Protein AF-0000000074147528 (afdb_homodimer)

Nearest PDB structures (foldseek):
  3u95-assembly1_A  TM=9.862E-01  e=2.071E-65  Thermotoga neapolitana DSM 4359
  1vjt-assembly1_A  TM=9.882E-01  e=5.505E-63  Thermotoga maritima
  3u95-assembly3_E  TM=9.777E-01  e=6.129E-63  Thermotoga neapolitana DSM 4359
  3u95-assembly2_C  TM=9.779E-01  e=9.992E-62  Thermotoga neapolitana DSM 4359
  1obb-assembly1_B  TM=9.559E-01  e=1.352E-55  Thermotoga maritima MSB8

Radius of gyration: 31.54 Å; Cα contacts (8 Å, |Δi|>4): 1791; chains: 2; bounding box: 67×106×66 Å

Structure (mmCIF, N/CA/C/O backbone):
data_AF-0000000074147528-model_v1
#
loop_
_entity.id
_entity.type
_entity.pdbx_description
1 polymer Alpha-glucosidase
#
loop_
_atom_site.group_PDB
_atom_site.id
_atom_site.type_symbol
_atom_site.label_atom_id
_atom_site.label_alt_id
_atom_site.label_comp_id
_atom_site.label_asym_id
_atom_site.label_entity_id
_atom_site.label_seq_id
_atom_site.pdbx_PDB_ins_code
_atom_site.Cartn_x
_atom_site.Cartn_y
_atom_site.Cartn_z
_atom_site.occupancy
_atom_site.B_iso_or_equiv
_atom_site.auth_seq_id
_atom_site.auth_comp_id
_atom_site.auth_asym_id
_atom_site.auth_atom_id
_atom_site.pdbx_PDB_model_num
ATOM 1 N N . MET A 1 1 ? 10.086 29.688 32.125 1 95.44 1 MET A N 1
ATOM 2 C CA . MET A 1 1 ? 10.211 28.75 31 1 95.44 1 MET A CA 1
ATOM 3 C C . MET A 1 1 ? 10.406 29.5 29.688 1 95.44 1 MET A C 1
ATOM 5 O O . MET A 1 1 ? 9.938 30.641 29.547 1 95.44 1 MET A O 1
ATOM 9 N N . LYS A 1 2 ? 11.203 28.969 28.766 1 98.5 2 LYS A N 1
ATOM 10 C CA . LYS A 1 2 ? 11.391 29.562 27.438 1 98.5 2 LYS A CA 1
ATOM 11 C C . LYS A 1 2 ? 10.703 28.719 26.359 1 98.5 2 LYS A C 1
ATOM 13 O O . LYS A 1 2 ? 10.938 27.516 26.25 1 98.5 2 LYS A O 1
ATOM 18 N N . ILE A 1 3 ? 9.828 29.328 25.641 1 98.5 3 ILE A N 1
ATOM 19 C CA . ILE A 1 3 ? 9.117 28.703 24.531 1 98.5 3 ILE A CA 1
ATOM 20 C C . ILE A 1 3 ? 9.5 29.375 23.219 1 98.5 3 ILE A C 1
ATOM 22 O O . ILE A 1 3 ? 9.273 30.578 23.031 1 98.5 3 ILE A O 1
ATOM 26 N N . ALA A 1 4 ? 10.109 28.625 22.359 1 98.69 4 ALA A N 1
ATOM 27 C CA . ALA A 1 4 ? 10.492 29.141 21.047 1 98.69 4 ALA A CA 1
ATOM 28 C C . ALA A 1 4 ? 9.43 28.828 20 1 98.69 4 ALA A C 1
ATOM 30 O O . ALA A 1 4 ? 8.945 27.703 19.906 1 98.69 4 ALA A O 1
ATOM 31 N N . ILE A 1 5 ? 9.008 29.828 19.234 1 98.06 5 ILE A N 1
ATOM 32 C CA . ILE A 1 5 ? 8.062 29.656 18.125 1 98.06 5 ILE A CA 1
ATOM 33 C C . ILE A 1 5 ? 8.766 29.891 16.797 1 98.06 5 ILE A C 1
ATOM 35 O O . ILE A 1 5 ? 9.141 31.016 16.484 1 98.06 5 ILE A O 1
ATOM 39 N N . VAL A 1 6 ? 8.945 28.781 16.047 1 97.75 6 VAL A N 1
ATOM 40 C CA . VAL A 1 6 ? 9.531 28.859 14.719 1 97.75 6 VAL A CA 1
ATOM 41 C C . VAL A 1 6 ? 8.43 29.125 13.688 1 97.75 6 VAL A C 1
ATOM 43 O O . VAL A 1 6 ? 7.441 28.375 13.625 1 97.75 6 VAL A O 1
ATOM 46 N N . GLY A 1 7 ? 8.609 30.094 12.875 1 95 7 GLY A N 1
ATOM 47 C CA . GLY A 1 7 ? 7.543 30.578 12.008 1 95 7 GLY A CA 1
ATOM 48 C C . GLY A 1 7 ? 6.625 31.578 12.68 1 95 7 GLY A C 1
ATOM 49 O O . GLY A 1 7 ? 5.414 31.562 12.453 1 95 7 GLY A O 1
ATOM 50 N N . ALA A 1 8 ? 7.168 32.375 13.531 1 95.31 8 ALA A N 1
ATOM 51 C CA . ALA A 1 8 ? 6.406 33.281 14.375 1 95.31 8 ALA A CA 1
ATOM 52 C C . ALA A 1 8 ? 5.781 34.406 13.555 1 95.31 8 ALA A C 1
ATOM 54 O O . ALA A 1 8 ? 4.883 35.094 14.023 1 95.31 8 ALA A O 1
ATOM 55 N N . GLY A 1 9 ? 6.223 34.562 12.336 1 88.5 9 GLY A N 1
ATOM 56 C CA . GLY A 1 9 ? 5.676 35.594 11.477 1 88.5 9 GLY A CA 1
ATOM 57 C C . GLY A 1 9 ? 4.352 35.188 10.844 1 88.5 9 GLY A C 1
ATOM 58 O O . GLY A 1 9 ? 3.766 35.969 10.086 1 88.5 9 GLY A O 1
ATOM 59 N N . SER A 1 10 ? 3.932 34 11.148 1 82.12 10 SER A N 1
ATOM 60 C CA . SER A 1 10 ? 2.637 33.562 10.641 1 82.12 10 SER A CA 1
ATOM 61 C C . SER A 1 10 ? 1.502 34.406 11.227 1 82.12 10 SER A C 1
ATOM 63 O O . SER A 1 10 ? 1.578 34.844 12.375 1 82.12 10 SER A O 1
ATOM 65 N N . ILE A 1 11 ? 0.566 34.75 10.547 1 69.44 11 ILE A N 1
ATOM 66 C CA . ILE A 1 11 ? -0.497 35.688 10.875 1 69.44 11 ILE A CA 1
ATOM 67 C C . ILE A 1 11 ? -1.335 35.156 12.023 1 69.44 11 ILE A C 1
ATOM 69 O O . ILE A 1 11 ? -1.653 35.875 12.969 1 69.44 11 ILE A O 1
ATOM 73 N N . ARG A 1 12 ? -1.762 33.938 11.891 1 78 12 ARG A N 1
ATOM 74 C CA . ARG A 1 12 ? -2.861 33.5 12.742 1 78 12 ARG A CA 1
ATOM 75 C C . ARG A 1 12 ? -2.365 32.562 13.844 1 78 12 ARG A C 1
ATOM 77 O O . ARG A 1 12 ? -2.609 32.812 15.031 1 78 12 ARG A O 1
ATOM 84 N N . PHE A 1 13 ? -1.597 31.75 13.602 1 84.5 13 PHE A N 1
ATOM 85 C CA . PHE A 1 13 ? -1.349 30.656 14.531 1 84.5 13 PHE A CA 1
ATOM 86 C C . PHE A 1 13 ? -0.478 31.109 15.695 1 84.5 13 PHE A C 1
ATOM 88 O O . PHE A 1 13 ? -0.799 30.875 16.859 1 84.5 13 PHE A O 1
ATOM 95 N N . SER A 1 14 ? 0.572 31.891 15.375 1 89.62 14 SER A N 1
ATOM 96 C CA . SER A 1 14 ? 1.514 32.312 16.406 1 89.62 14 SER A CA 1
ATOM 97 C C . SER A 1 14 ? 0.841 33.219 17.438 1 89.62 14 SER A C 1
ATOM 99 O O . SER A 1 14 ? 1.023 33.031 18.641 1 89.62 14 SER A O 1
ATOM 101 N N . LEU A 1 15 ? 0.069 34.125 16.953 1 92 15 LEU A N 1
ATOM 102 C CA . LEU A 1 15 ? -0.593 35.094 17.844 1 92 15 LEU A CA 1
ATOM 103 C C . LEU A 1 15 ? -1.664 34.375 18.672 1 92 15 LEU A C 1
ATOM 105 O O . LEU A 1 15 ? -1.872 34.719 19.844 1 92 15 LEU A O 1
ATOM 109 N N . GLN A 1 16 ? -2.242 33.375 18.062 1 92.31 16 GLN A N 1
ATOM 110 C CA . GLN A 1 16 ? -3.246 32.625 18.797 1 92.31 16 GLN A CA 1
ATOM 111 C C . GLN A 1 16 ? -2.611 31.812 19.922 1 92.31 16 GLN A C 1
ATOM 113 O O . GLN A 1 16 ? -3.145 31.766 21.031 1 92.31 16 GLN A O 1
ATOM 118 N N . ILE A 1 17 ? -1.534 31.219 19.656 1 94 17 ILE A N 1
ATOM 119 C CA . ILE A 1 17 ? -0.856 30.406 20.656 1 94 17 ILE A CA 1
ATOM 120 C C . ILE A 1 17 ? -0.329 31.312 21.766 1 94 17 ILE A C 1
ATOM 122 O O . ILE A 1 17 ? -0.391 30.953 22.953 1 94 17 ILE A O 1
ATOM 126 N N . ILE A 1 18 ? 0.214 32.469 21.438 1 95.19 18 ILE A N 1
ATOM 127 C CA . ILE A 1 18 ? 0.714 33.438 22.422 1 95.19 18 ILE A CA 1
ATOM 128 C C . ILE A 1 18 ? -0.435 33.906 23.297 1 95.19 18 ILE A C 1
ATOM 130 O O . ILE A 1 18 ? -0.281 34.031 24.516 1 95.19 18 ILE A O 1
ATOM 134 N N . GLY A 1 19 ? -1.567 34.188 22.641 1 94.88 19 GLY A N 1
ATOM 135 C CA . GLY A 1 19 ? -2.756 34.5 23.422 1 94.88 19 GLY A CA 1
ATOM 136 C C . GLY A 1 19 ? -3.129 33.438 24.422 1 94.88 19 GLY A C 1
ATOM 137 O O . GLY A 1 19 ? -3.488 33.719 25.562 1 94.88 19 GLY A O 1
ATOM 138 N N . ASP A 1 20 ? -3.057 32.188 24 1 95.38 20 ASP A N 1
ATOM 139 C CA . ASP A 1 20 ? -3.367 31.062 24.875 1 95.38 20 ASP A CA 1
ATOM 140 C C . ASP A 1 20 ? -2.389 31 26.047 1 95.38 20 ASP A C 1
ATOM 142 O O . ASP A 1 20 ? -2.791 30.734 27.188 1 95.38 20 ASP A O 1
ATOM 146 N N . ILE A 1 21 ? -1.106 31.219 25.781 1 95.5 21 ILE A N 1
ATOM 147 C CA . ILE A 1 21 ? -0.088 31.219 26.828 1 95.5 21 ILE A CA 1
ATOM 148 C C . ILE A 1 21 ? -0.374 32.344 27.828 1 95.5 21 ILE A C 1
ATOM 150 O O . ILE A 1 21 ? -0.328 32.125 29.031 1 95.5 21 ILE A O 1
ATOM 154 N N . ALA A 1 22 ? -0.743 33.438 27.281 1 95.81 22 ALA A N 1
ATOM 155 C CA . ALA A 1 22 ? -1.009 34.625 28.109 1 95.81 22 ALA A CA 1
ATOM 156 C C . ALA A 1 22 ? -2.201 34.375 29.031 1 95.81 22 ALA A C 1
ATOM 158 O O . ALA A 1 22 ? -2.23 34.906 30.156 1 95.81 22 ALA A O 1
ATOM 159 N N . LYS A 1 23 ? -3.078 33.625 28.578 1 95.56 23 LYS A N 1
ATOM 160 C CA . LYS A 1 23 ? -4.312 33.406 29.312 1 95.56 23 LYS A CA 1
ATOM 161 C C . LYS A 1 23 ? -4.168 32.219 30.266 1 95.56 23 LYS A C 1
ATOM 163 O O . LYS A 1 23 ? -5.129 31.828 30.938 1 95.56 23 LYS A O 1
ATOM 168 N N . THR A 1 24 ? -3.051 31.625 30.344 1 94.56 24 THR A N 1
ATOM 169 C CA . THR A 1 24 ? -2.777 30.484 31.203 1 94.56 24 THR A CA 1
ATOM 170 C C . THR A 1 24 ? -1.874 30.875 32.375 1 94.56 24 THR A C 1
ATOM 172 O O . THR A 1 24 ? -0.654 30.953 32.219 1 94.56 24 THR A O 1
ATOM 175 N N . PRO A 1 25 ? -2.367 30.953 33.531 1 93.69 25 PRO A N 1
ATOM 176 C CA . PRO A 1 25 ? -1.614 31.453 34.688 1 93.69 25 PRO A CA 1
ATOM 177 C C . PRO A 1 25 ? -0.372 30.625 34.969 1 93.69 25 PRO A C 1
ATOM 179 O O . PRO A 1 25 ? 0.658 31.172 35.375 1 93.69 25 PRO A O 1
ATOM 182 N N . GLU A 1 26 ? -0.46 29.344 34.75 1 93.94 26 GLU A N 1
ATOM 183 C CA . GLU A 1 26 ? 0.638 28.438 35.062 1 93.94 26 GLU A CA 1
ATOM 184 C C . GLU A 1 26 ? 1.857 28.719 34.188 1 93.94 26 GLU A C 1
ATOM 186 O O . GLU A 1 26 ? 2.959 28.25 34.5 1 93.94 26 GLU A O 1
ATOM 191 N N . LEU A 1 27 ? 1.675 29.547 33.156 1 95.56 27 LEU A N 1
ATOM 192 C CA . LEU A 1 27 ? 2.77 29.828 32.25 1 95.56 27 LEU A CA 1
ATOM 193 C C . LEU A 1 27 ? 3.24 31.266 32.344 1 95.56 27 LEU A C 1
ATOM 195 O O . LEU A 1 27 ? 4.055 31.719 31.547 1 95.5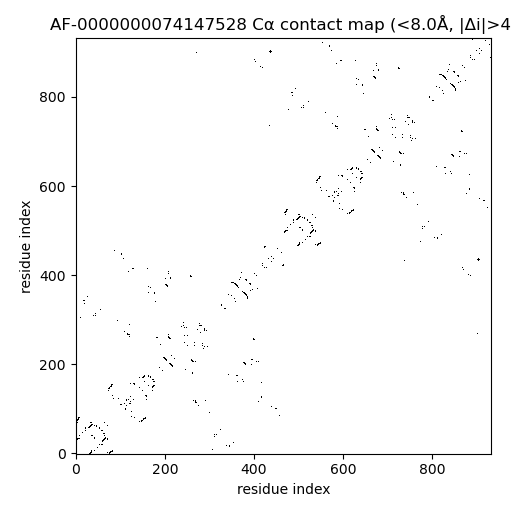6 27 LEU A O 1
ATOM 199 N N . SER A 1 28 ? 2.721 31.906 33.312 1 95.62 28 SER A N 1
ATOM 200 C CA . SER A 1 28 ? 3.141 33.281 33.562 1 95.62 28 SER A CA 1
ATOM 201 C C . SER A 1 28 ? 4.652 33.375 33.781 1 95.62 28 SER A C 1
ATOM 203 O O . SER A 1 28 ? 5.262 32.438 34.344 1 95.62 28 SER A O 1
ATOM 205 N N . GLY A 1 29 ? 5.238 34.438 33.25 1 97.06 29 GLY A N 1
ATOM 206 C CA . GLY A 1 29 ? 6.668 34.656 33.406 1 97.06 29 GLY A CA 1
ATOM 207 C C . GLY A 1 29 ? 7.5 34.031 32.312 1 97.06 29 GLY A C 1
ATOM 208 O O . GLY A 1 29 ? 8.719 34.219 32.25 1 97.06 29 GLY A O 1
ATOM 209 N N . SER A 1 30 ? 6.879 33.312 31.438 1 97.88 30 SER A N 1
ATOM 210 C CA . SER A 1 30 ? 7.602 32.625 30.359 1 97.88 30 SER A CA 1
ATOM 211 C C . SER A 1 30 ? 8.234 33.625 29.406 1 97.88 30 SER A C 1
ATOM 213 O O . SER A 1 30 ? 7.754 34.75 29.266 1 97.88 30 SER A O 1
ATOM 215 N N . LEU A 1 31 ? 9.32 33.219 28.812 1 98.62 31 LEU A N 1
ATOM 216 C CA . LEU A 1 31 ? 9.953 33.938 27.719 1 98.62 31 LEU A CA 1
ATOM 217 C C . LEU A 1 31 ? 9.555 33.344 26.375 1 98.62 31 LEU A C 1
ATOM 219 O O . LEU A 1 31 ? 9.773 32.156 26.141 1 98.62 31 LEU A O 1
ATOM 223 N N . ILE A 1 32 ? 8.914 34.156 25.578 1 98.38 32 ILE A N 1
ATOM 224 C CA . ILE A 1 32 ? 8.555 33.75 24.234 1 98.38 32 ILE A CA 1
ATOM 225 C C . ILE A 1 32 ? 9.633 34.188 23.25 1 98.38 32 ILE A C 1
ATOM 227 O O . ILE A 1 32 ? 9.867 35.375 23.047 1 98.38 32 ILE A O 1
ATOM 231 N N . SER A 1 33 ? 10.305 33.219 22.672 1 98.62 33 SER A N 1
ATOM 232 C CA . SER A 1 33 ? 11.289 33.469 21.625 1 98.62 33 SER A CA 1
ATOM 233 C C . SER A 1 33 ? 10.672 33.344 20.25 1 98.62 33 SER A C 1
ATOM 235 O O . SER A 1 33 ? 10.359 32.219 19.812 1 98.62 33 SER A O 1
ATOM 237 N N . MET A 1 34 ? 10.508 34.469 19.547 1 98.19 34 MET A N 1
ATOM 238 C CA . MET A 1 34 ? 9.859 34.5 18.234 1 98.19 34 MET A CA 1
ATOM 239 C C . MET A 1 34 ? 10.898 34.438 17.109 1 98.19 34 MET A C 1
ATOM 241 O O . MET A 1 34 ? 11.766 35.312 17.016 1 98.19 34 MET A O 1
ATOM 245 N N . ILE A 1 35 ? 10.789 33.375 16.25 1 97.88 35 ILE A N 1
ATOM 246 C CA . ILE A 1 35 ? 11.789 33.156 15.219 1 97.88 35 ILE A CA 1
ATOM 247 C C . ILE A 1 35 ? 11.117 33.156 13.844 1 97.88 35 ILE A C 1
ATOM 249 O O . ILE A 1 35 ? 10.156 32.406 13.609 1 97.88 35 ILE A O 1
ATOM 253 N N . ASP A 1 36 ? 11.562 33.938 12.914 1 95.38 36 ASP A N 1
ATOM 254 C CA . ASP A 1 36 ? 11.117 33.938 11.523 1 95.38 36 ASP A CA 1
ATOM 255 C C . ASP A 1 36 ? 12.18 34.562 10.617 1 95.38 36 ASP A C 1
ATOM 257 O O . ASP A 1 36 ? 12.844 35.531 10.984 1 95.38 36 ASP A O 1
ATOM 261 N N . VAL A 1 37 ? 12.305 34.031 9.445 1 91.88 37 VAL A N 1
ATOM 262 C CA . VAL A 1 37 ? 13.344 34.5 8.531 1 91.88 37 VAL A CA 1
ATOM 263 C C . VAL A 1 37 ? 12.914 35.812 7.863 1 91.88 37 VAL A C 1
ATOM 265 O O . VAL A 1 37 ? 13.742 36.562 7.34 1 91.88 37 VAL A O 1
ATOM 268 N N . HIS A 1 38 ? 11.602 36.031 7.84 1 90 38 HIS A N 1
ATOM 269 C CA . HIS A 1 38 ? 11.078 37.25 7.234 1 90 38 HIS A CA 1
ATOM 270 C C . HIS A 1 38 ? 10.992 38.375 8.258 1 90 38 HIS A C 1
ATOM 272 O O . HIS A 1 38 ? 10.031 38.469 9.031 1 90 38 HIS A O 1
ATOM 278 N N . GLU A 1 39 ? 11.797 39.344 8.102 1 92.12 39 GLU A N 1
ATOM 279 C CA . GLU A 1 39 ? 11.984 40.406 9.102 1 92.12 39 GLU A CA 1
ATOM 280 C C . GLU A 1 39 ? 10.703 41.219 9.297 1 92.12 39 GLU A C 1
ATOM 282 O O . GLU A 1 39 ? 10.297 41.469 10.43 1 92.12 39 GLU A O 1
ATOM 287 N N . GLU A 1 40 ? 10.094 41.594 8.242 1 92.12 40 GLU A N 1
ATOM 288 C CA . GLU A 1 40 ? 8.906 42.438 8.32 1 92.12 40 GLU A CA 1
ATOM 289 C C . GLU A 1 40 ? 7.766 41.688 9.031 1 92.12 40 GLU A C 1
ATOM 291 O O . GLU A 1 40 ? 7.094 42.281 9.891 1 92.12 40 GLU A O 1
ATOM 296 N N . ARG A 1 41 ? 7.566 40.5 8.711 1 91.5 41 ARG A N 1
ATOM 297 C CA . ARG A 1 41 ? 6.508 39.719 9.328 1 91.5 41 ARG A CA 1
ATOM 298 C C . ARG A 1 41 ? 6.82 39.438 10.805 1 91.5 41 ARG A C 1
ATOM 300 O O . ARG A 1 41 ? 5.926 39.5 11.648 1 91.5 41 ARG A O 1
ATOM 307 N N . LEU A 1 42 ? 8.062 39.094 11.047 1 95 42 LEU A N 1
ATOM 308 C CA . LEU A 1 42 ? 8.5 38.875 12.414 1 95 42 LEU A CA 1
ATOM 309 C C . LEU A 1 42 ? 8.273 40.094 13.281 1 95 42 LEU A C 1
ATOM 311 O O . LEU A 1 42 ? 7.746 40 14.391 1 95 42 LEU A O 1
ATOM 315 N N . ASN A 1 43 ? 8.648 41.219 12.711 1 95.81 43 ASN A N 1
ATOM 316 C CA . ASN A 1 43 ? 8.484 42.469 13.445 1 95.81 43 ASN A CA 1
ATOM 317 C C . ASN A 1 43 ? 7.012 42.75 13.727 1 95.81 43 ASN A C 1
ATOM 319 O O . ASN A 1 43 ? 6.652 43.188 14.828 1 95.81 43 ASN A O 1
ATOM 323 N N . ALA A 1 44 ? 6.23 42.594 12.711 1 95.06 44 ALA A N 1
ATOM 324 C CA . ALA A 1 44 ? 4.797 42.812 12.875 1 95.06 44 ALA A CA 1
ATOM 325 C C . ALA A 1 44 ? 4.215 41.906 13.953 1 95.06 44 ALA A C 1
ATOM 327 O O . ALA A 1 44 ? 3.488 42.375 14.836 1 95.06 44 ALA A O 1
ATOM 328 N N . SER A 1 45 ? 4.535 40.625 13.898 1 95.62 45 SER A N 1
ATOM 329 C CA . SER A 1 45 ? 4.043 39.688 14.883 1 95.62 45 SER A CA 1
ATOM 330 C C . SER A 1 45 ? 4.52 40.031 16.281 1 95.62 45 SER A C 1
ATOM 332 O O . SER A 1 45 ? 3.77 39.875 17.25 1 95.62 45 SER A O 1
ATOM 334 N N . TYR A 1 46 ? 5.766 40.406 16.391 1 96.88 46 TYR A N 1
ATOM 335 C CA . TYR A 1 46 ? 6.367 40.781 17.672 1 96.88 46 TYR A CA 1
ATOM 336 C C . TYR A 1 46 ? 5.617 41.938 18.297 1 96.88 46 TYR A C 1
ATOM 338 O O . TYR A 1 46 ? 5.262 41.906 19.469 1 96.88 46 TYR A O 1
ATOM 346 N N . ILE A 1 47 ? 5.344 42.938 17.5 1 96.5 47 ILE A N 1
ATOM 347 C CA . ILE A 1 47 ? 4.652 44.125 17.953 1 96.5 47 ILE A CA 1
ATOM 348 C C . ILE A 1 47 ? 3.238 43.781 18.406 1 96.5 47 ILE A C 1
ATOM 350 O O . ILE A 1 47 ? 2.803 44.156 19.484 1 96.5 47 ILE A O 1
ATOM 354 N N . LEU A 1 48 ? 2.586 43.062 17.625 1 96.12 48 LEU A N 1
ATOM 355 C CA . LEU A 1 48 ? 1.202 42.688 17.922 1 96.12 48 LEU A CA 1
ATOM 356 C C . LEU A 1 48 ? 1.124 41.781 19.125 1 96.12 48 LEU A C 1
ATOM 358 O O . LEU A 1 48 ? 0.207 41.875 19.953 1 96.12 48 LEU A O 1
ATOM 362 N N . ALA A 1 49 ? 2.051 40.844 19.25 1 96.19 49 ALA A N 1
ATOM 363 C CA . ALA A 1 49 ? 2.086 39.938 20.391 1 96.19 49 ALA A CA 1
ATOM 364 C C . ALA A 1 49 ? 2.252 40.719 21.703 1 96.19 49 ALA A C 1
ATOM 366 O O . ALA A 1 49 ? 1.526 40.469 22.672 1 96.19 49 ALA A O 1
ATOM 367 N N . LYS A 1 50 ? 3.207 41.594 21.734 1 96 50 LYS A N 1
ATOM 368 C CA . LYS A 1 50 ? 3.463 42.375 22.922 1 96 50 LYS A CA 1
ATOM 369 C C . LYS A 1 50 ? 2.242 43.219 23.312 1 96 50 LYS A C 1
ATOM 371 O O . LYS A 1 50 ? 1.854 43.25 24.469 1 96 50 LYS A O 1
ATOM 376 N N . LYS A 1 51 ? 1.672 43.844 22.266 1 96.38 51 LYS A N 1
ATOM 377 C CA . LYS A 1 51 ? 0.487 44.656 22.5 1 96.38 51 LYS A CA 1
ATOM 378 C C . LYS A 1 51 ? -0.667 43.812 23.031 1 96.38 51 LYS A C 1
ATOM 380 O O . LYS A 1 51 ? -1.372 44.25 23.953 1 96.38 51 LYS A O 1
ATOM 385 N N . TYR A 1 52 ? -0.906 42.719 22.391 1 95.44 52 TYR A N 1
ATOM 386 C CA . TYR A 1 52 ? -1.968 41.781 22.781 1 95.44 52 TYR A CA 1
ATOM 387 C C . TYR A 1 52 ? -1.812 41.344 24.234 1 95.44 52 TYR A C 1
ATOM 389 O O . TYR A 1 52 ? -2.771 41.406 25 1 95.44 52 TYR A O 1
ATOM 397 N N . VAL A 1 53 ? -0.603 40.969 24.656 1 95.81 53 VAL A N 1
ATOM 398 C CA . VAL A 1 53 ? -0.307 40.5 26.016 1 95.81 53 VAL A CA 1
ATOM 399 C C . VAL A 1 53 ? -0.506 41.625 27.016 1 95.81 53 VAL A C 1
ATOM 401 O O . VAL A 1 53 ? -1.009 41.438 28.109 1 95.81 53 VAL A O 1
ATOM 404 N N . GLU A 1 54 ? -0.077 42.812 26.609 1 95.75 54 GLU A N 1
ATOM 405 C CA . GLU A 1 54 ? -0.304 44 27.438 1 95.75 54 GLU A CA 1
ATOM 406 C C . GLU A 1 54 ? -1.793 44.219 27.688 1 95.75 54 GLU A C 1
ATOM 408 O O . GLU A 1 54 ? -2.197 44.5 28.828 1 95.75 54 GLU A O 1
ATOM 413 N N . GLU A 1 55 ? -2.52 44.062 26.656 1 95.62 55 GLU A N 1
ATOM 414 C CA . GLU A 1 55 ? -3.961 44.281 26.781 1 95.62 55 GLU A CA 1
ATOM 415 C C . GLU A 1 55 ? -4.594 43.219 27.672 1 95.62 55 GLU A C 1
ATOM 417 O O . GLU A 1 55 ? -5.539 43.5 28.406 1 95.62 55 GLU A O 1
ATOM 422 N N . ILE A 1 56 ? -4.129 42 27.594 1 94.5 56 ILE A N 1
ATOM 423 C CA . ILE A 1 56 ? -4.621 40.906 28.422 1 94.5 56 ILE A CA 1
ATOM 424 C C . ILE A 1 56 ? -4.184 41.125 29.859 1 94.5 56 ILE A C 1
ATOM 426 O O . ILE A 1 56 ? -4.863 40.688 30.797 1 94.5 56 ILE A O 1
ATOM 430 N N . GLY A 1 57 ? -3.061 41.812 30.078 1 94.81 57 GLY A N 1
ATOM 431 C CA . GLY A 1 57 ? -2.479 42 31.391 1 94.81 57 GLY A CA 1
ATOM 432 C C . GLY A 1 57 ? -1.649 40.812 31.859 1 94.81 57 GLY A C 1
ATOM 433 O O . GLY A 1 57 ? -1.565 40.562 33.062 1 94.81 57 GLY A O 1
ATOM 434 N N . ALA A 1 58 ? -1.155 40.094 30.984 1 95.75 58 ALA A N 1
ATOM 435 C CA . ALA A 1 58 ? -0.38 38.906 31.312 1 95.75 58 ALA A CA 1
ATOM 436 C C . ALA A 1 58 ? 1.1 39.219 31.484 1 95.75 58 ALA A C 1
ATOM 438 O O . ALA A 1 58 ? 1.566 40.25 30.984 1 95.75 58 ALA A O 1
ATOM 439 N N . ASP A 1 59 ? 1.838 38.375 32.188 1 97.38 59 ASP A N 1
ATOM 440 C CA . ASP A 1 59 ? 3.273 38.531 32.406 1 97.38 59 ASP A CA 1
ATOM 441 C C . ASP A 1 59 ? 4.066 37.562 31.5 1 97.38 59 ASP A C 1
ATOM 443 O O . ASP A 1 59 ? 4.406 36.469 31.906 1 97.38 59 ASP A O 1
ATOM 447 N N . LEU A 1 60 ? 4.363 38 30.375 1 98 60 LEU A N 1
ATOM 448 C CA . LEU A 1 60 ? 5.219 37.312 29.422 1 98 60 LEU A CA 1
ATOM 449 C C . LEU A 1 60 ? 6.352 38.219 28.938 1 98 60 LEU A C 1
ATOM 451 O O . LEU A 1 60 ? 6.176 39.438 28.844 1 98 60 LEU A O 1
ATOM 455 N N . ARG A 1 61 ? 7.488 37.625 28.672 1 98.19 61 ARG A N 1
ATOM 456 C CA . ARG A 1 61 ? 8.602 38.344 28.031 1 98.19 61 ARG A CA 1
ATOM 457 C C . ARG A 1 61 ? 8.781 37.875 26.594 1 98.19 61 ARG A C 1
ATOM 459 O O . ARG A 1 61 ? 8.359 36.781 26.234 1 98.19 61 ARG A O 1
ATOM 466 N N . PHE A 1 62 ? 9.367 38.812 25.797 1 98.06 62 PHE A N 1
ATOM 467 C CA . PHE A 1 62 ? 9.484 38.469 24.375 1 98.06 62 PHE A CA 1
ATOM 468 C C . PHE A 1 62 ? 10.898 38.75 23.875 1 98.06 62 PHE A C 1
ATOM 470 O O . PHE A 1 62 ? 11.555 39.688 24.328 1 98.06 62 PHE A O 1
ATOM 477 N N . GLU A 1 63 ? 11.391 37.969 23.016 1 98.44 63 GLU A N 1
ATOM 478 C CA . GLU A 1 63 ? 12.531 38.219 22.156 1 98.44 63 GLU A CA 1
ATOM 479 C C . GLU A 1 63 ? 12.242 37.781 20.719 1 98.44 63 GLU A C 1
ATOM 481 O O . GLU A 1 63 ? 11.328 37 20.484 1 98.44 63 GLU A O 1
ATOM 486 N N . LYS A 1 64 ? 12.844 38.375 19.766 1 97.75 64 LYS A N 1
ATOM 487 C CA . LYS A 1 64 ? 12.695 37.969 18.375 1 97.75 64 LYS A CA 1
ATOM 488 C C . LYS A 1 64 ? 14.047 37.875 17.672 1 97.75 64 LYS A C 1
ATOM 490 O O . LYS A 1 64 ? 14.977 38.594 18.016 1 97.75 64 LYS A O 1
ATOM 495 N N . THR A 1 65 ? 14.172 36.969 16.75 1 98.31 65 THR A N 1
ATOM 496 C CA . THR A 1 65 ? 15.406 36.781 15.992 1 98.31 65 THR A CA 1
ATOM 497 C C . THR A 1 65 ? 15.117 36.125 14.648 1 98.31 65 THR A C 1
ATOM 499 O O . THR A 1 65 ? 14.109 35.438 14.5 1 98.31 65 THR A O 1
ATOM 502 N N . LYS A 1 66 ? 15.945 36.312 13.711 1 96.62 66 LYS A N 1
ATOM 503 C CA . LYS A 1 66 ? 15.875 35.625 12.422 1 96.62 66 LYS A CA 1
ATOM 504 C C . LYS A 1 66 ? 16.703 34.344 12.43 1 96.62 66 LYS A C 1
ATOM 506 O O . LYS A 1 66 ? 16.625 33.562 11.484 1 96.62 66 LYS A O 1
ATOM 511 N N . ARG A 1 67 ? 17.484 34.188 13.445 1 95.19 67 ARG A N 1
ATOM 512 C CA . ARG A 1 67 ? 18.406 33.062 13.508 1 95.19 67 ARG A CA 1
ATOM 513 C C . ARG A 1 67 ? 17.844 31.922 14.344 1 95.19 67 ARG A C 1
ATOM 515 O O . ARG A 1 67 ? 17.578 32.094 15.539 1 95.19 67 ARG A O 1
ATOM 522 N N . LEU A 1 68 ? 17.75 30.812 13.758 1 98.06 68 LEU A N 1
ATOM 523 C CA . LEU A 1 68 ? 17.141 29.625 14.367 1 98.06 68 LEU A CA 1
ATOM 524 C C . LEU A 1 68 ? 17.844 29.25 15.656 1 98.06 68 LEU A C 1
ATOM 526 O O . LEU A 1 68 ? 17.219 29.109 16.703 1 98.06 68 LEU A O 1
ATOM 530 N N . GLU A 1 69 ? 19.172 29.188 15.633 1 98.12 69 GLU A N 1
ATOM 531 C CA . GLU A 1 69 ? 19.969 28.719 16.766 1 98.12 69 GLU A CA 1
ATOM 532 C C . GLU A 1 69 ? 19.844 29.672 17.953 1 98.12 69 GLU A C 1
ATOM 534 O O . GLU A 1 69 ? 19.688 29.234 19.094 1 98.12 69 GLU A O 1
ATOM 539 N N . GLU A 1 70 ? 19.844 30.938 17.609 1 98.19 70 GLU A N 1
ATOM 540 C CA . GLU A 1 70 ? 19.734 31.938 18.672 1 98.19 70 GLU A CA 1
ATOM 541 C C . GLU A 1 70 ? 18.375 31.844 19.375 1 98.19 70 GLU A C 1
ATOM 543 O O . GLU A 1 70 ? 18.312 31.953 20.609 1 98.19 70 GLU A O 1
ATOM 548 N N . GLY A 1 71 ? 17.359 31.641 18.641 1 98.5 71 GLY A N 1
ATOM 549 C CA . GLY A 1 71 ? 16.016 31.562 19.203 1 98.5 71 GLY A CA 1
ATOM 550 C C . GLY A 1 71 ? 15.781 30.312 20.031 1 98.5 71 GLY A C 1
ATOM 551 O O . GLY A 1 71 ? 15.023 30.328 21 1 98.5 71 GLY A O 1
ATOM 552 N N . ILE A 1 72 ? 16.453 29.234 19.703 1 98.44 72 ILE A N 1
ATOM 553 C CA . ILE A 1 72 ? 16.219 27.922 20.297 1 98.44 72 ILE A CA 1
ATOM 554 C C . ILE A 1 72 ? 17.062 27.75 21.547 1 98.44 72 ILE A C 1
ATOM 556 O O . ILE A 1 72 ? 16.75 26.953 22.438 1 98.44 72 ILE A O 1
ATOM 560 N N . GLU A 1 73 ? 18.141 28.516 21.641 1 98.44 73 GLU A N 1
ATOM 561 C CA . GLU A 1 73 ? 19.078 28.375 22.75 1 98.44 73 GLU A CA 1
ATOM 562 C C . GLU A 1 73 ? 18.359 28.484 24.094 1 98.44 73 GLU A C 1
ATOM 564 O O . GLU A 1 73 ? 17.719 29.484 24.375 1 98.44 73 GLU A O 1
ATOM 569 N N . GLY A 1 74 ? 18.422 27.391 24.828 1 98.31 74 GLY A N 1
ATOM 570 C CA . GLY A 1 74 ? 17.875 27.375 26.188 1 98.31 74 GLY A CA 1
ATOM 571 C C . GLY A 1 74 ? 16.375 27.141 26.219 1 98.31 74 GLY A C 1
ATOM 572 O O . GLY A 1 74 ? 15.766 27.188 27.297 1 98.31 74 GLY A O 1
ATOM 573 N N . ALA A 1 75 ? 15.781 26.875 25.125 1 98.75 75 ALA A N 1
ATOM 574 C CA . ALA A 1 75 ? 14.328 26.688 25.078 1 98.75 75 ALA A CA 1
ATOM 575 C C . ALA A 1 75 ? 13.922 25.391 25.75 1 98.75 75 ALA A C 1
ATOM 577 O O . ALA A 1 75 ? 14.625 24.375 25.641 1 98.75 75 ALA A O 1
ATOM 578 N N . ASP A 1 76 ? 12.812 25.406 26.422 1 98.56 76 ASP A N 1
ATOM 579 C CA . ASP A 1 76 ? 12.203 24.203 26.984 1 98.56 76 ASP A CA 1
ATOM 580 C C . ASP A 1 76 ? 11.273 23.531 25.969 1 98.56 76 ASP A C 1
ATOM 582 O O . ASP A 1 76 ? 11.117 22.312 25.969 1 98.56 76 ASP A O 1
ATOM 586 N N . PHE A 1 77 ? 10.641 24.359 25.234 1 98.75 77 PHE A N 1
ATOM 587 C CA . PHE A 1 77 ? 9.734 23.906 24.188 1 98.75 77 PHE A CA 1
ATOM 588 C C . PHE A 1 77 ? 9.969 24.672 22.906 1 98.75 77 PHE A C 1
ATOM 590 O O . PHE A 1 77 ? 10.227 25.875 22.922 1 98.75 77 PHE A O 1
ATOM 597 N N . ILE A 1 78 ? 9.922 23.984 21.812 1 98.81 78 ILE A N 1
ATOM 598 C CA . ILE A 1 78 ? 9.938 24.578 20.469 1 98.81 78 ILE A CA 1
ATOM 599 C C . ILE A 1 78 ? 8.641 24.234 19.75 1 98.81 78 ILE A C 1
ATOM 601 O O . ILE A 1 78 ? 8.242 23.078 19.688 1 98.81 78 ILE A O 1
ATOM 605 N N . ILE A 1 79 ? 7.902 25.234 19.281 1 98.06 79 ILE A N 1
ATOM 606 C CA . ILE A 1 79 ? 6.719 25.047 18.438 1 98.06 79 ILE A CA 1
ATOM 607 C C . ILE A 1 79 ? 7.055 25.406 16.984 1 98.06 79 ILE A C 1
ATOM 609 O O . ILE A 1 79 ? 7.328 26.562 16.672 1 98.06 79 ILE A O 1
ATOM 613 N N . ASN A 1 80 ? 7.055 24.375 16.109 1 97.75 80 ASN A N 1
ATOM 614 C CA . ASN A 1 80 ? 7.301 24.609 14.695 1 97.75 80 ASN A CA 1
ATOM 615 C C . ASN A 1 80 ? 6 24.812 13.93 1 97.75 80 ASN A C 1
ATOM 617 O O . ASN A 1 80 ? 5.207 23.875 13.773 1 97.75 80 ASN A O 1
ATOM 621 N N . THR A 1 81 ? 5.777 25.984 13.461 1 94.5 81 THR A N 1
ATOM 622 C CA . THR A 1 81 ? 4.598 26.312 12.68 1 94.5 81 THR A CA 1
ATOM 623 C C . THR A 1 81 ? 4.992 26.875 11.32 1 94.5 81 THR A C 1
ATOM 625 O O . THR A 1 81 ? 4.164 27.469 10.617 1 94.5 81 THR A O 1
ATOM 628 N N . ALA A 1 82 ? 6.242 26.734 10.969 1 91.62 82 ALA A N 1
ATOM 629 C CA . ALA A 1 82 ? 6.797 27.406 9.805 1 91.62 82 ALA A CA 1
ATOM 630 C C . ALA A 1 82 ? 6.355 26.719 8.508 1 91.62 82 ALA A C 1
ATOM 632 O O . ALA A 1 82 ? 6.262 25.5 8.453 1 91.62 82 ALA A O 1
ATOM 633 N N . LEU A 1 83 ? 6.027 27.484 7.551 1 87.44 83 LEU A N 1
ATOM 634 C CA . LEU A 1 83 ? 5.898 27.047 6.164 1 87.44 83 LEU A CA 1
ATOM 635 C C . LEU A 1 83 ? 7.051 27.578 5.316 1 87.44 83 LEU A C 1
ATOM 637 O O . LEU A 1 83 ? 6.945 28.656 4.723 1 87.44 83 LEU A O 1
ATOM 641 N N . PRO A 1 84 ? 8.094 26.812 5.277 1 86.06 84 PRO A N 1
ATOM 642 C CA . PRO A 1 84 ? 9.234 27.266 4.477 1 86.06 84 PRO A CA 1
ATOM 643 C C . PRO A 1 84 ? 8.977 27.172 2.973 1 86.06 84 PRO A C 1
ATOM 645 O O . PRO A 1 84 ? 8.211 26.328 2.525 1 86.06 84 PRO A O 1
ATOM 648 N N . PHE A 1 85 ? 9.484 28.109 2.248 1 81.5 85 PHE A N 1
ATOM 649 C CA . PHE A 1 85 ? 9.352 28.125 0.796 1 81.5 85 PHE A CA 1
ATOM 650 C C . PHE A 1 85 ? 10.633 28.609 0.139 1 81.5 85 PHE A C 1
ATOM 652 O O . PHE A 1 85 ? 11.516 29.156 0.813 1 81.5 85 PHE A O 1
ATOM 659 N N . PRO A 1 86 ? 10.797 28.297 -1.144 1 77.44 86 PRO A N 1
ATOM 660 C CA . PRO A 1 86 ? 12.031 28.688 -1.833 1 77.44 86 PRO A CA 1
ATOM 661 C C . PRO A 1 86 ? 12.281 30.188 -1.791 1 77.44 86 PRO A C 1
ATOM 663 O O . PRO A 1 86 ? 11.336 30.984 -1.726 1 77.44 86 PRO A O 1
ATOM 666 N N . GLU A 1 87 ? 13.609 30.516 -1.803 1 72.06 87 GLU A N 1
ATOM 667 C CA . GLU A 1 87 ? 14.008 31.922 -1.781 1 72.06 87 GLU A CA 1
ATOM 668 C C . GLU A 1 87 ? 13.516 32.656 -3.025 1 72.06 87 GLU A C 1
ATOM 670 O O . GLU A 1 87 ? 13.297 32.031 -4.07 1 72.06 87 GLU A O 1
ATOM 675 N N . GLY A 1 88 ? 13.367 34 -2.973 1 60.34 88 GLY A N 1
ATOM 676 C CA . GLY A 1 88 ? 13.078 34.875 -4.094 1 60.34 88 GLY A CA 1
ATOM 677 C C . GLY A 1 88 ? 11.664 35.438 -4.074 1 60.34 88 GLY A C 1
ATOM 678 O O . GLY A 1 88 ? 11.352 36.375 -4.785 1 60.34 88 GLY A O 1
ATOM 679 N N . HIS A 1 89 ? 10.703 34.625 -3.824 1 54.12 89 HIS A N 1
ATOM 680 C CA . HIS A 1 89 ? 9.398 35.281 -3.934 1 54.12 89 HIS A CA 1
ATOM 681 C C . HIS A 1 89 ? 8.797 35.531 -2.557 1 54.12 89 HIS A C 1
ATOM 683 O O . HIS A 1 89 ? 8.984 34.719 -1.636 1 54.12 89 HIS A O 1
ATOM 689 N N . GLU A 1 90 ? 8.312 36.656 -2.426 1 58.5 90 GLU A N 1
ATOM 690 C CA . GLU A 1 90 ? 7.711 37.156 -1.192 1 58.5 90 GLU A CA 1
ATOM 691 C C . GLU A 1 90 ? 6.555 36.281 -0.74 1 58.5 90 GLU A C 1
ATOM 693 O O . GLU A 1 90 ? 6.227 36.25 0.448 1 58.5 90 GLU A O 1
ATOM 698 N N . ASP A 1 91 ? 6.082 35.5 -1.819 1 68 91 ASP A N 1
ATOM 699 C CA . ASP A 1 91 ? 4.867 34.781 -1.442 1 68 91 ASP A CA 1
ATOM 700 C C . ASP A 1 91 ? 4.969 33.312 -1.802 1 68 91 ASP A C 1
ATOM 702 O O . ASP A 1 91 ? 4.949 32.938 -2.98 1 68 91 ASP A O 1
ATOM 706 N N . GLY A 1 92 ? 5.145 32.438 -0.783 1 73.44 92 GLY A N 1
ATOM 707 C CA . GLY A 1 92 ? 5.219 31 -0.954 1 73.44 92 GLY A CA 1
ATOM 708 C C . GLY A 1 92 ? 4.02 30.422 -1.685 1 73.44 92 GLY A C 1
ATOM 709 O O . GLY A 1 92 ? 4.137 29.422 -2.389 1 73.44 92 GLY A O 1
ATOM 710 N N . PHE A 1 93 ? 2.961 31.109 -1.711 1 79.62 93 PHE A N 1
ATOM 711 C CA . PHE A 1 93 ? 1.739 30.609 -2.33 1 79.62 93 PHE A CA 1
ATOM 712 C C . PHE A 1 93 ? 1.779 30.812 -3.842 1 79.62 93 PHE A C 1
ATOM 714 O O . PHE A 1 93 ? 1.182 30.031 -4.59 1 79.62 93 PHE A O 1
ATOM 721 N N . ILE A 1 94 ? 2.527 31.812 -4.266 1 81.81 94 ILE A N 1
ATOM 722 C CA . ILE A 1 94 ? 2.672 32.031 -5.703 1 81.81 94 ILE A CA 1
ATOM 723 C C . ILE A 1 94 ? 3.432 30.844 -6.32 1 81.81 94 ILE A C 1
ATOM 725 O O . ILE A 1 94 ? 3.037 30.328 -7.363 1 81.81 94 ILE A O 1
ATOM 729 N N . LYS A 1 95 ? 4.457 30.469 -5.695 1 83.62 95 LYS A N 1
ATOM 730 C CA . LYS A 1 95 ? 5.238 29.344 -6.184 1 83.62 95 LYS A CA 1
ATOM 731 C C . LYS A 1 95 ? 4.418 28.047 -6.16 1 83.62 95 LYS A C 1
ATOM 733 O O . LYS A 1 95 ? 4.527 27.219 -7.066 1 83.62 95 LYS A O 1
ATOM 738 N N . TYR A 1 96 ? 3.68 27.938 -5.129 1 84.38 96 TYR A N 1
ATOM 739 C CA . TYR A 1 96 ? 2.766 26.797 -5.047 1 84.38 96 TYR A CA 1
ATOM 740 C C . TYR A 1 96 ? 1.81 26.781 -6.234 1 84.38 96 TYR A C 1
ATOM 742 O O . TYR A 1 96 ? 1.579 25.734 -6.84 1 84.38 96 TYR A O 1
ATOM 750 N N . ASP A 1 97 ? 1.315 27.938 -6.539 1 86.12 97 ASP A N 1
ATOM 751 C CA . ASP A 1 97 ? 0.37 28.047 -7.645 1 86.12 97 ASP A CA 1
ATOM 752 C C . ASP A 1 97 ? 1.044 27.734 -8.977 1 86.12 97 ASP A C 1
ATOM 754 O O . ASP A 1 97 ? 0.448 27.094 -9.844 1 86.12 97 ASP A O 1
ATOM 758 N N . ILE A 1 98 ? 2.242 28.188 -9.094 1 88.62 98 ILE A N 1
ATOM 759 C CA . ILE A 1 98 ? 2.988 27.938 -10.32 1 88.62 98 ILE A CA 1
ATOM 760 C C . ILE A 1 98 ? 3.203 26.438 -10.5 1 88.62 98 ILE A C 1
ATOM 762 O O . ILE A 1 98 ? 2.947 25.891 -11.57 1 88.62 98 ILE A O 1
ATOM 766 N N . VAL A 1 99 ? 3.613 25.797 -9.477 1 90.19 99 VAL A N 1
ATOM 767 C CA . VAL A 1 99 ? 3.883 24.359 -9.531 1 90.19 99 VAL A CA 1
ATOM 768 C C . VAL A 1 99 ? 2.59 23.609 -9.828 1 90.19 99 VAL A C 1
ATOM 770 O O . VAL A 1 99 ? 2.588 22.656 -10.609 1 90.19 99 VAL A O 1
ATOM 773 N N . THR A 1 100 ? 1.512 24.047 -9.219 1 91.31 100 THR A N 1
ATOM 774 C CA . THR A 1 100 ? 0.216 23.406 -9.453 1 91.31 100 THR A CA 1
ATOM 775 C C . THR A 1 100 ? -0.209 23.578 -10.906 1 91.31 100 THR A C 1
ATOM 777 O O . THR A 1 100 ? -0.688 22.625 -11.531 1 91.31 100 THR A O 1
ATOM 780 N N . GLN A 1 101 ? -0.003 24.734 -11.43 1 92.44 101 GLN A N 1
ATOM 781 C CA . GLN A 1 101 ? -0.385 25.016 -12.805 1 92.44 101 GLN A CA 1
ATOM 782 C C . GLN A 1 101 ? 0.438 24.172 -13.781 1 92.44 101 GLN A C 1
ATOM 784 O O . GLN A 1 101 ? -0.091 23.672 -14.781 1 92.44 101 GLN A O 1
ATOM 789 N N . ILE A 1 102 ? 1.741 24.078 -13.469 1 95.44 102 ILE A N 1
ATOM 790 C CA . ILE A 1 102 ? 2.592 23.234 -14.305 1 95.44 102 ILE A CA 1
ATOM 791 C C . ILE A 1 102 ? 2.092 21.797 -14.258 1 95.44 102 ILE A C 1
ATOM 793 O O . ILE A 1 102 ? 1.993 21.125 -15.297 1 95.44 102 ILE A O 1
ATOM 797 N N . GLY A 1 103 ? 1.825 21.266 -13.039 1 95.12 103 GLY A N 1
ATOM 798 C CA . GLY A 1 103 ? 1.245 19.938 -12.922 1 95.12 103 GLY A CA 1
ATOM 799 C C . GLY A 1 103 ? -0.003 19.75 -13.758 1 95.12 103 GLY A C 1
ATOM 800 O O . GLY A 1 103 ? -0.121 18.766 -14.5 1 95.12 103 GLY A O 1
ATOM 801 N N . GLU A 1 104 ? -0.878 20.734 -13.688 1 94.88 104 GLU A N 1
ATOM 802 C CA . GLU A 1 104 ? -2.133 20.641 -14.43 1 94.88 104 GLU A CA 1
ATOM 803 C C . GLU A 1 104 ? -1.887 20.672 -15.93 1 94.88 104 GLU A C 1
ATOM 805 O O . GLU A 1 104 ? -2.555 19.953 -16.688 1 94.88 104 GLU A O 1
ATOM 810 N N . LYS A 1 105 ? -0.975 21.5 -16.344 1 97 105 LYS A N 1
ATOM 811 C CA . LYS A 1 105 ? -0.583 21.547 -17.75 1 97 105 LYS A CA 1
ATOM 812 C C . LYS A 1 105 ? -0.202 20.172 -18.281 1 97 105 LYS A C 1
ATOM 814 O O . LYS A 1 105 ? -0.47 19.844 -19.438 1 97 105 LYS A O 1
ATOM 819 N N . HIS A 1 106 ? 0.37 19.375 -17.391 1 97.31 106 HIS A N 1
ATOM 820 C CA . HIS A 1 106 ? 0.855 18.062 -17.797 1 97.31 106 HIS A CA 1
ATOM 821 C C . HIS A 1 106 ? -0.134 16.969 -17.422 1 97.31 106 HIS A C 1
ATOM 823 O O . HIS A 1 106 ? 0.225 15.781 -17.391 1 97.31 106 HIS A O 1
ATOM 829 N N . GLY A 1 107 ? -1.305 17.328 -17.047 1 95.25 107 GLY A N 1
ATOM 830 C CA . GLY A 1 107 ? -2.375 16.359 -16.891 1 95.25 107 GLY A CA 1
ATOM 831 C C . GLY A 1 107 ? -2.594 15.93 -15.453 1 95.25 107 GLY A C 1
ATOM 832 O O . GLY A 1 107 ? -3.334 14.984 -15.188 1 95.25 107 GLY A O 1
ATOM 833 N N . TYR A 1 108 ? -1.985 16.562 -14.508 1 94.75 108 TYR A N 1
ATOM 834 C CA . TYR A 1 108 ? -2.172 16.25 -13.094 1 94.75 108 TYR A CA 1
ATOM 835 C C . TYR A 1 108 ? -3.119 17.25 -12.43 1 94.75 108 TYR A C 1
ATOM 837 O O . TYR A 1 108 ? -2.684 18.25 -11.883 1 94.75 108 TYR A O 1
ATOM 845 N N . TYR A 1 109 ? -4.395 16.938 -12.492 1 93.44 109 TYR A N 1
ATOM 846 C CA . TYR A 1 109 ? -5.402 17.797 -11.883 1 93.44 109 TYR A CA 1
ATOM 847 C C . TYR A 1 109 ? -5.043 18.109 -10.438 1 93.44 109 TYR A C 1
ATOM 849 O O . TYR A 1 109 ? -4.719 17.219 -9.656 1 93.44 109 TYR A O 1
ATOM 857 N N . ARG A 1 110 ? -4.938 19.438 -10.055 1 90.81 110 ARG A N 1
ATOM 858 C CA . ARG A 1 110 ? -4.637 20 -8.742 1 90.81 110 ARG A CA 1
ATOM 859 C C . ARG A 1 110 ? -3.158 19.828 -8.406 1 90.81 110 ARG A C 1
ATOM 861 O O . ARG A 1 110 ? -2.77 19.906 -7.238 1 90.81 110 ARG A O 1
ATOM 868 N N . GLY A 1 111 ? -2.359 19.469 -9.43 1 92.12 111 GLY A N 1
ATOM 869 C CA . GLY A 1 111 ? -0.917 19.438 -9.258 1 92.12 111 GLY A CA 1
ATOM 870 C C . GLY A 1 111 ? -0.392 18.062 -8.883 1 92.12 111 GLY A C 1
ATOM 871 O O . GLY A 1 111 ? -1.166 17.188 -8.516 1 92.12 111 GLY A O 1
ATOM 872 N N . ILE A 1 112 ? 0.902 17.906 -8.875 1 92.12 112 ILE A N 1
ATOM 873 C CA . ILE A 1 112 ? 1.51 16.594 -8.688 1 92.12 112 ILE A CA 1
ATOM 874 C C . ILE A 1 112 ? 1.511 16.234 -7.207 1 92.12 112 ILE A C 1
ATOM 876 O O . ILE A 1 112 ? 1.642 15.055 -6.848 1 92.12 112 ILE A O 1
ATOM 880 N N . ASP A 1 113 ? 1.307 17.219 -6.402 1 88.88 113 ASP A N 1
ATOM 881 C CA . ASP A 1 113 ? 1.315 16.969 -4.961 1 88.88 113 ASP A CA 1
ATOM 882 C C . ASP A 1 113 ? -0.043 16.469 -4.484 1 88.88 113 ASP A C 1
ATOM 884 O O . ASP A 1 113 ? -0.169 15.984 -3.355 1 88.88 113 ASP A O 1
ATOM 888 N N . SER A 1 114 ? -1.033 16.609 -5.367 1 86.94 114 SER A N 1
ATOM 889 C CA . SER A 1 114 ? -2.352 16.062 -5.074 1 86.94 114 SER A CA 1
ATOM 890 C C . SER A 1 114 ? -2.449 14.602 -5.512 1 86.94 114 SER A C 1
ATOM 892 O O . SER A 1 114 ? -2.49 14.305 -6.707 1 86.94 114 SER A O 1
ATOM 894 N N . GLN A 1 115 ? -2.303 13.695 -4.645 1 85.25 115 GLN A N 1
ATOM 895 C CA . GLN A 1 115 ? -2.381 12.266 -4.906 1 85.25 115 GLN A CA 1
ATOM 896 C C . GLN A 1 115 ? -3.5 11.617 -4.094 1 85.25 115 GLN A C 1
ATOM 898 O O . GLN A 1 115 ? -4.082 12.258 -3.213 1 85.25 115 GLN A O 1
ATOM 903 N N . GLU A 1 116 ? -3.766 10.398 -4.496 1 87.44 116 GLU A N 1
ATOM 904 C CA . GLU A 1 116 ? -4.707 9.602 -3.711 1 87.44 116 GLU A CA 1
ATOM 905 C C . GLU A 1 116 ? -4.277 9.523 -2.248 1 87.44 116 GLU A C 1
ATOM 907 O O . GLU A 1 116 ? -3.146 9.133 -1.949 1 87.44 116 GLU A O 1
ATOM 912 N N . LEU A 1 117 ? -5.148 10 -1.299 1 86.19 117 LEU A N 1
ATOM 913 C CA . LEU A 1 117 ? -4.93 10.008 0.143 1 86.19 117 LEU A CA 1
ATOM 914 C C . LEU A 1 117 ? -3.855 11.023 0.523 1 86.19 117 LEU A C 1
ATOM 916 O O . LEU A 1 117 ? -3.055 10.773 1.428 1 86.19 117 LEU A O 1
ATOM 920 N N . ASN A 1 118 ? -3.605 12.055 -0.276 1 79 118 ASN A N 1
ATOM 921 C CA . ASN A 1 118 ? -2.693 13.148 0.032 1 79 118 ASN A CA 1
ATOM 922 C C . ASN A 1 118 ? -3.234 14.484 -0.466 1 79 118 ASN A C 1
ATOM 924 O O . ASN A 1 118 ? -2.467 15.359 -0.875 1 79 118 ASN A O 1
ATOM 928 N N . MET A 1 119 ? -4.531 14.602 -0.5 1 77.44 119 MET A N 1
ATOM 929 C CA . MET A 1 119 ? -5.152 15.828 -0.995 1 77.44 119 MET A CA 1
ATOM 930 C C . MET A 1 119 ? -4.93 16.984 -0.024 1 77.44 119 MET A C 1
ATOM 932 O O . MET A 1 119 ? -5.055 18.156 -0.4 1 77.44 119 MET A O 1
ATOM 936 N N . VAL A 1 120 ? -4.57 16.609 1.187 1 70.56 120 VAL A N 1
ATOM 937 C CA . VAL A 1 120 ? -4.48 17.609 2.236 1 70.56 120 VAL A CA 1
ATOM 938 C C . VAL A 1 120 ? -3.014 17.891 2.568 1 70.56 120 VAL A C 1
ATOM 940 O O . VAL A 1 120 ? -2.668 18.969 3.033 1 70.56 120 VAL A O 1
ATOM 943 N N . SER A 1 121 ? -2.273 16.766 2.283 1 59.84 121 SER A N 1
ATOM 944 C CA . SER A 1 121 ? -0.877 16.922 2.674 1 59.84 121 SER A CA 1
ATOM 945 C C . SER A 1 121 ? -0.13 17.828 1.709 1 59.84 121 SER A C 1
ATOM 947 O O . SER A 1 121 ? -0.23 17.672 0.491 1 59.84 121 SER A O 1
ATOM 949 N N . THR A 1 122 ? -0.063 19.031 1.995 1 60.81 122 THR A N 1
ATOM 950 C CA . THR A 1 122 ? 0.666 19.984 1.154 1 60.81 122 THR A CA 1
ATOM 951 C C . THR A 1 122 ? 2.094 19.5 0.914 1 60.81 122 THR A C 1
ATOM 953 O O . THR A 1 122 ? 3.031 19.984 1.559 1 60.81 122 THR A O 1
ATOM 956 N N . TYR A 1 123 ? 2.205 18.359 0.291 1 56.84 123 TYR A N 1
ATOM 957 C CA . TYR A 1 123 ? 3.561 18.094 -0.174 1 56.84 123 TYR A CA 1
ATOM 958 C C . TYR A 1 123 ? 4.082 19.25 -1.023 1 56.84 123 TYR A C 1
ATOM 960 O O . TYR A 1 123 ? 3.604 19.469 -2.137 1 56.84 123 TYR A O 1
ATOM 968 N N . THR A 1 124 ? 4.441 20.219 -0.19 1 60.59 124 THR A N 1
ATOM 969 C CA . THR A 1 124 ? 4.824 21.484 -0.814 1 60.59 124 THR A CA 1
ATOM 970 C C . THR A 1 124 ? 6.07 21.312 -1.678 1 60.59 124 THR A C 1
ATOM 972 O O . THR A 1 124 ? 7.004 20.609 -1.289 1 60.59 124 THR A O 1
ATOM 975 N N . TYR A 1 125 ? 6.016 21.703 -2.859 1 59.91 125 TYR A N 1
ATOM 976 C CA . TYR A 1 125 ? 7.062 22.016 -3.826 1 59.91 125 TYR A CA 1
ATOM 977 C C . TYR A 1 125 ? 7.723 20.734 -4.344 1 59.91 125 TYR A C 1
ATOM 979 O O . TYR A 1 125 ? 8.953 20.625 -4.34 1 59.91 125 TYR A O 1
ATOM 987 N N . VAL A 1 126 ? 7 19.594 -4.664 1 72.19 126 VAL A N 1
ATOM 988 C CA . VAL A 1 126 ? 7.5 18.562 -5.566 1 72.19 126 VAL A CA 1
ATOM 989 C C . VAL A 1 126 ? 7.492 17.203 -4.852 1 72.19 126 VAL A C 1
ATOM 991 O O . VAL A 1 126 ? 8.5 16.5 -4.844 1 72.19 126 VAL A O 1
ATOM 994 N N . LEU A 1 127 ? 6.602 16.703 -4.145 1 85.62 127 LEU A N 1
ATOM 995 C CA . LEU A 1 127 ? 6.207 15.375 -3.703 1 85.62 127 LEU A CA 1
ATOM 996 C C . LEU A 1 127 ? 6.945 14.984 -2.424 1 85.62 127 LEU A C 1
ATOM 998 O O . LEU A 1 127 ? 6.559 14.039 -1.742 1 85.62 127 LEU A O 1
ATOM 1002 N N . ILE A 1 128 ? 8.055 15.711 -1.997 1 91.06 128 ILE A N 1
ATOM 1003 C CA . ILE A 1 128 ? 8.844 15.211 -0.875 1 91.06 128 ILE A CA 1
ATOM 1004 C C . ILE A 1 128 ? 8.922 16.281 0.214 1 91.06 128 ILE A C 1
ATOM 1006 O O . ILE A 1 128 ? 9.711 16.156 1.154 1 91.06 128 ILE A O 1
ATOM 1010 N N . SER A 1 129 ? 8.195 17.391 0.05 1 91.06 129 SER A N 1
ATOM 1011 C CA . SER A 1 129 ? 8.148 18.453 1.049 1 91.06 129 SER A CA 1
ATOM 1012 C C . SER A 1 129 ? 9.547 18.844 1.504 1 91.06 129 SER A C 1
ATOM 1014 O O . SER A 1 129 ? 9.805 18.953 2.703 1 91.06 129 SER A O 1
ATOM 1016 N N . TYR A 1 130 ? 10.391 19.094 0.544 1 92.81 130 TYR A N 1
ATOM 1017 C CA . TYR A 1 130 ? 11.82 19.281 0.769 1 92.81 130 TYR A CA 1
ATOM 1018 C C . TYR A 1 130 ? 12.078 20.375 1.798 1 92.81 130 TYR A C 1
ATOM 1020 O O . TYR A 1 130 ? 12.773 20.156 2.791 1 92.81 130 TYR A O 1
ATOM 1028 N N . TYR A 1 131 ? 11.477 21.5 1.659 1 92 131 TYR A N 1
ATOM 1029 C CA . TYR A 1 131 ? 11.789 22.656 2.504 1 92 131 TYR A CA 1
ATOM 1030 C C . TYR A 1 131 ? 11.281 22.438 3.926 1 92 131 TYR A C 1
ATOM 1032 O O . TYR A 1 131 ? 11.922 22.859 4.891 1 92 131 TYR A O 1
ATOM 1040 N N . ASP A 1 132 ? 10.172 21.766 4.035 1 93.81 132 ASP A N 1
ATOM 1041 C CA . ASP A 1 132 ? 9.609 21.484 5.352 1 93.81 132 ASP A CA 1
ATOM 1042 C C . ASP A 1 132 ? 10.484 20.484 6.105 1 93.81 132 ASP A C 1
ATOM 1044 O O . ASP A 1 132 ? 10.781 20.672 7.289 1 93.81 132 ASP A O 1
ATOM 1048 N N . LEU A 1 133 ? 10.867 19.422 5.418 1 96 133 LEU A N 1
ATOM 1049 C CA . LEU A 1 133 ? 11.672 18.375 6.047 1 96 133 LEU A CA 1
ATOM 1050 C C . LEU A 1 133 ? 13.07 18.891 6.371 1 96 133 LEU A C 1
ATOM 1052 O O . LEU A 1 133 ? 13.625 18.562 7.426 1 96 133 LEU A O 1
ATOM 1056 N N . LYS A 1 134 ? 13.633 19.672 5.5 1 95.56 134 LYS A N 1
ATOM 1057 C CA . LYS A 1 134 ? 14.938 20.266 5.746 1 95.56 134 LYS A CA 1
ATOM 1058 C C . LYS A 1 134 ? 14.922 21.141 6.996 1 95.56 134 LYS A C 1
ATOM 1060 O O . LYS A 1 134 ? 15.812 21.031 7.844 1 95.56 134 LYS A O 1
ATOM 1065 N N . LEU A 1 135 ? 13.922 21.984 7.074 1 96 135 LEU A N 1
ATOM 1066 C CA . LEU A 1 135 ? 13.812 22.859 8.242 1 96 135 LEU A CA 1
ATOM 1067 C C . LEU A 1 135 ? 13.664 22.047 9.516 1 96 135 LEU A C 1
ATOM 1069 O O . LEU A 1 135 ? 14.25 22.391 10.547 1 96 135 LEU A O 1
ATOM 1073 N N . ALA A 1 136 ? 12.875 21.031 9.461 1 97.38 136 ALA A N 1
ATOM 1074 C CA . ALA A 1 136 ? 12.68 20.172 10.633 1 97.38 136 ALA A CA 1
ATOM 1075 C C . ALA A 1 136 ? 14.008 19.578 11.086 1 97.38 136 ALA A C 1
ATOM 1077 O O . ALA A 1 136 ? 14.281 19.5 12.289 1 97.38 136 ALA A O 1
ATOM 1078 N N . ILE A 1 137 ? 14.797 19.125 10.156 1 98.12 137 ILE A N 1
ATOM 1079 C CA . ILE A 1 137 ? 16.109 18.578 10.477 1 98.12 137 ILE A CA 1
ATOM 1080 C C . ILE A 1 137 ? 16.984 19.656 11.094 1 98.12 137 ILE A C 1
ATOM 1082 O O . ILE A 1 137 ? 17.719 19.391 12.055 1 98.12 137 ILE A O 1
ATOM 1086 N N . ASP A 1 138 ? 16.938 20.859 10.523 1 98.06 138 ASP A N 1
ATOM 1087 C CA . ASP A 1 138 ? 17.719 21.969 11.062 1 98.06 138 ASP A CA 1
ATOM 1088 C C . ASP A 1 138 ? 17.297 22.281 12.5 1 98.06 138 ASP A C 1
ATOM 1090 O O . ASP A 1 138 ? 18.156 22.562 13.352 1 98.06 138 ASP A O 1
ATOM 1094 N N . ILE A 1 139 ? 16.031 22.25 12.75 1 98.69 139 ILE A N 1
ATOM 1095 C CA . ILE A 1 139 ? 15.516 22.484 14.094 1 98.69 139 ILE A CA 1
ATOM 1096 C C . ILE A 1 139 ? 16.047 21.406 15.039 1 98.69 139 ILE A C 1
ATOM 1098 O O . ILE A 1 139 ? 16.531 21.719 16.125 1 98.69 139 ILE A O 1
ATOM 1102 N N . ALA A 1 140 ? 15.969 20.172 14.617 1 98.69 140 ALA A N 1
ATOM 1103 C CA . ALA A 1 140 ? 16.453 19.062 15.43 1 98.69 140 ALA A CA 1
ATOM 1104 C C . ALA A 1 140 ? 17.922 19.203 15.758 1 98.69 140 ALA A C 1
ATOM 1106 O O . ALA A 1 140 ? 18.344 18.969 16.891 1 98.69 140 ALA A O 1
ATOM 1107 N N . LYS A 1 141 ? 18.719 19.625 14.781 1 98.5 141 LYS A N 1
ATOM 1108 C CA . LYS A 1 141 ? 20.141 19.844 15 1 98.5 141 LYS A CA 1
ATOM 1109 C C . LYS A 1 141 ? 20.375 20.953 16.016 1 98.5 141 LYS A C 1
ATOM 1111 O O . LYS A 1 141 ? 21.234 20.828 16.906 1 98.5 141 LYS A O 1
ATOM 1116 N N . ALA A 1 142 ? 19.641 21.984 15.82 1 98.56 142 ALA A N 1
ATOM 1117 C CA . ALA A 1 142 ? 19.734 23.109 16.75 1 98.56 142 ALA A CA 1
ATOM 1118 C C . ALA A 1 142 ? 19.375 22.672 18.172 1 98.56 142 ALA A C 1
ATOM 1120 O O . ALA A 1 142 ? 20.016 23.062 19.141 1 98.56 142 ALA A O 1
ATOM 1121 N N . MET A 1 143 ? 18.328 21.906 18.328 1 98.62 143 MET A N 1
ATOM 1122 C CA . MET A 1 143 ? 17.906 21.406 19.625 1 98.62 143 MET A CA 1
ATOM 1123 C C . MET A 1 143 ? 19.016 20.594 20.297 1 98.62 143 MET A C 1
ATOM 1125 O O . MET A 1 143 ? 19.312 20.797 21.469 1 98.62 143 MET A O 1
ATOM 1129 N N . LYS A 1 144 ? 19.594 19.719 19.578 1 98.12 144 LYS A N 1
ATOM 1130 C CA . LYS A 1 144 ? 20.641 18.859 20.109 1 98.12 144 LYS A CA 1
ATOM 1131 C C . LYS A 1 144 ? 21.781 19.672 20.688 1 98.12 144 LYS A C 1
ATOM 1133 O O . LYS A 1 144 ? 22.359 19.328 21.719 1 98.12 144 LYS A O 1
ATOM 1138 N N . LYS A 1 145 ? 22.047 20.766 20.078 1 98.12 145 LYS A N 1
ATOM 1139 C CA . LYS A 1 145 ? 23.203 21.562 20.453 1 98.12 145 LYS A CA 1
ATOM 1140 C C . LYS A 1 145 ? 22.844 22.578 21.531 1 98.12 145 LYS A C 1
ATOM 1142 O O . LYS A 1 145 ? 23.625 22.812 22.453 1 98.12 145 LYS A O 1
ATOM 1147 N N . TYR A 1 146 ? 21.625 23.172 21.422 1 98.44 146 TYR A N 1
ATOM 1148 C CA . TYR A 1 146 ? 21.375 24.375 22.188 1 98.44 146 TYR A CA 1
ATOM 1149 C C . TYR A 1 146 ? 20.234 24.156 23.188 1 98.44 146 TYR A C 1
ATOM 1151 O O . TYR A 1 146 ? 20.031 24.969 24.094 1 98.44 146 TYR A O 1
ATOM 1159 N N . ALA A 1 147 ? 19.484 23.078 23.047 1 98.31 147 ALA A N 1
ATOM 1160 C CA . ALA A 1 147 ? 18.359 22.766 23.938 1 98.31 147 ALA A CA 1
ATOM 1161 C C . ALA A 1 147 ? 18.078 21.266 23.953 1 98.31 147 ALA A C 1
ATOM 1163 O O . ALA A 1 147 ? 16.969 20.844 23.625 1 98.31 147 ALA A O 1
ATOM 1164 N N . PRO A 1 148 ? 18.984 20.453 24.391 1 97.31 148 PRO A N 1
ATOM 1165 C CA . PRO A 1 148 ? 18.938 19 24.203 1 97.31 148 PRO A CA 1
ATOM 1166 C C . PRO A 1 148 ? 17.797 18.344 24.969 1 97.31 148 PRO A C 1
ATOM 1168 O O . PRO A 1 148 ? 17.359 17.25 24.625 1 97.31 148 PRO A O 1
ATOM 1171 N N . SER A 1 149 ? 17.25 18.984 25.984 1 96.94 149 SER A N 1
ATOM 1172 C CA . SER A 1 149 ? 16.203 18.359 26.781 1 96.94 149 SER A CA 1
ATOM 1173 C C . SER A 1 149 ? 14.828 18.891 26.375 1 96.94 149 SER A C 1
ATOM 1175 O O . SER A 1 149 ? 13.812 18.516 26.969 1 96.94 149 SER A O 1
ATOM 1177 N N . SER A 1 150 ? 14.789 19.75 25.375 1 98.19 150 SER A N 1
ATOM 1178 C CA . SER A 1 150 ? 13.555 20.422 24.984 1 98.19 150 SER A CA 1
ATOM 1179 C C . SER A 1 150 ? 12.609 19.469 24.266 1 98.19 150 SER A C 1
ATOM 1181 O O . SER A 1 150 ? 13.008 18.375 23.859 1 98.19 150 SER A O 1
ATOM 1183 N N . TRP A 1 151 ? 11.344 19.844 24.203 1 98.56 151 TRP A N 1
ATOM 1184 C CA . TRP A 1 151 ? 10.336 19.188 23.375 1 98.56 151 TRP A CA 1
ATOM 1185 C C . TRP A 1 151 ? 10.062 19.984 22.109 1 98.56 151 TRP A C 1
ATOM 1187 O O . TRP A 1 151 ? 9.922 21.219 22.156 1 98.56 151 TRP A O 1
ATOM 1197 N N . LEU A 1 152 ? 10.039 19.281 21.016 1 98.88 152 LEU A N 1
ATOM 1198 C CA . LEU A 1 152 ? 9.5 19.875 19.797 1 98.88 152 LEU A CA 1
ATOM 1199 C C . LEU A 1 152 ? 8.016 19.547 19.656 1 98.88 152 LEU A C 1
ATOM 1201 O O . LEU A 1 152 ? 7.637 18.391 19.578 1 98.88 152 LEU A O 1
ATOM 1205 N N . LEU A 1 153 ? 7.191 20.562 19.672 1 98.69 153 LEU A N 1
ATOM 1206 C CA . LEU A 1 153 ? 5.785 20.469 19.297 1 98.69 153 LEU A CA 1
ATOM 1207 C C . LEU A 1 153 ? 5.59 20.781 17.828 1 98.69 153 LEU A C 1
ATOM 1209 O O . LEU A 1 153 ? 5.434 21.938 17.438 1 98.69 153 LEU A O 1
ATOM 1213 N N . GLN A 1 154 ? 5.57 19.688 17.016 1 98.25 154 GLN A N 1
ATOM 1214 C CA . GLN A 1 154 ? 5.555 19.766 15.555 1 98.25 154 GLN A CA 1
ATOM 1215 C C . GLN A 1 154 ? 4.141 20 15.031 1 98.25 154 GLN A C 1
ATOM 1217 O O . GLN A 1 154 ? 3.324 19.078 14.992 1 98.25 154 GLN A O 1
ATOM 1222 N N . THR A 1 155 ? 3.914 21.219 14.477 1 95.25 155 THR A N 1
ATOM 1223 C CA . THR A 1 155 ? 2.576 21.625 14.062 1 95.25 155 THR A CA 1
ATOM 1224 C C . THR A 1 155 ? 2.537 21.891 12.562 1 95.25 155 THR A C 1
ATOM 1226 O O . THR A 1 155 ? 1.496 21.719 11.922 1 95.25 155 THR A O 1
ATOM 1229 N N . ALA A 1 156 ? 3.658 22.297 12.047 1 92.5 156 ALA A N 1
ATOM 1230 C CA . ALA A 1 156 ? 3.738 22.641 10.625 1 92.5 156 ALA A CA 1
ATOM 1231 C C . ALA A 1 156 ? 3.465 21.422 9.75 1 92.5 156 ALA A C 1
ATOM 1233 O O . ALA A 1 156 ? 3.945 20.328 10.039 1 92.5 156 ALA A O 1
ATOM 1234 N N . ASN A 1 157 ? 2.713 21.594 8.742 1 90.5 157 ASN A N 1
ATOM 1235 C CA . ASN A 1 157 ? 2.494 20.516 7.781 1 90.5 157 ASN A CA 1
ATOM 1236 C C . ASN A 1 157 ? 3.734 20.266 6.926 1 90.5 157 ASN A C 1
ATOM 1238 O O . ASN A 1 157 ? 4.496 21.203 6.652 1 90.5 157 ASN A O 1
ATOM 1242 N N . PRO A 1 158 ? 3.863 19.031 6.492 1 93.81 158 PRO A N 1
ATOM 1243 C CA . PRO A 1 158 ? 3.051 17.859 6.785 1 93.81 158 PRO A CA 1
ATOM 1244 C C . PRO A 1 158 ? 3.447 17.188 8.102 1 93.81 158 PRO A C 1
ATOM 1246 O O . PRO A 1 158 ? 4.523 16.578 8.188 1 93.81 158 PRO A O 1
ATOM 1249 N N . VAL A 1 159 ? 2.568 17.156 9.031 1 96.25 159 VAL A N 1
ATOM 1250 C CA . VAL A 1 159 ? 2.861 16.719 10.398 1 96.25 159 VAL A CA 1
ATOM 1251 C C . VAL A 1 159 ? 3.293 15.258 10.398 1 96.25 159 VAL A C 1
ATOM 1253 O O . VAL A 1 159 ? 4.262 14.891 11.07 1 96.25 159 VAL A O 1
ATOM 1256 N N . PHE A 1 160 ? 2.635 14.461 9.602 1 96.62 160 PHE A N 1
ATOM 1257 C CA . PHE A 1 160 ? 2.9 13.031 9.578 1 96.62 160 PHE A CA 1
ATOM 1258 C C . PHE A 1 160 ? 4.324 12.758 9.102 1 96.62 160 PHE A C 1
ATOM 1260 O O . PHE A 1 160 ? 5.117 12.148 9.82 1 96.62 160 PHE A O 1
ATOM 1267 N N . GLU A 1 161 ? 4.719 13.273 7.965 1 96.56 161 GLU A N 1
ATOM 1268 C CA . GLU A 1 161 ? 6.023 13.039 7.355 1 96.56 161 GLU A CA 1
ATOM 1269 C C . GLU A 1 161 ? 7.148 13.609 8.211 1 96.56 161 GLU A C 1
ATOM 1271 O O . GLU A 1 161 ? 8.172 12.961 8.414 1 96.56 161 GLU A O 1
ATOM 1276 N N . ILE A 1 162 ? 6.93 14.828 8.734 1 97.19 162 ILE A N 1
ATOM 1277 C CA . ILE A 1 162 ? 7.977 15.492 9.508 1 97.19 162 ILE A CA 1
ATOM 1278 C C . ILE A 1 162 ? 8.219 14.727 10.805 1 97.19 162 ILE A C 1
ATOM 1280 O O . ILE A 1 162 ? 9.367 14.422 11.148 1 97.19 162 ILE A O 1
ATOM 1284 N N . THR A 1 163 ? 7.133 14.414 11.5 1 98.56 163 THR A N 1
ATOM 1285 C CA . THR A 1 163 ? 7.273 13.703 12.766 1 98.56 163 THR A CA 1
ATOM 1286 C C . THR A 1 163 ? 7.898 12.328 12.555 1 98.56 163 THR A C 1
ATOM 1288 O O . THR A 1 163 ? 8.734 11.891 13.352 1 98.56 163 THR A O 1
ATOM 1291 N N . GLN A 1 164 ? 7.508 11.648 11.492 1 98.44 164 GLN A N 1
ATOM 1292 C CA . GLN A 1 164 ? 8.07 10.344 11.164 1 98.44 164 GLN A CA 1
ATOM 1293 C C . GLN A 1 164 ? 9.57 10.453 10.891 1 98.44 164 GLN A C 1
ATOM 1295 O O . GLN A 1 164 ? 10.359 9.648 11.391 1 98.44 164 GLN A O 1
ATOM 1300 N N . LEU A 1 165 ? 9.93 11.43 10.055 1 98.25 165 LEU A N 1
ATOM 1301 C CA . LEU A 1 165 ? 11.328 11.633 9.703 1 98.25 165 LEU A CA 1
ATOM 1302 C C . LEU A 1 165 ? 12.18 11.859 10.953 1 98.25 165 LEU A C 1
ATOM 1304 O O . LEU A 1 165 ? 13.234 11.242 11.109 1 98.25 165 LEU A O 1
ATOM 1308 N N . LEU A 1 166 ? 11.734 12.734 11.82 1 98.75 166 LEU A N 1
ATOM 1309 C CA . LEU A 1 166 ? 12.484 13.078 13.016 1 98.75 166 LEU A CA 1
ATOM 1310 C C . LEU A 1 166 ? 12.57 11.891 13.969 1 98.75 166 LEU A C 1
ATOM 1312 O O . LEU A 1 166 ? 13.609 11.664 14.594 1 98.75 166 LEU A O 1
ATOM 1316 N N . ASN A 1 167 ? 11.477 11.164 14.094 1 97.81 167 ASN A N 1
ATOM 1317 C CA . ASN A 1 167 ? 11.484 9.969 14.922 1 97.81 167 ASN A CA 1
ATOM 1318 C C . ASN A 1 167 ? 12.531 8.969 14.453 1 97.81 167 ASN A C 1
ATOM 1320 O O . ASN A 1 167 ? 13.141 8.266 15.273 1 97.81 167 ASN A O 1
ATOM 1324 N N . ARG A 1 168 ? 12.742 8.906 13.227 1 97.44 168 ARG A N 1
ATOM 1325 C CA . ARG A 1 168 ? 13.633 7.898 12.664 1 97.44 168 ARG A CA 1
ATOM 1326 C C . ARG A 1 168 ? 15.078 8.375 12.672 1 97.44 168 ARG A C 1
ATOM 1328 O O . ARG A 1 168 ? 16 7.582 12.883 1 97.44 168 ARG A O 1
ATOM 1335 N N . LEU A 1 169 ? 15.297 9.656 12.469 1 98 169 LEU A N 1
ATOM 1336 C CA . LEU A 1 169 ? 16.656 10.109 12.164 1 98 169 LEU A CA 1
ATOM 1337 C C . LEU A 1 169 ? 17.266 10.828 13.359 1 98 169 LEU A C 1
ATOM 1339 O O . LEU A 1 169 ? 18.453 11.141 13.352 1 98 169 LEU A O 1
ATOM 1343 N N . THR A 1 170 ? 16.422 11.117 14.352 1 97.94 170 THR A N 1
ATOM 1344 C CA . THR A 1 170 ? 16.922 11.891 15.477 1 97.94 170 THR A CA 1
ATOM 1345 C C . THR A 1 170 ? 16.469 11.273 16.797 1 97.94 170 THR A C 1
ATOM 1347 O O . THR A 1 170 ? 15.664 10.344 16.812 1 97.94 170 THR A O 1
ATOM 1350 N N . ASP A 1 171 ? 17.031 11.734 17.875 1 96.69 171 ASP A N 1
ATOM 1351 C CA . ASP A 1 171 ? 16.672 11.25 19.219 1 96.69 171 ASP A CA 1
ATOM 1352 C C . ASP A 1 171 ? 16.016 12.359 20.031 1 96.69 171 ASP A C 1
ATOM 1354 O O . ASP A 1 171 ? 15.977 12.297 21.266 1 96.69 171 ASP A O 1
ATOM 1358 N N . ILE A 1 172 ? 15.555 13.336 19.344 1 98.19 172 ILE A N 1
ATOM 1359 C CA . ILE A 1 172 ? 14.938 14.445 20.062 1 98.19 172 ILE A CA 1
ATOM 1360 C C . ILE A 1 172 ? 13.562 14.023 20.578 1 98.19 172 ILE A C 1
ATOM 1362 O O . ILE A 1 172 ? 12.977 13.062 20.078 1 98.19 172 ILE A O 1
ATOM 1366 N N . ASN A 1 173 ? 13.062 14.734 21.609 1 98.12 173 ASN A N 1
ATOM 1367 C CA . ASN A 1 173 ? 11.664 14.617 22.016 1 98.12 173 ASN A CA 1
ATOM 1368 C C . ASN A 1 173 ? 10.742 15.375 21.062 1 98.12 173 ASN A C 1
ATOM 1370 O O . ASN A 1 173 ? 10.82 16.609 20.969 1 98.12 173 ASN A O 1
ATOM 1374 N N . VAL A 1 174 ? 9.93 14.648 20.359 1 98.62 174 VAL A N 1
ATOM 1375 C CA . VAL A 1 174 ? 9.047 15.312 19.406 1 98.62 174 VAL A CA 1
ATOM 1376 C C . VAL A 1 174 ? 7.652 14.695 19.469 1 98.62 174 VAL A C 1
ATOM 1378 O O . VAL A 1 174 ? 7.512 13.477 19.625 1 98.62 174 VAL A O 1
ATOM 1381 N N . VAL A 1 175 ? 6.598 15.484 19.391 1 98.56 175 VAL A N 1
ATOM 1382 C CA . VAL A 1 175 ? 5.215 15.07 19.203 1 98.56 175 VAL A CA 1
ATOM 1383 C C . VAL A 1 175 ? 4.566 15.906 18.109 1 98.56 175 VAL A C 1
ATOM 1385 O O . VAL A 1 175 ? 4.848 17.109 17.984 1 98.56 175 VAL A O 1
ATOM 1388 N N . GLY A 1 176 ? 3.832 15.227 17.219 1 98.56 176 GLY A N 1
ATOM 1389 C CA . GLY A 1 176 ? 3.033 15.961 16.25 1 98.56 176 GLY A CA 1
ATOM 1390 C C . GLY A 1 176 ? 1.685 16.391 16.797 1 98.56 176 GLY A C 1
ATOM 1391 O O . GLY A 1 176 ? 1.04 15.648 17.547 1 98.56 176 GLY A O 1
ATOM 1392 N N . ILE A 1 177 ? 1.265 17.594 16.422 1 97.75 177 ILE A N 1
ATOM 1393 C CA . ILE A 1 177 ? 0.002 18.156 16.906 1 97.75 177 ILE A CA 1
ATOM 1394 C C . ILE A 1 177 ? -0.82 18.672 15.734 1 97.75 177 ILE A C 1
ATOM 1396 O O . ILE A 1 177 ? -0.308 19.406 14.891 1 97.75 177 ILE A O 1
ATOM 1400 N N . CYS A 1 178 ? -1.989 18.219 15.641 1 93.62 178 CYS A N 1
ATOM 1401 C CA . CYS A 1 178 ? -2.951 18.656 14.641 1 93.62 178 CYS A CA 1
ATOM 1402 C C . CYS A 1 178 ? -4.344 18.812 15.25 1 93.62 178 CYS A C 1
ATOM 1404 O O . CYS A 1 178 ? -4.691 18.094 16.188 1 93.62 178 CYS A O 1
ATOM 1406 N N . HIS A 1 179 ? -5.137 19.734 14.82 1 90.94 179 HIS A N 1
ATOM 1407 C CA . HIS A 1 179 ? -6.445 20 15.406 1 90.94 179 HIS A CA 1
ATOM 1408 C C . HIS A 1 179 ? -7.559 19.344 14.594 1 90.94 179 HIS A C 1
ATOM 1410 O O . HIS A 1 179 ? -8.742 19.578 14.844 1 90.94 179 HIS A O 1
ATOM 1416 N N . GLY A 1 180 ? -7.195 18.484 13.656 1 91.12 180 GLY A N 1
ATOM 1417 C CA . GLY A 1 180 ? -8.18 17.844 12.797 1 91.12 180 GLY A CA 1
ATOM 1418 C C . GLY A 1 180 ? -9.227 17.062 13.555 1 91.12 180 GLY A C 1
ATOM 1419 O O . GLY A 1 180 ? -10.367 16.938 13.109 1 91.12 180 GLY A O 1
ATOM 1420 N N . PHE A 1 181 ? -8.922 16.562 14.734 1 94.81 181 PHE A N 1
ATOM 1421 C CA . PHE A 1 181 ? -9.836 15.727 15.508 1 94.81 181 PHE A CA 1
ATOM 1422 C C . PHE A 1 181 ? -11.055 16.516 15.953 1 94.81 181 PHE A C 1
ATOM 1424 O O . PHE A 1 181 ? -12.078 15.945 16.328 1 94.81 181 PHE A O 1
ATOM 1431 N N . HIS A 1 182 ? -11.055 17.844 15.883 1 95 182 HIS A N 1
ATOM 1432 C CA . HIS A 1 182 ? -12.188 18.688 16.281 1 95 182 HIS A CA 1
ATOM 1433 C C . HIS A 1 182 ? -13.422 18.391 15.438 1 95 182 HIS A C 1
ATOM 1435 O O . HIS A 1 182 ? -14.539 18.734 15.82 1 95 182 HIS A O 1
ATOM 1441 N N . GLY A 1 183 ? -13.195 17.719 14.305 1 96.44 183 GLY A N 1
ATOM 1442 C CA . GLY A 1 183 ? -14.32 17.328 13.469 1 96.44 183 GLY A CA 1
ATOM 1443 C C . GLY A 1 183 ? -15.359 16.516 14.219 1 96.44 183 GLY A C 1
ATOM 1444 O O . GLY A 1 183 ? -16.516 16.453 13.812 1 96.44 183 GLY A O 1
ATOM 1445 N N . VAL A 1 184 ? -14.984 15.906 15.359 1 98.19 184 VAL A N 1
ATOM 1446 C CA . VAL A 1 184 ? -15.922 15.086 16.125 1 98.19 184 VAL A CA 1
ATOM 1447 C C . VAL A 1 184 ? -17.047 15.961 16.656 1 98.19 184 VAL A C 1
ATOM 1449 O O . VAL A 1 184 ? -18.203 15.523 16.75 1 98.19 184 VAL A O 1
ATOM 1452 N N . TYR A 1 185 ? -16.75 17.203 16.984 1 96.88 185 TYR A N 1
ATOM 1453 C CA . TYR A 1 185 ? -17.766 18.078 17.578 1 96.88 185 TYR A CA 1
ATOM 1454 C C . TYR A 1 185 ? -18.781 18.516 16.531 1 96.88 185 TYR A C 1
ATOM 1456 O O . TYR A 1 185 ? -19.938 18.766 16.859 1 96.88 185 TYR A O 1
ATOM 1464 N N . GLU A 1 186 ? -18.297 18.625 15.281 1 96.94 186 GLU A N 1
ATOM 1465 C CA . GLU A 1 186 ? -19.25 18.875 14.211 1 96.94 186 GLU A CA 1
ATOM 1466 C C . GLU A 1 186 ? -20.25 17.719 14.086 1 96.94 186 GLU A C 1
ATOM 1468 O O . GLU A 1 186 ? -21.438 17.953 13.82 1 96.94 186 GLU A O 1
ATOM 1473 N N . VAL A 1 187 ? -19.75 16.547 14.266 1 98.56 187 VAL A N 1
ATOM 1474 C CA . VAL A 1 187 ? -20.594 15.359 14.211 1 98.56 187 VAL A CA 1
ATOM 1475 C C . VAL A 1 187 ? -21.609 15.398 15.352 1 98.56 187 VAL A C 1
ATOM 1477 O O . VAL A 1 187 ? -22.812 15.211 15.133 1 98.56 187 VAL A O 1
ATOM 1480 N N . PHE A 1 188 ? -21.109 15.703 16.609 1 98.56 188 PHE A N 1
ATOM 1481 C CA . PHE A 1 188 ? -21.984 15.766 17.766 1 98.56 188 PHE A CA 1
ATOM 1482 C C . PHE A 1 188 ? -23.078 16.812 17.578 1 98.56 188 PHE A C 1
ATOM 1484 O O . PHE A 1 188 ? -24.25 16.547 17.844 1 98.56 188 PHE A O 1
ATOM 1491 N N . ASN A 1 189 ? -22.688 17.922 17.047 1 97.62 189 ASN A N 1
ATOM 1492 C CA . ASN A 1 189 ? -23.625 19.016 16.828 1 97.62 189 ASN A CA 1
ATOM 1493 C C . ASN A 1 189 ? -24.688 18.641 15.789 1 97.62 189 ASN A C 1
ATOM 1495 O O . ASN A 1 189 ? -25.875 18.891 15.992 1 97.62 189 ASN A O 1
ATOM 1499 N N . SER A 1 190 ? -24.25 18.062 14.68 1 97.25 190 SER A N 1
ATOM 1500 C CA . SER A 1 190 ? -25.156 17.672 13.609 1 97.25 190 SER A CA 1
ATOM 1501 C C . SER A 1 190 ? -26.188 16.656 14.102 1 97.25 190 SER A C 1
ATOM 1503 O O . SER A 1 190 ? -27.328 16.641 13.641 1 97.25 190 SER A O 1
ATOM 1505 N N . LEU A 1 191 ? -25.781 15.844 15.047 1 98.25 191 LEU A N 1
ATOM 1506 C CA . LEU A 1 191 ? -26.672 14.812 15.578 1 98.25 191 LEU A CA 1
ATOM 1507 C C . LEU A 1 191 ? -27.375 15.297 16.844 1 98.25 191 LEU A C 1
ATOM 1509 O O . LEU A 1 191 ? -28.125 14.547 17.469 1 98.25 191 LEU A O 1
ATOM 1513 N N . ARG A 1 192 ? -27.078 16.531 17.266 1 97.56 192 ARG A N 1
ATOM 1514 C CA . ARG A 1 192 ? -27.688 17.156 18.438 1 97.56 192 ARG A CA 1
ATOM 1515 C C . ARG A 1 192 ? -27.375 16.391 19.703 1 97.56 192 ARG A C 1
ATOM 1517 O O . ARG A 1 192 ? -28.266 16.125 20.516 1 97.56 192 ARG A O 1
ATOM 1524 N N . LEU A 1 193 ? -26.141 16 19.766 1 98.44 193 LEU A N 1
ATOM 1525 C CA . LEU A 1 193 ? -25.672 15.305 20.953 1 98.44 193 LEU A CA 1
ATOM 1526 C C . LEU A 1 193 ? -24.891 16.25 21.875 1 98.44 193 LEU A C 1
ATOM 1528 O O . LEU A 1 193 ? -24.078 17.047 21.391 1 98.44 193 LEU A O 1
ATOM 1532 N N . ASP A 1 194 ? -25.125 16.172 23.141 1 97.94 194 ASP A N 1
ATOM 1533 C CA . ASP A 1 194 ? -24.297 16.875 24.125 1 97.94 194 ASP A CA 1
ATOM 1534 C C . ASP A 1 194 ? -22.906 16.25 24.203 1 97.94 194 ASP A C 1
ATOM 1536 O O . ASP A 1 194 ? -22.766 15.094 24.609 1 97.94 194 ASP A O 1
ATOM 1540 N N . PRO A 1 195 ? -21.891 17 23.844 1 97.38 195 PRO A N 1
ATOM 1541 C CA . PRO A 1 195 ? -20.531 16.453 23.828 1 97.38 195 PRO A CA 1
ATOM 1542 C C . PRO A 1 195 ? -20.125 15.836 25.172 1 97.38 195 PRO A C 1
ATOM 1544 O O . PRO A 1 195 ? -19.359 14.875 25.219 1 97.38 195 PRO A O 1
ATOM 1547 N N . LYS A 1 196 ? -20.609 16.344 26.234 1 96.81 196 LYS A N 1
ATOM 1548 C CA . LYS A 1 196 ? -20.266 15.875 27.578 1 96.81 196 LYS A CA 1
ATOM 1549 C C . LYS A 1 196 ? -20.781 14.453 27.797 1 96.81 196 LYS A C 1
ATOM 1551 O O . LYS A 1 196 ? -20.312 13.758 28.703 1 96.81 196 LYS A O 1
ATOM 1556 N N . GLU A 1 197 ? -21.688 14.086 27.016 1 98.19 197 GLU A N 1
ATOM 1557 C CA . GLU A 1 197 ? -22.297 12.773 27.172 1 98.19 197 GLU A CA 1
ATOM 1558 C C . GLU A 1 197 ? -21.797 11.797 26.109 1 98.19 197 GLU A C 1
ATOM 1560 O O . GLU A 1 197 ? -22.391 10.727 25.922 1 98.19 197 GLU A O 1
ATOM 1565 N N . VAL A 1 198 ? -20.812 12.203 25.375 1 98.56 198 VAL A N 1
ATOM 1566 C CA . VAL A 1 198 ? -20.266 11.344 24.328 1 98.56 198 VAL A CA 1
ATOM 1567 C C . VAL A 1 198 ? -18.906 10.805 24.75 1 98.56 198 VAL A C 1
ATOM 1569 O O . VAL A 1 198 ? -18.031 11.57 25.156 1 98.56 198 VAL A O 1
ATOM 1572 N N . ASP A 1 199 ? -18.734 9.516 24.781 1 98.56 199 ASP A N 1
ATOM 1573 C CA . ASP A 1 199 ? -17.438 8.852 24.891 1 98.56 199 ASP A CA 1
ATOM 1574 C C . ASP A 1 199 ? -16.891 8.508 23.516 1 98.56 199 ASP A C 1
ATOM 1576 O O . ASP A 1 199 ? -17.453 7.672 22.797 1 98.56 199 ASP A O 1
ATOM 1580 N N . TRP A 1 200 ? -15.781 9.188 23.172 1 98.62 200 TRP A N 1
ATOM 1581 C CA . TRP A 1 200 ? -15.289 9.047 21.812 1 98.62 200 TRP A CA 1
ATOM 1582 C C . TRP A 1 200 ? -13.781 8.852 21.781 1 98.62 200 TRP A C 1
ATOM 1584 O O . TRP A 1 200 ? -13.086 9.188 22.75 1 98.62 200 TRP A O 1
ATOM 1594 N N . GLN A 1 201 ? -13.305 8.18 20.719 1 98.38 201 GLN A N 1
ATOM 1595 C CA . GLN A 1 201 ? -11.906 8.031 20.328 1 98.38 201 GLN A CA 1
ATOM 1596 C C . GLN A 1 201 ? -11.734 8.195 18.812 1 98.38 201 GLN A C 1
ATOM 1598 O O . GLN A 1 201 ? -12.648 7.883 18.047 1 98.38 201 GLN A O 1
ATOM 1603 N N . VAL A 1 202 ? -10.648 8.781 18.422 1 98.75 202 VAL A N 1
ATOM 1604 C CA . VAL A 1 202 ? -10.227 8.758 17.031 1 98.75 202 VAL A CA 1
ATOM 1605 C C . VAL A 1 202 ? -8.836 8.125 16.922 1 98.75 202 VAL A C 1
ATOM 1607 O O . VAL A 1 202 ? -8.039 8.203 17.859 1 98.75 202 VAL A O 1
ATOM 1610 N N . ALA A 1 203 ? -8.57 7.488 15.812 1 98.81 203 ALA A N 1
ATOM 1611 C CA . ALA A 1 203 ? -7.27 6.848 15.641 1 98.81 203 ALA A CA 1
ATOM 1612 C C . ALA A 1 203 ? -6.914 6.715 14.164 1 98.81 203 ALA A C 1
ATOM 1614 O O . ALA A 1 203 ? -7.805 6.637 13.312 1 98.81 203 ALA A O 1
ATOM 1615 N N . GLY A 1 204 ? -5.676 6.699 13.828 1 98.56 204 GLY A N 1
ATOM 1616 C CA . GLY A 1 204 ? -5.117 6.555 12.492 1 98.56 204 GLY A CA 1
ATOM 1617 C C . GLY A 1 204 ? -3.74 7.176 12.352 1 98.56 204 GLY A C 1
ATOM 1618 O O . GLY A 1 204 ? -2.85 6.918 13.164 1 98.56 204 GLY A O 1
ATOM 1619 N N . VAL A 1 205 ? -3.574 7.926 11.273 1 97.94 205 VAL A N 1
ATOM 1620 C CA . VAL A 1 205 ? -2.402 8.766 11.055 1 97.94 205 VAL A CA 1
ATOM 1621 C C . VAL A 1 205 ? -2.84 10.211 10.812 1 97.94 205 VAL A C 1
ATOM 1623 O O . VAL A 1 205 ? -4.027 10.484 10.609 1 97.94 205 VAL A O 1
ATOM 1626 N N . ASN A 1 206 ? -1.952 11.102 10.875 1 96.75 206 ASN A N 1
ATOM 1627 C CA . ASN A 1 206 ? -2.33 12.5 10.688 1 96.75 206 ASN A CA 1
ATOM 1628 C C . ASN A 1 206 ? -3.064 12.711 9.367 1 96.75 206 ASN A C 1
ATOM 1630 O O . ASN A 1 206 ? -2.639 12.203 8.328 1 96.75 206 ASN A O 1
ATOM 1634 N N . HIS A 1 207 ? -4.184 13.414 9.422 1 95.19 207 HIS A N 1
ATOM 1635 C CA . HIS A 1 207 ? -5.086 13.672 8.305 1 95.19 207 HIS A CA 1
ATOM 1636 C C . HIS A 1 207 ? -5.727 12.391 7.793 1 95.19 207 HIS A C 1
ATOM 1638 O O . HIS A 1 207 ? -6.133 12.305 6.633 1 95.19 207 HIS A O 1
ATOM 1644 N N . GLY A 1 208 ? -5.742 11.391 8.531 1 96.75 208 GLY A N 1
ATOM 1645 C CA . GLY A 1 208 ? -6.355 10.102 8.242 1 96.75 208 GLY A CA 1
ATOM 1646 C C . GLY A 1 208 ? -6.852 9.383 9.484 1 96.75 208 GLY A C 1
ATOM 1647 O O . GLY A 1 208 ? -6.527 8.219 9.695 1 96.75 208 GLY A O 1
ATOM 1648 N N . ILE A 1 209 ? -7.641 10.086 10.305 1 98.44 209 ILE A N 1
ATOM 1649 C CA . ILE A 1 209 ? -8.148 9.484 11.531 1 98.44 209 ILE A CA 1
ATOM 1650 C C . ILE A 1 209 ? -9.625 9.141 11.367 1 98.44 209 ILE A C 1
ATOM 1652 O O . ILE A 1 209 ? -10.344 9.797 10.609 1 98.44 209 ILE A O 1
ATOM 1656 N N . PHE A 1 210 ? -10.086 8.133 12.062 1 98.88 210 PHE A N 1
ATOM 1657 C CA . PHE A 1 210 ? -11.453 7.637 12.039 1 98.88 210 PHE A CA 1
ATOM 1658 C C . PHE A 1 210 ? -12.031 7.559 13.445 1 98.88 210 PHE A C 1
ATOM 1660 O O . PHE A 1 210 ? -11.305 7.301 14.406 1 98.88 210 PHE A O 1
ATOM 1667 N N . LEU A 1 211 ? -13.281 7.797 13.594 1 98.94 211 LEU A N 1
ATOM 1668 C CA . LEU A 1 211 ? -14.008 7.734 14.859 1 98.94 211 LEU A CA 1
ATOM 1669 C C . LEU A 1 211 ? -14.281 6.289 15.266 1 98.94 211 LEU A C 1
ATOM 1671 O O . LEU A 1 211 ? -15.375 5.773 15.023 1 98.94 211 LEU A O 1
ATOM 1675 N N . ASN A 1 212 ? -13.328 5.637 15.914 1 98.75 212 ASN A N 1
ATOM 1676 C CA . ASN A 1 212 ? -13.445 4.211 16.219 1 98.75 212 ASN A CA 1
ATOM 1677 C C . ASN A 1 212 ? -14.359 3.965 17.406 1 98.75 212 ASN A C 1
ATOM 1679 O O . ASN A 1 212 ? -14.984 2.904 17.516 1 98.75 212 ASN A O 1
ATOM 1683 N N . ARG A 1 213 ? -14.414 4.91 18.375 1 98.75 213 ARG A N 1
ATOM 1684 C CA . ARG A 1 213 ? -15.344 4.812 19.484 1 98.75 213 ARG A CA 1
ATOM 1685 C C . ARG A 1 213 ? -16.328 5.984 19.484 1 98.75 213 ARG A C 1
ATOM 1687 O O . ARG A 1 213 ? -15.906 7.145 19.547 1 98.75 213 ARG A O 1
ATOM 1694 N N . PHE A 1 214 ? -17.578 5.699 19.438 1 98.81 214 PHE A N 1
ATOM 1695 C CA . PHE A 1 214 ? -18.672 6.66 19.391 1 98.81 214 PHE A CA 1
ATOM 1696 C C . PHE A 1 214 ? -19.859 6.188 20.234 1 98.81 214 PHE A C 1
ATOM 1698 O O . PHE A 1 214 ? -20.781 5.543 19.734 1 98.81 214 PHE A O 1
ATOM 1705 N N . LEU A 1 215 ? -19.781 6.52 21.547 1 98.75 215 LEU A N 1
ATOM 1706 C CA . LEU A 1 215 ? -20.812 6.129 22.5 1 98.75 215 LEU A CA 1
ATOM 1707 C C . LEU A 1 215 ? -21.547 7.352 23.047 1 98.75 215 LEU A C 1
ATOM 1709 O O . LEU A 1 215 ? -20.906 8.312 23.469 1 98.75 215 LEU A O 1
ATOM 1713 N N . TYR A 1 216 ? -22.812 7.344 22.953 1 98.62 216 TYR A N 1
ATOM 1714 C CA . TYR A 1 216 ? -23.641 8.367 23.562 1 98.62 216 TYR A CA 1
ATOM 1715 C C . TYR A 1 216 ? -24.438 7.809 24.734 1 98.62 216 TYR A C 1
ATOM 1717 O O . TYR A 1 216 ? -25.266 6.922 24.562 1 98.62 216 TYR A O 1
ATOM 1725 N N . ARG A 1 217 ? -24.109 8.32 25.953 1 97.94 217 ARG A N 1
ATOM 1726 C CA . ARG A 1 217 ? -24.734 7.832 27.188 1 97.94 217 ARG A CA 1
ATOM 1727 C C . ARG A 1 217 ? -24.562 6.32 27.312 1 97.94 217 ARG A C 1
ATOM 1729 O O . ARG A 1 217 ? -25.531 5.609 27.594 1 97.94 217 ARG A O 1
ATOM 1736 N N . GLY A 1 218 ? -23.406 5.898 26.922 1 97.62 218 GLY A N 1
ATOM 1737 C CA . GLY A 1 218 ? -23.016 4.52 27.141 1 97.62 218 GLY A CA 1
ATOM 1738 C C . GLY A 1 218 ? -23.453 3.582 26.031 1 97.62 218 GLY A C 1
ATOM 1739 O O . GLY A 1 218 ? -23.141 2.391 26.062 1 97.62 218 GLY A O 1
ATOM 1740 N N . LYS A 1 219 ? -24.094 4.113 25.047 1 98.25 219 LYS A N 1
ATOM 1741 C CA . LYS A 1 219 ? -24.594 3.273 23.969 1 98.25 219 LYS A CA 1
ATOM 1742 C C . LYS A 1 219 ? -23.969 3.666 22.625 1 98.25 219 LYS A C 1
ATOM 1744 O O . LYS A 1 219 ? -23.672 4.84 22.391 1 98.25 219 LYS A O 1
ATOM 1749 N N . ASN A 1 220 ? -23.875 2.664 21.812 1 98.25 220 ASN A N 1
ATOM 1750 C CA . ASN A 1 220 ? -23.375 2.932 20.469 1 98.25 220 ASN A CA 1
ATOM 1751 C C . ASN A 1 220 ? -24.188 4.027 19.766 1 98.25 220 ASN A C 1
ATOM 1753 O O . ASN A 1 220 ? -25.406 3.951 19.703 1 98.25 220 ASN A O 1
ATOM 1757 N N . ALA A 1 221 ? -23.5 5.023 19.203 1 98.62 221 ALA A N 1
ATOM 1758 C CA . ALA A 1 221 ? -24.188 6.191 18.656 1 98.62 221 ALA A CA 1
ATOM 1759 C C . ALA A 1 221 ? -24.203 6.145 17.125 1 98.62 221 ALA A C 1
ATOM 1761 O O . ALA A 1 221 ? -24.875 6.969 16.484 1 98.62 221 ALA A O 1
ATOM 1762 N N . TYR A 1 222 ? -23.578 5.199 16.453 1 98.62 222 TYR A N 1
ATOM 1763 C CA . TYR A 1 222 ? -23.547 5.113 15.008 1 98.62 222 TYR A CA 1
ATOM 1764 C C . TYR A 1 222 ? -24.953 4.934 14.438 1 98.62 222 TYR A C 1
ATOM 1766 O O . TYR A 1 222 ? -25.281 5.457 13.375 1 98.62 222 TYR A O 1
ATOM 1774 N N . PRO A 1 223 ? -25.891 4.172 15.117 1 98.56 223 PRO A N 1
ATOM 1775 C CA . PRO A 1 223 ? -27.266 4.113 14.602 1 98.56 223 PRO A CA 1
ATOM 1776 C C . PRO A 1 223 ? -27.906 5.488 14.484 1 98.56 223 PRO A C 1
ATOM 1778 O O . PRO A 1 223 ? -28.75 5.703 13.609 1 98.56 223 PRO A O 1
ATOM 1781 N N . LEU A 1 224 ? -27.516 6.441 15.391 1 98.56 224 LEU A N 1
ATOM 1782 C CA . LEU A 1 224 ? -28 7.809 15.281 1 98.56 224 LEU A CA 1
ATOM 1783 C C . LEU A 1 224 ? -27.5 8.469 14 1 98.56 224 LEU A C 1
ATOM 1785 O O . LEU A 1 224 ? -28.219 9.234 13.359 1 98.56 224 LEU A O 1
ATOM 1789 N N . LEU A 1 225 ? -26.234 8.219 13.648 1 98.75 225 LEU A N 1
ATOM 1790 C CA . LEU A 1 225 ? -25.688 8.711 12.383 1 98.75 225 LEU A CA 1
ATOM 1791 C C . LEU A 1 225 ? -26.438 8.109 11.203 1 98.75 225 LEU A C 1
ATOM 1793 O O . LEU A 1 225 ? -26.75 8.812 10.242 1 98.75 225 LEU A O 1
ATOM 1797 N N . ASP A 1 226 ? -26.766 6.805 11.266 1 98.62 226 ASP A N 1
ATOM 1798 C CA . ASP A 1 226 ? -27.516 6.141 10.203 1 98.62 226 ASP A CA 1
ATOM 1799 C C . ASP A 1 226 ? -28.891 6.785 10.016 1 98.62 226 ASP A C 1
ATOM 1801 O O . ASP A 1 226 ? -29.328 6.98 8.883 1 98.62 226 ASP A O 1
ATOM 1805 N N . GLU A 1 227 ? -29.5 7.031 11.109 1 98.38 227 GLU A N 1
ATOM 1806 C CA . GLU A 1 227 ? -30.797 7.699 11.047 1 98.38 227 GLU A CA 1
ATOM 1807 C C . GLU A 1 227 ? -30.672 9.078 10.398 1 98.38 227 GLU A C 1
ATOM 1809 O O . GLU A 1 227 ? -31.516 9.461 9.578 1 98.38 227 GLU A O 1
ATOM 1814 N N . TRP A 1 228 ? -29.641 9.82 10.836 1 98.38 228 TRP A N 1
ATOM 1815 C CA . TRP A 1 228 ? -29.406 11.133 10.25 1 98.38 228 TRP A CA 1
ATOM 1816 C C . TRP A 1 228 ? -29.188 11.023 8.75 1 98.38 228 TRP A C 1
ATOM 1818 O O . TRP A 1 228 ? -29.703 11.844 7.98 1 98.38 228 TRP A O 1
ATOM 1828 N N . ILE A 1 229 ? -28.438 10.062 8.273 1 98.38 229 ILE A N 1
ATOM 1829 C CA . ILE A 1 229 ? -28.156 9.852 6.859 1 98.38 229 ILE A CA 1
ATOM 1830 C C . ILE A 1 229 ? -29.453 9.609 6.105 1 98.38 229 ILE A C 1
ATOM 1832 O O . ILE A 1 229 ? -29.672 10.172 5.031 1 98.38 229 ILE A O 1
ATOM 1836 N N . GLU A 1 230 ? -30.281 8.836 6.652 1 97.81 230 GLU A N 1
ATOM 1837 C CA . GLU A 1 230 ? -31.547 8.461 6.012 1 97.81 230 GLU A CA 1
ATOM 1838 C C . GLU A 1 230 ? -32.5 9.656 5.938 1 97.81 230 GLU A C 1
ATOM 1840 O O . GLU A 1 230 ? -33.156 9.859 4.922 1 97.81 230 GLU A O 1
ATOM 1845 N N . LYS A 1 231 ? -32.5 10.453 6.941 1 97.44 231 LYS A N 1
ATOM 1846 C CA . LYS A 1 231 ? -33.594 11.422 7.086 1 97.44 231 LYS A CA 1
ATOM 1847 C C . LYS A 1 231 ? -33.125 12.82 6.699 1 97.44 231 LYS A C 1
ATOM 1849 O O . LYS A 1 231 ? -33.906 13.633 6.223 1 97.44 231 LYS A O 1
ATOM 1854 N N . GLU A 1 232 ? -31.828 13.062 6.938 1 96.31 232 GLU A N 1
ATOM 1855 C CA . GLU A 1 232 ? -31.453 14.477 6.922 1 96.31 232 GLU A CA 1
ATOM 1856 C C . GLU A 1 232 ? -30.328 14.734 5.918 1 96.31 232 GLU A C 1
ATOM 1858 O O . GLU A 1 232 ? -30.125 15.867 5.496 1 96.31 232 GLU A O 1
ATOM 1863 N N . SER A 1 233 ? -29.594 13.742 5.531 1 95.81 233 SER A N 1
ATOM 1864 C CA . SER A 1 233 ? -28.375 13.93 4.746 1 95.81 233 SER A CA 1
ATOM 1865 C C . SER A 1 233 ? -28.688 14.602 3.41 1 95.81 233 SER A C 1
ATOM 1867 O O . SER A 1 233 ? -27.844 15.328 2.869 1 95.81 233 SER A O 1
ATOM 1869 N N . GLN A 1 234 ? -29.844 14.391 2.869 1 93.88 234 GLN A N 1
ATOM 1870 C CA . GLN A 1 234 ? -30.219 14.945 1.572 1 93.88 234 GLN A CA 1
ATOM 1871 C C . GLN A 1 234 ? -30.328 16.469 1.631 1 93.88 234 GLN A C 1
ATOM 1873 O O . GLN A 1 234 ? -30.234 17.141 0.604 1 93.88 234 GLN A O 1
ATOM 1878 N N . ASN A 1 235 ? -30.469 16.969 2.797 1 94.5 235 ASN A N 1
ATOM 1879 C CA . ASN A 1 235 ? -30.641 18.406 2.969 1 94.5 235 ASN A CA 1
ATOM 1880 C C . ASN A 1 235 ? -29.328 19.094 3.354 1 94.5 235 ASN A C 1
ATOM 1882 O O . ASN A 1 235 ? -29.297 20.312 3.539 1 94.5 235 ASN A O 1
ATOM 1886 N N . TRP A 1 236 ? -28.297 18.359 3.48 1 96.25 236 TRP A N 1
ATOM 1887 C CA . TRP A 1 236 ? -27.031 18.938 3.898 1 96.25 236 TRP A CA 1
ATOM 1888 C C . TRP A 1 236 ? -26.469 19.859 2.822 1 96.25 236 TRP A C 1
ATOM 1890 O O . TRP A 1 236 ? -26.484 19.516 1.637 1 96.25 236 TRP A O 1
ATOM 1900 N N . GLU A 1 237 ? -25.984 21.047 3.221 1 96 237 GLU A N 1
ATOM 1901 C CA . GLU A 1 237 ? -25.234 21.984 2.4 1 96 237 GLU A CA 1
ATOM 1902 C C . GLU A 1 237 ? -24.062 22.594 3.182 1 96 237 GLU A C 1
ATOM 1904 O O . GLU A 1 237 ? -24.219 22.953 4.352 1 96 237 GLU A O 1
ATOM 1909 N N . PRO A 1 238 ? -22.922 22.656 2.529 1 97.56 238 PRO A N 1
ATOM 1910 C CA . PRO A 1 238 ? -21.797 23.25 3.246 1 97.56 238 PRO A CA 1
ATOM 1911 C C . PRO A 1 238 ? -21.969 24.75 3.482 1 97.56 238 PRO A C 1
ATOM 1913 O O . PRO A 1 238 ? -22.453 25.453 2.605 1 97.56 238 PRO A O 1
ATOM 1916 N N . LYS A 1 239 ? -21.547 25.203 4.582 1 96.94 239 LYS A N 1
ATOM 1917 C CA . LYS A 1 239 ? -21.594 26.625 4.926 1 96.94 239 LYS A CA 1
ATOM 1918 C C . LYS A 1 239 ? -20.422 27.391 4.305 1 96.94 239 LYS A C 1
ATOM 1920 O O . LYS A 1 239 ? -20.516 28.594 4.062 1 96.94 239 LYS A O 1
ATOM 1925 N N . ASN A 1 240 ? -19.375 26.844 4.098 1 97.12 240 ASN A N 1
ATOM 1926 C CA . ASN A 1 240 ? -18.141 27.328 3.488 1 97.12 240 ASN A CA 1
ATOM 1927 C C . ASN A 1 240 ? -17.312 26.188 2.893 1 97.12 240 ASN A C 1
ATOM 1929 O O . ASN A 1 240 ? -17.672 25.016 3.055 1 97.12 240 ASN A O 1
ATOM 1933 N N . PRO A 1 241 ? -16.266 26.422 2.166 1 96.75 241 PRO A N 1
ATOM 1934 C CA . PRO A 1 241 ? -15.508 25.375 1.461 1 96.75 241 PRO A CA 1
ATOM 1935 C C . PRO A 1 241 ? -14.844 24.391 2.41 1 96.75 241 PRO A C 1
ATOM 1937 O O . PRO A 1 241 ? -14.414 23.312 1.985 1 96.75 241 PRO A O 1
ATOM 1940 N N . TRP A 1 242 ? -14.797 24.719 3.705 1 95.12 242 TRP A N 1
ATOM 1941 C CA . TRP A 1 242 ? -14.125 23.859 4.672 1 95.12 242 TRP A CA 1
ATOM 1942 C C . TRP A 1 242 ? -15.125 22.953 5.387 1 95.12 242 TRP A C 1
ATOM 1944 O O . TRP A 1 242 ? -14.734 22 6.074 1 95.12 242 TRP A O 1
ATOM 1954 N N . ASP A 1 243 ? -16.391 23.25 5.281 1 96.88 243 ASP A N 1
ATOM 1955 C CA . ASP A 1 243 ? -17.453 22.484 5.941 1 96.88 243 ASP A CA 1
ATOM 1956 C C . ASP A 1 243 ? -17.734 21.188 5.191 1 96.88 243 ASP A C 1
ATOM 1958 O O . ASP A 1 243 ? -18.625 21.156 4.332 1 96.88 243 ASP A O 1
ATOM 1962 N N . LEU A 1 244 ? -17.062 20.094 5.551 1 96.81 244 LEU A N 1
ATOM 1963 C CA . LEU A 1 244 ? -17.156 18.875 4.746 1 96.81 244 LEU A CA 1
ATOM 1964 C C . LEU A 1 244 ? -17.484 17.672 5.617 1 96.81 244 LEU A C 1
ATOM 1966 O O . LEU A 1 244 ? -17.766 16.594 5.102 1 96.81 244 LEU A O 1
ATOM 1970 N N . GLN A 1 245 ? -17.516 17.781 6.926 1 98.25 245 GLN A N 1
ATOM 1971 C CA . GLN A 1 245 ? -17.547 16.672 7.863 1 98.25 245 GLN A CA 1
ATOM 1972 C C . GLN A 1 245 ? -18.781 15.797 7.625 1 98.25 245 GLN A C 1
ATOM 1974 O O . GLN A 1 245 ? -18.734 14.578 7.777 1 98.25 245 GLN A O 1
ATOM 1979 N N . MET A 1 246 ? -19.906 16.484 7.289 1 98.44 246 MET A N 1
ATOM 1980 C CA . MET A 1 246 ? -21.156 15.734 7.141 1 98.44 246 MET A CA 1
ATOM 1981 C C . MET A 1 246 ? -21.531 15.594 5.672 1 98.44 246 MET A C 1
ATOM 1983 O O . MET A 1 246 ? -22.703 15.375 5.348 1 98.44 246 MET A O 1
ATOM 1987 N N . SER A 1 247 ? -20.562 15.711 4.719 1 98.31 247 SER A N 1
ATOM 1988 C CA . SER A 1 247 ? -20.797 15.68 3.279 1 98.31 247 SER A CA 1
ATOM 1989 C C . SER A 1 247 ? -21.141 14.273 2.803 1 98.31 247 SER A C 1
ATOM 1991 O O . SER A 1 247 ? -20.875 13.289 3.506 1 98.31 247 SER A O 1
ATOM 1993 N N . PRO A 1 248 ? -21.672 14.18 1.561 1 98.06 248 PRO A N 1
ATOM 1994 C CA . PRO A 1 248 ? -21.969 12.875 0.966 1 98.06 248 PRO A CA 1
ATOM 1995 C C . PRO A 1 248 ? -20.719 12.008 0.804 1 98.06 248 PRO A C 1
ATOM 1997 O O . PRO A 1 248 ? -20.781 10.781 0.963 1 98.06 248 PRO A O 1
ATOM 2000 N N . ALA A 1 249 ? -19.609 12.594 0.507 1 97.94 249 ALA A N 1
ATOM 2001 C CA . ALA A 1 249 ? -18.359 11.844 0.378 1 97.94 249 ALA A CA 1
ATOM 2002 C C . ALA A 1 249 ? -18.016 11.141 1.687 1 97.94 249 ALA A C 1
ATOM 2004 O O . ALA A 1 249 ? -17.625 9.969 1.687 1 97.94 249 ALA A O 1
ATOM 2005 N N . VAL A 1 250 ? -18.203 11.875 2.766 1 98.44 250 VAL A N 1
ATOM 2006 C CA . VAL A 1 250 ? -17.844 11.367 4.082 1 98.44 250 VAL A CA 1
ATOM 2007 C C . VAL A 1 250 ? -18.781 10.219 4.465 1 98.44 250 VAL A C 1
ATOM 2009 O O . VAL A 1 250 ? -18.344 9.219 5.027 1 98.44 250 VAL A O 1
ATOM 2012 N N . MET A 1 251 ? -20.047 10.391 4.133 1 98.56 251 MET A N 1
ATOM 2013 C CA . MET A 1 251 ? -21.016 9.328 4.418 1 98.56 251 MET A CA 1
ATOM 2014 C C . MET A 1 251 ? -20.719 8.086 3.578 1 98.56 251 MET A C 1
ATOM 2016 O O . MET A 1 251 ? -20.875 6.961 4.051 1 98.56 251 MET A O 1
ATOM 2020 N N . ASP A 1 252 ? -20.312 8.297 2.344 1 98.06 252 ASP A N 1
ATOM 2021 C CA . ASP A 1 252 ? -19.938 7.18 1.487 1 98.06 252 ASP A CA 1
ATOM 2022 C C . ASP A 1 252 ? -18.719 6.449 2.051 1 98.06 252 ASP A C 1
ATOM 2024 O O . ASP A 1 252 ? -18.688 5.215 2.059 1 98.06 252 ASP A O 1
ATOM 2028 N N . MET A 1 253 ? -17.75 7.145 2.541 1 98.31 253 MET A N 1
ATOM 2029 C CA . MET A 1 253 ? -16.578 6.555 3.186 1 98.31 253 MET A CA 1
ATOM 2030 C C . MET A 1 253 ? -16.984 5.766 4.43 1 98.31 253 MET A C 1
ATOM 2032 O O . MET A 1 253 ? -16.531 4.641 4.629 1 98.31 253 MET A O 1
ATOM 2036 N N . TYR A 1 254 ? -17.875 6.383 5.227 1 98.69 254 TYR A N 1
ATOM 2037 C CA . TYR A 1 254 ? -18.359 5.723 6.43 1 98.69 254 TYR A CA 1
ATOM 2038 C C . TYR A 1 254 ? -19 4.383 6.098 1 98.69 254 TYR A C 1
ATOM 2040 O O . TYR A 1 254 ? -18.719 3.371 6.742 1 98.69 254 TYR A O 1
ATOM 2048 N N . LYS A 1 255 ? -19.75 4.367 5.082 1 98.19 255 LYS A N 1
ATOM 2049 C CA . LYS A 1 255 ? -20.469 3.15 4.699 1 98.19 255 LYS A CA 1
ATOM 2050 C C . LYS A 1 255 ? -19.484 2.064 4.25 1 98.19 255 LYS A C 1
ATOM 2052 O O . LYS A 1 255 ? -19.703 0.88 4.512 1 98.19 255 LYS A O 1
ATOM 2057 N N . PHE A 1 256 ? -18.469 2.414 3.646 1 98.31 256 PHE A N 1
ATOM 2058 C CA . PHE A 1 256 ? -17.5 1.443 3.152 1 98.31 256 PHE A CA 1
ATOM 2059 C C . PHE A 1 256 ? -16.562 0.995 4.27 1 98.31 256 PHE A C 1
ATOM 2061 O O . PHE A 1 256 ? -16.297 -0.2 4.426 1 98.31 256 PHE A O 1
ATOM 2068 N N . TYR A 1 257 ? -16.062 1.918 5.02 1 98.5 257 TYR A N 1
ATOM 2069 C CA . TYR A 1 257 ? -15 1.632 5.984 1 98.5 257 TYR A CA 1
ATOM 2070 C C . TYR A 1 257 ? -15.578 1.152 7.309 1 98.5 257 TYR A C 1
ATOM 2072 O O . TYR A 1 257 ? -14.875 0.542 8.117 1 98.5 257 TYR A O 1
ATOM 2080 N N . GLY A 1 258 ? -16.797 1.485 7.617 1 98.38 258 GLY A N 1
ATOM 2081 C CA . GLY A 1 258 ? -17.469 1.042 8.836 1 98.38 258 GLY A CA 1
ATOM 2082 C C . GLY A 1 258 ? -17.281 1.999 9.992 1 98.38 258 GLY A C 1
ATOM 2083 O O . GLY A 1 258 ? -17.875 1.812 11.062 1 98.38 258 GLY A O 1
ATOM 2084 N N . MET A 1 259 ? -16.406 3.018 9.859 1 98.81 259 MET A N 1
ATOM 2085 C CA . MET A 1 259 ? -16.188 4.078 10.844 1 98.81 259 MET A CA 1
ATOM 2086 C C . MET A 1 259 ? -16.062 5.434 10.156 1 98.81 259 MET A C 1
ATOM 2088 O O . MET A 1 259 ? -15.602 5.516 9.016 1 98.81 259 MET A O 1
ATOM 2092 N N . LEU A 1 260 ? -16.453 6.477 10.781 1 98.88 260 LEU A N 1
ATOM 2093 C CA . LEU A 1 260 ? -16.562 7.812 10.203 1 98.88 260 LEU A CA 1
ATOM 2094 C C . LEU A 1 260 ? -15.203 8.508 10.18 1 98.88 260 LEU A C 1
ATOM 2096 O O . LEU A 1 260 ? -14.539 8.625 11.219 1 98.88 260 LEU A O 1
ATOM 2100 N N . PRO A 1 261 ? -14.758 8.938 8.977 1 98.56 261 PRO A N 1
ATOM 2101 C CA . PRO A 1 261 ? -13.555 9.766 8.969 1 98.56 261 PRO A CA 1
ATOM 2102 C C . PRO A 1 261 ? -13.766 11.125 9.633 1 98.56 261 PRO A C 1
ATOM 2104 O O . PRO A 1 261 ? -14.836 11.719 9.508 1 98.56 261 PRO A O 1
ATOM 2107 N N . ILE A 1 262 ? -12.766 11.672 10.273 1 98.56 262 ILE A N 1
ATOM 2108 C CA . ILE A 1 262 ? -12.906 12.891 11.055 1 98.56 262 ILE A CA 1
ATOM 2109 C C . ILE A 1 262 ? -11.867 13.922 10.609 1 98.56 262 ILE A C 1
ATOM 2111 O O . ILE A 1 262 ? -10.703 13.578 10.391 1 98.56 262 ILE A O 1
ATOM 2115 N N . GLY A 1 263 ? -12.305 15.133 10.5 1 96.25 263 GLY A N 1
ATOM 2116 C CA . GLY A 1 263 ? -11.383 16.219 10.203 1 96.25 263 GLY A CA 1
ATOM 2117 C C . GLY A 1 263 ? -10.852 16.188 8.789 1 96.25 263 GLY A C 1
ATOM 2118 O O . GLY A 1 263 ? -11.625 16.078 7.832 1 96.25 263 GLY A O 1
ATOM 2119 N N . ASP A 1 264 ? -9.594 16.297 8.625 1 93.81 264 ASP A N 1
ATOM 2120 C CA . ASP A 1 264 ? -8.984 16.391 7.305 1 93.81 264 ASP A CA 1
ATOM 2121 C C . ASP A 1 264 ? -9.086 15.055 6.562 1 93.81 264 ASP A C 1
ATOM 2123 O O . ASP A 1 264 ? -8.93 15.008 5.344 1 93.81 264 ASP A O 1
ATOM 2127 N N . ALA A 1 265 ? -9.359 14.008 7.285 1 95.38 265 ALA A N 1
ATOM 2128 C CA . ALA A 1 265 ? -9.586 12.711 6.645 1 95.38 265 ALA A CA 1
ATOM 2129 C C . ALA A 1 265 ? -10.758 12.789 5.668 1 95.38 265 ALA A C 1
ATOM 2131 O O . ALA A 1 265 ? -10.805 12.031 4.691 1 95.38 265 ALA A O 1
ATOM 2132 N N . CYS A 1 266 ? -11.688 13.703 5.895 1 95.44 266 CYS A N 1
ATOM 2133 C CA . CYS A 1 266 ? -12.867 13.898 5.059 1 95.44 266 CYS A CA 1
ATOM 2134 C C . CYS A 1 266 ? -12.477 14.336 3.652 1 95.44 266 CYS A C 1
ATOM 2136 O O . CYS A 1 266 ? -13.203 14.086 2.691 1 95.44 266 CYS A O 1
ATOM 2138 N N . ARG A 1 267 ? -11.32 14.984 3.602 1 92.62 267 ARG A N 1
ATOM 2139 C CA . ARG A 1 267 ? -10.828 15.516 2.336 1 92.62 267 ARG A CA 1
ATOM 2140 C C . ARG A 1 267 ? -9.883 14.531 1.659 1 92.62 267 ARG A C 1
ATOM 2142 O O . ARG A 1 267 ? -9.523 14.703 0.492 1 92.62 267 ARG A O 1
ATOM 2149 N N . ASN A 1 268 ? -9.484 13.555 2.426 1 91.62 268 ASN A N 1
ATOM 2150 C CA . ASN A 1 268 ? -8.445 12.633 1.979 1 91.62 268 ASN A CA 1
ATOM 2151 C C . ASN A 1 268 ? -9.039 11.297 1.532 1 91.62 268 ASN A C 1
ATOM 2153 O O . ASN A 1 268 ? -8.602 10.242 1.989 1 91.62 268 ASN A O 1
ATOM 2157 N N . GLY A 1 269 ? -10.023 11.398 0.68 1 92 269 GLY A N 1
ATOM 2158 C CA . GLY A 1 269 ? -10.578 10.211 0.039 1 92 269 GLY A CA 1
ATOM 2159 C C . GLY A 1 269 ? -9.898 9.875 -1.276 1 92 269 GLY A C 1
ATOM 2160 O O . GLY A 1 269 ? -8.938 10.539 -1.672 1 92 269 GLY A O 1
ATOM 2161 N N . THR A 1 270 ? -10.344 8.875 -1.918 1 94.06 270 THR A N 1
ATOM 2162 C CA . THR A 1 270 ? -9.766 8.43 -3.18 1 94.06 270 THR A CA 1
ATOM 2163 C C . THR A 1 270 ? -10.172 9.359 -4.32 1 94.06 270 THR A C 1
ATOM 2165 O O . THR A 1 270 ? -10.883 10.344 -4.102 1 94.06 270 THR A O 1
ATOM 2168 N N . TRP A 1 271 ? -9.688 9.133 -5.469 1 93.62 271 TRP A N 1
ATOM 2169 C CA . TRP A 1 271 ? -10.023 9.906 -6.656 1 93.62 271 TRP A CA 1
ATOM 2170 C C . TRP A 1 271 ? -11.516 9.797 -6.973 1 93.62 271 TRP A C 1
ATOM 2172 O O . TRP A 1 271 ? -12.062 10.641 -7.684 1 93.62 271 TRP A O 1
ATOM 2182 N N . LYS A 1 272 ? -12.18 8.852 -6.324 1 95.19 272 LYS A N 1
ATOM 2183 C CA . LYS A 1 272 ? -13.617 8.68 -6.488 1 95.19 272 LYS A CA 1
ATOM 2184 C C . LYS A 1 272 ? -14.359 10 -6.281 1 95.19 272 LYS A C 1
ATOM 2186 O O . LYS A 1 272 ? -15.344 10.273 -6.965 1 95.19 272 LYS A O 1
ATOM 2191 N N . TYR A 1 273 ? -13.82 10.852 -5.465 1 96.56 273 TYR A N 1
ATOM 2192 C CA . TYR A 1 273 ? -14.5 12.078 -5.062 1 96.56 273 TYR A CA 1
ATOM 2193 C C . TYR A 1 273 ? -13.836 13.297 -5.68 1 96.56 273 TYR A C 1
ATOM 2195 O O . TYR A 1 273 ? -14.234 14.43 -5.414 1 96.56 273 TYR A O 1
ATOM 2203 N N . ASN A 1 274 ? -12.758 13.07 -6.535 1 94.62 274 ASN A N 1
ATOM 2204 C CA . ASN A 1 274 ? -11.867 14.203 -6.746 1 94.62 274 ASN A CA 1
ATOM 2205 C C . ASN A 1 274 ? -11.43 14.312 -8.203 1 94.62 274 ASN A C 1
ATOM 2207 O O . ASN A 1 274 ? -10.523 15.086 -8.531 1 94.62 274 ASN A O 1
ATOM 2211 N N . TYR A 1 275 ? -12.102 13.617 -9.141 1 93.75 275 TYR A N 1
ATOM 2212 C CA . TYR A 1 275 ? -11.633 13.508 -10.516 1 93.75 275 TYR A CA 1
ATOM 2213 C C . TYR A 1 275 ? -11.648 14.867 -11.203 1 93.75 275 TYR A C 1
ATOM 2215 O O . TYR A 1 275 ? -10.828 15.133 -12.094 1 93.75 275 TYR A O 1
ATOM 2223 N N . ASN A 1 276 ? -12.617 15.758 -10.867 1 94.69 276 ASN A N 1
ATOM 2224 C CA . ASN A 1 276 ? -12.789 17.109 -11.414 1 94.69 276 ASN A CA 1
ATOM 2225 C C . ASN A 1 276 ? -13.734 17.938 -10.555 1 94.69 276 ASN A C 1
ATOM 2227 O O . ASN A 1 276 ? -14.234 17.469 -9.531 1 94.69 276 ASN A O 1
ATOM 2231 N N . LEU A 1 277 ? -13.914 19.141 -10.945 1 96.44 277 LEU A N 1
ATOM 2232 C CA . LEU A 1 277 ? -14.719 20.062 -10.148 1 96.44 277 LEU A CA 1
ATOM 2233 C C . LEU A 1 277 ? -16.156 19.578 -10.047 1 96.44 277 LEU A C 1
ATOM 2235 O O . LEU A 1 277 ? -16.781 19.688 -8.992 1 96.44 277 LEU A O 1
ATOM 2239 N N . GLU A 1 278 ? -16.688 19.078 -11.117 1 97.38 278 GLU A N 1
ATOM 2240 C CA . GLU A 1 278 ? -18.062 18.578 -11.117 1 97.38 278 GLU A CA 1
ATOM 2241 C C . GLU A 1 278 ? -18.234 17.438 -10.125 1 97.38 278 GLU A C 1
ATOM 2243 O O . GLU A 1 278 ? -19.203 17.406 -9.359 1 97.38 278 GLU A O 1
ATOM 2248 N N . THR A 1 279 ? -17.266 16.516 -10.117 1 96.88 279 THR A N 1
ATOM 2249 C CA . THR A 1 279 ? -17.281 15.398 -9.18 1 96.88 279 THR A CA 1
ATOM 2250 C C . THR A 1 279 ? -17.172 15.898 -7.742 1 96.88 279 THR A C 1
ATOM 2252 O O . THR A 1 279 ? -17.906 15.445 -6.863 1 96.88 279 THR A O 1
ATOM 2255 N N . LYS A 1 280 ? -16.297 16.844 -7.543 1 97 280 LYS A N 1
ATOM 2256 C CA . LYS A 1 280 ? -16.125 17.406 -6.207 1 97 280 LYS A CA 1
ATOM 2257 C C . LYS A 1 280 ? -17.391 18.078 -5.707 1 97 280 LYS A C 1
ATOM 2259 O O . LYS A 1 280 ? -17.766 17.922 -4.543 1 97 280 LYS A O 1
ATOM 2264 N N . LYS A 1 281 ? -18.062 18.797 -6.578 1 97.94 281 LYS A N 1
ATOM 2265 C CA . LYS A 1 281 ? -19.297 19.453 -6.191 1 97.94 281 LYS A CA 1
ATOM 2266 C C . LYS A 1 281 ? -20.391 18.438 -5.883 1 97.94 281 LYS A C 1
ATOM 2268 O O . LYS A 1 281 ? -21.219 18.656 -4.996 1 97.94 281 LYS A O 1
ATOM 2273 N N . LYS A 1 282 ? -20.375 17.344 -6.602 1 96.94 282 LYS A N 1
ATOM 2274 C CA . LYS A 1 282 ? -21.328 16.281 -6.344 1 96.94 282 LYS A CA 1
ATOM 2275 C C . LYS A 1 282 ? -21.156 15.703 -4.941 1 96.94 282 LYS A C 1
ATOM 2277 O O . LYS A 1 282 ? -22.125 15.414 -4.246 1 96.94 282 LYS A O 1
ATOM 2282 N N . TRP A 1 283 ? -19.922 15.602 -4.48 1 97.25 283 TRP A N 1
ATOM 2283 C CA . TRP A 1 283 ? -19.625 14.852 -3.266 1 97.25 283 TRP A CA 1
ATOM 2284 C C . TRP A 1 283 ? -19.453 15.781 -2.07 1 97.25 283 TRP A C 1
ATOM 2286 O O . TRP A 1 283 ? -19.75 15.406 -0.933 1 97.25 283 TRP A O 1
ATOM 2296 N N . TYR A 1 284 ? -18.984 17.047 -2.301 1 97.62 284 TYR A N 1
ATOM 2297 C CA . TYR A 1 284 ? -18.641 17.938 -1.195 1 97.62 284 TYR A CA 1
ATOM 2298 C C . TYR A 1 284 ? -19.547 19.156 -1.188 1 97.62 284 TYR A C 1
ATOM 2300 O O . TYR A 1 284 ? -19.344 20.078 -0.397 1 97.62 284 TYR A O 1
ATOM 2308 N N . GLY A 1 285 ? -20.547 19.219 -2.109 1 97.62 285 GLY A N 1
ATOM 2309 C CA . GLY A 1 285 ? -21.5 20.312 -2.146 1 97.62 285 GLY A CA 1
ATOM 2310 C C . GLY A 1 285 ? -21.078 21.438 -3.076 1 97.62 285 GLY A C 1
ATOM 2311 O O . GLY A 1 285 ? -20.172 21.266 -3.879 1 97.62 285 GLY A O 1
ATOM 2312 N N . LYS A 1 286 ? -21.719 22.516 -2.951 1 97.38 286 LYS A N 1
ATOM 2313 C CA . LYS A 1 286 ? -21.719 23.594 -3.943 1 97.38 286 LYS A CA 1
ATOM 2314 C C . LYS A 1 286 ? -20.312 24.172 -4.121 1 97.38 286 LYS A C 1
ATOM 2316 O O . LYS A 1 286 ? -19.953 24.625 -5.207 1 97.38 286 LYS A O 1
ATOM 2321 N N . PHE A 1 287 ? -19.453 24.141 -3.143 1 97.81 287 PHE A N 1
ATOM 2322 C CA . PHE A 1 287 ? -18.109 24.703 -3.252 1 97.81 287 PHE A CA 1
ATOM 2323 C C . PHE A 1 287 ? -17.141 23.672 -3.809 1 97.81 287 PHE A C 1
ATOM 2325 O O . PHE A 1 287 ? -16.031 24.016 -4.227 1 97.81 287 PHE A O 1
ATOM 2332 N N . GLY A 1 288 ? -17.484 22.359 -3.738 1 97.31 288 GLY A N 1
ATOM 2333 C CA . GLY A 1 288 ? -16.578 21.281 -4.129 1 97.31 288 GLY A CA 1
ATOM 2334 C C . GLY A 1 288 ? -15.461 21.062 -3.139 1 97.31 288 GLY A C 1
ATOM 2335 O O . GLY A 1 288 ? -14.438 20.453 -3.477 1 97.31 288 GLY A O 1
ATOM 2336 N N . GLY A 1 289 ? -15.625 21.625 -1.875 1 95.94 289 GLY A N 1
ATOM 2337 C CA . GLY A 1 289 ? -14.539 21.578 -0.916 1 95.94 289 GLY A CA 1
ATOM 2338 C C . GLY A 1 289 ? -13.477 22.641 -1.174 1 95.94 289 GLY A C 1
ATOM 2339 O O . GLY A 1 289 ? -13.578 23.406 -2.133 1 95.94 289 GLY A O 1
ATOM 2340 N N . ILE A 1 290 ? -12.43 22.672 -0.403 1 94.38 290 ILE A N 1
ATOM 2341 C CA . ILE A 1 290 ? -11.414 23.703 -0.468 1 94.38 290 ILE A CA 1
ATOM 2342 C C . ILE A 1 290 ? -10.375 23.359 -1.533 1 94.38 290 ILE A C 1
ATOM 2344 O O . ILE A 1 290 ? -9.734 24.234 -2.104 1 94.38 290 ILE A O 1
ATOM 2348 N N . ASP A 1 291 ? -10.234 22.094 -1.867 1 92.25 291 ASP A N 1
ATOM 2349 C CA . ASP A 1 291 ? -9.133 21.609 -2.697 1 92.25 291 ASP A CA 1
ATOM 2350 C C . ASP A 1 291 ? -9.531 21.578 -4.172 1 92.25 291 ASP A C 1
ATOM 2352 O O . ASP A 1 291 ? -9.523 20.516 -4.793 1 92.25 291 ASP A O 1
ATOM 2356 N N . ASN A 1 292 ? -9.883 22.719 -4.723 1 93.56 292 ASN A N 1
ATOM 2357 C CA . ASN A 1 292 ? -10.188 22.812 -6.148 1 93.56 292 ASN A CA 1
ATOM 2358 C C . ASN A 1 292 ? -9.688 24.109 -6.754 1 93.56 292 ASN A C 1
ATOM 2360 O O . ASN A 1 292 ? -9.117 24.953 -6.051 1 93.56 292 ASN A O 1
ATOM 2364 N N . GLU A 1 293 ? -9.836 24.281 -7.996 1 93 293 GLU A N 1
ATOM 2365 C CA . GLU A 1 293 ? -9.188 25.344 -8.773 1 93 293 GLU A CA 1
ATOM 2366 C C . GLU A 1 293 ? -9.859 26.688 -8.531 1 93 293 GLU A C 1
ATOM 2368 O O . GLU A 1 293 ? -9.32 27.734 -8.922 1 93 293 GLU A O 1
ATOM 2373 N N . ILE A 1 294 ? -10.992 26.656 -7.852 1 95.69 294 ILE A N 1
ATOM 2374 C CA . ILE A 1 294 ? -11.703 27.906 -7.574 1 95.69 294 ILE A CA 1
ATOM 2375 C C . ILE A 1 294 ? -11.445 28.328 -6.133 1 95.69 294 ILE A C 1
ATOM 2377 O O . ILE A 1 294 ? -10.984 29.453 -5.887 1 95.69 294 ILE A O 1
ATOM 2381 N N . GLU A 1 295 ? -11.609 27.453 -5.203 1 95.38 295 GLU A N 1
ATOM 2382 C CA . GLU A 1 295 ? -11.633 27.812 -3.787 1 95.38 295 GLU A CA 1
ATOM 2383 C C . GLU A 1 295 ? -10.219 27.938 -3.229 1 95.38 295 GLU A C 1
ATOM 2385 O O . GLU A 1 295 ? -9.969 28.766 -2.352 1 95.38 295 GLU A O 1
ATOM 2390 N N . ARG A 1 296 ? -9.289 27.203 -3.699 1 91.88 296 ARG A N 1
ATOM 2391 C CA . ARG A 1 296 ? -7.93 27.219 -3.158 1 91.88 296 ARG A CA 1
ATOM 2392 C C . ARG A 1 296 ? -7.242 28.547 -3.477 1 91.88 296 ARG A C 1
ATOM 2394 O O . ARG A 1 296 ? -6.664 29.188 -2.59 1 91.88 296 ARG A O 1
ATOM 2401 N N . PRO A 1 297 ? -7.324 29.047 -4.738 1 90.31 297 PRO A N 1
ATOM 2402 C CA . PRO A 1 297 ? -6.746 30.359 -5.016 1 90.31 297 PRO A CA 1
ATOM 2403 C C . PRO A 1 297 ? -7.395 31.469 -4.195 1 90.31 297 PRO A C 1
ATOM 2405 O O . PRO A 1 297 ? -6.711 32.406 -3.764 1 90.31 297 PRO A O 1
ATOM 2408 N N . LYS A 1 298 ? -8.672 31.359 -3.971 1 93.44 298 LYS A N 1
ATOM 2409 C CA . LYS A 1 298 ? -9.352 32.344 -3.123 1 93.44 298 LYS A CA 1
ATOM 2410 C C . LYS A 1 298 ? -8.789 32.312 -1.704 1 93.44 298 LYS A C 1
ATOM 2412 O O . LYS A 1 298 ? -8.578 33.375 -1.101 1 93.44 298 LYS A O 1
ATOM 2417 N N . PHE A 1 299 ? -8.555 31.188 -1.261 1 91.62 299 PHE A N 1
ATOM 2418 C CA . PHE A 1 299 ? -7.992 31.016 0.075 1 91.62 299 PHE A CA 1
ATOM 2419 C C . PHE A 1 299 ? -6.605 31.641 0.165 1 91.62 299 PHE A C 1
ATOM 2421 O O . PHE A 1 299 ? -6.297 32.344 1.132 1 91.62 299 PHE A O 1
ATOM 2428 N N . HIS A 1 300 ? -5.773 31.391 -0.853 1 88.62 300 HIS A N 1
ATOM 2429 C CA . HIS A 1 300 ? -4.441 31.969 -0.881 1 88.62 300 HIS A CA 1
ATOM 2430 C C . HIS A 1 300 ? -4.516 33.5 -0.882 1 88.62 300 HIS A C 1
ATOM 2432 O O . HIS A 1 300 ? -3.717 34.156 -0.217 1 88.62 300 HIS A O 1
ATOM 2438 N N . GLU A 1 301 ? -5.449 34 -1.582 1 90.44 301 GLU A N 1
ATOM 2439 C CA . GLU A 1 301 ? -5.641 35.438 -1.624 1 90.44 301 GLU A CA 1
ATOM 2440 C C . GLU A 1 301 ? -6.082 36 -0.266 1 90.44 301 GLU A C 1
ATOM 2442 O O . GLU A 1 301 ? -5.637 37.062 0.16 1 90.44 301 GLU A O 1
ATOM 2447 N N . GLU A 1 302 ? -6.941 35.219 0.369 1 90.06 302 GLU A N 1
ATOM 2448 C CA . GLU A 1 302 ? -7.387 35.594 1.707 1 90.06 302 GLU A CA 1
ATOM 2449 C C . GLU A 1 302 ? -6.219 35.625 2.691 1 90.06 302 GLU A C 1
ATOM 2451 O O . GLU A 1 302 ? -6.133 36.5 3.537 1 90.06 302 GLU A O 1
ATOM 2456 N N . LEU A 1 303 ? -5.398 34.656 2.605 1 86.81 303 LEU A N 1
ATOM 2457 C CA . LEU A 1 303 ? -4.227 34.594 3.471 1 86.81 303 LEU A CA 1
ATOM 2458 C C . LEU A 1 303 ? -3.293 35.75 3.201 1 86.81 303 LEU A C 1
ATOM 2460 O O . LEU A 1 303 ? -2.719 36.344 4.133 1 86.81 303 LEU A O 1
ATOM 2464 N N . ARG A 1 304 ? -3.158 36.188 1.966 1 86 304 ARG A N 1
ATOM 2465 C CA . ARG A 1 304 ? -2.336 37.312 1.593 1 86 304 ARG A CA 1
ATOM 2466 C C . ARG A 1 304 ? -2.902 38.625 2.168 1 86 304 ARG A C 1
ATOM 2468 O O . ARG A 1 304 ? -2.16 39.438 2.701 1 86 304 ARG A O 1
ATOM 2475 N N . LYS A 1 305 ? -4.148 38.719 2.029 1 89 305 LYS A N 1
ATOM 2476 C CA . LYS A 1 305 ? -4.812 39.906 2.568 1 89 305 LYS A CA 1
ATOM 2477 C C . LYS A 1 305 ? -4.672 39.969 4.086 1 89 305 LYS A C 1
ATOM 2479 O O . LYS A 1 305 ? -4.465 41.062 4.648 1 89 305 LYS A O 1
ATOM 2484 N N . GLY A 1 306 ? -4.824 38.812 4.688 1 87 306 GLY A N 1
ATOM 2485 C CA . GLY A 1 306 ? -4.641 38.75 6.129 1 87 306 GLY A CA 1
ATOM 2486 C C . GLY A 1 306 ? -3.252 39.188 6.57 1 87 306 GLY A C 1
ATOM 2487 O O . GLY A 1 306 ? -3.098 39.906 7.562 1 87 306 GLY A O 1
ATOM 2488 N N . ARG A 1 307 ? -2.283 38.812 5.887 1 87.31 307 ARG A N 1
ATOM 2489 C CA . ARG A 1 307 ? -0.901 39.156 6.191 1 87.31 307 ARG A CA 1
ATOM 2490 C C . ARG A 1 307 ? -0.67 40.656 6.031 1 87.31 307 ARG A C 1
ATOM 2492 O O . ARG A 1 307 ? 0.008 41.281 6.855 1 87.31 307 ARG A O 1
ATOM 2499 N N . LYS A 1 308 ? -1.154 41.156 4.977 1 90 308 LYS A N 1
ATOM 2500 C CA . LYS A 1 308 ? -1.033 42.594 4.754 1 90 308 LYS A CA 1
ATOM 2501 C C . LYS A 1 308 ? -1.698 43.406 5.879 1 90 308 LYS A C 1
ATOM 2503 O O . LYS A 1 308 ? -1.146 44.375 6.355 1 90 308 LYS A O 1
ATOM 2508 N N . ARG A 1 309 ? -2.803 42.938 6.25 1 91.19 309 ARG A N 1
ATOM 2509 C CA . ARG A 1 309 ? -3.533 43.594 7.324 1 91.19 309 ARG A CA 1
ATOM 2510 C C . ARG A 1 309 ? -2.746 43.531 8.633 1 91.19 309 ARG A C 1
ATOM 2512 O O . ARG A 1 309 ? -2.686 44.531 9.359 1 91.19 309 ARG A O 1
ATOM 2519 N N . MET A 1 310 ? -2.199 42.406 8.891 1 91.31 310 MET A N 1
ATOM 2520 C CA . MET A 1 310 ? -1.395 42.25 10.094 1 91.31 310 MET A CA 1
ATOM 2521 C C . MET A 1 310 ? -0.242 43.25 10.125 1 91.31 310 MET A C 1
ATOM 2523 O O . MET A 1 310 ? 0.009 43.875 11.148 1 91.31 310 MET A O 1
ATOM 2527 N N . ILE A 1 311 ? 0.421 43.438 9.055 1 93.06 311 ILE A N 1
ATOM 2528 C CA . ILE A 1 311 ? 1.565 44.312 8.945 1 93.06 311 ILE A CA 1
ATOM 2529 C C . ILE A 1 311 ? 1.104 45.781 9.125 1 93.06 311 ILE A C 1
ATOM 2531 O O . ILE A 1 311 ? 1.748 46.562 9.828 1 93.06 311 ILE A O 1
ATOM 2535 N N . GLU A 1 312 ? -0.007 46.062 8.539 1 95 312 GLU A N 1
ATOM 2536 C CA . GLU A 1 312 ? -0.548 47.406 8.633 1 95 312 GLU A CA 1
ATOM 2537 C C . GLU A 1 312 ? -0.941 47.75 10.07 1 95 312 GLU A C 1
ATOM 2539 O O . GLU A 1 312 ? -0.634 48.812 10.562 1 95 312 GLU A O 1
ATOM 2544 N N . ILE A 1 313 ? -1.595 46.844 10.719 1 94.75 313 ILE A N 1
ATOM 2545 C CA . ILE A 1 313 ? -2.029 47.062 12.094 1 94.75 313 ILE A CA 1
ATOM 2546 C C . ILE A 1 313 ? -0.811 47.219 13 1 94.75 313 ILE A C 1
ATOM 2548 O O . ILE A 1 313 ? -0.815 48.031 13.922 1 94.75 313 ILE A O 1
ATOM 2552 N N . ALA A 1 314 ? 0.192 46.438 12.789 1 95.38 314 ALA A N 1
ATOM 2553 C CA . ALA A 1 314 ? 1.418 46.531 13.578 1 95.38 314 ALA A CA 1
ATOM 2554 C C . ALA A 1 314 ? 2.039 47.938 13.438 1 95.38 314 ALA A C 1
ATOM 2556 O O . ALA A 1 314 ? 2.51 48.5 14.422 1 95.38 314 ALA A O 1
ATOM 2557 N N . LYS A 1 315 ? 2.023 48.438 12.234 1 95.69 315 LYS A N 1
ATOM 2558 C CA . LYS A 1 315 ? 2.551 49.75 11.992 1 95.69 315 LYS A CA 1
ATOM 2559 C C . LYS A 1 315 ? 1.727 50.812 12.727 1 95.69 315 LYS A C 1
ATOM 2561 O O . LYS A 1 315 ? 2.275 51.781 13.258 1 95.69 315 LYS A O 1
ATOM 2566 N N . GLU A 1 316 ? 0.476 50.594 12.68 1 96 316 GLU A N 1
ATOM 2567 C CA . GLU A 1 316 ? -0.412 51.5 13.383 1 96 316 GLU A CA 1
ATOM 2568 C C . GLU A 1 316 ? -0.16 51.469 14.883 1 96 316 GLU A C 1
ATOM 2570 O O . GLU A 1 316 ? -0.125 52.531 15.539 1 96 316 GLU A O 1
ATOM 2575 N N . VAL A 1 317 ? -0.011 50.344 15.391 1 95.5 317 VAL A N 1
ATOM 2576 C CA . VAL A 1 317 ? 0.229 50.156 16.812 1 95.5 317 VAL A CA 1
ATOM 2577 C C . VAL A 1 317 ? 1.559 50.781 17.203 1 95.5 317 VAL A C 1
ATOM 2579 O O . VAL A 1 317 ? 1.687 51.344 18.297 1 95.5 317 VAL A O 1
ATOM 2582 N N . GLU A 1 318 ? 2.508 50.656 16.391 1 94.25 318 GLU A N 1
ATOM 2583 C CA . GLU A 1 318 ? 3.811 51.25 16.656 1 94.25 318 GLU A CA 1
ATOM 2584 C C . GLU A 1 318 ? 3.703 52.781 16.75 1 94.25 318 GLU A C 1
ATOM 2586 O O . GLU A 1 318 ? 4.414 53.406 17.531 1 94.25 318 GLU A O 1
ATOM 2591 N N . LYS A 1 319 ? 2.818 53.312 15.961 1 95.69 319 LYS A N 1
ATOM 2592 C CA . LYS A 1 319 ? 2.656 54.781 15.898 1 95.69 319 LYS A CA 1
ATOM 2593 C C . LYS A 1 319 ? 1.733 55.281 17 1 95.69 319 LYS A C 1
ATOM 2595 O O . LYS A 1 319 ? 1.875 56.406 17.469 1 95.69 319 LYS A O 1
ATOM 2600 N N . ASP A 1 320 ? 0.777 54.469 17.297 1 95.5 320 ASP A N 1
ATOM 2601 C CA . ASP A 1 320 ? -0.235 54.844 18.281 1 95.5 320 ASP A CA 1
ATOM 2602 C C . ASP A 1 320 ? -0.484 53.719 19.281 1 95.5 320 ASP A C 1
ATOM 2604 O O . ASP A 1 320 ? -1.273 52.812 19.016 1 95.5 320 ASP A O 1
ATOM 2608 N N . LYS A 1 321 ? 0.033 53.875 20.375 1 91.5 321 LYS A N 1
ATOM 2609 C CA . LYS A 1 321 ? -0.011 52.844 21.406 1 91.5 321 LYS A CA 1
ATOM 2610 C C . LYS A 1 321 ? -1.397 52.75 22.031 1 91.5 321 LYS A C 1
ATOM 2612 O O . LYS A 1 321 ? -1.686 51.812 22.781 1 91.5 321 LYS A O 1
ATOM 2617 N N . SER A 1 322 ? -2.281 53.688 21.734 1 93.88 322 SER A N 1
ATOM 2618 C CA . SER A 1 322 ? -3.619 53.656 22.312 1 93.88 322 SER A CA 1
ATOM 2619 C C . SER A 1 322 ? -4.531 52.688 21.594 1 93.88 322 SER A C 1
ATOM 2621 O O . SER A 1 322 ? -5.605 52.344 22.094 1 93.88 322 SER A O 1
ATOM 2623 N N . ILE A 1 323 ? -4.098 52.219 20.5 1 93.62 323 ILE A N 1
ATOM 2624 C CA . ILE A 1 323 ? -4.867 51.25 19.703 1 93.62 323 ILE A CA 1
ATOM 2625 C C . ILE A 1 323 ? -5.105 49.969 20.5 1 93.62 323 ILE A C 1
ATOM 2627 O O . ILE A 1 323 ? -4.203 49.5 21.188 1 93.62 323 ILE A O 1
ATOM 2631 N N . LYS A 1 324 ? -6.379 49.469 20.406 1 94.81 324 LYS A N 1
ATOM 2632 C CA . LYS A 1 324 ? -6.742 48.219 21.062 1 94.81 324 LYS A CA 1
ATOM 2633 C C . LYS A 1 324 ? -7 47.125 20.062 1 94.81 324 LYS A C 1
ATOM 2635 O O . LYS A 1 324 ? -8.016 47.125 19.359 1 94.81 324 LYS A O 1
ATOM 2640 N N . LEU A 1 325 ? -6.156 46.125 20.109 1 94.56 325 LEU A N 1
ATOM 2641 C CA . LEU A 1 325 ? -6.234 45.031 19.156 1 94.56 325 LEU A CA 1
ATOM 2642 C C . LEU A 1 325 ? -7.543 44.281 19.312 1 94.56 325 LEU A C 1
ATOM 2644 O O . LEU A 1 325 ? -8.148 43.875 18.312 1 94.56 325 LEU A O 1
ATOM 2648 N N . MET A 1 326 ? -7.992 44 20.484 1 93.62 326 MET A N 1
ATOM 2649 C CA . MET A 1 326 ? -9.188 43.219 20.781 1 93.62 326 MET A CA 1
ATOM 2650 C C . MET A 1 326 ? -10.43 43.875 20.203 1 93.62 326 MET A C 1
ATOM 2652 O O . MET A 1 326 ? -11.43 43.219 19.938 1 93.62 326 MET A O 1
ATOM 2656 N N . GLU A 1 327 ? -10.32 45.219 19.984 1 93.06 327 GLU A N 1
ATOM 2657 C CA . GLU A 1 327 ? -11.422 45.938 19.359 1 93.06 327 GLU A CA 1
ATOM 2658 C C . GLU A 1 327 ? -11.32 45.938 17.844 1 93.06 327 GLU A C 1
ATOM 2660 O O . GLU A 1 327 ? -12.336 45.812 17.156 1 93.06 327 GLU A O 1
ATOM 2665 N N . ILE A 1 328 ? -10.133 46 17.359 1 91.56 328 ILE A N 1
ATOM 2666 C CA . ILE A 1 328 ? -9.914 46.156 15.922 1 91.56 328 ILE A CA 1
ATOM 2667 C C . ILE A 1 328 ? -10.023 44.812 15.227 1 91.56 328 ILE A C 1
ATOM 2669 O O . ILE A 1 328 ? -10.445 44.719 14.07 1 91.56 328 ILE A O 1
ATOM 2673 N N . TRP A 1 329 ? -9.656 43.781 15.898 1 91.25 329 TRP A N 1
ATOM 2674 C CA . TRP A 1 329 ? -9.641 42.438 15.312 1 91.25 329 TRP A CA 1
ATOM 2675 C C . TRP A 1 329 ? -10 41.375 16.344 1 91.25 329 TRP A C 1
ATOM 2677 O O . TRP A 1 329 ? -9.195 40.5 16.656 1 91.25 329 TRP A O 1
ATOM 2687 N N . PRO A 1 330 ? -11.25 41.406 16.766 1 89.44 330 PRO A N 1
ATOM 2688 C CA . PRO A 1 330 ? -11.688 40.531 17.875 1 89.44 330 PRO A CA 1
ATOM 2689 C C . PRO A 1 330 ? -11.648 39.062 17.531 1 89.44 330 PRO A C 1
ATOM 2691 O O . PRO A 1 330 ? -11.578 38.219 18.438 1 89.44 330 PRO A O 1
ATOM 2694 N N . GLU A 1 331 ? -11.664 38.75 16.234 1 83.75 331 GLU A N 1
ATOM 2695 C CA . GLU A 1 331 ? -11.633 37.375 15.828 1 83.75 331 GLU A CA 1
ATOM 2696 C C . GLU A 1 331 ? -10.297 36.719 16.172 1 83.75 331 GLU A C 1
ATOM 2698 O O . GLU A 1 331 ? -10.234 35.531 16.469 1 83.75 331 GLU A O 1
ATOM 2703 N N . LEU A 1 332 ? -9.305 37.438 16.125 1 86.38 332 LEU A N 1
ATOM 2704 C CA . LEU A 1 332 ? -7.965 36.938 16.391 1 86.38 332 LEU A CA 1
ATOM 2705 C C . LEU A 1 332 ? -7.543 37.219 17.828 1 86.38 332 LEU A C 1
ATOM 2707 O O . LEU A 1 332 ? -6.887 36.406 18.453 1 86.38 332 LEU A O 1
ATOM 2711 N N . PHE A 1 333 ? -7.977 38.375 18.297 1 90 333 PHE A N 1
ATOM 2712 C CA . PHE A 1 333 ? -7.57 38.812 19.641 1 90 333 PHE A CA 1
ATOM 2713 C C . PHE A 1 333 ? -8.766 38.875 20.578 1 90 333 PHE A C 1
ATOM 2715 O O . PHE A 1 333 ? -9.703 39.625 20.375 1 90 333 PHE A O 1
ATOM 2722 N N . ASN A 1 334 ? -8.68 38.031 21.516 1 89.25 334 ASN A N 1
ATOM 2723 C CA . ASN A 1 334 ? -9.734 38 22.516 1 89.25 334 ASN A CA 1
ATOM 2724 C C . ASN A 1 334 ? -9.195 37.625 23.891 1 89.25 334 ASN A C 1
ATOM 2726 O O . ASN A 1 334 ? -8.078 37.125 24.016 1 89.25 334 ASN A O 1
ATOM 2730 N N . LYS A 1 335 ? -9.945 37.938 24.953 1 87.31 335 LYS A N 1
ATOM 2731 C CA . LYS A 1 335 ? -9.461 37.719 26.312 1 87.31 335 LYS A CA 1
ATOM 2732 C C . LYS A 1 335 ? -10.164 36.531 26.953 1 87.31 335 LYS A C 1
ATOM 2734 O O . LYS A 1 335 ? -9.68 36 27.953 1 87.31 335 LYS A O 1
ATOM 2739 N N . ASP A 1 336 ? -11.227 36.094 26.438 1 83.5 336 ASP A N 1
ATOM 2740 C CA . ASP A 1 336 ? -12.086 35.188 27.203 1 83.5 336 ASP A CA 1
ATOM 2741 C C . ASP A 1 336 ? -12.047 33.781 26.656 1 83.5 336 ASP A C 1
ATOM 2743 O O . ASP A 1 336 ? -12.547 32.844 27.281 1 83.5 336 ASP A O 1
ATOM 2747 N N . LYS A 1 337 ? -11.484 33.531 25.516 1 86.25 337 LYS A N 1
ATOM 2748 C CA . LYS A 1 337 ? -11.57 32.219 24.906 1 86.25 337 LYS A CA 1
ATOM 2749 C C . LYS A 1 337 ? -10.188 31.703 24.516 1 86.25 337 LYS A C 1
ATOM 2751 O O . LYS A 1 337 ? -9.352 32.469 24.031 1 86.25 337 LYS A O 1
ATOM 2756 N N . LEU A 1 338 ? -9.977 30.453 24.828 1 86.5 338 LEU A N 1
ATOM 2757 C CA . LEU A 1 338 ? -8.789 29.766 24.328 1 86.5 338 LEU A CA 1
ATOM 2758 C C . LEU A 1 338 ? -9.016 29.266 22.906 1 86.5 338 LEU A C 1
ATOM 2760 O O . LEU A 1 338 ? -10.156 29.062 22.484 1 86.5 338 LEU A O 1
ATOM 2764 N N . SER A 1 339 ? -7.969 29.125 22.156 1 84.38 339 SER A N 1
ATOM 2765 C CA . SER A 1 339 ? -8.039 28.703 20.766 1 84.38 339 SER A CA 1
ATOM 2766 C C . SER A 1 339 ? -8.43 27.234 20.656 1 84.38 339 SER A C 1
ATOM 2768 O O . SER A 1 339 ? -8.93 26.797 19.609 1 84.38 339 SER A O 1
ATOM 2770 N N . GLY A 1 340 ? -8.242 26.406 21.641 1 82.25 340 GLY A N 1
ATOM 2771 C CA . GLY A 1 340 ? -8.5 24.984 21.562 1 82.25 340 GLY A CA 1
ATOM 2772 C C . GLY A 1 340 ? -7.297 24.172 21.125 1 82.25 340 GLY A C 1
ATOM 2773 O O . GLY A 1 340 ? -7.348 22.953 21.078 1 82.25 340 GLY A O 1
ATOM 2774 N N . GLU A 1 341 ? -6.234 24.875 20.859 1 89.56 341 GLU A N 1
ATOM 2775 C CA . GLU A 1 341 ? -5.008 24.188 20.484 1 89.56 341 GLU A CA 1
ATOM 2776 C C . GLU A 1 341 ? -4.461 23.359 21.656 1 89.56 341 GLU A C 1
ATOM 2778 O O . GLU A 1 341 ? -4.59 23.75 22.812 1 89.56 341 GLU A O 1
ATOM 2783 N N . GLN A 1 342 ? -3.838 22.297 21.312 1 95.75 342 GLN A N 1
ATOM 2784 C CA . GLN A 1 342 ? -3.467 21.328 22.328 1 95.75 342 GLN A CA 1
ATOM 2785 C C . GLN A 1 342 ? -2.098 21.641 22.922 1 95.75 342 GLN A C 1
ATOM 2787 O O . GLN A 1 342 ? -1.685 21.031 23.906 1 95.75 342 GLN A O 1
ATOM 2792 N N . HIS A 1 343 ? -1.397 22.641 22.406 1 96.88 343 HIS A N 1
ATOM 2793 C CA . HIS A 1 343 ? -0.022 22.938 22.766 1 96.88 343 HIS A CA 1
ATOM 2794 C C . HIS A 1 343 ? 0.082 23.281 24.25 1 96.88 343 HIS A C 1
ATOM 2796 O O . HIS A 1 343 ? 0.95 22.766 24.953 1 96.88 343 HIS A O 1
ATOM 2802 N N . ILE A 1 344 ? -0.83 24.109 24.703 1 95.75 344 ILE A N 1
ATOM 2803 C CA . ILE A 1 344 ? -0.772 24.594 26.078 1 95.75 344 ILE A CA 1
ATOM 2804 C C . ILE A 1 344 ? -1.057 23.453 27.047 1 95.75 344 ILE A C 1
ATOM 2806 O O . ILE A 1 344 ? -0.37 23.297 28.062 1 95.75 344 ILE A O 1
ATOM 2810 N N . HIS A 1 345 ? -2.051 22.641 26.688 1 96.44 345 HIS A N 1
ATOM 2811 C CA . HIS A 1 345 ? -2.371 21.484 27.516 1 96.44 345 HIS A CA 1
ATOM 2812 C C . HIS A 1 345 ? -1.192 20.531 27.609 1 96.44 345 HIS A C 1
ATOM 2814 O O . HIS A 1 345 ? -0.925 19.953 28.672 1 96.44 345 HIS A O 1
ATOM 2820 N N . PHE A 1 346 ? -0.511 20.344 26.547 1 98.25 346 PHE A N 1
ATOM 2821 C CA . PHE A 1 346 ? 0.657 19.469 26.547 1 98.25 346 PHE A CA 1
ATOM 2822 C C . PHE A 1 346 ? 1.75 20.031 27.438 1 98.25 346 PHE A C 1
ATOM 2824 O O . PHE A 1 346 ? 2.277 19.312 28.297 1 98.25 346 PHE A O 1
ATOM 2831 N N . ILE A 1 347 ? 2.07 21.344 27.266 1 97.94 347 ILE A N 1
ATOM 2832 C CA . ILE A 1 347 ? 3.146 22 28 1 97.94 347 ILE A CA 1
ATOM 2833 C C . ILE A 1 347 ? 2.863 21.922 29.5 1 97.94 347 ILE A C 1
ATOM 2835 O O . ILE A 1 347 ? 3.73 21.516 30.281 1 97.94 347 ILE A O 1
ATOM 2839 N N . LYS A 1 348 ? 1.623 22.234 29.859 1 96.75 348 LYS A N 1
ATOM 2840 C CA . LYS A 1 348 ? 1.245 22.203 31.266 1 96.75 348 LYS A CA 1
ATOM 2841 C C . LYS A 1 348 ? 1.364 20.797 31.844 1 96.75 348 LYS A C 1
ATOM 2843 O O . LYS A 1 348 ? 1.957 20.609 32.906 1 96.75 348 LYS A O 1
ATOM 2848 N N . SER A 1 349 ? 0.912 19.844 31.141 1 97.75 349 SER A N 1
ATOM 2849 C CA . SER A 1 349 ? 0.826 18.469 31.656 1 97.75 349 SER A CA 1
ATOM 2850 C C . SER A 1 349 ? 2.205 17.828 31.75 1 97.75 349 SER A C 1
ATOM 2852 O O . SER A 1 349 ? 2.549 17.234 32.781 1 97.75 349 SER A O 1
ATOM 2854 N N . ILE A 1 350 ? 3 18.016 30.703 1 97.81 350 ILE A N 1
ATOM 2855 C CA . ILE A 1 350 ? 4.285 17.328 30.656 1 97.81 350 ILE A CA 1
ATOM 2856 C C . ILE A 1 350 ? 5.23 17.922 31.688 1 97.81 350 ILE A C 1
ATOM 2858 O O . ILE A 1 350 ? 6.195 17.266 32.094 1 97.81 350 ILE A O 1
ATOM 2862 N N . THR A 1 351 ? 4.953 19.203 32.156 1 96.12 351 THR A N 1
ATOM 2863 C CA . THR A 1 351 ? 5.793 19.859 33.156 1 96.12 351 THR A CA 1
ATOM 2864 C C . THR A 1 351 ? 5.215 19.672 34.562 1 96.12 351 THR A C 1
ATOM 2866 O O . THR A 1 351 ? 5.656 20.312 35.5 1 96.12 351 THR A O 1
ATOM 2869 N N . GLY A 1 352 ? 4.168 18.859 34.719 1 95.06 352 GLY A N 1
ATOM 2870 C CA . GLY A 1 352 ? 3.682 18.469 36.031 1 95.06 352 GLY A CA 1
ATOM 2871 C C . GLY A 1 352 ? 2.559 19.344 36.531 1 95.06 352 GLY A C 1
ATOM 2872 O O . GLY A 1 352 ? 2.268 19.344 37.75 1 95.06 352 GLY A O 1
ATOM 2873 N N . LYS A 1 353 ? 2.023 20.141 35.625 1 94 353 LYS A N 1
ATOM 2874 C CA . LYS A 1 353 ? 0.939 21.031 36.031 1 94 353 LYS A CA 1
ATOM 2875 C C . LYS A 1 353 ? -0.415 20.484 35.594 1 94 353 LYS A C 1
ATOM 2877 O O . LYS A 1 353 ? -1.204 21.203 34.969 1 94 353 LYS A O 1
ATOM 2882 N N . GLY A 1 354 ? -0.604 19.234 35.875 1 94.5 354 GLY A N 1
ATOM 2883 C CA . GLY A 1 354 ? -1.886 18.609 35.562 1 94.5 354 GLY A CA 1
ATOM 2884 C C . GLY A 1 354 ? -1.767 17.406 34.656 1 94.5 354 GLY A C 1
ATOM 2885 O O . GLY A 1 354 ? -0.663 16.922 34.406 1 94.5 354 GLY A O 1
ATOM 2886 N N . LYS A 1 355 ? -2.883 16.859 34.344 1 97.31 355 LYS A N 1
ATOM 2887 C CA . LYS A 1 355 ? -3.049 15.727 33.438 1 97.31 355 LYS A CA 1
ATOM 2888 C C . LYS A 1 355 ? -4.07 16.047 32.344 1 97.31 355 LYS A C 1
ATOM 2890 O O . LYS A 1 355 ? -5.121 16.625 32.625 1 97.31 355 LYS A O 1
ATOM 2895 N N . SER A 1 356 ? -3.682 15.773 31.078 1 97.56 356 SER A N 1
ATOM 2896 C CA . SER A 1 356 ? -4.582 16.094 29.984 1 97.56 356 SER A CA 1
ATOM 2897 C C . SER A 1 356 ? -4.727 14.914 29.016 1 97.56 356 SER A C 1
ATOM 2899 O O . SER A 1 356 ? -3.764 14.18 28.781 1 97.56 356 SER A O 1
ATOM 2901 N N . ARG A 1 357 ? -6.008 14.719 28.547 1 97.94 357 ARG A N 1
ATOM 2902 C CA . ARG A 1 357 ? -6.246 13.852 27.406 1 97.94 357 ARG A CA 1
ATOM 2903 C C . ARG A 1 357 ? -6.07 14.617 26.094 1 97.94 357 ARG A C 1
ATOM 2905 O O . ARG A 1 357 ? -6.738 15.625 25.859 1 97.94 357 ARG A O 1
ATOM 2912 N N . LEU A 1 358 ? -5.188 14.234 25.281 1 98.44 358 LEU A N 1
ATOM 2913 C CA . LEU A 1 358 ? -4.875 14.898 24.016 1 98.44 358 LEU A CA 1
ATOM 2914 C C . LEU A 1 358 ? -4.918 13.906 22.859 1 98.44 358 LEU A C 1
ATOM 2916 O O . LEU A 1 358 ? -5 12.695 23.078 1 98.44 358 LEU A O 1
ATOM 2920 N N . ILE A 1 359 ? -5.004 14.383 21.672 1 98.62 359 ILE A N 1
ATOM 2921 C CA . ILE A 1 359 ? -4.805 13.625 20.438 1 98.62 359 ILE A CA 1
ATOM 2922 C C . ILE A 1 359 ? -3.473 14.016 19.812 1 98.62 359 ILE A C 1
ATOM 2924 O O . ILE A 1 359 ? -3.324 15.117 19.281 1 98.62 359 ILE A O 1
ATOM 2928 N N . LEU A 1 360 ? -2.488 13.117 19.859 1 98.81 360 LEU A N 1
ATOM 2929 C CA . LEU A 1 360 ? -1.134 13.469 19.438 1 98.81 360 LEU A CA 1
ATOM 2930 C C . LEU A 1 360 ? -0.617 12.484 18.391 1 98.81 360 LEU A C 1
ATOM 2932 O O . LEU A 1 360 ? -1.19 11.406 18.203 1 98.81 360 LEU A O 1
ATOM 2936 N N . ASN A 1 361 ? 0.316 12.883 17.625 1 98.75 361 ASN A N 1
ATOM 2937 C CA . ASN A 1 361 ? 1.076 12.031 16.719 1 98.75 361 ASN A CA 1
ATOM 2938 C C . ASN A 1 361 ? 2.342 11.492 17.375 1 98.75 361 ASN A C 1
ATOM 2940 O O . ASN A 1 361 ? 3.264 12.258 17.672 1 98.75 361 ASN A O 1
ATOM 2944 N N . ILE A 1 362 ? 2.404 10.219 17.641 1 98.75 362 ILE A N 1
ATOM 2945 C CA . ILE A 1 362 ? 3.498 9.562 18.344 1 98.75 362 ILE A CA 1
ATOM 2946 C C . ILE A 1 362 ? 3.805 8.219 17.688 1 98.75 362 ILE A C 1
ATOM 2948 O O . ILE A 1 362 ? 2.988 7.688 16.938 1 98.75 362 ILE A O 1
ATOM 2952 N N . PRO A 1 363 ? 4.965 7.68 17.906 1 98.44 363 PRO A N 1
ATOM 2953 C CA . PRO A 1 363 ? 5.238 6.34 17.375 1 98.44 363 PRO A CA 1
ATOM 2954 C C . PRO A 1 363 ? 4.223 5.301 17.859 1 98.44 363 PRO A C 1
ATOM 2956 O O . PRO A 1 363 ? 3.807 5.332 19.016 1 98.44 363 PRO A O 1
ATOM 2959 N N . ASN A 1 364 ? 3.832 4.43 17.031 1 98.25 364 ASN A N 1
ATOM 2960 C CA . ASN A 1 364 ? 2.762 3.469 17.281 1 98.25 364 ASN A CA 1
ATOM 2961 C C . ASN A 1 364 ? 3.078 2.564 18.469 1 98.25 364 ASN A C 1
ATOM 2963 O O . ASN A 1 364 ? 2.283 2.463 19.391 1 98.25 364 ASN A O 1
ATOM 2967 N N . ARG A 1 365 ? 4.238 1.827 18.391 1 96.69 365 ARG A N 1
ATOM 2968 C CA . ARG A 1 365 ? 4.723 0.928 19.438 1 96.69 365 ARG A CA 1
ATOM 2969 C C . ARG A 1 365 ? 3.596 0.049 19.969 1 96.69 365 ARG A C 1
ATOM 2971 O O . ARG A 1 365 ? 3.381 -0.029 21.188 1 96.69 365 ARG A O 1
ATOM 2978 N N . GLY A 1 366 ? 2.781 -0.404 19.109 1 95.62 366 GLY A N 1
ATOM 2979 C CA . GLY A 1 366 ? 1.792 -1.413 19.453 1 95.62 366 GLY A CA 1
ATOM 2980 C C . GLY A 1 366 ? 0.415 -0.835 19.719 1 95.62 366 GLY A C 1
ATOM 2981 O O . GLY A 1 366 ? -0.542 -1.577 19.938 1 95.62 366 GLY A O 1
ATOM 2982 N N . THR A 1 367 ? 0.262 0.476 19.609 1 97.69 367 THR A N 1
ATOM 2983 C CA . THR A 1 367 ? -1.014 1.116 19.906 1 97.69 367 THR A CA 1
ATOM 2984 C C . THR A 1 367 ? -2.076 0.709 18.891 1 97.69 367 THR A C 1
ATOM 2986 O O . THR A 1 367 ? -3.182 0.312 19.266 1 97.69 367 THR A O 1
ATOM 2989 N N . LEU A 1 368 ? -1.776 0.874 17.656 1 97.31 368 LEU A N 1
ATOM 2990 C CA . LEU A 1 368 ? -2.645 0.37 16.594 1 97.31 368 LEU A CA 1
ATOM 2991 C C . LEU A 1 368 ? -2.154 -0.983 16.094 1 97.31 368 LEU A C 1
ATOM 2993 O O . LEU A 1 368 ? -1.023 -1.102 15.609 1 97.31 368 LEU A O 1
ATOM 2997 N N . SER A 1 369 ? -3.01 -1.916 16.219 1 93.75 369 SER A N 1
ATOM 2998 C CA . SER A 1 369 ? -2.664 -3.25 15.742 1 93.75 369 SER A CA 1
ATOM 2999 C C . SER A 1 369 ? -2.469 -3.264 14.227 1 93.75 369 SER A C 1
ATOM 3001 O O . SER A 1 369 ? -3.219 -2.615 13.492 1 93.75 369 SER A O 1
ATOM 3003 N N . GLY A 1 370 ? -1.468 -3.984 13.797 1 91.62 370 GLY A N 1
ATOM 3004 C CA . GLY A 1 370 ? -1.261 -4.152 12.367 1 91.62 370 GLY A CA 1
ATOM 3005 C C . GLY A 1 370 ? -0.414 -3.051 11.758 1 91.62 370 GLY A C 1
ATOM 3006 O O . GLY A 1 370 ? -0.078 -3.107 10.57 1 91.62 370 GLY A O 1
ATOM 3007 N N . ILE A 1 371 ? -0.137 -2.016 12.477 1 95.94 371 ILE A N 1
ATOM 3008 C CA . ILE A 1 371 ? 0.719 -0.927 12.016 1 95.94 371 ILE A CA 1
ATOM 3009 C C . ILE A 1 371 ? 2.111 -1.074 12.633 1 95.94 371 ILE A C 1
ATOM 3011 O O . ILE A 1 371 ? 2.246 -1.397 13.812 1 95.94 371 ILE A O 1
ATOM 3015 N N . PRO A 1 372 ? 3.168 -0.921 11.852 1 94.38 372 PRO A N 1
ATOM 3016 C CA . PRO A 1 372 ? 4.52 -1.085 12.391 1 94.38 372 PRO A CA 1
ATOM 3017 C C . PRO A 1 372 ? 4.789 -0.17 13.586 1 94.38 372 PRO A C 1
ATOM 3019 O O . PRO A 1 372 ? 4.293 0.959 13.625 1 94.38 372 PRO A O 1
ATOM 3022 N N . ASP A 1 373 ? 5.664 -0.552 14.469 1 95.56 373 ASP A N 1
ATOM 3023 C CA . ASP A 1 373 ? 5.91 0.112 15.742 1 95.56 373 ASP A CA 1
ATOM 3024 C C . ASP A 1 373 ? 6.535 1.489 15.539 1 95.56 373 ASP A C 1
ATOM 3026 O O . ASP A 1 373 ? 6.297 2.41 16.328 1 95.56 373 ASP A O 1
ATOM 3030 N N . ASP A 1 374 ? 7.262 1.641 14.539 1 95.88 374 ASP A N 1
ATOM 3031 C CA . ASP A 1 374 ? 8.016 2.881 14.383 1 95.88 374 ASP A CA 1
ATOM 3032 C C . ASP A 1 374 ? 7.211 3.92 13.609 1 95.88 374 ASP A C 1
ATOM 3034 O O . ASP A 1 374 ? 7.633 5.07 13.469 1 95.88 374 ASP A O 1
ATOM 3038 N N . VAL A 1 375 ? 6.094 3.494 13.055 1 98.19 375 VAL A N 1
ATOM 3039 C CA . VAL A 1 375 ? 5.258 4.426 12.305 1 98.19 375 VAL A CA 1
ATOM 3040 C C . VAL A 1 375 ? 4.547 5.375 13.266 1 98.19 375 VAL A C 1
ATOM 3042 O O . VAL A 1 375 ? 4.035 4.953 14.305 1 98.19 375 VAL A O 1
ATOM 3045 N N . VAL A 1 376 ? 4.547 6.641 12.914 1 98.75 376 VAL A N 1
ATOM 3046 C CA . VAL A 1 376 ? 3.846 7.648 13.703 1 98.75 376 VAL A CA 1
ATOM 3047 C C . VAL A 1 376 ? 2.342 7.543 13.469 1 98.75 376 VAL A C 1
ATOM 3049 O O . VAL A 1 376 ? 1.894 7.48 12.32 1 98.75 376 VAL A O 1
ATOM 3052 N N . VAL A 1 377 ? 1.616 7.469 14.516 1 98.75 377 VAL A N 1
ATOM 3053 C CA . VAL A 1 377 ? 0.16 7.398 14.445 1 98.75 377 VAL A CA 1
ATOM 3054 C C . VAL A 1 377 ? -0.45 8.578 15.195 1 98.75 377 VAL A C 1
ATOM 3056 O O . VAL A 1 377 ? 0.248 9.289 15.93 1 98.75 377 VAL A O 1
ATOM 3059 N N . GLU A 1 378 ? -1.651 8.906 14.93 1 98.75 378 GLU A N 1
ATOM 3060 C CA . GLU A 1 378 ? -2.432 9.906 15.648 1 98.75 378 GLU A CA 1
ATOM 3061 C C . GLU A 1 378 ? -3.514 9.258 16.5 1 98.75 378 GLU A C 1
ATOM 3063 O O . GLU A 1 378 ? -4.449 8.656 15.977 1 98.75 378 GLU A O 1
ATOM 3068 N N . VAL A 1 379 ? -3.365 9.344 17.859 1 98.81 379 VAL A N 1
ATOM 3069 C CA . VAL A 1 379 ? -4.207 8.594 18.781 1 98.81 379 VAL A CA 1
ATOM 3070 C C . VAL A 1 379 ? -4.438 9.398 20.062 1 98.81 379 VAL A C 1
ATOM 3072 O O . VAL A 1 379 ? -3.693 10.344 20.344 1 98.81 379 VAL A O 1
ATOM 3075 N N . PRO A 1 380 ? -5.469 9.086 20.766 1 98.69 380 PRO A N 1
ATOM 3076 C CA . PRO A 1 380 ? -5.641 9.711 22.094 1 98.69 380 PRO A CA 1
ATOM 3077 C C . PRO A 1 380 ? -4.59 9.258 23.094 1 98.69 380 PRO A C 1
ATOM 3079 O O . PRO A 1 380 ? -4.273 8.062 23.172 1 98.69 380 PRO A O 1
ATOM 3082 N N . VAL A 1 381 ? -4.137 10.164 23.844 1 98.75 381 VAL A N 1
ATOM 3083 C CA . VAL A 1 381 ? -3.117 9.883 24.844 1 98.75 381 VAL A CA 1
ATOM 3084 C C . VAL A 1 381 ? -3.426 10.648 26.125 1 98.75 381 VAL A C 1
ATOM 3086 O O . VAL A 1 381 ? -4.125 11.664 26.109 1 98.75 381 VAL A O 1
ATOM 3089 N N . TRP A 1 382 ? -2.916 10.164 27.172 1 98.75 382 TRP A N 1
ATOM 3090 C CA . TRP A 1 382 ? -2.846 10.891 28.438 1 98.75 382 TRP A CA 1
ATOM 3091 C C . TRP A 1 382 ? -1.428 11.391 28.703 1 98.75 382 TRP A C 1
ATOM 3093 O O . TRP A 1 382 ? -0.463 10.633 28.562 1 98.75 382 TRP A O 1
ATOM 3103 N N . VAL A 1 383 ? -1.307 12.672 29.016 1 98.69 383 VAL A N 1
ATOM 3104 C CA . VAL A 1 383 ? -0.001 13.281 29.234 1 98.69 383 VAL A CA 1
ATOM 3105 C C . VAL A 1 383 ? 0.079 13.812 30.672 1 98.69 383 VAL A C 1
ATOM 3107 O O . VAL A 1 383 ? -0.848 14.469 31.141 1 98.69 383 VAL A O 1
ATOM 3110 N N . ASP A 1 384 ? 1.092 13.523 31.359 1 98.25 384 ASP A N 1
ATOM 3111 C CA . ASP A 1 384 ? 1.448 14.102 32.656 1 98.25 384 ASP A CA 1
ATOM 3112 C C . ASP A 1 384 ? 2.963 14.141 32.844 1 98.25 384 ASP A C 1
ATOM 3114 O O . ASP A 1 384 ? 3.717 14.008 31.875 1 98.25 384 ASP A O 1
ATOM 3118 N N . GLU A 1 385 ? 3.41 14.383 34.062 1 96.75 385 GLU A N 1
ATOM 3119 C CA . GLU A 1 385 ? 4.836 14.562 34.312 1 96.75 385 GLU A CA 1
ATOM 3120 C C . GLU A 1 385 ? 5.617 13.281 34.031 1 96.75 385 GLU A C 1
ATOM 3122 O O . GLU A 1 385 ? 6.836 13.32 33.844 1 96.75 385 GLU A O 1
ATOM 3127 N N . THR A 1 386 ? 4.887 12.172 34 1 97.44 386 THR A N 1
ATOM 3128 C CA . THR A 1 386 ? 5.555 10.891 33.781 1 97.44 386 THR A CA 1
ATOM 3129 C C . THR A 1 386 ? 5.715 10.617 32.281 1 97.44 386 THR A C 1
ATOM 3131 O O . THR A 1 386 ? 6.473 9.734 31.891 1 97.44 386 THR A O 1
ATOM 3134 N N . GLY A 1 387 ? 5.02 11.352 31.469 1 97.75 387 GLY A N 1
ATOM 3135 C CA . GLY A 1 387 ? 5.215 11.203 30.031 1 97.75 387 GLY A CA 1
ATOM 3136 C C . GLY A 1 387 ? 3.914 11.055 29.266 1 97.75 387 GLY A C 1
ATOM 3137 O O . GLY A 1 387 ? 2.873 11.555 29.703 1 97.75 387 GLY A O 1
ATOM 3138 N N . ILE A 1 388 ? 3.967 10.531 28.094 1 98.62 388 ILE A N 1
ATOM 3139 C CA . ILE A 1 388 ? 2.85 10.344 27.172 1 98.62 388 ILE A CA 1
ATOM 3140 C C . ILE A 1 388 ? 2.398 8.891 27.203 1 98.62 388 ILE A C 1
ATOM 3142 O O . ILE A 1 388 ? 3.193 7.98 26.953 1 98.62 388 ILE A O 1
ATOM 3146 N N . LYS A 1 389 ? 1.188 8.625 27.516 1 98.5 389 LYS A N 1
ATOM 3147 C CA . LYS A 1 389 ? 0.646 7.27 27.578 1 98.5 389 LYS A CA 1
ATOM 3148 C C . LYS A 1 389 ? -0.556 7.117 26.641 1 98.5 389 LYS A C 1
ATOM 3150 O O . LYS A 1 389 ? -1.642 7.621 26.938 1 98.5 389 LYS A O 1
ATOM 3155 N N . PRO A 1 390 ? -0.462 6.387 25.547 1 98.62 390 PRO A N 1
ATOM 3156 C CA . PRO A 1 390 ? -1.59 6.199 24.625 1 98.62 390 PRO A CA 1
ATOM 3157 C C . PRO A 1 390 ? -2.727 5.391 25.25 1 98.62 390 PRO A C 1
ATOM 3159 O O . PRO A 1 390 ? -2.477 4.461 26.016 1 98.62 390 PRO A O 1
ATOM 3162 N N . GLU A 1 391 ? -3.912 5.781 24.891 1 98.44 391 GLU A N 1
ATOM 3163 C CA . GLU A 1 391 ? -5.062 4.953 25.234 1 98.44 391 GLU A CA 1
ATOM 3164 C C . GLU A 1 391 ? -5.055 3.641 24.453 1 98.44 391 GLU A C 1
ATOM 3166 O O . GLU A 1 391 ? -4.492 3.562 23.359 1 98.44 391 GLU A O 1
ATOM 3171 N N . LYS A 1 392 ? -5.656 2.66 25.156 1 98.25 392 LYS A N 1
ATOM 3172 C CA . LYS A 1 392 ? -5.992 1.493 24.344 1 98.25 392 LYS A CA 1
ATOM 3173 C C . LYS A 1 392 ? -7.047 1.837 23.297 1 98.25 392 LYS A C 1
ATOM 3175 O O . LYS A 1 392 ? -8.078 2.436 23.609 1 98.25 392 LYS A O 1
ATOM 3180 N N . ILE A 1 393 ? -6.777 1.575 22.109 1 98.56 393 ILE A N 1
ATOM 3181 C CA . ILE A 1 393 ? -7.734 1.849 21.047 1 98.56 393 ILE A CA 1
ATOM 3182 C C . ILE A 1 393 ? -8.789 0.748 21 1 98.56 393 ILE A C 1
ATOM 3184 O O . ILE A 1 393 ? -8.492 -0.396 20.656 1 98.56 393 ILE A O 1
ATOM 3188 N N . GLU A 1 394 ? -10.039 1.15 21.359 1 97.75 394 GLU A N 1
ATOM 3189 C CA . GLU A 1 394 ? -11.133 0.192 21.5 1 97.75 394 GLU A CA 1
ATOM 3190 C C . GLU A 1 394 ? -12.469 0.811 21.109 1 97.75 394 GLU A C 1
ATOM 3192 O O . GLU A 1 394 ? -12.922 1.781 21.719 1 97.75 394 GLU A O 1
ATOM 3197 N N . PRO A 1 395 ? -13.109 0.209 20.219 1 97.31 395 PRO A N 1
ATOM 3198 C CA . PRO A 1 395 ? -12.68 -0.92 19.391 1 97.31 395 PRO A CA 1
ATOM 3199 C C . PRO A 1 395 ? -11.508 -0.571 18.484 1 97.31 395 PRO A C 1
ATOM 3201 O O . PRO A 1 395 ? -11.219 0.609 18.266 1 97.31 395 PRO A O 1
ATOM 3204 N N . ASP A 1 396 ? -10.859 -1.578 17.984 1 96.62 396 ASP A N 1
ATOM 3205 C CA . ASP A 1 396 ? -9.812 -1.4 16.984 1 96.62 396 ASP A CA 1
ATOM 3206 C C . ASP A 1 396 ? -10.398 -0.843 15.68 1 96.62 396 ASP A C 1
ATOM 3208 O O . ASP A 1 396 ? -11.609 -0.907 15.453 1 96.62 396 ASP A O 1
ATOM 3212 N N . LEU A 1 397 ? -9.516 -0.206 14.875 1 98.44 397 LEU A N 1
ATOM 3213 C CA . LEU A 1 397 ? -9.945 0.201 13.547 1 98.44 397 LEU A CA 1
ATOM 3214 C C . LEU A 1 397 ? -10.305 -1.013 12.695 1 98.44 397 LEU A C 1
ATOM 3216 O O . LEU A 1 397 ? -9.727 -2.09 12.867 1 98.44 397 LEU A O 1
ATOM 3220 N N . THR A 1 398 ? -11.273 -0.843 11.789 1 98.31 398 THR A N 1
ATOM 3221 C CA . THR A 1 398 ? -11.711 -1.968 10.969 1 98.31 398 THR A CA 1
ATOM 3222 C C . THR A 1 398 ? -10.586 -2.428 10.039 1 98.31 398 THR A C 1
ATOM 3224 O O . THR A 1 398 ? -9.672 -1.659 9.734 1 98.31 398 THR A O 1
ATOM 3227 N N . HIS A 1 399 ? -10.664 -3.637 9.594 1 97.62 399 HIS A N 1
ATOM 3228 C CA . HIS A 1 399 ? -9.695 -4.184 8.648 1 97.62 399 HIS A CA 1
ATOM 3229 C C . HIS A 1 399 ? -9.648 -3.354 7.371 1 97.62 399 HIS A C 1
ATOM 3231 O O . HIS A 1 399 ? -8.562 -3.08 6.848 1 97.62 399 HIS A O 1
ATOM 3237 N N . ARG A 1 400 ? -10.773 -2.877 6.852 1 98.38 400 ARG A N 1
ATOM 3238 C CA . ARG A 1 400 ? -10.844 -2.09 5.621 1 98.38 400 ARG A CA 1
ATOM 3239 C C . ARG A 1 400 ? -10.109 -0.762 5.781 1 98.38 400 ARG A C 1
ATOM 3241 O O . ARG A 1 400 ? -9.422 -0.311 4.859 1 98.38 400 ARG A O 1
ATOM 3248 N N . ILE A 1 401 ? -10.266 -0.128 6.949 1 98.56 401 ILE A N 1
ATOM 3249 C CA . ILE A 1 401 ? -9.547 1.12 7.184 1 98.56 401 ILE A CA 1
ATOM 3250 C C . ILE A 1 401 ? -8.047 0.878 7.082 1 98.56 401 ILE A C 1
ATOM 3252 O O . ILE A 1 401 ? -7.324 1.668 6.465 1 98.56 401 ILE A O 1
ATOM 3256 N N . LYS A 1 402 ? -7.602 -0.175 7.629 1 98.19 402 LYS A N 1
ATOM 3257 C CA . LYS A 1 402 ? -6.168 -0.456 7.668 1 98.19 402 LYS A CA 1
ATOM 3258 C C . LYS A 1 402 ? -5.625 -0.739 6.27 1 98.19 402 LYS A C 1
ATOM 3260 O O . LYS A 1 402 ? -4.625 -0.148 5.855 1 98.19 402 LYS A O 1
ATOM 3265 N N . ILE A 1 403 ? -6.316 -1.549 5.445 1 98 403 ILE A N 1
ATOM 3266 C CA . ILE A 1 403 ? -5.707 -2.057 4.223 1 98 403 ILE A CA 1
ATOM 3267 C C . ILE A 1 403 ? -6.035 -1.122 3.059 1 98 403 ILE A C 1
ATOM 3269 O O . ILE A 1 403 ? -5.285 -1.055 2.08 1 98 403 ILE A O 1
ATOM 3273 N N . PHE A 1 404 ? -7.113 -0.354 3.146 1 97.88 404 PHE A N 1
ATOM 3274 C CA . PHE A 1 404 ? -7.5 0.488 2.021 1 97.88 404 PHE A CA 1
ATOM 3275 C C . PHE A 1 404 ? -7.094 1.937 2.264 1 97.88 404 PHE A C 1
ATOM 3277 O O . PHE A 1 404 ? -6.957 2.715 1.317 1 97.88 404 PHE A O 1
ATOM 3284 N N . TYR A 1 405 ? -6.922 2.297 3.5 1 97.56 405 TYR A N 1
ATOM 3285 C CA . TYR A 1 405 ? -6.707 3.713 3.77 1 97.56 405 TYR A CA 1
ATOM 3286 C C . TYR A 1 405 ? -5.363 3.939 4.449 1 97.56 405 TYR A C 1
ATOM 3288 O O . TYR A 1 405 ? -4.48 4.602 3.895 1 97.56 405 TYR A O 1
ATOM 3296 N N . LEU A 1 406 ? -5.129 3.357 5.637 1 97.94 406 LEU A N 1
ATOM 3297 C CA . LEU A 1 406 ? -3.959 3.674 6.449 1 97.94 406 LEU A CA 1
ATOM 3298 C C . LEU A 1 406 ? -2.678 3.207 5.766 1 97.94 406 LEU A C 1
ATOM 3300 O O . LEU A 1 406 ? -1.731 3.982 5.613 1 97.94 406 LEU A O 1
ATOM 3304 N N . MET A 1 407 ? -2.66 1.96 5.328 1 97.56 407 MET A N 1
ATOM 3305 C CA . MET A 1 407 ? -1.42 1.431 4.766 1 97.56 407 MET A CA 1
ATOM 3306 C C . MET A 1 407 ? -1.041 2.176 3.49 1 97.56 407 MET A C 1
ATOM 3308 O O . MET A 1 407 ? 0.12 2.539 3.301 1 97.56 407 MET A O 1
ATOM 3312 N N . PRO A 1 408 ? -2.01 2.418 2.623 1 96.75 408 PRO A N 1
ATOM 3313 C CA . PRO A 1 408 ? -1.647 3.232 1.463 1 96.75 408 PRO A CA 1
ATOM 3314 C C . PRO A 1 408 ? -1.123 4.613 1.852 1 96.75 408 PRO A C 1
ATOM 3316 O O . PRO A 1 408 ? -0.176 5.113 1.239 1 96.75 408 PRO A O 1
ATOM 3319 N N . ARG A 1 409 ? -1.713 5.238 2.838 1 96.25 409 ARG A N 1
ATOM 3320 C CA . ARG A 1 409 ? -1.246 6.535 3.314 1 96.25 409 ARG A CA 1
ATOM 3321 C C . ARG A 1 409 ? 0.155 6.43 3.906 1 96.25 409 ARG A C 1
ATOM 3323 O O . ARG A 1 409 ? 0.996 7.305 3.688 1 96.25 409 ARG A O 1
ATOM 3330 N N . ILE A 1 410 ? 0.393 5.434 4.656 1 97.38 410 ILE A N 1
ATOM 3331 C CA . ILE A 1 410 ? 1.7 5.188 5.258 1 97.38 410 ILE A CA 1
ATOM 3332 C C . ILE A 1 410 ? 2.74 4.977 4.16 1 97.38 410 ILE A C 1
ATOM 3334 O O . ILE A 1 410 ? 3.859 5.488 4.25 1 97.38 410 ILE A O 1
ATOM 3338 N N . LEU A 1 411 ? 2.359 4.285 3.1 1 96.75 411 LEU A N 1
ATOM 3339 C CA . LEU A 1 411 ? 3.281 4.07 1.989 1 96.75 411 LEU A CA 1
ATOM 3340 C C . LEU A 1 411 ? 3.645 5.391 1.319 1 96.75 411 LEU A C 1
ATOM 3342 O O . LEU A 1 411 ? 4.797 5.602 0.93 1 96.75 411 LEU A O 1
ATOM 3346 N N . ARG A 1 412 ? 2.717 6.242 1.17 1 95.19 412 ARG A N 1
ATOM 3347 C CA . ARG A 1 412 ? 3.01 7.547 0.582 1 95.19 412 ARG A CA 1
ATOM 3348 C C . ARG A 1 412 ? 4.008 8.32 1.437 1 95.19 412 ARG A C 1
ATOM 3350 O O . ARG A 1 412 ? 4.906 8.977 0.909 1 95.19 412 ARG A O 1
ATOM 3357 N N . MET A 1 413 ? 3.775 8.266 2.732 1 96.25 413 MET A N 1
ATOM 3358 C CA . MET A 1 413 ? 4.742 8.867 3.646 1 96.25 413 MET A CA 1
ATOM 3359 C C . MET A 1 413 ? 6.125 8.242 3.463 1 96.25 413 MET A C 1
ATOM 3361 O O . MET A 1 413 ? 7.121 8.961 3.363 1 96.25 413 MET A O 1
ATOM 3365 N N . GLU A 1 414 ? 6.195 6.914 3.32 1 97.31 414 GLU A N 1
ATOM 3366 C CA . GLU A 1 414 ? 7.461 6.215 3.117 1 97.31 414 GLU A CA 1
ATOM 3367 C C . GLU A 1 414 ? 8.141 6.66 1.825 1 97.31 414 GLU A C 1
ATOM 3369 O O . GLU A 1 414 ? 9.352 6.855 1.791 1 97.31 414 GLU A O 1
ATOM 3374 N N . TRP A 1 415 ? 7.328 6.816 0.793 1 97 415 TRP A N 1
ATOM 3375 C CA . TRP A 1 415 ? 7.859 7.215 -0.505 1 97 415 TRP A CA 1
ATOM 3376 C C . TRP A 1 415 ? 8.43 8.625 -0.448 1 97 415 TRP A C 1
ATOM 3378 O O . TRP A 1 415 ? 9.523 8.883 -0.965 1 97 415 TRP A O 1
ATOM 3388 N N . ALA A 1 416 ? 7.727 9.508 0.193 1 95.62 416 ALA A N 1
ATOM 3389 C CA . ALA A 1 416 ? 8.203 10.883 0.33 1 95.62 416 ALA A CA 1
ATOM 3390 C C . ALA A 1 416 ? 9.516 10.93 1.104 1 95.62 416 ALA A C 1
ATOM 3392 O O . ALA A 1 416 ? 10.461 11.609 0.696 1 95.62 416 ALA A O 1
ATOM 3393 N N . LEU A 1 417 ? 9.562 10.234 2.201 1 97.12 417 LEU A N 1
ATOM 3394 C CA . LEU A 1 417 ? 10.773 10.227 3.012 1 97.12 417 LEU A CA 1
ATOM 3395 C C . LEU A 1 417 ? 11.93 9.594 2.248 1 97.12 417 LEU A C 1
ATOM 3397 O O . LEU A 1 417 ? 13.07 10.062 2.342 1 97.12 417 LEU A O 1
ATOM 3401 N N . GLU A 1 418 ? 11.633 8.492 1.507 1 97.44 418 GLU A N 1
ATOM 3402 C CA . GLU A 1 418 ? 12.672 7.875 0.687 1 97.44 418 GLU A CA 1
ATOM 3403 C C . GLU A 1 418 ? 13.242 8.867 -0.321 1 97.44 418 GLU A C 1
ATOM 3405 O O . GLU A 1 418 ? 14.453 8.922 -0.528 1 97.44 418 GLU A O 1
ATOM 3410 N N . GLY A 1 419 ? 12.352 9.625 -0.938 1 96.12 419 GLY A N 1
ATOM 3411 C CA . GLY A 1 419 ? 12.82 10.648 -1.859 1 96.12 419 GLY A CA 1
ATOM 3412 C C . GLY A 1 419 ? 13.703 11.695 -1.199 1 96.12 419 GLY A C 1
ATOM 3413 O O . GLY A 1 419 ? 14.75 12.055 -1.737 1 96.12 419 GLY A O 1
ATOM 3414 N N . PHE A 1 420 ? 13.305 12.133 -0.033 1 96.38 420 PHE A N 1
ATOM 3415 C CA . PHE A 1 420 ? 14.062 13.148 0.694 1 96.38 420 PHE A CA 1
ATOM 3416 C C . PHE A 1 420 ? 15.414 12.594 1.14 1 96.38 420 PHE A C 1
ATOM 3418 O O . PHE A 1 420 ? 16.453 13.242 0.964 1 96.38 420 PHE A O 1
ATOM 3425 N N . ILE A 1 421 ? 15.445 11.375 1.646 1 97.5 421 ILE A N 1
ATOM 3426 C CA . ILE A 1 421 ? 16.641 10.812 2.27 1 97.5 421 ILE A CA 1
ATOM 3427 C C . ILE A 1 421 ? 17.641 10.391 1.19 1 97.5 421 ILE A C 1
ATOM 3429 O O . ILE A 1 421 ? 18.828 10.656 1.31 1 97.5 421 ILE A O 1
ATOM 3433 N N . SER A 1 422 ? 17.141 9.781 0.116 1 96.81 422 SER A N 1
ATOM 3434 C CA . SER A 1 422 ? 18.031 9.227 -0.898 1 96.81 422 SER A CA 1
ATOM 3435 C C . SER A 1 422 ? 18.5 10.297 -1.872 1 96.81 422 SER A C 1
ATOM 3437 O O . SER A 1 422 ? 19.469 10.094 -2.609 1 96.81 422 SER A O 1
ATOM 3439 N N . LYS A 1 423 ? 17.734 11.398 -1.979 1 96.5 423 LYS A N 1
ATOM 3440 C CA . LYS A 1 423 ? 18.031 12.484 -2.904 1 96.5 423 LYS A CA 1
ATOM 3441 C C . LYS A 1 423 ? 18.016 12 -4.352 1 96.5 423 LYS A C 1
ATOM 3443 O O . LYS A 1 423 ? 18.75 12.523 -5.195 1 96.5 423 LYS A O 1
ATOM 3448 N N . ASP A 1 424 ? 17.281 10.953 -4.57 1 96.06 424 ASP A N 1
ATOM 3449 C CA . ASP A 1 424 ? 17.266 10.289 -5.871 1 96.06 424 ASP A CA 1
ATOM 3450 C C . ASP A 1 424 ? 16.031 10.711 -6.68 1 96.06 424 ASP A C 1
ATOM 3452 O O . ASP A 1 424 ? 14.906 10.352 -6.332 1 96.06 424 ASP A O 1
ATOM 3456 N N . ILE A 1 425 ? 16.219 11.359 -7.816 1 96 425 ILE A N 1
ATOM 3457 C CA . ILE A 1 425 ? 15.148 11.859 -8.664 1 96 425 ILE A CA 1
ATOM 3458 C C . ILE A 1 425 ? 14.297 10.695 -9.164 1 96 425 ILE A C 1
ATOM 3460 O O . ILE A 1 425 ? 13.102 10.852 -9.406 1 96 425 ILE A O 1
ATOM 3464 N N . LYS A 1 426 ? 14.859 9.508 -9.258 1 96.88 426 LYS A N 1
ATOM 3465 C CA . LYS A 1 426 ? 14.133 8.336 -9.742 1 96.88 426 LYS A CA 1
ATOM 3466 C C . LYS A 1 426 ? 12.992 7.969 -8.789 1 96.88 426 LYS A C 1
ATOM 3468 O O . LYS A 1 426 ? 11.969 7.43 -9.219 1 96.88 426 LYS A O 1
ATOM 3473 N N . VAL A 1 427 ? 13.156 8.281 -7.52 1 97.12 427 VAL A N 1
ATOM 3474 C CA . VAL A 1 427 ? 12.094 8.023 -6.551 1 97.12 427 VAL A CA 1
ATOM 3475 C C . VAL A 1 427 ? 10.875 8.875 -6.879 1 97.12 427 VAL A C 1
ATOM 3477 O O . VAL A 1 427 ? 9.742 8.391 -6.844 1 97.12 427 VAL A O 1
ATOM 3480 N N . LEU A 1 428 ? 11.094 10.148 -7.211 1 96.12 428 LEU A N 1
ATOM 3481 C CA . LEU A 1 428 ? 9.992 11.016 -7.598 1 96.12 428 LEU A CA 1
ATOM 3482 C C . LEU A 1 428 ? 9.297 10.5 -8.852 1 96.12 428 LEU A C 1
ATOM 3484 O O . LEU A 1 428 ? 8.07 10.516 -8.945 1 96.12 428 LEU A O 1
ATOM 3488 N N . GLU A 1 429 ? 10.133 10.055 -9.82 1 96.69 429 GLU A N 1
ATOM 3489 C CA . GLU A 1 429 ? 9.57 9.477 -11.031 1 96.69 429 GLU A CA 1
ATOM 3490 C C . GLU A 1 429 ? 8.664 8.289 -10.711 1 96.69 429 GLU A C 1
ATOM 3492 O O . GLU A 1 429 ? 7.539 8.211 -11.203 1 96.69 429 GLU A O 1
ATOM 3497 N N . GLU A 1 430 ? 9.156 7.402 -9.844 1 96.56 430 GLU A N 1
ATOM 3498 C CA . GLU A 1 430 ? 8.43 6.172 -9.531 1 96.56 430 GLU A CA 1
ATOM 3499 C C . GLU A 1 430 ? 7.16 6.469 -8.734 1 96.56 430 GLU A C 1
ATOM 3501 O O . GLU A 1 430 ? 6.164 5.75 -8.852 1 96.56 430 GLU A O 1
ATOM 3506 N N . ILE A 1 431 ? 7.172 7.535 -7.902 1 96.06 431 ILE A N 1
ATOM 3507 C CA . ILE A 1 431 ? 5.953 7.965 -7.219 1 96.06 431 ILE A CA 1
ATOM 3508 C C . ILE A 1 431 ? 4.902 8.367 -8.25 1 96.06 431 ILE A C 1
ATOM 3510 O O . ILE A 1 431 ? 3.752 7.926 -8.172 1 96.06 431 ILE A O 1
ATOM 3514 N N . LEU A 1 432 ? 5.328 9.156 -9.258 1 95.62 432 LEU A N 1
ATOM 3515 C CA . LEU A 1 432 ? 4.383 9.664 -10.25 1 95.62 432 LEU A CA 1
ATOM 3516 C C . LEU A 1 432 ? 3.91 8.547 -11.172 1 95.62 432 LEU A C 1
ATOM 3518 O O . LEU A 1 432 ? 2.779 8.57 -11.664 1 95.62 432 LEU A O 1
ATOM 3522 N N . VAL A 1 433 ? 4.773 7.543 -11.406 1 95.62 433 VAL A N 1
ATOM 3523 C CA . VAL A 1 433 ? 4.375 6.395 -12.211 1 95.62 433 VAL A CA 1
ATOM 3524 C C . VAL A 1 433 ? 3.166 5.711 -11.578 1 95.62 433 VAL A C 1
ATOM 3526 O O . VAL A 1 433 ? 2.305 5.18 -12.281 1 95.62 433 VAL A O 1
ATOM 3529 N N . ARG A 1 434 ? 3.002 5.789 -10.297 1 93.19 434 ARG A N 1
ATOM 3530 C CA . ARG A 1 434 ? 1.947 5.113 -9.555 1 93.19 434 ARG A CA 1
ATOM 3531 C C . ARG A 1 434 ? 0.728 6.016 -9.391 1 93.19 434 ARG A C 1
ATOM 3533 O O . ARG A 1 434 ? -0.283 5.605 -8.812 1 93.19 434 ARG A O 1
ATOM 3540 N N . ASP A 1 435 ? 0.84 7.25 -9.836 1 92.31 435 ASP A N 1
ATOM 3541 C CA . ASP A 1 435 ? -0.287 8.18 -9.812 1 92.31 435 ASP A CA 1
ATOM 3542 C C . ASP A 1 435 ? -1.321 7.812 -10.875 1 92.31 435 ASP A C 1
ATOM 3544 O O . ASP A 1 435 ? -0.982 7.648 -12.047 1 92.31 435 ASP A O 1
ATOM 3548 N N . PRO A 1 436 ? -2.582 7.742 -10.508 1 89 436 PRO A N 1
ATOM 3549 C CA . PRO A 1 436 ? -3.611 7.328 -11.469 1 89 436 PRO A CA 1
ATOM 3550 C C . PRO A 1 436 ? -3.742 8.289 -12.648 1 89 436 PRO A C 1
ATOM 3552 O O . PRO A 1 436 ? -4.312 7.934 -13.68 1 89 436 PRO A O 1
ATOM 3555 N N . ARG A 1 437 ? -3.256 9.445 -12.594 1 93.62 437 ARG A N 1
ATOM 3556 C CA . ARG A 1 437 ? -3.369 10.445 -13.656 1 93.62 437 ARG A CA 1
ATOM 3557 C C . ARG A 1 437 ? -2.244 10.289 -14.672 1 93.62 437 ARG A C 1
ATOM 3559 O O . ARG A 1 437 ? -2.264 10.93 -15.727 1 93.62 437 ARG A O 1
ATOM 3566 N N . THR A 1 438 ? -1.25 9.484 -14.336 1 94.75 438 THR A N 1
ATOM 3567 C CA . THR A 1 438 ? -0.124 9.258 -15.234 1 94.75 438 THR A CA 1
ATOM 3568 C C . THR A 1 438 ? -0.517 8.305 -16.359 1 94.75 438 THR A C 1
ATOM 3570 O O . THR A 1 438 ? -1.068 7.234 -16.109 1 94.75 438 THR A O 1
ATOM 3573 N N . LYS A 1 439 ? -0.126 8.68 -17.594 1 92.69 439 LYS A N 1
ATOM 3574 C CA . LYS A 1 439 ? -0.51 7.887 -18.75 1 92.69 439 LYS A CA 1
ATOM 3575 C C . LYS A 1 439 ? 0.719 7.383 -19.5 1 92.69 439 LYS A C 1
ATOM 3577 O O . LYS A 1 439 ? 0.613 6.492 -20.359 1 92.69 439 LYS A O 1
ATOM 3582 N N . SER A 1 440 ? 1.812 7.938 -19.234 1 95 440 SER A N 1
ATOM 3583 C CA . SER A 1 440 ? 3.068 7.539 -19.875 1 95 440 SER A CA 1
ATOM 3584 C C . SER A 1 440 ? 4.266 7.977 -19.031 1 95 440 SER A C 1
ATOM 3586 O O . SER A 1 440 ? 4.148 8.867 -18.188 1 95 440 SER A O 1
ATOM 3588 N N . TYR A 1 441 ? 5.363 7.32 -19.25 1 96.5 441 TYR A N 1
ATOM 3589 C CA . TYR A 1 441 ? 6.582 7.707 -18.547 1 96.5 441 TYR A CA 1
ATOM 3590 C C . TYR A 1 441 ? 7.078 9.062 -19.016 1 96.5 441 TYR A C 1
ATOM 3592 O O . TYR A 1 441 ? 7.641 9.836 -18.234 1 96.5 441 TYR A O 1
ATOM 3600 N N . GLU A 1 442 ? 6.867 9.414 -20.281 1 97.25 442 GLU A N 1
ATOM 3601 C CA . GLU A 1 442 ? 7.238 10.719 -20.828 1 97.25 442 GLU A CA 1
ATOM 3602 C C . GLU A 1 442 ? 6.52 11.852 -20.109 1 97.25 442 GLU A C 1
ATOM 3604 O O . GLU A 1 442 ? 7.094 12.914 -19.891 1 97.25 442 GLU A O 1
ATOM 3609 N N . GLN A 1 443 ? 5.266 11.625 -19.766 1 97.69 443 GLN A N 1
ATOM 3610 C CA . GLN A 1 443 ? 4.492 12.586 -18.984 1 97.69 443 GLN A CA 1
ATOM 3611 C C . GLN A 1 443 ? 5.18 12.898 -17.656 1 97.69 443 GLN A C 1
ATOM 3613 O O . GLN A 1 443 ? 5.262 14.055 -17.25 1 97.69 443 GLN A O 1
ATOM 3618 N N . VAL A 1 444 ? 5.695 11.867 -17.016 1 97.44 444 VAL A N 1
ATOM 3619 C CA . VAL A 1 444 ? 6.371 11.961 -15.727 1 97.44 444 VAL A CA 1
ATOM 3620 C C . VAL A 1 444 ? 7.641 12.805 -15.875 1 97.44 444 VAL A C 1
ATOM 3622 O O . VAL A 1 444 ? 7.871 13.734 -15.094 1 97.44 444 VAL A O 1
ATOM 3625 N N . LEU A 1 445 ? 8.414 12.492 -16.891 1 98 445 LEU A N 1
ATOM 3626 C CA . LEU A 1 445 ? 9.672 13.203 -17.109 1 98 445 LEU A CA 1
ATOM 3627 C C . LEU A 1 445 ? 9.422 14.672 -17.438 1 98 445 LEU A C 1
ATOM 3629 O O . LEU A 1 445 ? 10.117 15.555 -16.938 1 98 445 LEU A O 1
ATOM 3633 N N . ALA A 1 446 ? 8.445 14.914 -18.219 1 98.38 446 ALA A N 1
ATOM 3634 C CA . ALA A 1 446 ? 8.156 16.266 -18.688 1 98.38 446 ALA A CA 1
ATOM 3635 C C . ALA A 1 446 ? 7.734 17.172 -17.531 1 98.38 446 ALA A C 1
ATOM 3637 O O . ALA A 1 446 ? 8.203 18.312 -17.422 1 98.38 446 ALA A O 1
ATOM 3638 N N . VAL A 1 447 ? 6.852 16.688 -16.688 1 97.69 447 VAL A N 1
ATOM 3639 C CA . VAL A 1 447 ? 6.348 17.516 -15.602 1 97.69 447 VAL A CA 1
ATOM 3640 C C . VAL A 1 447 ? 7.457 17.781 -14.586 1 97.69 447 VAL A C 1
ATOM 3642 O O . VAL A 1 447 ? 7.617 18.906 -14.109 1 97.69 447 VAL A O 1
ATOM 3645 N N . LEU A 1 448 ? 8.219 16.75 -14.242 1 97 448 LEU A N 1
ATOM 3646 C CA . LEU A 1 448 ? 9.305 16.922 -13.289 1 97 448 LEU A CA 1
ATOM 3647 C C . LEU A 1 448 ? 10.359 17.891 -13.828 1 97 448 LEU A C 1
ATOM 3649 O O . LEU A 1 448 ? 10.867 18.734 -13.094 1 97 448 LEU A O 1
ATOM 3653 N N . ASP A 1 449 ? 10.633 17.797 -15.109 1 97.44 449 ASP A N 1
ATOM 3654 C CA . ASP A 1 449 ? 11.609 18.672 -15.727 1 97.44 449 ASP A CA 1
ATOM 3655 C C . ASP A 1 449 ? 11.164 20.125 -15.656 1 97.44 449 ASP A C 1
ATOM 3657 O O . ASP A 1 449 ? 11.938 21.016 -15.266 1 97.44 449 ASP A O 1
ATOM 3661 N N . GLU A 1 450 ? 9.961 20.391 -16.031 1 97.25 450 GLU A N 1
ATOM 3662 C CA . GLU A 1 450 ? 9.477 21.766 -16.047 1 97.25 450 GLU A CA 1
ATOM 3663 C C . GLU A 1 450 ? 9.414 22.344 -14.633 1 97.25 450 GLU A C 1
ATOM 3665 O O . GLU A 1 450 ? 9.734 23.516 -14.422 1 97.25 450 GLU A O 1
ATOM 3670 N N . ILE A 1 451 ? 9.023 21.562 -13.664 1 94.75 451 ILE A N 1
ATOM 3671 C CA . ILE A 1 451 ? 8.953 22.031 -12.281 1 94.75 451 ILE A CA 1
ATOM 3672 C C . ILE A 1 451 ? 10.359 22.297 -11.75 1 94.75 451 ILE A C 1
ATOM 3674 O O . ILE A 1 451 ? 10.617 23.375 -11.195 1 94.75 451 ILE A O 1
ATOM 3678 N N . LEU A 1 452 ? 11.289 21.391 -11.992 1 94.69 452 LEU A N 1
ATOM 3679 C CA . LEU A 1 452 ? 12.617 21.469 -11.391 1 94.69 452 LEU A CA 1
ATOM 3680 C C . LEU A 1 452 ? 13.445 22.562 -12.055 1 94.69 452 LEU A C 1
ATOM 3682 O O . LEU A 1 452 ? 14.359 23.109 -11.445 1 94.69 452 LEU A O 1
ATOM 3686 N N . THR A 1 453 ? 13.078 22.922 -13.227 1 94.38 453 THR A N 1
ATOM 3687 C CA . THR A 1 453 ? 13.875 23.922 -13.938 1 94.38 453 THR A CA 1
ATOM 3688 C C . THR A 1 453 ? 13.383 25.328 -13.633 1 94.38 453 THR A C 1
ATOM 3690 O O . THR A 1 453 ? 13.969 26.312 -14.094 1 94.38 453 THR A O 1
ATOM 3693 N N . GLN A 1 454 ? 12.273 25.438 -12.891 1 91.81 454 GLN A N 1
ATOM 3694 C CA . GLN A 1 454 ? 11.883 26.766 -12.445 1 91.81 454 GLN A CA 1
ATOM 3695 C C . GLN A 1 454 ? 13.016 27.453 -11.688 1 91.81 454 GLN A C 1
ATOM 3697 O O . GLN A 1 454 ? 13.734 26.812 -10.922 1 91.81 454 GLN A O 1
ATOM 3702 N N . PRO A 1 455 ? 13.133 28.766 -11.789 1 90.12 455 PRO A N 1
ATOM 3703 C CA . PRO A 1 455 ? 14.242 29.484 -11.164 1 90.12 455 PRO A CA 1
ATOM 3704 C C . PRO A 1 455 ? 14.258 29.344 -9.641 1 90.12 455 PRO A C 1
ATOM 3706 O O . PRO A 1 455 ? 15.328 29.266 -9.039 1 90.12 455 PRO A O 1
ATOM 3709 N N . PHE A 1 456 ? 13.133 29.219 -9.086 1 87.69 456 PHE A N 1
ATOM 3710 C CA . PHE A 1 456 ? 13.07 29.188 -7.629 1 87.69 456 PHE A CA 1
ATOM 3711 C C . PHE A 1 456 ? 13.367 27.797 -7.094 1 87.69 456 PHE A C 1
ATOM 3713 O O . PHE A 1 456 ? 13.445 27.594 -5.883 1 87.69 456 PHE A O 1
ATOM 3720 N N . ASN A 1 457 ? 13.625 26.812 -7.969 1 90.06 457 ASN A N 1
ATOM 3721 C CA . ASN A 1 457 ? 13.867 25.438 -7.535 1 90.06 457 ASN A CA 1
ATOM 3722 C C . ASN A 1 457 ? 15.336 25.062 -7.66 1 90.06 457 ASN A C 1
ATOM 3724 O O . ASN A 1 457 ? 15.68 23.875 -7.699 1 90.06 457 ASN A O 1
ATOM 3728 N N . LYS A 1 458 ? 16.188 26.047 -7.691 1 91.94 458 LYS A N 1
ATOM 3729 C CA . LYS A 1 458 ? 17.625 25.781 -7.836 1 91.94 458 LYS A CA 1
ATOM 3730 C C . LYS A 1 458 ? 18.141 24.906 -6.703 1 91.94 458 LYS A C 1
ATOM 3732 O O . LYS A 1 458 ? 18.859 23.922 -6.949 1 91.94 458 LYS A O 1
ATOM 3737 N N . GLU A 1 459 ? 17.766 25.203 -5.512 1 92.31 459 GLU A N 1
ATOM 3738 C CA . GLU A 1 459 ? 18.234 24.438 -4.359 1 92.31 459 GLU A CA 1
ATOM 3739 C C . GLU A 1 459 ? 17.766 23 -4.43 1 92.31 459 GLU A C 1
ATOM 3741 O O . GLU A 1 459 ? 18.531 22.078 -4.16 1 92.31 459 GLU A O 1
ATOM 3746 N N . LEU A 1 460 ? 16.531 22.828 -4.754 1 92.25 460 LEU A N 1
ATOM 3747 C CA . LEU A 1 460 ? 15.969 21.484 -4.848 1 92.25 460 LEU A CA 1
ATOM 3748 C C . LEU A 1 460 ? 16.641 20.688 -5.953 1 92.25 460 LEU A C 1
ATOM 3750 O O . LEU A 1 460 ? 16.906 19.5 -5.785 1 92.25 460 LEU A O 1
ATOM 3754 N N . ARG A 1 461 ? 16.906 21.281 -7.07 1 93 461 ARG A N 1
ATOM 3755 C CA . ARG A 1 461 ? 17.609 20.641 -8.172 1 93 461 ARG A CA 1
ATOM 3756 C C . ARG A 1 461 ? 18.984 20.156 -7.746 1 93 461 ARG A C 1
ATOM 3758 O O . ARG A 1 461 ? 19.391 19.031 -8.062 1 93 461 ARG A O 1
ATOM 3765 N N . GLU A 1 462 ? 19.656 21 -7.051 1 94.5 462 GLU A N 1
ATOM 3766 C CA . GLU A 1 462 ? 20.969 20.641 -6.559 1 94.5 462 GLU A CA 1
ATOM 3767 C C . GLU A 1 462 ? 20.906 19.484 -5.555 1 94.5 462 GLU A C 1
ATOM 3769 O O . GLU A 1 462 ? 21.719 18.578 -5.586 1 94.5 462 GLU A O 1
ATOM 3774 N N . TYR A 1 463 ? 19.844 19.609 -4.715 1 94.62 463 TYR A N 1
ATOM 3775 C CA . TYR A 1 463 ? 19.656 18.578 -3.705 1 94.62 463 TYR A CA 1
ATOM 3776 C C . TYR A 1 463 ? 19.438 17.203 -4.352 1 94.62 463 TYR A C 1
ATOM 3778 O O . TYR A 1 463 ? 19.969 16.203 -3.889 1 94.62 463 TYR A O 1
ATOM 3786 N N . LEU A 1 464 ? 18.703 17.188 -5.461 1 94.5 464 LEU A N 1
ATOM 3787 C CA . LEU A 1 464 ? 18.344 15.938 -6.137 1 94.5 464 LEU A CA 1
ATOM 3788 C C . LEU A 1 464 ? 19.391 15.57 -7.18 1 94.5 464 LEU A C 1
ATOM 3790 O O . LEU A 1 464 ? 19.203 14.602 -7.93 1 94.5 464 LEU A O 1
ATOM 3794 N N . ASN A 1 465 ? 20.438 16.281 -7.258 1 89.19 465 ASN A N 1
ATOM 3795 C CA . ASN A 1 465 ? 21.484 16.078 -8.258 1 89.19 465 ASN A CA 1
ATOM 3796 C C . ASN A 1 465 ? 20.922 16.062 -9.672 1 89.19 465 ASN A C 1
ATOM 3798 O O . ASN A 1 465 ? 21.219 15.164 -10.461 1 89.19 465 ASN A O 1
ATOM 3802 N N . TYR A 1 466 ? 19.984 16.969 -9.891 1 90.19 466 TYR A N 1
ATOM 3803 C CA . TYR A 1 466 ? 19.312 17.062 -11.188 1 90.19 466 TYR A CA 1
ATOM 3804 C C . TYR A 1 466 ? 20.031 18.047 -12.102 1 90.19 466 TYR A C 1
ATOM 3806 O O . TYR A 1 466 ? 20.344 19.172 -11.688 1 90.19 466 TYR A O 1
ATOM 3814 N N . MET B 1 1 ? 2.197 -44.719 0.43 1 95.44 1 MET B N 1
ATOM 3815 C CA . MET B 1 1 ? 1.737 -43.344 0.588 1 95.44 1 MET B CA 1
ATOM 3816 C C . MET B 1 1 ? 0.688 -43 -0.463 1 95.44 1 MET B C 1
ATOM 3818 O O . MET B 1 1 ? 0.701 -43.531 -1.565 1 95.44 1 MET B O 1
ATOM 3822 N N . LYS B 1 2 ? -0.316 -42.156 -0.109 1 98.5 2 LYS B N 1
ATOM 3823 C CA . LYS B 1 2 ? -1.322 -41.719 -1.062 1 98.5 2 LYS B CA 1
ATOM 3824 C C . LYS B 1 2 ? -1.14 -40.219 -1.38 1 98.5 2 LYS B C 1
ATOM 3826 O O . LYS B 1 2 ? -1.087 -39.406 -0.473 1 98.5 2 LYS B O 1
ATOM 3831 N N . ILE B 1 3 ? -0.977 -39.938 -2.613 1 98.5 3 ILE B N 1
ATOM 3832 C CA . ILE B 1 3 ? -0.836 -38.562 -3.104 1 98.5 3 ILE B CA 1
ATOM 3833 C C . ILE B 1 3 ? -2.023 -38.219 -3.996 1 98.5 3 ILE B C 1
ATOM 3835 O O . ILE B 1 3 ? -2.232 -38.844 -5.039 1 98.5 3 ILE B O 1
ATOM 3839 N N . ALA B 1 4 ? -2.785 -37.25 -3.564 1 98.69 4 ALA B N 1
ATOM 3840 C CA . ALA B 1 4 ? -3.932 -36.781 -4.348 1 98.69 4 ALA B CA 1
ATOM 3841 C C . ALA B 1 4 ? -3.559 -35.594 -5.211 1 98.69 4 ALA B C 1
ATOM 3843 O O . ALA B 1 4 ? -2.938 -34.625 -4.73 1 98.69 4 ALA B O 1
ATOM 3844 N N . ILE B 1 5 ? -3.879 -35.625 -6.5 1 98.06 5 ILE B N 1
ATOM 3845 C CA . ILE B 1 5 ? -3.658 -34.5 -7.418 1 98.06 5 ILE B CA 1
ATOM 3846 C C . ILE B 1 5 ? -5 -33.906 -7.852 1 98.06 5 ILE B C 1
ATOM 3848 O O . ILE B 1 5 ? -5.758 -34.562 -8.578 1 98.06 5 ILE B O 1
ATOM 3852 N N . VAL B 1 6 ? -5.273 -32.719 -7.359 1 97.75 6 VAL B N 1
ATOM 3853 C CA . VAL B 1 6 ? -6.477 -31.984 -7.754 1 97.75 6 VAL B CA 1
ATOM 3854 C C . VAL B 1 6 ? -6.203 -31.172 -9.016 1 97.75 6 VAL B C 1
ATOM 3856 O O . VAL B 1 6 ? -5.254 -30.391 -9.07 1 97.75 6 VAL B O 1
ATOM 3859 N N . GLY B 1 7 ? -7.039 -31.312 -9.992 1 95.12 7 GLY B N 1
ATOM 3860 C CA . GLY B 1 7 ? -6.766 -30.781 -11.312 1 95.12 7 GLY B CA 1
ATOM 3861 C C . GLY B 1 7 ? -5.906 -31.688 -12.164 1 95.12 7 GLY B C 1
ATOM 3862 O O . GLY B 1 7 ? -5.047 -31.219 -12.914 1 95.12 7 GLY B O 1
ATOM 3863 N N . ALA B 1 8 ? -6.094 -32.938 -12.016 1 95.38 8 ALA B N 1
ATOM 3864 C CA . ALA B 1 8 ? -5.25 -33.969 -12.641 1 95.38 8 ALA B CA 1
ATOM 3865 C C . ALA B 1 8 ? -5.465 -34 -14.156 1 95.38 8 ALA B C 1
ATOM 3867 O O . ALA B 1 8 ? -4.66 -34.562 -14.891 1 95.38 8 ALA B O 1
ATOM 3868 N N . GLY B 1 9 ? -6.5 -33.375 -14.609 1 88.69 9 GLY B N 1
ATOM 3869 C CA . GLY B 1 9 ? -6.777 -33.344 -16.047 1 88.69 9 GLY B CA 1
ATOM 3870 C C . GLY B 1 9 ? -5.957 -32.312 -16.781 1 88.69 9 GLY B C 1
ATOM 3871 O O . GLY B 1 9 ? -6.086 -32.156 -18 1 88.69 9 GLY B O 1
ATOM 3872 N N . SER B 1 10 ? -5.156 -31.594 -16.031 1 82.12 10 SER B N 1
ATOM 3873 C CA . SER B 1 10 ? -4.277 -30.625 -16.656 1 82.12 10 SER B CA 1
ATOM 3874 C C . SER B 1 10 ? -3.262 -31.312 -17.578 1 82.12 10 SER B C 1
ATOM 3876 O O . SER B 1 10 ? -2.82 -32.438 -17.297 1 82.12 10 SER B O 1
ATOM 3878 N N . ILE B 1 11 ? -2.965 -30.828 -18.656 1 69.56 11 ILE B N 1
ATOM 3879 C CA . ILE B 1 11 ? -2.174 -31.422 -19.734 1 69.56 11 ILE B CA 1
ATOM 3880 C C . ILE B 1 11 ? -0.743 -31.656 -19.25 1 69.56 11 ILE B C 1
ATOM 3882 O O . ILE B 1 11 ? -0.171 -32.719 -19.469 1 69.56 11 ILE B O 1
ATOM 3886 N N . ARG B 1 12 ? -0.162 -30.656 -18.688 1 78.19 12 ARG B N 1
ATOM 3887 C CA . ARG B 1 12 ? 1.292 -30.688 -18.562 1 78.19 12 ARG B CA 1
ATOM 3888 C C . ARG B 1 12 ? 1.713 -30.938 -17.109 1 78.19 12 ARG B C 1
ATOM 3890 O O . ARG B 1 12 ? 2.477 -31.859 -16.844 1 78.19 12 ARG B O 1
ATOM 3897 N N . PHE B 1 13 ? 1.168 -30.391 -16.234 1 84.69 13 PHE B N 1
ATOM 3898 C CA . PHE B 1 13 ? 1.743 -30.359 -14.898 1 84.69 13 PHE B CA 1
ATOM 3899 C C . PHE B 1 13 ? 1.548 -31.688 -14.188 1 84.69 13 PHE B C 1
ATOM 3901 O O . PHE B 1 13 ? 2.492 -32.25 -13.625 1 84.69 13 PHE B O 1
ATOM 3908 N N . SER B 1 14 ? 0.343 -32.25 -14.32 1 89.81 14 SER B N 1
ATOM 3909 C CA . SER B 1 14 ? 0.033 -33.5 -13.602 1 89.81 14 SER B CA 1
ATOM 3910 C C . SER B 1 14 ? 0.901 -34.656 -14.094 1 89.81 14 SER B C 1
ATOM 3912 O O . SER B 1 14 ? 1.444 -35.406 -13.281 1 89.81 14 SER B O 1
ATOM 3914 N N . LEU B 1 15 ? 1.031 -34.75 -15.375 1 92 15 LEU B N 1
ATOM 3915 C CA . LEU B 1 15 ? 1.809 -35.844 -15.953 1 92 15 LEU B CA 1
ATOM 3916 C C . LEU B 1 15 ? 3.293 -35.688 -15.641 1 92 15 LEU B C 1
ATOM 3918 O O . LEU B 1 15 ? 4 -36.656 -15.422 1 92 15 LEU B O 1
ATOM 3922 N N . GLN B 1 16 ? 3.678 -34.438 -15.562 1 92.31 16 GLN B N 1
ATOM 3923 C CA . GLN B 1 16 ? 5.066 -34.156 -15.211 1 92.31 16 GLN B CA 1
ATOM 3924 C C . GLN B 1 16 ? 5.363 -34.562 -13.773 1 92.31 16 GLN B C 1
ATOM 3926 O O . GLN B 1 16 ? 6.398 -35.156 -13.492 1 92.31 16 GLN B O 1
ATOM 3931 N N . ILE B 1 17 ? 4.5 -34.219 -12.914 1 94 17 ILE B N 1
ATOM 3932 C CA . ILE B 1 17 ? 4.691 -34.531 -11.5 1 94 17 ILE B CA 1
ATOM 3933 C C . ILE B 1 17 ? 4.641 -36.062 -11.297 1 94 17 ILE B C 1
ATOM 3935 O O . ILE B 1 17 ? 5.414 -36.625 -10.508 1 94 17 ILE B O 1
ATOM 3939 N N . ILE B 1 18 ? 3.732 -36.75 -11.977 1 95.19 18 ILE B N 1
ATOM 3940 C CA . ILE B 1 18 ? 3.621 -38.188 -11.883 1 95.19 18 ILE B CA 1
ATOM 3941 C C . ILE B 1 18 ? 4.902 -38.844 -12.406 1 95.19 18 ILE B C 1
ATOM 3943 O O . ILE B 1 18 ? 5.398 -39.812 -11.812 1 95.19 18 ILE B O 1
ATOM 3947 N N . GLY B 1 19 ? 5.395 -38.312 -13.523 1 94.81 19 GLY B N 1
ATOM 3948 C CA . GLY B 1 19 ? 6.688 -38.75 -14.008 1 94.81 19 GLY B CA 1
ATOM 3949 C C . GLY B 1 19 ? 7.793 -38.625 -12.977 1 94.81 19 GLY B C 1
ATOM 3950 O O . GLY B 1 19 ? 8.617 -39.531 -12.82 1 94.81 19 GLY B O 1
ATOM 3951 N N . ASP B 1 20 ? 7.812 -37.5 -12.289 1 95.31 20 ASP B N 1
ATOM 3952 C CA . ASP B 1 20 ? 8.812 -37.281 -11.25 1 95.31 20 ASP B CA 1
ATOM 3953 C C . ASP B 1 20 ? 8.672 -38.281 -10.109 1 95.31 20 ASP B C 1
ATOM 3955 O O . ASP B 1 20 ? 9.664 -38.781 -9.594 1 95.31 20 ASP B O 1
ATOM 3959 N N . ILE B 1 21 ? 7.441 -38.562 -9.703 1 95.5 21 ILE B N 1
ATOM 3960 C CA . ILE B 1 21 ? 7.184 -39.531 -8.648 1 95.5 21 ILE B CA 1
ATOM 3961 C C . ILE B 1 21 ? 7.672 -40.906 -9.086 1 95.5 21 ILE B C 1
ATOM 3963 O O . ILE B 1 21 ? 8.344 -41.625 -8.328 1 95.5 21 ILE B O 1
ATOM 3967 N N . ALA B 1 22 ? 7.398 -41.219 -10.32 1 95.75 22 ALA B N 1
ATOM 3968 C CA . ALA B 1 22 ? 7.762 -42.5 -10.875 1 95.75 22 ALA B CA 1
ATOM 3969 C C . ALA B 1 22 ? 9.273 -42.688 -10.906 1 95.75 22 ALA B C 1
ATOM 3971 O O . ALA B 1 22 ? 9.781 -43.812 -10.727 1 95.75 22 A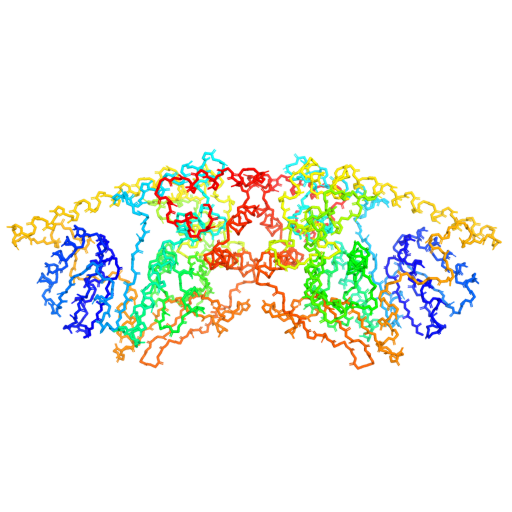LA B O 1
ATOM 3972 N N . LYS B 1 23 ? 9.938 -41.625 -11.078 1 95.56 23 LYS B N 1
ATOM 3973 C CA . LYS B 1 23 ? 11.391 -41.688 -11.219 1 95.56 23 LYS B CA 1
ATOM 3974 C C . LYS B 1 23 ? 12.07 -41.562 -9.859 1 95.56 23 LYS B C 1
ATOM 3976 O O . LYS B 1 23 ? 13.305 -41.531 -9.781 1 95.56 23 LYS B O 1
ATOM 3981 N N . THR B 1 24 ? 11.359 -41.5 -8.82 1 94.56 24 THR B N 1
ATOM 3982 C CA . THR B 1 24 ? 11.875 -41.375 -7.461 1 94.56 24 THR B CA 1
ATOM 3983 C C . THR B 1 24 ? 11.68 -42.688 -6.688 1 94.56 24 THR B C 1
ATOM 3985 O O . THR B 1 24 ? 10.586 -42.938 -6.172 1 94.56 24 THR B O 1
ATOM 3988 N N . PRO B 1 25 ? 12.68 -43.406 -6.438 1 93.62 25 PRO B N 1
ATOM 3989 C CA . PRO B 1 25 ? 12.562 -44.719 -5.82 1 93.62 25 PRO B CA 1
ATOM 3990 C C . PRO B 1 25 ? 11.93 -44.688 -4.434 1 93.62 25 PRO B C 1
ATOM 3992 O O . PRO B 1 25 ? 11.188 -45.594 -4.055 1 93.62 25 PRO B O 1
ATOM 3995 N N . GLU B 1 26 ? 12.203 -43.625 -3.701 1 93.94 26 GLU B N 1
ATOM 3996 C CA . GLU B 1 26 ? 11.703 -43.5 -2.334 1 93.94 26 GLU B CA 1
ATOM 3997 C C . GLU B 1 26 ? 10.188 -43.406 -2.303 1 93.94 26 GLU B C 1
ATOM 3999 O O . GLU B 1 26 ? 9.57 -43.562 -1.246 1 93.94 26 GLU B O 1
ATOM 4004 N N . LEU B 1 27 ? 9.562 -43.219 -3.479 1 95.56 27 LEU B N 1
ATOM 4005 C CA . LEU B 1 27 ? 8.117 -43.031 -3.527 1 95.56 27 LEU B CA 1
ATOM 4006 C C . LEU B 1 27 ? 7.441 -44.219 -4.219 1 95.56 27 LEU B C 1
ATOM 4008 O O . LEU B 1 27 ? 6.238 -44.188 -4.488 1 95.56 27 LEU B O 1
ATOM 4012 N N . SER B 1 28 ? 8.219 -45.188 -4.469 1 95.62 28 SER B N 1
ATOM 4013 C CA . SER B 1 28 ? 7.684 -46.406 -5.062 1 95.62 28 SER B CA 1
ATOM 4014 C C . SER B 1 28 ? 6.555 -46.969 -4.219 1 95.62 28 SER B C 1
ATOM 4016 O O . SER B 1 28 ? 6.59 -46.906 -2.988 1 95.62 28 SER B O 1
ATOM 4018 N N . GLY B 1 29 ? 5.535 -47.5 -4.902 1 97.06 29 GLY B N 1
ATOM 4019 C CA . GLY B 1 29 ? 4.418 -48.125 -4.207 1 97.06 29 GLY B CA 1
ATOM 4020 C C . GLY B 1 29 ? 3.312 -47.125 -3.861 1 97.06 29 GLY B C 1
ATOM 4021 O O . GLY B 1 29 ? 2.254 -47.531 -3.371 1 97.06 29 GLY B O 1
ATOM 4022 N N 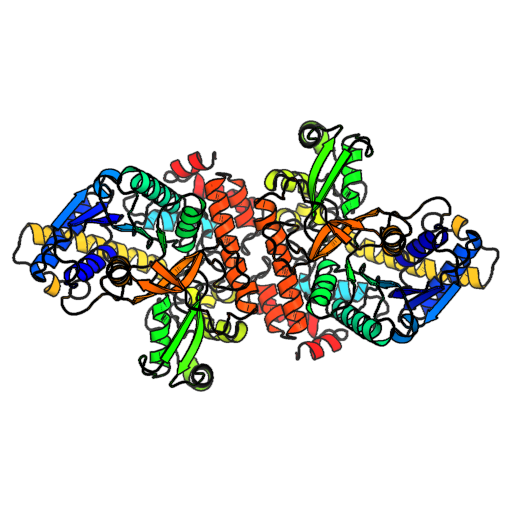. SER B 1 30 ? 3.512 -45.875 -4.133 1 97.88 30 SER B N 1
ATOM 4023 C CA . SER B 1 30 ? 2.525 -44.875 -3.797 1 97.88 30 SER B CA 1
ATOM 4024 C C . SER B 1 30 ? 1.248 -45.031 -4.609 1 97.88 30 SER B C 1
ATOM 4026 O O . SER B 1 30 ? 1.28 -45.594 -5.719 1 97.88 30 SER B O 1
ATOM 4028 N N . LEU B 1 31 ? 0.171 -44.625 -4.039 1 98.62 31 LEU B N 1
ATOM 4029 C CA . LEU B 1 31 ? -1.11 -44.531 -4.727 1 98.62 31 LEU B CA 1
ATOM 4030 C C . LEU B 1 31 ? -1.361 -43.094 -5.172 1 98.62 31 LEU B C 1
ATOM 4032 O O . LEU B 1 31 ? -1.369 -42.156 -4.348 1 98.62 31 LEU B O 1
ATOM 4036 N N . ILE B 1 32 ? -1.479 -42.938 -6.473 1 98.38 32 ILE B N 1
ATOM 4037 C CA . ILE B 1 32 ? -1.803 -41.625 -7.023 1 98.38 32 ILE B CA 1
ATOM 4038 C C . ILE B 1 32 ? -3.312 -41.5 -7.223 1 98.38 32 ILE B C 1
ATOM 4040 O O . ILE B 1 32 ? -3.9 -42.25 -8.016 1 98.38 32 ILE B O 1
ATOM 4044 N N . SER B 1 33 ? -3.914 -40.625 -6.473 1 98.62 33 SER B N 1
ATOM 4045 C CA . SER B 1 33 ? -5.332 -40.312 -6.633 1 98.62 33 SER B CA 1
ATOM 4046 C C . SER B 1 33 ? -5.543 -39.125 -7.539 1 98.62 33 SER B C 1
ATOM 4048 O O . SER B 1 33 ? -5.238 -38 -7.156 1 98.62 33 SER B O 1
ATOM 4050 N N . MET B 1 34 ? -6.078 -39.375 -8.758 1 98.25 34 MET B N 1
ATOM 4051 C CA . MET B 1 34 ? -6.27 -38.312 -9.75 1 98.25 34 MET B CA 1
ATOM 4052 C C . MET B 1 34 ? -7.688 -37.75 -9.695 1 98.25 34 MET B C 1
ATOM 4054 O O . MET B 1 34 ? -8.656 -38.5 -9.883 1 98.25 34 MET B O 1
ATOM 4058 N N . ILE B 1 35 ? -7.801 -36.406 -9.445 1 97.88 35 ILE B N 1
ATOM 4059 C CA . ILE B 1 35 ? -9.102 -35.781 -9.25 1 97.88 35 ILE B CA 1
ATOM 4060 C C . ILE B 1 35 ? -9.305 -34.688 -10.281 1 97.88 35 ILE B C 1
ATOM 4062 O O . ILE B 1 35 ? -8.469 -33.781 -10.398 1 97.88 35 ILE B O 1
ATOM 4066 N N . ASP B 1 36 ? -10.359 -34.688 -11.047 1 95.5 36 ASP B N 1
ATOM 4067 C CA . ASP B 1 36 ? -10.75 -33.625 -11.961 1 95.5 36 ASP B CA 1
ATOM 4068 C C . ASP B 1 36 ? -12.242 -33.688 -12.258 1 95.5 36 ASP B C 1
ATOM 4070 O O . ASP B 1 36 ? -12.82 -34.75 -12.398 1 95.5 36 ASP B O 1
ATOM 4074 N N . VAL B 1 37 ? -12.844 -32.531 -12.391 1 92 37 VAL B N 1
ATOM 4075 C CA . VAL B 1 37 ? -14.289 -32.469 -12.594 1 92 37 VAL B CA 1
ATOM 4076 C C . VAL B 1 37 ? -14.617 -32.781 -14.055 1 92 37 VAL B C 1
ATOM 4078 O O . VAL B 1 37 ? -15.75 -33.156 -14.375 1 92 37 VAL B O 1
ATOM 4081 N N . HIS B 1 38 ? -13.633 -32.594 -14.93 1 90.12 38 HIS B N 1
ATOM 4082 C CA . HIS B 1 38 ? -13.844 -32.906 -16.344 1 90.12 38 HIS B CA 1
ATOM 4083 C C . HIS B 1 38 ? -13.5 -34.344 -16.672 1 90.12 38 HIS B C 1
ATOM 4085 O O . HIS B 1 38 ? -12.328 -34.688 -16.844 1 90.12 38 HIS B O 1
ATOM 4091 N N . GLU B 1 39 ? -14.469 -35.094 -16.969 1 92.25 39 GLU B N 1
ATOM 4092 C CA . GLU B 1 39 ? -14.336 -36.531 -17.109 1 92.25 39 GLU B CA 1
ATOM 4093 C C . GLU B 1 39 ? -13.406 -36.906 -18.266 1 92.25 39 GLU B C 1
ATOM 4095 O O . GLU B 1 39 ? -12.547 -37.75 -18.125 1 92.25 39 GLU B O 1
ATOM 4100 N N . GLU B 1 40 ? -13.578 -36.281 -19.359 1 92.25 40 GLU B N 1
ATOM 4101 C CA . GLU B 1 40 ? -12.789 -36.594 -20.547 1 92.25 40 GLU B CA 1
ATOM 4102 C C . GLU B 1 40 ? -11.305 -36.312 -20.312 1 92.25 40 GLU B C 1
ATOM 4104 O O . GLU B 1 40 ? -10.453 -37.125 -20.656 1 92.25 40 GLU B O 1
ATOM 4109 N N . ARG B 1 41 ? -11.023 -35.219 -19.75 1 91.56 41 ARG B N 1
ATOM 4110 C CA . ARG B 1 41 ? -9.641 -34.844 -19.469 1 91.56 41 ARG B CA 1
ATOM 4111 C C . ARG B 1 41 ? -9.031 -35.781 -18.406 1 91.56 41 ARG B C 1
ATOM 4113 O O . ARG B 1 41 ? -7.871 -36.156 -18.5 1 91.56 41 ARG B O 1
ATOM 4120 N N . LEU B 1 42 ? -9.82 -36.031 -17.391 1 95.12 42 LEU B N 1
ATOM 4121 C CA . LEU B 1 42 ? -9.383 -36.938 -16.328 1 95.12 42 LEU B CA 1
ATOM 4122 C C . LEU B 1 42 ? -9.039 -38.312 -16.875 1 95.12 42 LEU B C 1
ATOM 4124 O O . LEU B 1 42 ? -7.992 -38.875 -16.562 1 95.12 42 LEU B O 1
ATOM 4128 N N . ASN B 1 43 ? -9.922 -38.75 -17.719 1 95.81 43 ASN B N 1
ATOM 4129 C CA . ASN B 1 43 ? -9.703 -40.062 -18.312 1 95.81 43 ASN B CA 1
ATOM 4130 C C . ASN B 1 43 ? -8.438 -40.094 -19.172 1 95.81 43 ASN B C 1
ATOM 4132 O O . ASN B 1 43 ? -7.664 -41.062 -19.125 1 95.81 43 ASN B O 1
ATOM 4136 N N . ALA B 1 44 ? -8.312 -39.094 -19.953 1 95.12 44 ALA B N 1
ATOM 4137 C CA . ALA B 1 44 ? -7.125 -39 -20.797 1 95.12 44 ALA B CA 1
ATOM 4138 C C . ALA B 1 44 ? -5.852 -38.969 -19.969 1 95.12 44 ALA B C 1
ATOM 4140 O O . ALA B 1 44 ? -4.906 -39.719 -20.25 1 95.12 44 ALA B O 1
ATOM 4141 N N . SER B 1 45 ? -5.824 -38.156 -18.953 1 95.62 45 SER B N 1
ATOM 4142 C CA . SER B 1 45 ? -4.66 -38.062 -18.078 1 95.62 45 SER B CA 1
ATOM 4143 C C . SER B 1 45 ? -4.379 -39.375 -17.375 1 95.62 45 SER B C 1
ATOM 4145 O O . SER B 1 45 ? -3.221 -39.781 -17.203 1 95.62 45 SER B O 1
ATOM 4147 N N . TYR B 1 46 ? -5.422 -40.031 -16.906 1 96.88 46 TYR B N 1
ATOM 4148 C CA . TYR B 1 46 ? -5.316 -41.312 -16.234 1 96.88 46 TYR B CA 1
ATOM 4149 C C . TYR B 1 46 ? -4.664 -42.344 -17.141 1 96.88 46 TYR B C 1
ATOM 4151 O O . TYR B 1 46 ? -3.732 -43.031 -16.719 1 96.88 46 TYR B O 1
ATOM 4159 N N . ILE B 1 47 ? -5.117 -42.406 -18.359 1 96.44 47 ILE B N 1
ATOM 4160 C CA . ILE B 1 47 ? -4.609 -43.375 -19.328 1 96.44 47 ILE B CA 1
ATOM 4161 C C . ILE B 1 47 ? -3.137 -43.094 -19.625 1 96.44 47 ILE B C 1
ATOM 4163 O O . ILE B 1 47 ? -2.305 -44 -19.594 1 96.44 47 ILE B O 1
ATOM 4167 N N . LEU B 1 48 ? -2.855 -41.906 -19.859 1 96.12 48 LEU B N 1
ATOM 4168 C CA . LEU B 1 48 ? -1.494 -41.5 -20.203 1 96.12 48 LEU B CA 1
ATOM 4169 C C . LEU B 1 48 ? -0.551 -41.688 -19.016 1 96.12 48 LEU B C 1
ATOM 4171 O O . LEU B 1 48 ? 0.598 -42.094 -19.203 1 96.12 48 LEU B O 1
ATOM 4175 N N . ALA B 1 49 ? -1.008 -41.375 -17.828 1 96.19 49 ALA B N 1
ATOM 4176 C CA . ALA B 1 49 ? -0.194 -41.562 -16.641 1 96.19 49 ALA B CA 1
ATOM 4177 C C . ALA B 1 49 ? 0.181 -43.031 -16.438 1 96.19 49 ALA B C 1
ATOM 4179 O O . ALA B 1 49 ? 1.346 -43.344 -16.203 1 96.19 49 ALA B O 1
ATOM 4180 N N . LYS B 1 50 ? -0.785 -43.875 -16.516 1 96 50 LYS B N 1
ATOM 4181 C CA . LYS B 1 50 ? -0.546 -45.312 -16.344 1 96 50 LYS B CA 1
ATOM 4182 C C . LYS B 1 50 ? 0.431 -45.844 -17.391 1 96 50 LYS B C 1
ATOM 4184 O O . LYS B 1 50 ? 1.358 -46.594 -17.062 1 96 50 LYS B O 1
ATOM 4189 N N . LYS B 1 51 ? 0.165 -45.406 -18.641 1 96.38 51 LYS B N 1
ATOM 4190 C CA . LYS B 1 51 ? 1.043 -45.812 -19.734 1 96.38 51 LYS B CA 1
ATOM 4191 C C . LYS B 1 51 ? 2.471 -45.344 -19.5 1 96.38 51 LYS B C 1
ATOM 4193 O O . LYS B 1 51 ? 3.43 -46.062 -19.719 1 96.38 51 LYS B O 1
ATOM 4198 N N . TYR B 1 52 ? 2.604 -44.062 -19.172 1 95.44 52 TYR B N 1
ATOM 4199 C CA . TYR B 1 52 ? 3.896 -43.469 -18.922 1 95.44 52 TYR B CA 1
ATOM 4200 C C . TYR B 1 52 ? 4.656 -44.219 -17.828 1 95.44 52 TYR B C 1
ATOM 4202 O O . TYR B 1 52 ? 5.832 -44.531 -18 1 95.44 52 TYR B O 1
ATOM 4210 N N . VAL B 1 53 ? 4.004 -44.531 -16.703 1 95.81 53 VAL B N 1
ATOM 4211 C CA . VAL B 1 53 ? 4.605 -45.219 -15.562 1 95.81 53 VAL B CA 1
ATOM 4212 C C . VAL B 1 53 ? 5.012 -46.656 -15.977 1 95.81 53 VAL B C 1
ATOM 4214 O O . VAL B 1 53 ? 6.066 -47.125 -15.562 1 95.81 53 VAL B O 1
ATOM 4217 N N . GLU B 1 54 ? 4.168 -47.281 -16.766 1 95.75 54 GLU B N 1
ATOM 4218 C CA . GLU B 1 54 ? 4.496 -48.594 -17.297 1 95.75 54 GLU B CA 1
ATOM 4219 C C . GLU B 1 54 ? 5.781 -48.562 -18.125 1 95.75 54 GLU B C 1
ATOM 4221 O O . GLU B 1 54 ? 6.641 -49.438 -17.984 1 95.75 54 GLU B O 1
ATOM 4226 N N . GLU B 1 55 ? 5.852 -47.562 -18.906 1 95.56 55 GLU B N 1
ATOM 4227 C CA . GLU B 1 55 ? 7.027 -47.406 -19.766 1 95.56 55 GLU B CA 1
ATOM 4228 C C . GLU B 1 55 ? 8.281 -47.156 -18.938 1 95.56 55 GLU B C 1
ATOM 4230 O O . GLU B 1 55 ? 9.367 -47.625 -19.281 1 95.56 55 GLU B O 1
ATOM 4235 N N . ILE B 1 56 ? 8.156 -46.406 -17.891 1 94.44 56 ILE B N 1
ATOM 4236 C CA . ILE B 1 56 ? 9.273 -46.094 -17 1 94.44 56 ILE B CA 1
ATOM 4237 C C . ILE B 1 56 ? 9.641 -47.344 -16.203 1 94.44 56 ILE B C 1
ATOM 4239 O O . ILE B 1 56 ? 10.797 -47.531 -15.82 1 94.44 56 ILE B O 1
ATOM 4243 N N . GLY B 1 57 ? 8.68 -48.219 -15.969 1 94.75 57 GLY B N 1
ATOM 4244 C CA . GLY B 1 57 ? 8.867 -49.438 -15.148 1 94.75 57 GLY B CA 1
ATOM 4245 C C . GLY B 1 57 ? 8.75 -49.156 -13.664 1 94.75 57 GLY B C 1
ATOM 4246 O O . GLY B 1 57 ? 9.391 -49.812 -12.852 1 94.75 57 GLY B O 1
ATOM 4247 N N . ALA B 1 58 ? 8.062 -48.188 -13.328 1 95.75 58 ALA B N 1
ATOM 4248 C CA . ALA B 1 58 ? 7.91 -47.781 -11.93 1 95.75 58 ALA B CA 1
ATOM 4249 C C . ALA B 1 58 ? 6.719 -48.5 -11.289 1 95.75 58 ALA B C 1
ATOM 4251 O O . ALA B 1 58 ? 5.824 -48.969 -11.984 1 95.75 58 ALA B O 1
ATOM 4252 N N . ASP B 1 59 ? 6.727 -48.594 -9.945 1 97.38 59 ASP B N 1
ATOM 4253 C CA . ASP B 1 59 ? 5.648 -49.188 -9.172 1 97.38 59 ASP B CA 1
ATOM 4254 C C . ASP B 1 59 ? 4.758 -48.125 -8.539 1 97.38 59 ASP B C 1
ATOM 4256 O O . ASP B 1 59 ? 4.977 -47.75 -7.395 1 97.38 59 ASP B O 1
ATOM 4260 N N . LEU B 1 60 ? 3.803 -47.719 -9.234 1 97.94 60 LEU B N 1
ATOM 4261 C CA . LEU B 1 60 ? 2.779 -46.812 -8.75 1 97.94 60 LEU B CA 1
ATOM 4262 C C . LEU B 1 60 ? 1.383 -47.375 -9.008 1 97.94 60 LEU B C 1
ATOM 4264 O O . LEU B 1 60 ? 1.164 -48.062 -9.984 1 97.94 60 LEU B O 1
ATOM 4268 N N . ARG B 1 61 ? 0.47 -47.062 -8.141 1 98.19 61 ARG B N 1
ATOM 4269 C CA . ARG B 1 61 ? -0.943 -47.375 -8.328 1 98.19 61 ARG B CA 1
ATOM 4270 C C . ARG B 1 61 ? -1.746 -46.125 -8.609 1 98.19 61 ARG B C 1
ATOM 4272 O O . ARG B 1 61 ? -1.322 -45 -8.25 1 98.19 61 ARG B O 1
ATOM 4279 N N . PHE B 1 62 ? -2.877 -46.344 -9.328 1 98.06 62 PHE B N 1
ATOM 4280 C CA . PHE B 1 62 ? -3.652 -45.156 -9.727 1 98.06 62 PHE B CA 1
ATOM 4281 C C . PHE B 1 62 ? -5.129 -45.375 -9.398 1 98.06 62 PHE B C 1
ATOM 4283 O O . PHE B 1 62 ? -5.648 -46.469 -9.484 1 98.06 62 PHE B O 1
ATOM 4290 N N . GLU B 1 63 ? -5.793 -44.375 -9.016 1 98.44 63 GLU B N 1
ATOM 4291 C CA . GLU B 1 63 ? -7.246 -44.219 -9.008 1 98.44 63 GLU B CA 1
ATOM 4292 C C . GLU B 1 63 ? -7.668 -42.875 -9.547 1 98.44 63 GLU B C 1
ATOM 4294 O O . GLU B 1 63 ? -6.859 -41.938 -9.602 1 98.44 63 GLU B O 1
ATOM 4299 N N . LYS B 1 64 ? -8.82 -42.75 -10.094 1 97.75 64 LYS B N 1
ATOM 4300 C CA . LYS B 1 64 ? -9.344 -41.469 -10.578 1 97.75 64 LYS B CA 1
ATOM 4301 C C . LYS B 1 64 ? -10.781 -41.25 -10.125 1 97.75 64 LYS B C 1
ATOM 4303 O O . LYS B 1 64 ? -11.531 -42.219 -9.953 1 97.75 64 LYS B O 1
ATOM 4308 N N . THR B 1 65 ? -11.164 -40.062 -9.875 1 98.31 65 THR B N 1
ATOM 4309 C CA . THR B 1 65 ? -12.516 -39.719 -9.461 1 98.31 65 THR B CA 1
ATOM 4310 C C . THR B 1 65 ? -12.836 -38.25 -9.805 1 98.31 65 THR B C 1
ATOM 4312 O O . THR B 1 65 ? -11.93 -37.438 -9.945 1 98.31 65 THR B O 1
ATOM 4315 N N . LYS B 1 66 ? -14.047 -37.938 -9.938 1 96.69 66 LYS B N 1
ATOM 4316 C CA . LYS B 1 66 ? -14.508 -36.562 -10.133 1 96.69 66 LYS B CA 1
ATOM 4317 C C . LYS B 1 66 ? -14.852 -35.906 -8.805 1 96.69 66 LYS B C 1
ATOM 4319 O O . LYS B 1 66 ? -15.102 -34.719 -8.75 1 96.69 66 LYS B O 1
ATOM 4324 N N . ARG B 1 67 ? -14.898 -36.688 -7.777 1 95.19 67 ARG B N 1
ATOM 4325 C CA . ARG B 1 67 ? -15.336 -36.219 -6.473 1 95.19 67 ARG B CA 1
ATOM 4326 C C . ARG B 1 67 ? -14.141 -35.875 -5.586 1 95.19 67 ARG B C 1
ATOM 4328 O O . ARG B 1 67 ? -13.328 -36.75 -5.266 1 95.19 67 ARG B O 1
ATOM 4335 N N . LEU B 1 68 ? -14.102 -34.688 -5.156 1 98.12 68 LEU B N 1
ATOM 4336 C CA . LEU B 1 68 ? -12.984 -34.156 -4.379 1 98.12 68 LEU B CA 1
ATOM 4337 C C . LEU B 1 68 ? -12.773 -34.969 -3.105 1 98.12 68 LEU B C 1
ATOM 4339 O O . LEU B 1 68 ? -11.664 -35.438 -2.842 1 98.12 68 LEU B O 1
ATOM 4343 N N . GLU B 1 69 ? -13.828 -35.25 -2.363 1 98.12 69 GLU B N 1
ATOM 4344 C CA . GLU B 1 69 ? -13.758 -35.906 -1.066 1 98.12 69 GLU B CA 1
ATOM 4345 C C . GLU B 1 69 ? -13.25 -37.344 -1.213 1 98.12 69 GLU B C 1
ATOM 4347 O O . GLU B 1 69 ? -12.414 -37.781 -0.433 1 98.12 69 GLU B O 1
ATOM 4352 N N . GLU B 1 70 ? -13.766 -37.969 -2.24 1 98.19 70 GLU B N 1
ATOM 4353 C CA . GLU B 1 70 ? -13.352 -39.344 -2.488 1 98.19 70 GLU B CA 1
ATOM 4354 C C . GLU B 1 70 ? -11.859 -39.438 -2.793 1 98.19 70 GLU B C 1
ATOM 4356 O O . GLU B 1 70 ? -11.172 -40.344 -2.316 1 98.19 70 GLU B O 1
ATOM 4361 N N . GLY B 1 71 ? -11.367 -38.531 -3.566 1 98.5 71 GLY B N 1
ATOM 4362 C CA . GLY B 1 71 ? -9.969 -38.531 -3.957 1 98.5 71 GLY B CA 1
ATOM 4363 C C . GLY B 1 71 ? -9.031 -38.188 -2.818 1 98.5 71 GLY B C 1
ATOM 4364 O O . GLY B 1 71 ? -7.902 -38.688 -2.766 1 98.5 71 GLY B O 1
ATOM 4365 N N . ILE B 1 72 ? -9.477 -37.406 -1.87 1 98.44 72 ILE B N 1
ATOM 4366 C CA . ILE B 1 72 ? -8.641 -36.844 -0.806 1 98.44 72 ILE B CA 1
ATOM 4367 C C . ILE B 1 72 ? -8.617 -37.812 0.376 1 98.44 72 ILE B C 1
ATOM 4369 O O . ILE B 1 72 ? -7.684 -37.812 1.181 1 98.44 72 ILE B O 1
ATOM 4373 N N . GLU B 1 73 ? -9.617 -38.688 0.459 1 98.44 73 GLU B N 1
ATOM 4374 C CA . GLU B 1 73 ? -9.742 -39.562 1.606 1 98.44 73 GLU B CA 1
ATOM 4375 C C . GLU B 1 73 ? -8.469 -40.406 1.802 1 98.44 73 GLU B C 1
ATOM 4377 O O . GLU B 1 73 ? -8.047 -41.125 0.9 1 98.44 73 GLU B O 1
ATOM 4382 N N . GLY B 1 74 ? -7.855 -40.188 2.936 1 98.31 74 GLY B N 1
ATOM 4383 C CA . GLY B 1 74 ? -6.688 -40.969 3.314 1 98.31 74 GLY B CA 1
ATOM 4384 C C . GLY B 1 74 ? -5.402 -40.469 2.693 1 98.31 74 GLY B C 1
ATOM 4385 O O . GLY B 1 74 ? -4.344 -41.062 2.854 1 98.31 74 GLY B O 1
ATOM 4386 N N . ALA B 1 75 ? -5.438 -39.375 2.029 1 98.75 75 ALA B N 1
ATOM 4387 C CA . ALA B 1 75 ? -4.254 -38.875 1.353 1 98.75 75 ALA B CA 1
ATOM 4388 C C . ALA B 1 75 ? -3.238 -38.344 2.359 1 98.75 75 ALA B C 1
ATOM 4390 O O . ALA B 1 75 ? -3.611 -37.75 3.385 1 98.75 75 ALA B O 1
ATOM 4391 N N . ASP B 1 76 ? -1.977 -38.531 2.082 1 98.56 76 ASP B N 1
ATOM 4392 C CA . ASP B 1 76 ? -0.888 -37.938 2.857 1 98.56 76 ASP B CA 1
ATOM 4393 C C . ASP B 1 76 ? -0.518 -36.562 2.328 1 98.56 76 ASP B C 1
ATOM 4395 O O . ASP B 1 76 ? -0.088 -35.688 3.092 1 98.56 76 ASP B O 1
ATOM 4399 N N . PHE B 1 77 ? -0.611 -36.469 1.063 1 98.75 77 PHE B N 1
ATOM 4400 C CA . PHE B 1 77 ? -0.322 -35.219 0.38 1 98.75 77 PHE B CA 1
ATOM 4401 C C . PHE B 1 77 ? -1.398 -34.906 -0.652 1 98.75 77 PHE B C 1
ATOM 4403 O O . PHE B 1 77 ? -1.894 -35.812 -1.335 1 98.75 77 PHE B O 1
ATOM 4410 N N . ILE B 1 78 ? -1.772 -33.656 -0.738 1 98.81 78 ILE B N 1
ATOM 4411 C CA . ILE B 1 78 ? -2.65 -33.156 -1.779 1 98.81 78 ILE B CA 1
ATOM 4412 C C . ILE B 1 78 ? -1.908 -32.094 -2.598 1 98.81 78 ILE B C 1
ATOM 4414 O O . ILE B 1 78 ? -1.324 -31.156 -2.041 1 98.81 78 ILE B O 1
ATOM 4418 N N . ILE B 1 79 ? -1.813 -32.25 -3.912 1 98.06 79 ILE B N 1
ATOM 4419 C CA . ILE B 1 79 ? -1.266 -31.266 -4.828 1 98.06 79 ILE B CA 1
ATOM 4420 C C . ILE B 1 79 ? -2.4 -30.594 -5.59 1 98.06 79 ILE B C 1
ATOM 4422 O O . ILE B 1 79 ? -3.082 -31.219 -6.398 1 98.06 79 ILE B O 1
ATOM 4426 N N . ASN B 1 80 ? -2.617 -29.297 -5.305 1 97.75 80 ASN B N 1
ATOM 4427 C CA . ASN B 1 80 ? -3.635 -28.531 -6.02 1 97.75 80 ASN B CA 1
ATOM 4428 C C . ASN B 1 80 ? -3.053 -27.812 -7.238 1 97.75 80 ASN B C 1
ATOM 4430 O O . ASN B 1 80 ? -2.266 -26.875 -7.094 1 97.75 80 ASN B O 1
ATOM 4434 N N . THR B 1 81 ? -3.416 -28.234 -8.391 1 94.62 81 THR B N 1
ATOM 4435 C CA . THR B 1 81 ? -2.969 -27.625 -9.641 1 94.62 81 THR B CA 1
ATOM 4436 C C . THR B 1 81 ? -4.16 -27.172 -10.477 1 94.62 81 THR B C 1
ATOM 4438 O O . THR B 1 81 ? -4.016 -26.875 -11.664 1 94.62 81 THR B O 1
ATOM 4441 N N . ALA B 1 82 ? -5.312 -27.141 -9.875 1 91.88 82 ALA B N 1
ATOM 4442 C CA . ALA B 1 82 ? -6.559 -26.922 -10.609 1 91.88 82 ALA B CA 1
ATOM 4443 C C . ALA B 1 82 ? -6.723 -25.453 -10.992 1 91.88 82 ALA B C 1
ATOM 4445 O O . ALA B 1 82 ? -6.371 -24.562 -10.219 1 91.88 82 ALA B O 1
ATOM 4446 N N . LEU B 1 83 ? -7.164 -25.234 -12.164 1 87.69 83 LEU B N 1
ATOM 4447 C CA . LEU B 1 83 ? -7.688 -23.938 -12.602 1 87.69 83 LEU B CA 1
ATOM 4448 C C . LEU B 1 83 ? -9.203 -24 -12.766 1 87.69 83 LEU B C 1
ATOM 4450 O O . LEU B 1 83 ? -9.703 -24.297 -13.852 1 87.69 83 LEU B O 1
ATOM 4454 N N . PRO B 1 84 ? -9.867 -23.703 -11.695 1 86.56 84 PRO B N 1
ATOM 4455 C CA . PRO B 1 84 ? -11.328 -23.719 -11.789 1 86.56 84 PRO B CA 1
ATOM 4456 C C . PRO B 1 84 ? -11.883 -22.547 -12.594 1 86.56 84 PRO B C 1
ATOM 4458 O O . PRO B 1 84 ? -11.281 -21.469 -12.625 1 86.56 84 PRO B O 1
ATOM 4461 N N . PHE B 1 85 ? -12.93 -22.797 -13.328 1 81.94 85 PHE B N 1
ATOM 4462 C CA . PHE B 1 85 ? -13.586 -21.75 -14.102 1 81.94 85 PHE B CA 1
ATOM 4463 C C . PHE B 1 85 ? -15.094 -21.922 -14.078 1 81.94 85 PHE B C 1
ATOM 4465 O O . PHE B 1 85 ? -15.594 -22.969 -13.656 1 81.94 85 PHE B O 1
ATOM 4472 N N . PRO B 1 86 ? -15.82 -20.859 -14.398 1 78 86 PRO B N 1
ATOM 4473 C CA . PRO B 1 86 ? -17.281 -20.938 -14.352 1 78 86 PRO B CA 1
ATOM 4474 C C . PRO B 1 86 ? -17.844 -22.047 -15.234 1 78 86 PRO B C 1
ATOM 4476 O O . PRO B 1 86 ? -17.234 -22.391 -16.25 1 78 86 PRO B O 1
ATOM 4479 N N . GLU B 1 87 ? -18.984 -22.562 -14.773 1 73 87 GLU B N 1
ATOM 4480 C CA . GLU B 1 87 ? -19.656 -23.625 -15.523 1 73 87 GLU B CA 1
ATOM 4481 C C . GLU B 1 87 ? -20.109 -23.141 -16.891 1 73 87 GLU B C 1
ATOM 4483 O O . GLU B 1 87 ? -20.312 -21.938 -17.094 1 73 87 GLU B O 1
ATOM 4488 N N . GLY B 1 88 ? -20.312 -24.047 -17.875 1 60.97 88 GLY B N 1
ATOM 4489 C CA . GLY B 1 88 ? -20.891 -23.781 -19.188 1 60.97 88 GLY B CA 1
ATOM 4490 C C . GLY B 1 88 ? -19.906 -23.922 -20.328 1 60.97 88 GLY B C 1
ATOM 4491 O O . GLY B 1 88 ? -20.281 -24.109 -21.484 1 60.97 88 GLY B O 1
ATOM 4492 N N . HIS B 1 89 ? -18.797 -23.266 -20.219 1 54.88 89 HIS B N 1
ATOM 4493 C CA . HIS B 1 89 ? -17.953 -23.391 -21.406 1 54.88 89 HIS B CA 1
ATOM 4494 C C . HIS B 1 89 ? -16.797 -24.344 -21.156 1 54.88 89 HIS B C 1
ATOM 4496 O O . HIS B 1 89 ? -16.281 -24.438 -20.031 1 54.88 89 HIS B O 1
ATOM 4502 N N . GLU B 1 90 ? -16.594 -25.156 -22.109 1 59.31 90 GLU B N 1
ATOM 4503 C CA . GLU B 1 90 ? -15.57 -26.203 -22.078 1 59.31 90 GLU B CA 1
ATOM 4504 C C . GLU B 1 90 ? -14.18 -25.609 -21.906 1 59.31 90 GLU B C 1
ATOM 4506 O O . GLU B 1 90 ? -13.258 -26.281 -21.453 1 59.31 90 GLU B O 1
ATOM 4511 N N . ASP B 1 91 ? -14.219 -24.219 -22.188 1 68.44 91 ASP B N 1
ATOM 4512 C CA . ASP B 1 91 ? -12.867 -23.672 -22.188 1 68.44 91 ASP B CA 1
ATOM 4513 C C . ASP B 1 91 ? -12.773 -22.438 -21.281 1 68.44 91 ASP B C 1
ATOM 4515 O O . ASP B 1 91 ? -13.297 -21.375 -21.625 1 68.44 91 ASP B O 1
ATOM 4519 N N . GLY B 1 92 ? -12.148 -22.578 -20.109 1 73.88 92 GLY B N 1
ATOM 4520 C CA . GLY B 1 92 ? -11.945 -21.5 -19.156 1 73.88 92 GLY B CA 1
ATOM 4521 C C . GLY B 1 92 ? -11.227 -20.297 -19.766 1 73.88 92 GLY B C 1
ATOM 4522 O O . GLY B 1 92 ? -11.453 -19.172 -19.344 1 73.88 92 GLY B O 1
ATOM 4523 N N . PHE B 1 93 ? -10.555 -20.484 -20.812 1 79.69 93 PHE B N 1
ATOM 4524 C CA . PHE B 1 93 ? -9.773 -19.406 -21.422 1 79.69 93 PHE B CA 1
ATOM 4525 C C . PHE B 1 93 ? -10.664 -18.516 -22.281 1 79.69 93 PHE B C 1
ATOM 4527 O O . PHE B 1 93 ? -10.391 -17.328 -22.422 1 79.69 93 PHE B O 1
ATOM 4534 N N . ILE B 1 94 ? -11.742 -19.094 -22.781 1 81.62 94 ILE B N 1
ATOM 4535 C CA . ILE B 1 94 ? -12.672 -18.281 -23.547 1 81.62 94 ILE B CA 1
ATOM 4536 C C . ILE B 1 94 ? -13.336 -17.25 -22.641 1 81.62 94 ILE B C 1
ATOM 4538 O O . ILE B 1 94 ? -13.445 -16.078 -22.984 1 81.62 94 ILE B O 1
ATOM 4542 N N . LYS B 1 95 ? -13.742 -17.672 -21.531 1 83.81 95 LYS B N 1
ATOM 4543 C CA . LYS B 1 95 ? -14.359 -16.766 -20.562 1 83.81 95 LYS B CA 1
ATOM 4544 C C . LYS B 1 95 ? -13.367 -15.703 -20.094 1 83.81 95 LYS B C 1
ATOM 4546 O O . LYS B 1 95 ? -13.742 -14.547 -19.906 1 83.81 95 LYS B O 1
ATOM 4551 N N . TYR B 1 96 ? -12.188 -16.156 -19.922 1 84.56 96 TYR B N 1
ATOM 4552 C CA . TYR B 1 96 ? -11.125 -15.211 -19.578 1 84.56 96 TYR B CA 1
ATOM 4553 C C . TYR B 1 96 ? -10.984 -14.141 -20.656 1 84.56 96 TYR B C 1
ATOM 4555 O O . TYR B 1 96 ? -10.867 -12.953 -20.359 1 84.56 96 TYR B O 1
ATOM 4563 N N . ASP B 1 97 ? -11.031 -14.578 -21.859 1 86.12 97 ASP B N 1
ATOM 4564 C CA . ASP B 1 97 ? -10.883 -13.656 -22.984 1 86.12 97 ASP B CA 1
ATOM 4565 C C . ASP B 1 97 ? -12.062 -12.695 -23.062 1 86.12 97 ASP B C 1
ATOM 4567 O O . ASP B 1 97 ? -11.883 -11.508 -23.359 1 86.12 97 ASP B O 1
ATOM 4571 N N . ILE B 1 98 ? -13.203 -13.227 -22.781 1 88.69 98 ILE B N 1
ATOM 4572 C CA . ILE B 1 98 ? -14.398 -12.391 -22.812 1 88.69 98 ILE B CA 1
ATOM 4573 C C . ILE B 1 98 ? -14.297 -11.305 -21.734 1 88.69 98 ILE B C 1
ATOM 4575 O O . ILE B 1 98 ? -14.523 -10.125 -22.016 1 88.69 98 ILE B O 1
ATOM 4579 N N . VAL B 1 99 ? -13.922 -11.672 -20.578 1 90.38 99 VAL B N 1
ATOM 4580 C CA . VAL B 1 99 ? -13.805 -10.734 -19.469 1 90.38 99 VAL B CA 1
ATOM 4581 C C . VAL B 1 99 ? -12.734 -9.695 -19.781 1 90.38 99 VAL B C 1
ATOM 4583 O O . VAL B 1 99 ? -12.914 -8.508 -19.5 1 90.38 99 VAL B O 1
ATOM 4586 N N . THR B 1 100 ? -11.656 -10.133 -20.359 1 91.31 100 THR B N 1
ATOM 4587 C CA . THR B 1 100 ? -10.578 -9.227 -20.734 1 91.31 100 THR B CA 1
ATOM 4588 C C . THR B 1 100 ? -11.055 -8.219 -21.781 1 91.31 100 THR B C 1
ATOM 4590 O O . THR B 1 100 ? -10.766 -7.027 -21.688 1 91.31 100 THR B O 1
ATOM 4593 N N . GLN B 1 101 ? -11.789 -8.703 -22.719 1 92.44 101 GLN B N 1
ATOM 4594 C CA . GLN B 1 101 ? -12.289 -7.84 -23.781 1 92.44 101 GLN B CA 1
ATOM 4595 C C . GLN B 1 101 ? -13.273 -6.805 -23.234 1 92.44 101 GLN B C 1
ATOM 4597 O O . GLN B 1 101 ? -13.25 -5.641 -23.656 1 92.44 101 GLN B O 1
ATOM 4602 N N . ILE B 1 102 ? -14.125 -7.277 -22.328 1 95.44 102 ILE B N 1
ATOM 4603 C CA . ILE B 1 102 ? -15.039 -6.34 -21.688 1 95.44 102 ILE B CA 1
ATOM 4604 C C . ILE B 1 102 ? -14.25 -5.27 -20.938 1 95.44 102 ILE B C 1
ATOM 4606 O O . ILE B 1 102 ? -14.562 -4.078 -21.047 1 95.44 102 ILE B O 1
ATOM 4610 N N . GLY B 1 103 ? -13.25 -5.688 -20.125 1 95.12 103 GLY B N 1
ATOM 4611 C CA . GLY B 1 103 ? -12.383 -4.727 -19.453 1 95.12 103 GLY B CA 1
ATOM 4612 C C . GLY B 1 103 ? -11.781 -3.705 -20.406 1 95.12 103 GLY B C 1
ATOM 4613 O O . GLY B 1 103 ? -11.828 -2.502 -20.141 1 95.12 103 GLY B O 1
ATOM 4614 N N . GLU B 1 104 ? -11.289 -4.203 -21.516 1 94.81 104 GLU B N 1
ATOM 4615 C CA . GLU B 1 104 ? -10.656 -3.324 -22.5 1 94.81 104 GLU B CA 1
ATOM 4616 C C . GLU B 1 104 ? -11.664 -2.357 -23.109 1 94.81 104 GLU B C 1
ATOM 4618 O O . GLU B 1 104 ? -11.352 -1.188 -23.344 1 94.81 104 GLU B O 1
ATOM 4623 N N . LYS B 1 105 ? -12.828 -2.863 -23.391 1 97 105 LYS B N 1
ATOM 4624 C CA . LYS B 1 105 ? -13.906 -2.025 -23.906 1 97 105 LYS B CA 1
ATOM 4625 C C . LYS B 1 105 ? -14.148 -0.823 -22.984 1 97 105 LYS B C 1
ATOM 4627 O O . LYS B 1 105 ? -14.469 0.268 -23.469 1 97 105 LYS B O 1
ATOM 4632 N N . HIS B 1 106 ? -13.945 -1.038 -21.703 1 97.25 106 HIS B N 1
ATOM 4633 C CA . HIS B 1 106 ? -14.219 0.016 -20.734 1 97.25 106 HIS B CA 1
ATOM 4634 C C . HIS B 1 106 ? -12.945 0.739 -20.328 1 97.25 106 HIS B C 1
ATOM 4636 O O . HIS B 1 106 ? -12.914 1.421 -19.297 1 97.25 106 HIS B O 1
ATOM 4642 N N . GLY B 1 107 ? -11.891 0.519 -21.031 1 95.12 107 GLY B N 1
ATOM 4643 C CA . GLY B 1 107 ? -10.703 1.339 -20.859 1 95.12 107 GLY B CA 1
ATOM 4644 C C . GLY B 1 107 ? -9.648 0.687 -19.984 1 95.12 107 GLY B C 1
ATOM 4645 O O . GLY B 1 107 ? -8.664 1.331 -19.609 1 95.12 107 GLY B O 1
ATOM 4646 N N . TYR B 1 108 ? -9.789 -0.551 -19.656 1 94.56 108 TYR B N 1
ATOM 4647 C CA . TYR B 1 108 ? -8.797 -1.269 -18.844 1 94.56 108 TYR B CA 1
ATOM 4648 C C . TYR B 1 108 ? -7.93 -2.162 -19.734 1 94.56 108 TYR B C 1
ATOM 4650 O O . TYR B 1 108 ? -8.234 -3.34 -19.922 1 94.56 108 TYR B O 1
ATOM 4658 N N . TYR B 1 109 ? -6.859 -1.578 -20.234 1 93.25 109 TYR B N 1
ATOM 4659 C CA . TYR B 1 109 ? -5.934 -2.33 -21.078 1 93.25 109 TYR B CA 1
ATOM 4660 C C . TYR B 1 109 ? -5.523 -3.637 -20.406 1 93.25 109 TYR B C 1
ATOM 4662 O O . TYR B 1 109 ? -5.137 -3.645 -19.234 1 93.25 109 TYR B O 1
ATOM 4670 N N . ARG B 1 110 ? -5.746 -4.828 -21.078 1 90.69 110 ARG B N 1
ATOM 4671 C CA . ARG B 1 110 ? -5.422 -6.191 -20.656 1 90.69 110 ARG B CA 1
ATOM 4672 C C . ARG B 1 110 ? -6.391 -6.684 -19.594 1 90.69 110 ARG B C 1
ATOM 4674 O O . ARG B 1 110 ? -6.105 -7.656 -18.891 1 90.69 110 ARG B O 1
ATOM 4681 N N . GLY B 1 111 ? -7.492 -5.926 -19.406 1 92 111 GLY B N 1
ATOM 4682 C CA . GLY B 1 111 ? -8.555 -6.379 -18.531 1 92 111 GLY B CA 1
ATOM 4683 C C . GLY B 1 111 ? -8.43 -5.84 -17.109 1 92 111 GLY B C 1
ATOM 4684 O O . GLY B 1 111 ? -7.383 -5.305 -16.734 1 92 111 GLY B O 1
ATOM 4685 N N . ILE B 1 112 ? -9.422 -6.059 -16.312 1 92 112 ILE B N 1
ATOM 4686 C CA . ILE B 1 112 ? -9.477 -5.449 -14.977 1 92 112 ILE B CA 1
ATOM 4687 C C . ILE B 1 112 ? -8.586 -6.234 -14.016 1 92 112 ILE B C 1
ATOM 4689 O O . ILE B 1 112 ? -8.188 -5.719 -12.969 1 92 112 ILE B O 1
ATOM 4693 N N . ASP B 1 113 ? -8.25 -7.414 -14.422 1 88.62 113 ASP B N 1
ATOM 4694 C CA . ASP B 1 113 ? -7.414 -8.25 -13.562 1 88.62 113 ASP B CA 1
ATOM 4695 C C . ASP B 1 113 ? -5.938 -7.906 -13.727 1 88.62 113 ASP B C 1
ATOM 4697 O O . ASP B 1 113 ? -5.098 -8.352 -12.945 1 88.62 113 ASP B O 1
ATOM 4701 N N . SER B 1 114 ? -5.664 -7.125 -14.789 1 85.62 114 SER B N 1
ATOM 4702 C CA . SER B 1 114 ? -4.301 -6.648 -15.008 1 85.62 114 SER B CA 1
ATOM 4703 C C . SER B 1 114 ? -4.051 -5.34 -14.266 1 85.62 114 SER B C 1
ATOM 4705 O O . SER B 1 114 ? -4.613 -4.301 -14.625 1 85.62 114 SER B O 1
ATOM 4707 N N . GLN B 1 115 ? -3.365 -5.348 -13.164 1 84.19 115 GLN B N 1
ATOM 4708 C CA . GLN B 1 115 ? -3 -4.18 -12.367 1 84.19 115 GLN B CA 1
ATOM 4709 C C . GLN B 1 115 ? -1.49 -4.105 -12.164 1 84.19 115 GLN B C 1
ATOM 4711 O O . GLN B 1 115 ? -0.761 -5.027 -12.531 1 84.19 115 GLN B O 1
ATOM 4716 N N . GLU B 1 116 ? -0.863 -2.992 -11.75 1 83.75 116 GLU B N 1
ATOM 4717 C CA . GLU B 1 116 ? 0.555 -2.711 -11.547 1 83.75 116 GLU B CA 1
ATOM 4718 C C . GLU B 1 116 ? 1.245 -3.855 -10.805 1 83.75 116 GLU B C 1
ATOM 4720 O O . GLU B 1 116 ? 2.307 -4.32 -11.227 1 83.75 116 GLU B O 1
ATOM 4725 N N . LEU B 1 117 ? 1.014 -4.629 -10.227 1 84.38 117 LEU B N 1
ATOM 4726 C CA . LEU B 1 117 ? 1.595 -5.758 -9.508 1 84.38 117 LEU B CA 1
ATOM 4727 C C . LEU B 1 117 ? 0.648 -6.953 -9.516 1 84.38 117 LEU B C 1
ATOM 4729 O O . LEU B 1 117 ? 0.536 -7.668 -8.516 1 84.38 117 LEU B O 1
ATOM 4733 N N . ASN B 1 118 ? -0.058 -7.129 -10.57 1 76.19 118 ASN B N 1
ATOM 4734 C CA . ASN B 1 118 ? -0.936 -8.281 -10.734 1 76.19 118 ASN B CA 1
ATOM 4735 C C . ASN B 1 118 ? -1.006 -8.734 -12.195 1 76.19 118 ASN B C 1
ATOM 4737 O O . ASN B 1 118 ? -1.987 -9.352 -12.609 1 76.19 118 ASN B O 1
ATOM 4741 N N . MET B 1 119 ? 0.079 -8.391 -12.945 1 76.81 119 MET B N 1
ATOM 4742 C CA . MET B 1 119 ? 0.1 -8.75 -14.359 1 76.81 119 MET B CA 1
ATOM 4743 C C . MET B 1 119 ? 0.226 -10.258 -14.539 1 76.81 119 MET B C 1
ATOM 4745 O O . MET B 1 119 ? -0.105 -10.797 -15.594 1 76.81 119 MET B O 1
ATOM 4749 N N . VAL B 1 120 ? 0.675 -10.859 -13.469 1 68.56 120 VAL B N 1
ATOM 4750 C CA . VAL B 1 120 ? 0.967 -12.289 -13.57 1 68.56 120 VAL B CA 1
ATOM 4751 C C . VAL B 1 120 ? -0.093 -13.086 -12.812 1 68.56 120 VAL B C 1
ATOM 4753 O O . VAL B 1 120 ? -0.389 -14.227 -13.172 1 68.56 120 VAL B O 1
ATOM 4756 N N . SER B 1 121 ? -0.546 -12.344 -11.758 1 59.31 121 SER B N 1
ATOM 4757 C CA . SER B 1 121 ? -1.502 -13.086 -10.938 1 59.31 121 SER B CA 1
ATOM 4758 C C . SER B 1 121 ? -2.881 -13.117 -11.586 1 59.31 121 SER B C 1
ATOM 4760 O O . SER B 1 121 ? -3.406 -12.078 -11.992 1 59.31 121 SER B O 1
ATOM 4762 N N . THR B 1 122 ? -3.137 -14.109 -12.297 1 59.59 122 THR B N 1
ATOM 4763 C CA . THR B 1 122 ? -4.438 -14.242 -12.945 1 59.59 122 THR B CA 1
ATOM 4764 C C . THR B 1 122 ? -5.566 -14.117 -11.922 1 59.59 122 THR B C 1
ATOM 4766 O O . THR B 1 122 ? -5.992 -15.117 -11.344 1 59.59 122 THR B O 1
ATOM 4769 N N . TYR B 1 123 ? -5.695 -12.977 -11.359 1 56.72 123 TYR B N 1
ATOM 4770 C CA . TYR B 1 123 ? -6.969 -12.812 -10.664 1 56.72 123 TYR B CA 1
ATOM 4771 C C . TYR B 1 123 ? -8.141 -13.117 -11.594 1 56.72 123 TYR B C 1
ATOM 4773 O O . TYR B 1 123 ? -8.523 -12.281 -12.414 1 56.72 123 TYR B O 1
ATOM 4781 N N . THR B 1 124 ? -8.148 -14.469 -11.758 1 60.81 124 THR B N 1
ATOM 4782 C CA . THR B 1 124 ? -9.094 -14.984 -12.742 1 60.81 124 THR B CA 1
ATOM 4783 C C . THR B 1 124 ? -10.523 -14.617 -12.359 1 60.81 124 THR B C 1
ATOM 4785 O O . THR B 1 124 ? -10.883 -14.656 -11.188 1 60.81 124 THR B O 1
ATOM 4788 N N . TYR B 1 125 ? -11.211 -14.086 -13.227 1 60.44 125 TYR B N 1
ATOM 4789 C CA . TYR B 1 125 ? -12.656 -13.906 -13.312 1 60.44 125 TYR B CA 1
ATOM 4790 C C . TYR B 1 125 ? -13.141 -12.867 -12.312 1 60.44 125 TYR B C 1
ATOM 4792 O O . TYR B 1 125 ? -14.062 -13.125 -11.531 1 60.44 125 TYR B O 1
ATOM 4800 N N . VAL B 1 126 ? -12.508 -11.633 -12.156 1 72.62 126 VAL B N 1
ATOM 4801 C CA . VAL B 1 126 ? -13.125 -10.438 -11.602 1 72.62 126 VAL B CA 1
ATOM 4802 C C . VAL B 1 126 ? -12.406 -10.031 -10.32 1 72.62 126 VAL B C 1
ATOM 4804 O O . VAL B 1 126 ? -13.039 -9.812 -9.281 1 72.62 126 VAL B O 1
ATOM 4807 N N . LEU B 1 127 ? -11.18 -9.961 -10.102 1 85.56 127 LEU B N 1
ATOM 4808 C CA . LEU B 1 127 ? -10.297 -9.266 -9.172 1 85.56 127 LEU B CA 1
ATOM 4809 C C . LEU B 1 127 ? -10.125 -10.07 -7.883 1 85.56 127 LEU B C 1
ATOM 4811 O O . LEU B 1 127 ? -9.227 -9.789 -7.086 1 85.56 127 LEU B O 1
ATOM 4815 N N . ILE B 1 128 ? -10.969 -11.133 -7.598 1 91.31 128 ILE B N 1
ATOM 4816 C CA . ILE B 1 128 ? -10.891 -11.766 -6.285 1 91.31 128 ILE B CA 1
ATOM 4817 C C . ILE B 1 128 ? -10.633 -13.258 -6.441 1 91.31 128 ILE B C 1
ATOM 4819 O O . ILE B 1 128 ? -10.742 -14.023 -5.477 1 91.31 128 ILE B O 1
ATOM 4823 N N . SER B 1 129 ? -10.414 -13.727 -7.676 1 91.25 129 SER B N 1
ATOM 4824 C CA . SER B 1 129 ? -10.094 -15.125 -7.945 1 91.25 129 SER B CA 1
ATOM 4825 C C . SER B 1 129 ? -11.078 -16.062 -7.246 1 91.25 129 SER B C 1
ATOM 4827 O O . SER B 1 129 ? -10.672 -17.016 -6.59 1 91.25 129 SER B O 1
ATOM 4829 N N . TYR B 1 130 ? -12.336 -15.773 -7.426 1 92.94 130 TYR B N 1
ATOM 4830 C CA . TYR B 1 130 ? -13.414 -16.406 -6.68 1 92.94 130 TYR B CA 1
ATOM 4831 C C . TYR B 1 130 ? -13.336 -17.922 -6.801 1 92.94 130 TYR B C 1
ATOM 4833 O O . TYR B 1 130 ? -13.32 -18.641 -5.793 1 92.94 130 TYR B O 1
ATOM 4841 N N . TYR B 1 131 ? -13.211 -18.453 -7.969 1 92.19 131 TYR B N 1
ATOM 4842 C CA . TYR B 1 131 ? -13.297 -19.891 -8.195 1 92.19 131 TYR B CA 1
ATOM 4843 C C . TYR B 1 131 ? -12.07 -20.594 -7.621 1 92.19 131 TYR B C 1
ATOM 4845 O O . TYR B 1 131 ? -12.18 -21.719 -7.098 1 92.19 131 TYR B O 1
ATOM 4853 N N . ASP B 1 132 ? -10.953 -19.938 -7.699 1 93.94 132 ASP B N 1
ATOM 4854 C CA . ASP B 1 132 ? -9.727 -20.516 -7.16 1 93.94 132 ASP B CA 1
ATOM 4855 C C . ASP B 1 132 ? -9.773 -20.578 -5.633 1 93.94 132 ASP B C 1
ATOM 4857 O O . ASP B 1 132 ? -9.43 -21.609 -5.039 1 93.94 132 ASP B O 1
ATOM 4861 N N . LEU B 1 133 ? -10.188 -19.484 -5.027 1 96.12 133 LEU B N 1
ATOM 4862 C CA . LEU B 1 133 ? -10.242 -19.406 -3.572 1 96.12 133 LEU B CA 1
ATOM 4863 C C . LEU B 1 133 ? -11.32 -20.328 -3.02 1 96.12 133 LEU B C 1
ATOM 4865 O O . LEU B 1 133 ? -11.125 -20.969 -1.986 1 96.12 133 LEU B O 1
ATOM 4869 N N . LYS B 1 134 ? -12.438 -20.391 -3.691 1 95.69 134 LYS B N 1
ATOM 4870 C CA . LYS B 1 134 ? -13.508 -21.297 -3.281 1 95.69 134 LYS B CA 1
ATOM 4871 C C . LYS B 1 134 ? -13.039 -22.75 -3.289 1 95.69 134 LYS B C 1
ATOM 4873 O O . LYS B 1 134 ? -13.281 -23.484 -2.33 1 95.69 134 LYS B O 1
ATOM 4878 N N . LEU B 1 135 ? -12.398 -23.125 -4.367 1 96.06 135 LEU B N 1
ATOM 4879 C CA . LEU B 1 135 ? -11.914 -24.5 -4.465 1 96.06 135 LEU B CA 1
ATOM 4880 C C . LEU B 1 135 ? -10.898 -24.797 -3.361 1 96.06 135 LEU B C 1
ATOM 4882 O O . LEU B 1 135 ? -10.906 -25.875 -2.775 1 96.06 135 LEU B O 1
ATOM 4886 N N . ALA B 1 136 ? -10.047 -23.875 -3.105 1 97.44 136 ALA B N 1
ATOM 4887 C CA . ALA B 1 136 ? -9.047 -24.047 -2.053 1 97.44 136 ALA B CA 1
ATOM 4888 C C . ALA B 1 136 ? -9.719 -24.281 -0.701 1 97.44 136 ALA B C 1
ATOM 4890 O O . ALA B 1 136 ? -9.281 -25.141 0.074 1 97.44 136 ALA B O 1
ATOM 4891 N N . ILE B 1 137 ? -10.75 -23.547 -0.427 1 98.12 137 ILE B N 1
ATOM 4892 C CA . ILE B 1 137 ? -11.492 -23.719 0.815 1 98.12 137 ILE B CA 1
ATOM 4893 C C . ILE B 1 137 ? -12.148 -25.094 0.843 1 98.12 137 ILE B C 1
ATOM 4895 O O . ILE B 1 137 ? -12.148 -25.766 1.876 1 98.12 137 ILE B O 1
ATOM 4899 N N . ASP B 1 138 ? -12.703 -25.5 -0.29 1 98.12 138 ASP B N 1
ATOM 4900 C CA . ASP B 1 138 ? -13.312 -26.828 -0.383 1 98.12 138 ASP B CA 1
ATOM 4901 C C . ASP B 1 138 ? -12.289 -27.922 -0.12 1 98.12 138 ASP B C 1
ATOM 4903 O O . ASP B 1 138 ? -12.594 -28.922 0.547 1 98.12 138 ASP B O 1
ATOM 4907 N N . ILE B 1 139 ? -11.125 -27.75 -0.667 1 98.69 139 ILE B N 1
ATOM 4908 C CA . ILE B 1 139 ? -10.055 -28.719 -0.445 1 98.69 139 ILE B CA 1
ATOM 4909 C C . ILE B 1 139 ? -9.711 -28.781 1.042 1 98.69 139 ILE B C 1
ATOM 4911 O O . ILE B 1 139 ? -9.586 -29.859 1.616 1 98.69 139 ILE B O 1
ATOM 4915 N N . ALA B 1 140 ? -9.562 -27.625 1.647 1 98.69 140 ALA B N 1
ATOM 4916 C CA . ALA B 1 140 ? -9.227 -27.547 3.068 1 98.69 140 ALA B CA 1
ATOM 4917 C C . ALA B 1 140 ? -10.289 -28.25 3.916 1 98.69 140 ALA B C 1
ATOM 4919 O O . ALA B 1 140 ? -9.961 -28.969 4.855 1 98.69 140 ALA B O 1
ATOM 4920 N N . LYS B 1 141 ? -11.547 -28.047 3.584 1 98.5 141 LYS B N 1
ATOM 4921 C CA . LYS B 1 141 ? -12.641 -28.719 4.297 1 98.5 141 LYS B CA 1
ATOM 4922 C C . LYS B 1 141 ? -12.555 -30.234 4.148 1 98.5 141 LYS B C 1
ATOM 4924 O O . LYS B 1 141 ? -12.734 -30.969 5.121 1 98.5 141 LYS B O 1
ATOM 4929 N N . ALA B 1 142 ? -12.32 -30.594 2.941 1 98.56 142 ALA B N 1
ATOM 4930 C CA . ALA B 1 142 ? -12.18 -32.031 2.682 1 98.56 142 ALA B CA 1
ATOM 4931 C C . ALA B 1 142 ? -11.016 -32.625 3.469 1 98.56 142 ALA B C 1
ATOM 4933 O O . ALA B 1 142 ? -11.117 -33.719 4.023 1 98.56 142 ALA B O 1
ATOM 4934 N N . MET B 1 143 ? -9.891 -31.953 3.52 1 98.69 143 MET B N 1
ATOM 4935 C CA . MET B 1 143 ? -8.727 -32.406 4.273 1 98.69 143 MET B CA 1
ATOM 4936 C C . MET B 1 143 ? -9.07 -32.594 5.746 1 98.69 143 MET B C 1
ATOM 4938 O O . MET B 1 143 ? -8.727 -33.625 6.344 1 98.69 143 MET B O 1
ATOM 4942 N N . LYS B 1 144 ? -9.695 -31.656 6.305 1 98.12 144 LYS B N 1
ATOM 4943 C CA . LYS B 1 144 ? -10.039 -31.688 7.723 1 98.12 144 LYS B CA 1
ATOM 4944 C C . LYS B 1 144 ? -10.867 -32.938 8.055 1 98.12 144 LYS B C 1
ATOM 4946 O O . LYS B 1 144 ? -10.68 -33.562 9.102 1 98.12 144 LYS B O 1
ATOM 4951 N N . LYS B 1 145 ? -11.672 -33.312 7.145 1 98.12 145 LYS B N 1
ATOM 4952 C CA . LYS B 1 145 ? -12.609 -34.406 7.395 1 98.12 145 LYS B CA 1
ATOM 4953 C C . LYS B 1 145 ? -11.984 -35.75 7.027 1 98.12 145 LYS B C 1
ATOM 4955 O O . LYS B 1 145 ? -12.18 -36.75 7.734 1 98.12 145 LYS B O 1
ATOM 4960 N N . TYR B 1 146 ? -11.219 -35.781 5.918 1 98.44 146 TYR B N 1
ATOM 4961 C CA . TYR B 1 146 ? -10.898 -37.062 5.328 1 98.44 146 TYR B CA 1
ATOM 4962 C C . TYR B 1 146 ? -9.398 -37.312 5.352 1 98.44 146 TYR B C 1
ATOM 4964 O O . TYR B 1 146 ? -8.945 -38.438 5.117 1 98.44 146 TYR B O 1
ATOM 4972 N N . ALA B 1 147 ? -8.586 -36.312 5.637 1 98.31 147 ALA B N 1
ATOM 4973 C CA . ALA B 1 147 ? -7.133 -36.406 5.672 1 98.31 147 ALA B CA 1
ATOM 4974 C C . ALA B 1 147 ? -6.516 -35.344 6.562 1 98.31 147 ALA B C 1
ATOM 4976 O O . ALA B 1 147 ? -5.691 -34.531 6.105 1 98.31 147 ALA B O 1
ATOM 4977 N N . PRO B 1 148 ? -6.82 -35.312 7.824 1 97.31 148 PRO B N 1
ATOM 4978 C CA . PRO B 1 148 ? -6.52 -34.188 8.703 1 97.31 148 PRO B CA 1
ATOM 4979 C C . PRO B 1 148 ? -5.02 -33.969 8.914 1 97.31 148 PRO B C 1
ATOM 4981 O O . PRO B 1 148 ? -4.586 -32.875 9.273 1 97.31 148 PRO B O 1
ATOM 4984 N N . SER B 1 149 ? -4.195 -34.969 8.688 1 96.94 149 SER B N 1
ATOM 4985 C CA . SER B 1 149 ? -2.762 -34.844 8.93 1 96.94 149 SER B CA 1
ATOM 4986 C C . SER B 1 149 ? -2.006 -34.562 7.629 1 96.94 149 SER B C 1
ATOM 4988 O O . SER B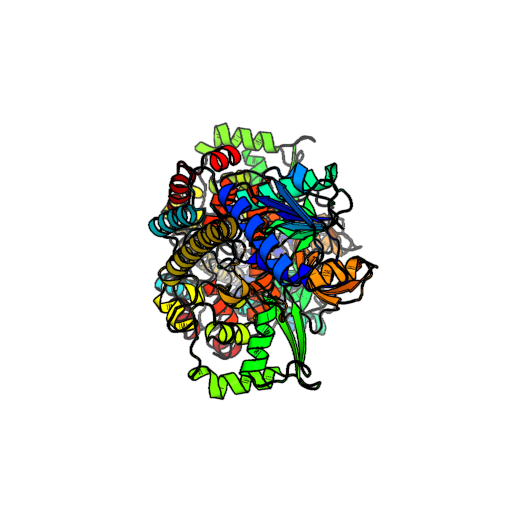 1 149 ? -0.777 -34.469 7.629 1 96.94 149 SER B O 1
ATOM 4990 N N . SER B 1 150 ? -2.729 -34.469 6.539 1 98.19 150 SER B N 1
ATOM 4991 C CA . SER B 1 150 ? -2.115 -34.344 5.219 1 98.19 150 SER B CA 1
ATOM 4992 C C . SER B 1 150 ? -1.504 -32.969 5.016 1 98.19 150 SER B C 1
ATOM 4994 O O . SER B 1 150 ? -1.763 -32.062 5.797 1 98.19 150 SER B O 1
ATOM 4996 N N . TRP B 1 151 ? -0.613 -32.844 4.043 1 98.56 151 TRP B N 1
ATOM 4997 C CA . TRP B 1 151 ? -0.08 -31.594 3.559 1 98.56 151 TRP B CA 1
ATOM 4998 C C . TRP B 1 151 ? -0.738 -31.188 2.242 1 98.56 151 TRP B C 1
ATOM 5000 O O . TRP B 1 151 ? -0.902 -32.031 1.347 1 98.56 151 TRP B O 1
ATOM 5010 N N . LEU B 1 152 ? -1.128 -29.953 2.189 1 98.88 152 LEU B N 1
ATOM 5011 C CA . LEU B 1 152 ? -1.492 -29.375 0.899 1 98.88 152 LEU B CA 1
ATOM 5012 C C . LEU B 1 152 ? -0.295 -28.688 0.254 1 98.88 152 LEU B C 1
ATOM 5014 O O . LEU B 1 152 ? 0.264 -27.75 0.822 1 98.88 152 LEU B O 1
ATOM 5018 N N . LEU B 1 153 ? 0.132 -29.188 -0.878 1 98.69 153 LEU B N 1
ATOM 5019 C CA . LEU B 1 153 ? 1.094 -28.531 -1.751 1 98.69 153 LEU B CA 1
ATOM 5020 C C . LEU B 1 153 ? 0.381 -27.656 -2.781 1 98.69 153 LEU B C 1
ATOM 5022 O O . LEU B 1 153 ? 0.012 -28.141 -3.855 1 98.69 153 LEU B O 1
ATOM 5026 N N . GLN B 1 154 ? 0.224 -26.359 -2.428 1 98.25 154 GLN B N 1
ATOM 5027 C CA . GLN B 1 154 ? -0.566 -25.406 -3.199 1 98.25 154 GLN B CA 1
ATOM 5028 C C . GLN B 1 154 ? 0.232 -24.844 -4.379 1 98.25 154 GLN B C 1
ATOM 5030 O O . GLN B 1 154 ? 1.093 -23.984 -4.203 1 98.25 154 GLN B O 1
ATOM 5035 N N . THR B 1 155 ? -0.178 -25.234 -5.605 1 95.25 155 THR B N 1
ATOM 5036 C CA . THR B 1 155 ? 0.574 -24.891 -6.809 1 95.25 155 THR B CA 1
ATOM 5037 C C . THR B 1 155 ? -0.269 -24.031 -7.742 1 95.25 155 THR B C 1
ATOM 5039 O O . THR B 1 155 ? 0.266 -23.203 -8.484 1 95.25 155 THR B O 1
ATOM 5042 N N . ALA B 1 156 ? -1.548 -24.234 -7.672 1 92.56 156 ALA B N 1
ATOM 5043 C CA . ALA B 1 156 ? -2.459 -23.516 -8.555 1 92.56 156 ALA B CA 1
ATOM 5044 C C . ALA B 1 156 ? -2.404 -22.016 -8.281 1 92.56 156 ALA B C 1
ATOM 5046 O O . ALA B 1 156 ? -2.365 -21.578 -7.121 1 92.56 156 ALA B O 1
ATOM 5047 N N . ASN B 1 157 ? -2.393 -21.234 -9.289 1 90.62 157 ASN B N 1
ATOM 5048 C CA . ASN B 1 157 ? -2.465 -19.797 -9.125 1 90.62 157 ASN B CA 1
ATOM 5049 C C . ASN B 1 157 ? -3.861 -19.344 -8.703 1 90.62 157 ASN B C 1
ATOM 5051 O O . ASN B 1 157 ? -4.855 -19.969 -9.07 1 90.62 157 ASN B O 1
ATOM 5055 N N . PRO B 1 158 ? -3.893 -18.25 -8 1 93.81 158 PRO B N 1
ATOM 5056 C CA . PRO B 1 158 ? -2.785 -17.438 -7.473 1 93.81 158 PRO B CA 1
ATOM 5057 C C . PRO B 1 158 ? -2.23 -17.984 -6.16 1 93.81 158 PRO B C 1
ATOM 5059 O O . PRO B 1 158 ? -2.9 -17.922 -5.125 1 93.81 158 PRO B O 1
ATOM 5062 N N . VAL B 1 159 ? -1.012 -18.391 -6.152 1 96.19 159 VAL B N 1
ATOM 5063 C CA . VAL B 1 159 ? -0.408 -19.125 -5.039 1 96.19 159 VAL B CA 1
ATOM 5064 C C . VAL B 1 159 ? -0.391 -18.234 -3.795 1 96.19 159 VAL B C 1
ATOM 5066 O O . VAL B 1 159 ? -0.724 -18.688 -2.697 1 96.19 159 VAL B O 1
ATOM 5069 N N . PHE B 1 160 ? -0.083 -16.984 -3.984 1 96.56 160 PHE B N 1
ATOM 5070 C CA . PHE B 1 160 ? 0.043 -16.062 -2.865 1 96.56 160 PHE B CA 1
ATOM 5071 C C . PHE B 1 160 ? -1.289 -15.898 -2.143 1 96.56 160 PHE B C 1
ATOM 5073 O O . PHE B 1 160 ? -1.391 -16.188 -0.948 1 96.56 160 PHE B O 1
ATOM 5080 N N . GLU B 1 161 ? -2.346 -15.562 -2.836 1 96.5 161 GLU B N 1
ATOM 5081 C CA . GLU B 1 161 ? -3.666 -15.305 -2.27 1 96.5 161 GLU B CA 1
ATOM 5082 C C . GLU B 1 161 ? -4.254 -16.562 -1.646 1 96.5 161 GLU B C 1
ATOM 5084 O O . GLU B 1 161 ? -4.805 -16.531 -0.544 1 96.5 161 GLU B O 1
ATOM 5089 N N . ILE B 1 162 ? -4.102 -17.688 -2.352 1 97.19 162 ILE B N 1
ATOM 5090 C CA . ILE B 1 162 ? -4.695 -18.938 -1.873 1 97.19 162 ILE B CA 1
ATOM 5091 C C . ILE B 1 162 ? -4.008 -19.375 -0.584 1 97.19 162 ILE B C 1
ATOM 5093 O O . ILE B 1 162 ? -4.672 -19.688 0.407 1 97.19 162 ILE B O 1
ATOM 5097 N N . THR B 1 163 ? -2.678 -19.375 -0.616 1 98.56 163 THR B N 1
ATOM 5098 C CA . THR B 1 163 ? -1.935 -19.797 0.562 1 98.56 163 THR B CA 1
ATOM 5099 C C . THR B 1 163 ? -2.211 -18.875 1.744 1 98.56 163 THR B C 1
ATOM 5101 O O . THR B 1 163 ? -2.354 -19.344 2.879 1 98.56 163 THR B O 1
ATOM 5104 N N . GLN B 1 164 ? -2.303 -17.594 1.491 1 98.44 164 GLN B N 1
ATOM 5105 C CA . GLN B 1 164 ? -2.615 -16.609 2.535 1 98.44 164 GLN B CA 1
ATOM 5106 C C . GLN B 1 164 ? -3.996 -16.875 3.131 1 98.44 164 GLN B C 1
ATOM 5108 O O . GLN B 1 164 ? -4.16 -16.875 4.352 1 98.44 164 GLN B O 1
ATOM 5113 N N . LEU B 1 165 ? -4.965 -17.047 2.24 1 98.25 165 LEU B N 1
ATOM 5114 C CA . LEU B 1 165 ? -6.332 -17.297 2.68 1 98.25 165 LEU B CA 1
ATOM 5115 C C . LEU B 1 165 ? -6.402 -18.516 3.588 1 98.25 165 LEU B C 1
ATOM 5117 O O . LEU B 1 165 ? -7.02 -18.469 4.656 1 98.25 165 LEU B O 1
ATOM 5121 N N . LEU B 1 166 ? -5.805 -19.594 3.164 1 98.75 166 LEU B N 1
ATOM 5122 C CA . LEU B 1 166 ? -5.852 -20.844 3.908 1 98.75 166 LEU B CA 1
ATOM 5123 C C . LEU B 1 166 ? -5.109 -20.719 5.234 1 98.75 166 LEU B C 1
ATOM 5125 O O . LEU B 1 166 ? -5.559 -21.25 6.254 1 98.75 166 LEU B O 1
ATOM 5129 N N . ASN B 1 167 ? -3.984 -20.047 5.211 1 97.88 167 ASN B N 1
ATOM 5130 C CA . ASN B 1 167 ? -3.244 -19.797 6.445 1 97.88 167 ASN B CA 1
ATOM 5131 C C . ASN B 1 167 ? -4.094 -19.062 7.473 1 97.88 167 ASN B C 1
ATOM 5133 O O . ASN B 1 167 ? -3.967 -19.297 8.68 1 97.88 167 ASN B O 1
ATOM 5137 N N . ARG B 1 168 ? -4.898 -18.219 7.027 1 97.44 168 ARG B N 1
ATOM 5138 C CA . ARG B 1 168 ? -5.668 -17.375 7.926 1 97.44 168 ARG B CA 1
ATOM 5139 C C . ARG B 1 168 ? -6.949 -18.062 8.383 1 97.44 168 ARG B C 1
ATOM 5141 O O . ARG B 1 168 ? -7.379 -17.891 9.523 1 97.44 168 ARG B O 1
ATOM 5148 N N . LEU B 1 169 ? -7.555 -18.844 7.512 1 98 169 LEU B N 1
ATOM 5149 C CA . LEU B 1 169 ? -8.922 -19.281 7.781 1 98 169 LEU B CA 1
ATOM 5150 C C . LEU B 1 169 ? -8.961 -20.75 8.188 1 98 169 LEU B C 1
ATOM 5152 O O . LEU B 1 169 ? -10 -21.25 8.609 1 98 169 LEU B O 1
ATOM 5156 N N . THR B 1 170 ? -7.824 -21.422 8.016 1 97.94 170 THR B N 1
ATOM 5157 C CA . THR B 1 170 ? -7.816 -22.844 8.305 1 97.94 170 THR B CA 1
ATOM 5158 C C . THR B 1 170 ? -6.59 -23.234 9.125 1 97.94 170 THR B C 1
ATOM 5160 O O . THR B 1 170 ? -5.695 -22.406 9.336 1 97.94 170 THR B O 1
ATOM 5163 N N . ASP B 1 171 ? -6.566 -24.422 9.641 1 96.69 171 ASP B N 1
ATOM 5164 C CA . ASP B 1 171 ? -5.438 -24.922 10.414 1 96.69 171 ASP B CA 1
ATOM 5165 C C . ASP B 1 171 ? -4.742 -26.062 9.695 1 96.69 171 ASP B C 1
ATOM 5167 O O . ASP B 1 171 ? -4.047 -26.875 10.32 1 96.69 171 ASP B O 1
ATOM 5171 N N . ILE B 1 172 ? -4.984 -26.141 8.445 1 98.19 172 ILE B N 1
ATOM 5172 C CA . ILE B 1 172 ? -4.379 -27.234 7.695 1 98.19 172 ILE B CA 1
ATOM 5173 C C . ILE B 1 172 ? -2.891 -26.969 7.492 1 98.19 172 ILE B C 1
ATOM 5175 O O . ILE B 1 172 ? -2.443 -25.812 7.602 1 98.19 172 ILE B O 1
ATOM 5179 N N . ASN B 1 173 ? -2.117 -28.031 7.242 1 98.12 173 ASN B N 1
ATOM 5180 C CA . ASN B 1 173 ? -0.747 -27.891 6.766 1 98.12 173 ASN B CA 1
ATOM 5181 C C . ASN B 1 173 ? -0.706 -27.516 5.285 1 98.12 173 ASN B C 1
ATOM 5183 O O . ASN B 1 173 ? -1.125 -28.297 4.434 1 98.12 173 ASN B O 1
ATOM 5187 N N . VAL B 1 174 ? -0.227 -26.328 5.012 1 98.62 174 VAL B N 1
ATOM 5188 C CA . VAL B 1 174 ? -0.198 -25.906 3.619 1 98.62 174 VAL B CA 1
ATOM 5189 C C . VAL B 1 174 ? 1.115 -25.188 3.328 1 98.62 174 VAL B C 1
ATOM 5191 O O . VAL B 1 174 ? 1.619 -24.438 4.168 1 98.62 174 VAL B O 1
ATOM 5194 N N . VAL B 1 175 ? 1.726 -25.406 2.176 1 98.56 175 VAL B N 1
ATOM 5195 C CA . VAL B 1 175 ? 2.844 -24.641 1.627 1 98.56 175 VAL B CA 1
ATOM 5196 C C . VAL B 1 175 ? 2.564 -24.297 0.167 1 98.56 175 VAL B C 1
ATOM 5198 O O . VAL B 1 175 ? 1.977 -25.094 -0.567 1 98.56 175 VAL B O 1
ATOM 5201 N N . GLY B 1 176 ? 2.854 -23.031 -0.182 1 98.56 176 GLY B N 1
ATOM 5202 C CA . GLY B 1 176 ? 2.795 -22.672 -1.587 1 98.56 176 GLY B CA 1
ATOM 5203 C C . GLY B 1 176 ? 4.066 -23 -2.346 1 98.56 176 GLY B C 1
ATOM 5204 O O . GLY B 1 176 ? 5.168 -22.844 -1.818 1 98.56 176 GLY B O 1
ATOM 5205 N N . ILE B 1 177 ? 3.908 -23.453 -3.588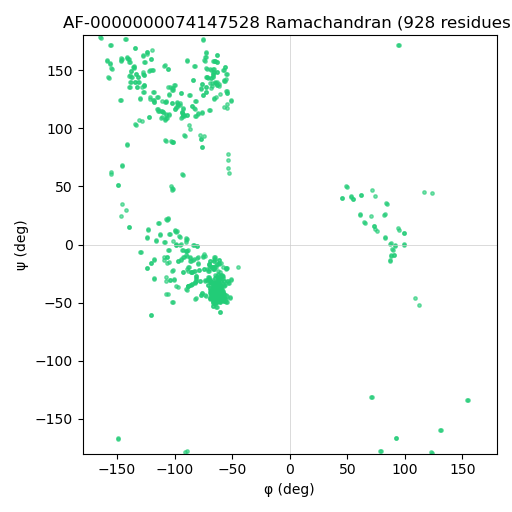 1 97.75 177 ILE B N 1
ATOM 5206 C CA . ILE B 1 177 ? 5.051 -23.844 -4.41 1 97.75 177 ILE B CA 1
ATOM 5207 C C . ILE B 1 177 ? 4.953 -23.172 -5.777 1 97.75 177 ILE B C 1
ATOM 5209 O O . ILE B 1 177 ? 3.902 -23.219 -6.426 1 97.75 177 ILE B O 1
ATOM 5213 N N . CYS B 1 178 ? 5.957 -22.516 -6.141 1 93.69 178 CYS B N 1
ATOM 5214 C CA . CYS B 1 178 ? 6.082 -21.875 -7.445 1 93.69 178 CYS B CA 1
ATOM 5215 C C . CYS B 1 178 ? 7.492 -22.047 -8.008 1 93.69 178 CYS B C 1
ATOM 5217 O O . CYS B 1 178 ? 8.461 -22.125 -7.246 1 93.69 178 CYS B O 1
ATOM 5219 N N . HIS B 1 179 ? 7.672 -22.188 -9.281 1 91.06 179 HIS B N 1
ATOM 5220 C CA . HIS B 1 179 ? 8.969 -22.438 -9.883 1 91.06 179 HIS B CA 1
ATOM 5221 C C . HIS B 1 179 ? 9.594 -21.156 -10.422 1 91.06 179 HIS B C 1
ATOM 5223 O O . HIS B 1 179 ? 10.625 -21.203 -11.094 1 91.06 179 HIS B O 1
ATOM 5229 N N . GLY B 1 180 ? 9.023 -20.016 -10.078 1 91.19 180 GLY B N 1
ATOM 5230 C CA . GLY B 1 180 ? 9.508 -18.75 -10.586 1 91.19 180 GLY B CA 1
ATOM 5231 C C . GLY B 1 180 ? 10.961 -18.484 -10.234 1 91.19 180 GLY B C 1
ATOM 5232 O O . GLY B 1 180 ? 11.672 -17.797 -10.984 1 91.19 180 GLY B O 1
ATOM 5233 N N . PHE B 1 181 ? 11.461 -19.031 -9.148 1 95 181 PHE B N 1
ATOM 5234 C CA . PHE B 1 181 ? 12.82 -18.766 -8.688 1 95 181 PHE B CA 1
ATOM 5235 C C . PHE B 1 181 ? 13.844 -19.312 -9.68 1 95 181 PHE B C 1
ATOM 5237 O O . PHE B 1 181 ? 15.016 -18.938 -9.641 1 95 181 PHE B O 1
ATOM 5244 N N . HIS B 1 182 ? 13.477 -20.172 -10.633 1 95.06 182 HIS B N 1
ATOM 5245 C CA . HIS B 1 182 ? 14.398 -20.734 -11.617 1 95.06 182 HIS B CA 1
ATOM 5246 C C . HIS B 1 182 ? 15.008 -19.641 -12.484 1 95.06 182 HIS B C 1
ATOM 5248 O O . HIS B 1 182 ? 16.031 -19.859 -13.141 1 95.06 182 HIS B O 1
ATOM 5254 N N . GLY B 1 183 ? 14.398 -18.453 -12.461 1 96.5 183 GLY B N 1
ATOM 5255 C CA . GLY B 1 183 ? 14.953 -17.328 -13.195 1 96.5 183 GLY B CA 1
ATOM 5256 C C . GLY B 1 183 ? 16.391 -17.031 -12.828 1 96.5 183 GLY B C 1
ATOM 5257 O O . GLY B 1 183 ? 17.125 -16.438 -13.609 1 96.5 183 GLY B O 1
ATOM 5258 N N . VAL B 1 184 ? 16.859 -17.5 -11.656 1 98.19 184 VAL B N 1
ATOM 5259 C CA . VAL B 1 184 ? 18.234 -17.25 -11.227 1 98.19 184 VAL B CA 1
ATOM 5260 C C . VAL B 1 184 ? 19.219 -17.938 -12.172 1 98.19 184 VAL B C 1
ATOM 5262 O O . VAL B 1 184 ? 20.297 -17.406 -12.445 1 98.19 184 VAL B O 1
ATOM 5265 N N . TYR B 1 185 ? 18.828 -19.062 -12.711 1 96.94 185 TYR B N 1
ATOM 5266 C CA . TYR B 1 185 ? 19.734 -19.812 -13.57 1 96.94 185 TYR B CA 1
ATOM 5267 C C . TYR B 1 185 ? 19.891 -19.141 -14.93 1 96.94 185 TYR B C 1
ATOM 5269 O O . TYR B 1 185 ? 20.938 -19.25 -15.57 1 96.94 185 TYR B O 1
ATOM 5277 N N . GLU B 1 186 ? 18.797 -18.469 -15.344 1 96.94 186 GLU B N 1
ATOM 5278 C CA . GLU B 1 186 ? 18.938 -17.672 -16.547 1 96.94 186 GLU B CA 1
ATOM 5279 C C . GLU B 1 186 ? 19.953 -16.547 -16.359 1 96.94 186 GLU B C 1
ATOM 5281 O O . GLU B 1 186 ? 20.719 -16.234 -17.266 1 96.94 186 GLU B O 1
ATOM 5286 N N . VAL B 1 187 ? 19.953 -15.992 -15.188 1 98.56 187 VAL B N 1
ATOM 5287 C CA . VAL B 1 187 ? 20.906 -14.945 -14.852 1 98.56 187 VAL B CA 1
ATOM 5288 C C . VAL B 1 187 ? 22.312 -15.508 -14.859 1 98.56 187 VAL B C 1
ATOM 5290 O O . VAL B 1 187 ? 23.219 -14.938 -15.484 1 98.56 187 VAL B O 1
ATOM 5293 N N . PHE B 1 188 ? 22.5 -16.703 -14.195 1 98.56 188 PHE B N 1
ATOM 5294 C CA . PHE B 1 188 ? 23.812 -17.328 -14.133 1 98.56 188 PHE B CA 1
ATOM 5295 C C . PHE B 1 188 ? 24.344 -17.641 -15.531 1 98.56 188 PHE B C 1
ATOM 5297 O O . PHE B 1 188 ? 25.5 -17.359 -15.844 1 98.56 188 PHE B O 1
ATOM 5304 N N . ASN B 1 189 ? 23.453 -18.125 -16.359 1 97.56 189 ASN B N 1
ATOM 5305 C CA . ASN B 1 189 ? 23.844 -18.484 -17.719 1 97.56 189 ASN B CA 1
ATOM 5306 C C . ASN B 1 189 ? 24.234 -17.25 -18.531 1 97.56 189 ASN B C 1
ATOM 5308 O O . ASN B 1 189 ? 25.234 -17.266 -19.25 1 97.56 189 ASN B O 1
ATOM 5312 N N . SER B 1 190 ? 23.422 -16.203 -18.438 1 97.19 190 SER B N 1
ATOM 5313 C CA . SER B 1 190 ? 23.688 -14.977 -19.172 1 97.19 190 SER B CA 1
ATOM 5314 C C . SER B 1 190 ? 25.031 -14.367 -18.781 1 97.19 190 SER B C 1
ATOM 5316 O O . SER B 1 190 ? 25.703 -13.758 -19.609 1 97.19 190 SER B O 1
ATOM 5318 N N . LEU B 1 191 ? 25.406 -14.562 -17.547 1 98.19 191 LEU B N 1
ATOM 5319 C CA . LEU B 1 191 ? 26.672 -14.016 -17.047 1 98.19 191 LEU B CA 1
ATOM 5320 C C . LEU B 1 191 ? 27.781 -15.039 -17.141 1 98.19 191 LEU B C 1
ATOM 5322 O O . LEU B 1 191 ? 28.922 -14.766 -16.734 1 98.19 191 LEU B O 1
ATOM 5326 N N . ARG B 1 192 ? 27.469 -16.234 -17.641 1 97.56 192 ARG B N 1
ATOM 5327 C CA . ARG B 1 192 ? 28.438 -17.328 -17.844 1 97.56 192 ARG B CA 1
ATOM 5328 C C . ARG B 1 192 ? 29.047 -17.75 -16.516 1 97.56 192 ARG B C 1
ATOM 5330 O O . ARG B 1 192 ? 30.266 -17.922 -16.422 1 97.56 192 ARG B O 1
ATOM 5337 N N . LEU B 1 193 ? 28.203 -17.828 -15.555 1 98.44 193 LEU B N 1
ATOM 5338 C CA . LEU B 1 193 ? 28.625 -18.297 -14.242 1 98.44 193 LEU B CA 1
ATOM 5339 C C . LEU B 1 193 ? 28.25 -19.766 -14.039 1 98.44 193 LEU B C 1
ATOM 5341 O O . LEU B 1 193 ? 27.156 -20.188 -14.383 1 98.44 193 LEU B O 1
ATOM 5345 N N . ASP B 1 194 ? 29.156 -20.531 -13.484 1 97.88 194 ASP B N 1
ATOM 5346 C CA . ASP B 1 194 ? 28.828 -21.891 -13.055 1 97.88 194 ASP B CA 1
ATOM 5347 C C . ASP B 1 194 ? 27.906 -21.875 -11.828 1 97.88 194 ASP B C 1
ATOM 5349 O O . ASP B 1 194 ? 28.297 -21.406 -10.758 1 97.88 194 ASP B O 1
ATOM 5353 N N . PRO B 1 195 ? 26.703 -22.375 -11.984 1 97.38 195 PRO B N 1
ATOM 5354 C CA . PRO B 1 195 ? 25.734 -22.328 -10.883 1 97.38 195 PRO B CA 1
ATOM 5355 C C . PRO B 1 195 ? 26.281 -22.938 -9.594 1 97.38 195 PRO B C 1
ATOM 5357 O O . PRO B 1 195 ? 25.922 -22.516 -8.5 1 97.38 195 PRO B O 1
ATOM 5360 N N . LYS B 1 196 ? 27.125 -23.891 -9.68 1 96.81 196 LYS B N 1
ATOM 5361 C CA . LYS B 1 196 ? 27.672 -24.578 -8.516 1 96.81 196 LYS B CA 1
ATOM 5362 C C . LYS B 1 196 ? 28.562 -23.641 -7.699 1 96.81 196 LYS B C 1
ATOM 5364 O O . LYS B 1 196 ? 28.844 -23.922 -6.527 1 96.81 196 LYS B O 1
ATOM 5369 N N . GLU B 1 197 ? 28.969 -22.625 -8.32 1 98.19 197 GLU B N 1
ATOM 5370 C CA . GLU B 1 197 ? 29.875 -21.688 -7.664 1 98.19 197 GLU B CA 1
ATOM 5371 C C . GLU B 1 197 ? 29.141 -20.422 -7.242 1 98.19 197 GLU B C 1
ATOM 5373 O O . GLU B 1 197 ? 29.766 -19.422 -6.898 1 98.19 197 GLU B O 1
ATOM 5378 N N . VAL B 1 198 ? 27.844 -20.438 -7.348 1 98.56 198 VAL B N 1
ATOM 5379 C CA . VAL B 1 198 ? 27.047 -19.266 -6.977 1 98.56 198 VAL B CA 1
ATOM 5380 C C . VAL B 1 198 ? 26.312 -19.531 -5.668 1 98.56 198 VAL B C 1
ATOM 5382 O O . VAL B 1 198 ? 25.625 -20.562 -5.531 1 98.56 198 VAL B O 1
ATOM 5385 N N . ASP B 1 199 ? 26.516 -18.734 -4.676 1 98.56 199 ASP B N 1
ATOM 5386 C CA . ASP B 1 199 ? 25.703 -18.672 -3.469 1 98.56 199 ASP B CA 1
ATOM 5387 C C . ASP B 1 199 ? 24.594 -17.625 -3.602 1 98.56 199 ASP B C 1
ATOM 5389 O O . ASP B 1 199 ? 24.875 -16.422 -3.67 1 98.56 199 ASP B O 1
ATOM 5393 N N . TRP B 1 200 ? 23.359 -18.141 -3.641 1 98.62 200 TRP B N 1
ATOM 5394 C CA . TRP B 1 200 ? 22.266 -17.219 -3.947 1 98.62 200 TRP B CA 1
ATOM 5395 C C . TRP B 1 200 ? 21.078 -17.453 -3.018 1 98.62 200 TRP B C 1
ATOM 5397 O O . TRP B 1 200 ? 20.953 -18.516 -2.412 1 98.62 200 TRP B O 1
ATOM 5407 N N . GLN B 1 201 ? 20.297 -16.375 -2.814 1 98.38 201 GLN B N 1
ATOM 5408 C CA . GLN B 1 201 ? 18.984 -16.344 -2.154 1 98.38 201 GLN B CA 1
ATOM 5409 C C . GLN B 1 201 ? 18 -15.469 -2.914 1 98.38 201 GLN B C 1
ATOM 5411 O O . GLN B 1 201 ? 18.406 -14.5 -3.562 1 98.38 201 GLN B O 1
ATOM 5416 N N . VAL B 1 202 ? 16.766 -15.867 -2.922 1 98.75 202 VAL B N 1
ATOM 5417 C CA . VAL B 1 202 ? 15.688 -14.992 -3.354 1 98.75 202 VAL B CA 1
ATOM 5418 C C . VAL B 1 202 ? 14.664 -14.836 -2.227 1 98.75 202 VAL B C 1
ATOM 5420 O O . VAL B 1 202 ? 14.5 -15.734 -1.401 1 98.75 202 VAL B O 1
ATOM 5423 N N . ALA B 1 203 ? 14.016 -13.703 -2.174 1 98.81 203 ALA B N 1
ATOM 5424 C CA . ALA B 1 203 ? 13.039 -13.469 -1.115 1 98.81 203 ALA B CA 1
ATOM 5425 C C . ALA B 1 203 ? 11.992 -12.445 -1.555 1 98.81 203 ALA B C 1
ATOM 5427 O O . ALA B 1 203 ? 12.273 -11.586 -2.389 1 98.81 203 ALA B O 1
ATOM 5428 N N . GLY B 1 204 ? 10.812 -12.523 -1.048 1 98.5 204 GLY B N 1
ATOM 5429 C CA . GLY B 1 204 ? 9.688 -11.648 -1.299 1 98.5 204 GLY B CA 1
ATOM 5430 C C . GLY B 1 204 ? 8.344 -12.32 -1.062 1 98.5 204 GLY B C 1
ATOM 5431 O O . GLY B 1 204 ? 8.125 -12.93 -0.012 1 98.5 204 GLY B O 1
ATOM 5432 N N . VAL B 1 205 ? 7.441 -12.125 -2.004 1 97.81 205 VAL B N 1
ATOM 5433 C CA . VAL B 1 205 ? 6.172 -12.844 -2.064 1 97.81 205 VAL B CA 1
ATOM 5434 C C . VAL B 1 205 ? 6.039 -13.547 -3.412 1 97.81 205 VAL B C 1
ATOM 5436 O O . VAL B 1 205 ? 6.82 -13.297 -4.332 1 97.81 205 VAL B O 1
ATOM 5439 N N . ASN B 1 206 ? 5.137 -14.43 -3.523 1 96.69 206 ASN B N 1
ATOM 5440 C CA . ASN B 1 206 ? 4.996 -15.148 -4.781 1 96.69 206 ASN B CA 1
ATOM 5441 C C . ASN B 1 206 ? 4.824 -14.195 -5.961 1 96.69 206 ASN B C 1
ATOM 5443 O O . ASN B 1 206 ? 4.055 -13.242 -5.883 1 96.69 206 ASN B O 1
ATOM 5447 N N . HIS B 1 207 ? 5.586 -14.422 -7.02 1 95.06 207 HIS B N 1
ATOM 5448 C CA . HIS B 1 207 ? 5.645 -13.609 -8.227 1 95.06 207 HIS B CA 1
ATOM 5449 C C . HIS B 1 207 ? 6.211 -12.227 -7.934 1 95.06 207 HIS B C 1
ATOM 5451 O O . HIS B 1 207 ? 5.938 -11.273 -8.664 1 95.06 207 HIS B O 1
ATOM 5457 N N . GLY B 1 208 ? 6.863 -12.055 -6.891 1 96.62 208 GLY B N 1
ATOM 5458 C CA . GLY B 1 208 ? 7.52 -10.828 -6.477 1 96.62 208 GLY B CA 1
ATOM 5459 C C . GLY B 1 208 ? 8.766 -11.062 -5.645 1 96.62 208 GLY B C 1
ATOM 5460 O O . GLY B 1 208 ? 8.914 -10.5 -4.559 1 96.62 208 GLY B O 1
ATOM 5461 N N . ILE B 1 209 ? 9.672 -11.914 -6.148 1 98.44 209 ILE B N 1
ATOM 5462 C CA . ILE B 1 209 ? 10.883 -12.227 -5.402 1 98.44 209 ILE B CA 1
ATOM 5463 C C . ILE B 1 209 ? 12.078 -11.508 -6.039 1 98.44 209 ILE B C 1
ATOM 5465 O O . ILE B 1 209 ? 12.086 -11.258 -7.246 1 98.44 209 ILE B O 1
ATOM 5469 N N . PHE B 1 210 ? 13.078 -11.18 -5.254 1 98.88 210 PHE B N 1
ATOM 5470 C CA . PHE B 1 210 ? 14.289 -10.484 -5.664 1 98.88 210 PHE B CA 1
ATOM 5471 C C . PHE B 1 210 ? 15.531 -11.258 -5.234 1 98.88 210 PHE B C 1
ATOM 5473 O O . PHE B 1 210 ? 15.523 -11.93 -4.199 1 98.88 210 PHE B O 1
ATOM 5480 N N . LEU B 1 211 ? 16.562 -11.219 -5.996 1 98.94 211 LEU B N 1
ATOM 5481 C CA . LEU B 1 211 ? 17.828 -11.867 -5.727 1 98.94 211 LEU B CA 1
ATOM 5482 C C . LEU B 1 211 ? 18.625 -11.094 -4.684 1 98.94 211 LEU B C 1
ATOM 5484 O O . LEU B 1 211 ? 19.516 -10.297 -5.027 1 98.94 211 LEU B O 1
ATOM 5488 N N . ASN B 1 212 ? 18.359 -11.328 -3.41 1 98.75 212 ASN B N 1
ATOM 5489 C CA . ASN B 1 212 ? 18.969 -10.539 -2.344 1 98.75 212 ASN B CA 1
ATOM 5490 C C . ASN B 1 212 ? 20.406 -10.969 -2.082 1 98.75 212 ASN B C 1
ATOM 5492 O O . ASN B 1 212 ? 21.234 -10.156 -1.636 1 98.75 212 ASN B O 1
ATOM 5496 N N . ARG B 1 213 ? 20.734 -12.25 -2.287 1 98.75 213 ARG B N 1
ATOM 5497 C CA . ARG B 1 213 ? 22.109 -12.719 -2.18 1 98.75 213 ARG B CA 1
ATOM 5498 C C . ARG B 1 213 ? 22.609 -13.273 -3.512 1 98.75 213 ARG B C 1
ATOM 5500 O O . ARG B 1 213 ? 22 -14.195 -4.07 1 98.75 213 ARG B O 1
ATOM 5507 N N . PHE B 1 214 ? 23.672 -12.734 -4.016 1 98.81 214 PHE B N 1
ATOM 5508 C CA . PHE B 1 214 ? 24.281 -13.086 -5.289 1 98.81 214 PHE B CA 1
ATOM 5509 C C . PHE B 1 214 ? 25.797 -13.055 -5.184 1 98.81 214 PHE B C 1
ATOM 5511 O O . PHE B 1 214 ? 26.438 -12.039 -5.477 1 98.81 214 PHE B O 1
ATOM 5518 N N . LEU B 1 215 ? 26.375 -14.203 -4.738 1 98.75 215 LEU B N 1
ATOM 5519 C CA . LEU B 1 215 ? 27.812 -14.328 -4.559 1 98.75 215 LEU B CA 1
ATOM 5520 C C . LEU B 1 215 ? 28.391 -15.359 -5.527 1 98.75 215 LEU B C 1
ATOM 5522 O O . LEU B 1 215 ? 27.875 -16.469 -5.645 1 98.75 215 LEU B O 1
ATOM 5526 N N . TYR B 1 216 ? 29.359 -14.984 -6.242 1 98.62 216 TYR B N 1
ATOM 5527 C CA . TYR B 1 216 ? 30.109 -15.891 -7.109 1 98.62 216 TYR B CA 1
ATOM 5528 C C . TYR B 1 216 ? 31.516 -16.125 -6.57 1 98.62 216 TYR B C 1
ATOM 5530 O O . TYR B 1 216 ? 32.312 -15.195 -6.492 1 98.62 216 TYR B O 1
ATOM 5538 N N . ARG B 1 217 ? 31.781 -17.391 -6.156 1 97.94 217 ARG B N 1
ATOM 5539 C CA . ARG B 1 217 ? 33.062 -17.75 -5.551 1 97.94 217 ARG B CA 1
ATOM 5540 C C . ARG B 1 217 ? 33.375 -16.844 -4.355 1 97.94 217 ARG B C 1
ATOM 5542 O O . ARG B 1 217 ? 34.469 -16.312 -4.242 1 97.94 217 ARG B O 1
ATOM 5549 N N . GLY B 1 218 ? 32.312 -16.578 -3.643 1 97.62 218 GLY B N 1
ATOM 5550 C CA . GLY B 1 218 ? 32.469 -15.898 -2.367 1 97.62 218 GLY B CA 1
ATOM 5551 C C . GLY B 1 218 ? 32.469 -14.391 -2.494 1 97.62 218 GLY B C 1
ATOM 5552 O O . GLY B 1 218 ? 32.5 -13.672 -1.489 1 97.62 218 GLY B O 1
ATOM 5553 N N . LYS B 1 219 ? 32.312 -13.898 -3.691 1 98.25 219 LYS B N 1
ATOM 5554 C CA . LYS B 1 219 ? 32.344 -12.461 -3.906 1 98.25 219 LYS B CA 1
ATOM 5555 C C . LYS B 1 219 ? 31.031 -11.961 -4.496 1 98.25 219 LYS B C 1
ATOM 5557 O O . LYS B 1 219 ? 30.375 -12.672 -5.25 1 98.25 219 LYS B O 1
ATOM 5562 N N . ASN B 1 220 ? 30.766 -10.734 -4.148 1 98.19 220 ASN B N 1
ATOM 5563 C CA . ASN B 1 220 ? 29.578 -10.117 -4.719 1 98.19 220 ASN B CA 1
ATOM 5564 C C . ASN B 1 220 ? 29.578 -10.18 -6.242 1 98.19 220 ASN B C 1
ATOM 5566 O O . ASN B 1 220 ? 30.562 -9.781 -6.879 1 98.19 220 ASN B O 1
ATOM 5570 N N . ALA B 1 221 ? 28.484 -10.633 -6.84 1 98.62 221 ALA B N 1
ATOM 5571 C CA . ALA B 1 221 ? 28.453 -10.875 -8.281 1 98.62 221 ALA B CA 1
ATOM 5572 C C . ALA B 1 221 ? 27.672 -9.789 -9.008 1 98.62 221 ALA B C 1
ATOM 5574 O O . ALA B 1 221 ? 27.656 -9.742 -10.242 1 98.62 221 ALA B O 1
ATOM 5575 N N . TYR B 1 222 ? 27.047 -8.852 -8.336 1 98.62 222 TYR B N 1
ATOM 5576 C CA . TYR B 1 222 ? 26.25 -7.797 -8.969 1 98.62 222 TYR B CA 1
ATOM 5577 C C . TYR B 1 222 ? 27.125 -6.934 -9.867 1 98.62 222 TYR B C 1
ATOM 5579 O O . TYR B 1 222 ? 26.688 -6.477 -10.922 1 98.62 222 TYR B O 1
ATOM 5587 N N . PRO B 1 223 ? 28.438 -6.652 -9.508 1 98.56 223 PRO B N 1
ATOM 5588 C CA . PRO B 1 223 ? 29.281 -5.914 -10.453 1 98.56 223 PRO B CA 1
ATOM 5589 C C . PRO B 1 223 ? 29.391 -6.609 -11.805 1 98.56 223 PRO B C 1
ATOM 5591 O O . PRO B 1 223 ? 29.562 -5.945 -12.836 1 98.56 223 PRO B O 1
ATOM 5594 N N . LEU B 1 224 ? 29.328 -7.984 -11.82 1 98.56 224 LEU B N 1
ATOM 5595 C CA . LEU B 1 224 ? 29.328 -8.711 -13.078 1 98.56 224 LEU B CA 1
ATOM 5596 C C . LEU B 1 224 ? 28.062 -8.406 -13.883 1 98.56 224 LEU B C 1
ATOM 5598 O O . LEU B 1 224 ? 28.125 -8.305 -15.109 1 98.56 224 LEU B O 1
ATOM 5602 N N . LEU B 1 225 ? 26.922 -8.312 -13.203 1 98.69 225 LEU B N 1
ATOM 5603 C CA . LEU B 1 225 ? 25.688 -7.906 -13.867 1 98.69 225 LEU B CA 1
ATOM 5604 C C . LEU B 1 225 ? 25.797 -6.496 -14.43 1 98.69 225 LEU B C 1
ATOM 5606 O O . LEU B 1 225 ? 25.375 -6.234 -15.555 1 98.69 225 LEU B O 1
ATOM 5610 N N . ASP B 1 226 ? 26.438 -5.574 -13.672 1 98.62 226 ASP B N 1
ATOM 5611 C CA . ASP B 1 226 ? 26.625 -4.203 -14.133 1 98.62 226 ASP B CA 1
ATOM 5612 C C . ASP B 1 226 ? 27.469 -4.168 -15.406 1 98.62 226 ASP B C 1
ATOM 5614 O O . ASP B 1 226 ? 27.172 -3.408 -16.328 1 98.62 226 ASP B O 1
ATOM 5618 N N . GLU B 1 227 ? 28.5 -4.938 -15.367 1 98.38 227 GLU B N 1
ATOM 5619 C CA . GLU B 1 227 ? 29.344 -5.023 -16.562 1 98.38 227 GLU B CA 1
ATOM 5620 C C . GLU B 1 227 ? 28.547 -5.547 -17.75 1 98.38 227 GLU B C 1
ATOM 5622 O O . GLU B 1 227 ? 28.688 -5.031 -18.875 1 98.38 227 GLU B O 1
ATOM 5627 N N . TRP B 1 228 ? 27.766 -6.605 -17.5 1 98.38 228 TRP B N 1
ATOM 5628 C CA . TRP B 1 228 ? 26.938 -7.152 -18.578 1 98.38 228 TRP B CA 1
ATOM 5629 C C . TRP B 1 228 ? 25.984 -6.094 -19.109 1 98.38 228 TRP B C 1
ATOM 5631 O O . TRP B 1 228 ? 25.781 -5.992 -20.328 1 98.38 228 TRP B O 1
ATOM 5641 N N . ILE B 1 229 ? 25.359 -5.312 -18.266 1 98.38 229 ILE B N 1
ATOM 5642 C CA . ILE B 1 229 ? 24.422 -4.262 -18.656 1 98.38 229 ILE B CA 1
ATOM 5643 C C . ILE B 1 229 ? 25.141 -3.252 -19.562 1 98.38 229 ILE B C 1
ATOM 5645 O O . ILE B 1 229 ? 24.594 -2.84 -20.578 1 98.38 229 ILE B O 1
ATOM 5649 N N . GLU B 1 230 ? 26.297 -2.896 -19.203 1 97.81 230 GLU B N 1
ATOM 5650 C CA . GLU B 1 230 ? 27.047 -1.89 -19.922 1 97.81 230 GLU B CA 1
ATOM 5651 C C . GLU B 1 230 ? 27.484 -2.412 -21.297 1 97.81 230 GLU B C 1
ATOM 5653 O O . GLU B 1 230 ? 27.438 -1.684 -22.281 1 97.81 230 GLU B O 1
ATOM 5658 N N . LYS B 1 231 ? 27.828 -3.65 -21.359 1 97.5 231 LYS B N 1
ATOM 5659 C CA . LYS B 1 231 ? 28.547 -4.137 -22.547 1 97.5 231 LYS B CA 1
ATOM 5660 C C . LYS B 1 231 ? 27.609 -4.938 -23.453 1 97.5 231 LYS B C 1
ATOM 5662 O O . LYS B 1 231 ? 27.797 -4.965 -24.672 1 97.5 231 LYS B O 1
ATOM 5667 N N . GLU B 1 232 ? 26.641 -5.582 -22.812 1 96.25 232 GLU B N 1
ATOM 5668 C CA . GLU B 1 232 ? 25.969 -6.625 -23.594 1 96.25 232 GLU B CA 1
ATOM 5669 C C . GLU B 1 232 ? 24.469 -6.387 -23.656 1 96.25 232 GLU B C 1
ATOM 5671 O O . GLU B 1 232 ? 23.781 -6.926 -24.531 1 96.25 232 GLU B O 1
ATOM 5676 N N . SER B 1 233 ? 23.922 -5.637 -22.766 1 95.75 233 SER B N 1
ATOM 5677 C CA . SER B 1 233 ? 22.469 -5.523 -22.625 1 95.75 233 SER B CA 1
ATOM 5678 C C . SER B 1 233 ? 21.828 -4.988 -23.906 1 95.75 233 SER B C 1
ATOM 5680 O O . SER B 1 233 ? 20.688 -5.32 -24.219 1 95.75 233 SER B O 1
ATOM 5682 N N . GLN B 1 234 ? 22.531 -4.18 -24.656 1 93.88 234 GLN B N 1
ATOM 5683 C CA . GLN B 1 234 ? 22 -3.566 -25.859 1 93.88 234 GLN B CA 1
ATOM 5684 C C . GLN B 1 234 ? 21.75 -4.617 -26.938 1 93.88 234 GLN B C 1
ATOM 5686 O O . GLN B 1 234 ? 20.953 -4.391 -27.859 1 93.88 234 GL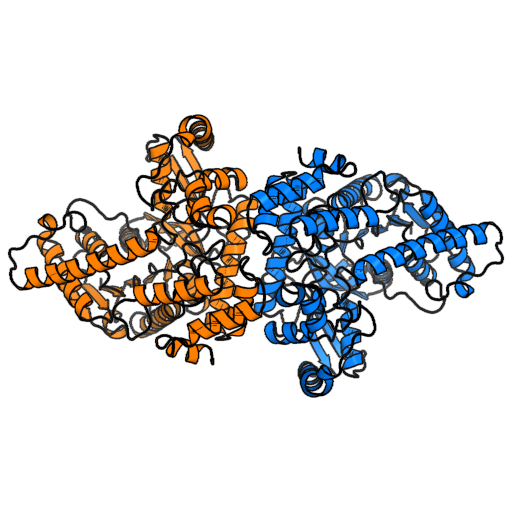N B O 1
ATOM 5691 N N . ASN B 1 235 ? 22.359 -5.73 -26.797 1 94.44 235 ASN B N 1
ATOM 5692 C CA . ASN B 1 235 ? 22.234 -6.781 -27.797 1 94.44 235 ASN B CA 1
ATOM 5693 C C . ASN B 1 235 ? 21.219 -7.84 -27.391 1 94.44 235 ASN B C 1
ATOM 5695 O O . ASN B 1 235 ? 20.984 -8.805 -28.109 1 94.44 235 ASN B O 1
ATOM 5699 N N . TRP B 1 236 ? 20.625 -7.688 -26.266 1 96.19 236 TRP B N 1
ATOM 5700 C CA . TRP B 1 236 ? 19.672 -8.688 -25.781 1 96.19 236 TRP B CA 1
ATOM 5701 C C . TRP B 1 236 ? 18.422 -8.711 -26.641 1 96.19 236 TRP B C 1
ATOM 5703 O O . TRP B 1 236 ? 17.875 -7.664 -26.984 1 96.19 236 TRP B O 1
ATOM 5713 N N . GLU B 1 237 ? 17.938 -9.914 -26.984 1 95.94 237 GLU B N 1
ATOM 5714 C CA . GLU B 1 237 ? 16.656 -10.18 -27.641 1 95.94 237 GLU B CA 1
ATOM 5715 C C . GLU B 1 237 ? 15.984 -11.414 -27.047 1 95.94 237 GLU B C 1
ATOM 5717 O O . GLU B 1 237 ? 16.641 -12.43 -26.812 1 95.94 237 GLU B O 1
ATOM 5722 N N . PRO B 1 238 ? 14.703 -11.289 -26.797 1 97.5 238 PRO B N 1
ATOM 5723 C CA . PRO B 1 238 ? 14.023 -12.461 -26.25 1 97.5 238 PRO B CA 1
ATOM 5724 C C . PRO B 1 238 ? 13.906 -13.602 -27.25 1 97.5 238 PRO B C 1
ATOM 5726 O O . PRO B 1 238 ? 13.656 -13.359 -28.438 1 97.5 238 PRO B O 1
ATOM 5729 N N . LYS B 1 239 ? 14.031 -14.789 -26.812 1 96.94 239 LYS B N 1
ATOM 5730 C CA . LYS B 1 239 ? 13.891 -15.977 -27.641 1 96.94 239 LYS B CA 1
ATOM 5731 C C . LYS B 1 239 ? 12.43 -16.344 -27.844 1 96.94 239 LYS B C 1
ATOM 5733 O O . LYS B 1 239 ? 12.062 -16.969 -28.844 1 96.94 239 LYS B O 1
ATOM 5738 N N . ASN B 1 240 ? 11.617 -16.078 -27.016 1 97.06 240 ASN B N 1
ATOM 5739 C CA . ASN B 1 240 ? 10.18 -16.297 -26.984 1 97.06 240 ASN B CA 1
ATOM 5740 C C . ASN B 1 240 ? 9.484 -15.312 -26.047 1 97.06 240 ASN B C 1
ATOM 5742 O O . ASN B 1 240 ? 10.148 -14.539 -25.344 1 97.06 240 ASN B O 1
ATOM 5746 N N . PRO B 1 241 ? 8.188 -15.227 -25.984 1 96.69 241 PRO B N 1
ATOM 5747 C CA . PRO B 1 241 ? 7.465 -14.219 -25.219 1 96.69 241 PRO B CA 1
ATOM 5748 C C . PRO B 1 241 ? 7.68 -14.359 -23.719 1 96.69 241 PRO B C 1
ATOM 5750 O O . PRO B 1 241 ? 7.375 -13.438 -22.953 1 96.69 241 PRO B O 1
ATOM 5753 N N . TRP B 1 242 ? 8.25 -15.492 -23.281 1 95.06 242 TRP B N 1
ATOM 5754 C CA . TRP B 1 242 ? 8.438 -15.734 -21.859 1 95.06 242 TRP B CA 1
ATOM 5755 C C . TRP B 1 242 ? 9.852 -15.367 -21.422 1 95.06 242 TRP B C 1
ATOM 5757 O O . TRP B 1 242 ? 10.141 -15.289 -20.234 1 95.06 242 TRP B O 1
ATOM 5767 N N . ASP B 1 243 ? 10.742 -15.188 -22.359 1 96.81 243 ASP B N 1
ATOM 5768 C CA . ASP B 1 243 ? 12.141 -14.867 -22.094 1 96.81 243 ASP B CA 1
ATOM 5769 C C . ASP B 1 243 ? 12.297 -13.391 -21.719 1 96.81 243 ASP B C 1
ATOM 5771 O O . ASP B 1 243 ? 12.57 -12.555 -22.578 1 96.81 243 ASP B O 1
ATOM 5775 N N . LEU B 1 244 ? 12.227 -13.062 -20.422 1 96.81 244 LEU B N 1
ATOM 5776 C CA . LEU B 1 244 ? 12.172 -11.656 -20.031 1 96.81 244 LEU B CA 1
ATOM 5777 C C . LEU B 1 244 ? 13.203 -11.359 -18.953 1 96.81 244 LEU B C 1
ATOM 5779 O O . LEU B 1 244 ? 13.43 -10.195 -18.609 1 96.81 244 LEU B O 1
ATOM 5783 N N . GLN B 1 245 ? 13.898 -12.328 -18.406 1 98.25 245 GLN B N 1
ATOM 5784 C CA . GLN B 1 245 ? 14.711 -12.203 -17.203 1 98.25 245 GLN B CA 1
ATOM 5785 C C . GLN B 1 245 ? 15.797 -11.141 -17.375 1 98.25 245 GLN B C 1
ATOM 5787 O O . GLN B 1 245 ? 16.141 -10.43 -16.438 1 98.25 245 GLN B O 1
ATOM 5792 N N . MET B 1 246 ? 16.359 -11.102 -18.609 1 98.44 246 MET B N 1
ATOM 5793 C CA . MET B 1 246 ? 17.469 -10.188 -18.844 1 98.44 246 MET B CA 1
ATOM 5794 C C . MET B 1 246 ? 17.016 -8.984 -19.672 1 98.44 246 MET B C 1
ATOM 5796 O O . MET B 1 246 ? 17.844 -8.312 -20.297 1 98.44 246 MET B O 1
ATOM 5800 N N . SER B 1 247 ? 15.703 -8.641 -19.688 1 98.31 247 SER B N 1
ATOM 5801 C CA . SER B 1 247 ? 15.133 -7.57 -20.484 1 98.31 247 SER B CA 1
ATOM 5802 C C . SER B 1 247 ? 15.508 -6.199 -19.938 1 98.31 247 SER B C 1
ATOM 5804 O O . SER B 1 247 ? 15.922 -6.082 -18.781 1 98.31 247 SER B O 1
ATOM 5806 N N . PRO B 1 248 ? 15.297 -5.148 -20.766 1 98 248 PRO B N 1
ATOM 5807 C CA . PRO B 1 248 ? 15.547 -3.779 -20.297 1 98 248 PRO B CA 1
ATOM 5808 C C . PRO B 1 248 ? 14.664 -3.387 -19.125 1 98 248 PRO B C 1
ATOM 5810 O O . PRO B 1 248 ? 15.109 -2.652 -18.234 1 98 248 PRO B O 1
ATOM 5813 N N . ALA B 1 249 ? 13.461 -3.865 -19.078 1 97.81 249 ALA B N 1
ATOM 5814 C CA . ALA B 1 249 ? 12.57 -3.568 -17.969 1 97.81 249 ALA B CA 1
ATOM 5815 C C . ALA B 1 249 ? 13.156 -4.086 -16.656 1 97.81 249 ALA B C 1
ATOM 5817 O O . ALA B 1 249 ? 13.141 -3.383 -15.641 1 97.81 249 ALA B O 1
ATOM 5818 N N . VAL B 1 250 ? 13.703 -5.277 -16.734 1 98.44 250 VAL B N 1
ATOM 5819 C CA . VAL B 1 250 ? 14.242 -5.93 -15.539 1 98.44 250 VAL B CA 1
ATOM 5820 C C . VAL B 1 250 ? 15.492 -5.188 -15.07 1 98.44 250 VAL B C 1
ATOM 5822 O O . VAL B 1 250 ? 15.695 -5.004 -13.867 1 98.44 250 VAL B O 1
ATOM 5825 N N . MET B 1 251 ? 16.312 -4.754 -16.016 1 98.56 251 MET B N 1
ATOM 5826 C CA . MET B 1 251 ? 17.5 -3.996 -15.656 1 98.56 251 MET B CA 1
ATOM 5827 C C . MET B 1 251 ? 17.125 -2.646 -15.055 1 98.56 251 MET B C 1
ATOM 5829 O O . MET B 1 251 ? 17.781 -2.176 -14.125 1 98.56 251 MET B O 1
ATOM 5833 N N . ASP B 1 252 ? 16.094 -2.039 -15.594 1 98 252 ASP B N 1
ATOM 5834 C CA . ASP B 1 252 ? 15.602 -0.783 -15.031 1 98 252 ASP B CA 1
ATOM 5835 C C . ASP B 1 252 ? 15.102 -0.977 -13.602 1 98 252 ASP B C 1
ATOM 5837 O O . ASP B 1 252 ? 15.375 -0.154 -12.727 1 98 252 ASP B O 1
ATOM 5841 N N . MET B 1 253 ? 14.398 -2.031 -13.328 1 98.25 253 MET B N 1
ATOM 5842 C CA . MET B 1 253 ? 13.945 -2.367 -11.984 1 98.25 253 MET B CA 1
ATOM 5843 C C . MET B 1 253 ? 15.133 -2.59 -11.047 1 98.25 253 MET B C 1
ATOM 5845 O O . MET B 1 253 ? 15.148 -2.08 -9.93 1 98.25 253 MET B O 1
ATOM 5849 N N . TYR B 1 254 ? 16.125 -3.328 -11.555 1 98.69 254 TYR B N 1
ATOM 5850 C CA . TYR B 1 254 ? 17.328 -3.59 -10.773 1 98.69 254 TYR B CA 1
ATOM 5851 C C . TYR B 1 254 ? 18 -2.289 -10.352 1 98.69 254 TYR B C 1
ATOM 5853 O O . TYR B 1 254 ? 18.359 -2.119 -9.188 1 98.69 254 TYR B O 1
ATOM 5861 N N . LYS B 1 255 ? 18.078 -1.393 -11.242 1 98.12 255 LYS B N 1
ATOM 5862 C CA . LYS B 1 255 ? 18.734 -0.124 -10.961 1 98.12 255 LYS B CA 1
ATOM 5863 C C . LYS B 1 255 ? 17.984 0.68 -9.914 1 98.12 255 LYS B C 1
ATOM 5865 O O . LYS B 1 255 ? 18.594 1.362 -9.086 1 98.12 255 LYS B O 1
ATOM 5870 N N . PHE B 1 256 ? 16.75 0.592 -9.898 1 98.31 256 PHE B N 1
ATOM 5871 C CA . PHE B 1 256 ? 15.938 1.352 -8.953 1 98.31 256 PHE B CA 1
ATOM 5872 C C . PHE B 1 256 ? 15.891 0.654 -7.598 1 98.31 256 PHE B C 1
ATOM 5874 O O . PHE B 1 256 ? 16.062 1.293 -6.559 1 98.31 256 PHE B O 1
ATOM 5881 N N . TYR B 1 257 ? 15.648 -0.618 -7.598 1 98.5 257 TYR B N 1
ATOM 5882 C CA . TYR B 1 257 ? 15.383 -1.351 -6.363 1 98.5 257 TYR B CA 1
ATOM 5883 C C . TYR B 1 257 ? 16.688 -1.791 -5.699 1 98.5 257 TYR B C 1
ATOM 5885 O O . TYR B 1 257 ? 16.703 -2.107 -4.508 1 98.5 257 TYR B O 1
ATOM 5893 N N . GLY B 1 258 ? 17.75 -1.917 -6.449 1 98.38 258 GLY B N 1
ATOM 5894 C CA . GLY B 1 258 ? 19.047 -2.287 -5.906 1 98.38 258 GLY B CA 1
ATOM 5895 C C . GLY B 1 258 ? 19.281 -3.785 -5.898 1 98.38 258 GLY B C 1
ATOM 5896 O O . GLY B 1 258 ? 20.375 -4.246 -5.566 1 98.38 258 GLY B O 1
ATOM 5897 N N . MET B 1 259 ? 18.25 -4.605 -6.199 1 98.81 259 MET B N 1
ATOM 5898 C CA . MET B 1 259 ? 18.344 -6.055 -6.332 1 98.81 259 MET B CA 1
ATOM 5899 C C . MET B 1 259 ? 17.531 -6.543 -7.527 1 98.81 259 MET B C 1
ATOM 5901 O O . MET B 1 259 ? 16.531 -5.926 -7.895 1 98.81 259 MET B O 1
ATOM 5905 N N . LEU B 1 260 ? 17.922 -7.586 -8.148 1 98.88 260 LEU B N 1
ATOM 5906 C CA . LEU B 1 260 ? 17.375 -8.062 -9.414 1 98.88 260 LEU B CA 1
ATOM 5907 C C . LEU B 1 260 ? 16.094 -8.859 -9.18 1 98.88 260 LEU B C 1
ATOM 5909 O O . LEU B 1 260 ? 16.078 -9.82 -8.406 1 98.88 260 LEU B O 1
ATOM 5913 N N . PRO B 1 261 ? 14.984 -8.438 -9.82 1 98.5 261 PRO B N 1
ATOM 5914 C CA . PRO B 1 261 ? 13.797 -9.289 -9.75 1 98.5 261 PRO B CA 1
ATOM 5915 C C . PRO B 1 261 ? 13.984 -10.625 -10.477 1 98.5 261 PRO B C 1
ATOM 5917 O O . PRO B 1 261 ? 14.633 -10.672 -11.531 1 98.5 261 PRO B O 1
ATOM 5920 N N . ILE B 1 262 ? 13.391 -11.68 -10.008 1 98.56 262 ILE B N 1
ATOM 5921 C CA . ILE B 1 262 ? 13.625 -13.016 -10.547 1 98.56 262 ILE B CA 1
ATOM 5922 C C . ILE B 1 262 ? 12.289 -13.656 -10.914 1 98.56 262 ILE B C 1
ATOM 5924 O O . ILE B 1 262 ? 11.32 -13.57 -10.156 1 98.56 262 ILE B O 1
ATOM 5928 N N . GLY B 1 263 ? 12.273 -14.289 -12.047 1 96.19 263 GLY B N 1
ATOM 5929 C CA . GLY B 1 263 ? 11.102 -15.055 -12.445 1 96.19 263 GLY B CA 1
ATOM 5930 C C . GLY B 1 263 ? 9.922 -14.188 -12.828 1 96.19 263 GLY B C 1
ATOM 5931 O O . GLY B 1 263 ? 10.055 -13.258 -13.625 1 96.19 263 GLY B O 1
ATOM 5932 N N . ASP B 1 264 ? 8.789 -14.469 -12.305 1 93.69 264 ASP B N 1
ATOM 5933 C CA . ASP B 1 264 ? 7.566 -13.766 -12.68 1 93.69 264 ASP B CA 1
ATOM 5934 C C . ASP B 1 264 ? 7.582 -12.328 -12.172 1 93.69 264 ASP B C 1
ATOM 5936 O O . ASP B 1 264 ? 6.812 -11.484 -12.641 1 93.69 264 ASP B O 1
ATOM 5940 N N . ALA B 1 265 ? 8.453 -12.047 -11.242 1 95.25 265 ALA B N 1
ATOM 5941 C CA . ALA B 1 265 ? 8.617 -10.664 -10.781 1 95.25 265 ALA B CA 1
ATOM 5942 C C . ALA B 1 265 ? 9.016 -9.75 -11.938 1 95.25 265 ALA B C 1
ATOM 5944 O O . ALA B 1 265 ? 8.719 -8.555 -11.914 1 95.25 265 ALA B O 1
ATOM 5945 N N . CYS B 1 266 ? 9.656 -10.289 -12.977 1 95.31 266 CYS B N 1
ATOM 5946 C CA . CYS B 1 266 ? 10.117 -9.547 -14.141 1 95.31 266 CYS B CA 1
ATOM 5947 C C . CYS B 1 266 ? 8.938 -8.969 -14.914 1 95.31 266 CYS B C 1
ATOM 5949 O O . CYS B 1 266 ? 9.078 -7.953 -15.602 1 95.31 266 CYS B O 1
ATOM 5951 N N . ARG B 1 267 ? 7.812 -9.648 -14.75 1 92.5 267 ARG B N 1
ATOM 5952 C CA . ARG B 1 267 ? 6.605 -9.25 -15.469 1 92.5 267 ARG B CA 1
ATOM 5953 C C . ARG B 1 267 ? 5.734 -8.336 -14.609 1 92.5 267 ARG B C 1
ATOM 5955 O O . ARG B 1 267 ? 4.781 -7.734 -15.109 1 92.5 267 ARG B O 1
ATOM 5962 N N . ASN B 1 268 ? 6.078 -8.297 -13.352 1 91.31 268 ASN B N 1
ATOM 5963 C CA . ASN B 1 268 ? 5.238 -7.609 -12.383 1 91.31 268 ASN B CA 1
ATOM 5964 C C . ASN B 1 268 ? 5.809 -6.242 -12.008 1 91.31 268 ASN B C 1
ATOM 5966 O O . ASN B 1 268 ? 5.961 -5.93 -10.828 1 91.31 268 ASN B O 1
ATOM 5970 N N . GLY B 1 269 ? 6.152 -5.492 -13.023 1 91.81 269 GLY B N 1
ATOM 5971 C CA . GLY B 1 269 ? 6.555 -4.109 -12.828 1 91.81 269 GLY B CA 1
ATOM 5972 C C . GLY B 1 269 ? 5.395 -3.133 -12.883 1 91.81 269 GLY B C 1
ATOM 5973 O O . GLY B 1 269 ? 4.242 -3.541 -13.023 1 91.81 269 GLY B O 1
ATOM 5974 N N . THR B 1 270 ? 5.66 -1.894 -12.766 1 93.62 270 THR B N 1
ATOM 5975 C CA . THR B 1 270 ? 4.633 -0.861 -12.766 1 93.62 270 THR B CA 1
ATOM 5976 C C . THR B 1 270 ? 4.105 -0.621 -14.172 1 93.62 270 THR B C 1
ATOM 5978 O O . THR B 1 270 ? 4.555 -1.262 -15.125 1 93.62 270 THR B O 1
ATOM 5981 N N . TRP B 1 271 ? 3.145 0.198 -14.312 1 93.31 271 TRP B N 1
ATOM 5982 C CA . TRP B 1 271 ? 2.578 0.556 -15.609 1 93.31 271 TRP B CA 1
ATOM 5983 C C . TRP B 1 271 ? 3.625 1.221 -16.5 1 93.31 271 TRP B C 1
ATOM 5985 O O . TRP B 1 271 ? 3.469 1.272 -17.719 1 93.31 271 TRP B O 1
ATOM 5995 N N . LYS B 1 272 ? 4.738 1.6 -15.883 1 95.06 272 LYS B N 1
ATOM 5996 C CA . LYS B 1 272 ? 5.848 2.188 -16.625 1 95.06 272 LYS B CA 1
ATOM 5997 C C . LYS B 1 272 ? 6.227 1.327 -17.828 1 95.06 272 LYS B C 1
ATOM 5999 O O . LYS B 1 272 ? 6.582 1.85 -18.891 1 95.06 272 LYS B O 1
ATOM 6004 N N . TYR B 1 273 ? 6.039 0.047 -17.719 1 96.38 273 TYR B N 1
ATOM 6005 C CA . TYR B 1 273 ? 6.5 -0.898 -18.734 1 96.38 273 TYR B CA 1
ATOM 6006 C C . TYR B 1 273 ? 5.328 -1.472 -19.516 1 96.38 273 TYR B C 1
ATOM 6008 O O . TYR B 1 273 ? 5.516 -2.328 -20.375 1 96.38 273 TYR B O 1
ATOM 6016 N N . ASN B 1 274 ? 4.059 -0.996 -19.203 1 94.44 274 ASN B N 1
ATOM 6017 C CA . ASN B 1 274 ? 2.945 -1.845 -19.609 1 94.44 274 ASN B CA 1
ATOM 6018 C C . ASN B 1 274 ? 1.785 -1.021 -20.156 1 94.44 274 ASN B C 1
ATOM 6020 O O . ASN B 1 274 ? 0.689 -1.544 -20.375 1 94.44 274 ASN B O 1
ATOM 6024 N N . TYR B 1 275 ? 2.006 0.263 -20.484 1 93.56 275 TYR B N 1
ATOM 6025 C CA . TYR B 1 275 ? 0.915 1.167 -20.828 1 93.56 275 TYR B CA 1
ATOM 6026 C C . TYR B 1 275 ? 0.217 0.715 -22.109 1 93.56 275 TYR B C 1
ATOM 6028 O O . TYR B 1 275 ? -0.982 0.945 -22.281 1 93.56 275 TYR B O 1
ATOM 6036 N N . ASN B 1 276 ? 0.958 0.123 -23.078 1 94.56 276 ASN B N 1
ATOM 6037 C CA . ASN B 1 276 ? 0.469 -0.372 -24.375 1 94.56 276 ASN B CA 1
ATOM 6038 C C . ASN B 1 276 ? 1.478 -1.307 -25.031 1 94.56 276 ASN B C 1
ATOM 6040 O O . ASN B 1 276 ? 2.545 -1.569 -24.469 1 94.56 276 ASN B O 1
ATOM 6044 N N . LEU B 1 277 ? 1.115 -1.826 -26.141 1 96.38 277 LEU B N 1
ATOM 6045 C CA . LEU B 1 277 ? 1.961 -2.807 -26.812 1 96.38 277 LEU B CA 1
ATOM 6046 C C . LEU B 1 277 ? 3.299 -2.191 -27.219 1 96.38 277 LEU B C 1
ATOM 6048 O O . LEU B 1 277 ? 4.344 -2.834 -27.094 1 96.38 277 LEU B O 1
ATOM 6052 N N . GLU B 1 278 ? 3.285 -0.975 -27.672 1 97.38 278 GLU B N 1
ATOM 6053 C CA . GLU B 1 278 ? 4.516 -0.295 -28.062 1 97.38 278 GLU B CA 1
ATOM 6054 C C . GLU B 1 278 ? 5.469 -0.154 -26.891 1 97.38 278 GLU B C 1
ATOM 6056 O O . GLU B 1 278 ? 6.664 -0.427 -27.016 1 97.38 278 GLU B O 1
ATOM 6061 N N . THR B 1 279 ? 4.922 0.233 -25.734 1 96.88 279 THR B N 1
ATOM 6062 C CA . THR B 1 279 ? 5.715 0.348 -24.516 1 96.88 279 THR B CA 1
ATOM 6063 C C . THR B 1 279 ? 6.27 -1.012 -24.094 1 96.88 279 THR B C 1
ATOM 6065 O O . THR B 1 279 ? 7.445 -1.126 -23.75 1 96.88 279 THR B O 1
ATOM 6068 N N . LYS B 1 280 ? 5.43 -2.014 -24.188 1 96.88 280 LYS B N 1
ATOM 6069 C CA . LYS B 1 280 ? 5.855 -3.359 -23.812 1 96.88 280 LYS B CA 1
ATOM 6070 C C . LYS B 1 280 ? 6.988 -3.844 -24.719 1 96.88 280 LYS B C 1
ATOM 6072 O O . LYS B 1 280 ? 7.953 -4.449 -24.234 1 96.88 280 LYS B O 1
ATOM 6077 N N . LYS B 1 281 ? 6.879 -3.57 -25.984 1 97.94 281 LYS B N 1
ATOM 6078 C CA . LYS B 1 281 ? 7.926 -3.982 -26.922 1 97.94 281 LYS B CA 1
ATOM 6079 C C . LYS B 1 281 ? 9.227 -3.232 -26.656 1 97.94 281 LYS B C 1
ATOM 6081 O O . LYS B 1 281 ? 10.312 -3.789 -26.812 1 97.94 281 LYS B O 1
ATOM 6086 N N . LYS B 1 282 ? 9.102 -1.999 -26.25 1 96.88 282 LYS B N 1
ATOM 6087 C CA . LYS B 1 282 ? 10.281 -1.209 -25.906 1 96.88 282 LYS B CA 1
ATOM 6088 C C . LYS B 1 282 ? 11.023 -1.821 -24.719 1 96.88 282 LYS B C 1
ATOM 6090 O O . LYS B 1 282 ? 12.25 -1.869 -24.703 1 96.88 282 LYS B O 1
ATOM 6095 N N . TRP B 1 283 ? 10.305 -2.375 -23.766 1 97.25 283 TRP B N 1
ATOM 6096 C CA . TRP B 1 283 ? 10.898 -2.771 -22.5 1 97.25 283 TRP B CA 1
ATOM 6097 C C . TRP B 1 283 ? 11.172 -4.27 -22.469 1 97.25 283 TRP B C 1
ATOM 6099 O O . TRP B 1 283 ? 12.109 -4.727 -21.797 1 97.25 283 TRP B O 1
ATOM 6109 N N . TYR B 1 284 ? 10.352 -5.094 -23.188 1 97.56 284 TYR B N 1
ATOM 6110 C CA . TYR B 1 284 ? 10.445 -6.543 -23.078 1 97.56 284 TYR B CA 1
ATOM 6111 C C . TYR B 1 284 ? 10.875 -7.164 -24.406 1 97.56 284 TYR B C 1
ATOM 6113 O O . TYR B 1 284 ? 10.898 -8.391 -24.547 1 97.56 284 TYR B O 1
ATOM 6121 N N . GLY B 1 285 ? 11.172 -6.32 -25.438 1 97.62 285 GLY B N 1
ATOM 6122 C CA . GLY B 1 285 ? 11.648 -6.809 -26.719 1 97.62 285 GLY B CA 1
ATOM 6123 C C . GLY B 1 285 ? 10.531 -7.043 -27.719 1 97.62 285 GLY B C 1
ATOM 6124 O O . GLY B 1 285 ? 9.398 -6.605 -27.516 1 97.62 285 GLY B O 1
ATOM 6125 N N . LYS B 1 286 ? 10.844 -7.715 -28.75 1 97.38 286 LYS B N 1
ATOM 6126 C CA . LYS B 1 286 ? 10.047 -7.766 -29.969 1 97.38 286 LYS B CA 1
ATOM 6127 C C . LYS B 1 286 ? 8.672 -8.375 -29.688 1 97.38 286 LYS B C 1
ATOM 6129 O O . LYS B 1 286 ? 7.691 -8.031 -30.359 1 97.38 286 LYS B O 1
ATOM 6134 N N . PHE B 1 287 ? 8.516 -9.234 -28.734 1 97.81 287 PHE B N 1
ATOM 6135 C CA . PHE B 1 287 ? 7.23 -9.867 -28.453 1 97.81 287 PHE B CA 1
ATOM 6136 C C . PHE B 1 287 ? 6.406 -9.023 -27.484 1 97.81 287 PHE B C 1
ATOM 6138 O O . PHE B 1 287 ? 5.199 -9.242 -27.344 1 97.81 287 PHE B O 1
ATOM 6145 N N . GLY B 1 288 ? 7.047 -8.102 -26.734 1 97.25 288 GLY B N 1
ATOM 6146 C CA . GLY B 1 288 ? 6.379 -7.316 -25.703 1 97.25 288 GLY B CA 1
ATOM 6147 C C . GLY B 1 288 ? 6.055 -8.117 -24.469 1 97.25 288 GLY B C 1
ATOM 6148 O O . GLY B 1 288 ? 5.207 -7.723 -23.656 1 97.25 288 GLY B O 1
ATOM 6149 N N . GLY B 1 289 ? 6.723 -9.336 -24.328 1 95.81 289 GLY B N 1
ATOM 6150 C CA . GLY B 1 289 ? 6.363 -10.242 -23.25 1 95.81 289 GLY B CA 1
ATOM 6151 C C . GLY B 1 289 ? 5.105 -11.039 -23.531 1 95.81 289 GLY B C 1
ATOM 6152 O O . GLY B 1 289 ? 4.48 -10.875 -24.578 1 95.81 289 GLY B O 1
ATOM 6153 N N . ILE B 1 290 ? 4.672 -11.844 -22.609 1 94.31 290 ILE B N 1
ATOM 6154 C CA . ILE B 1 290 ? 3.557 -12.758 -22.812 1 94.31 290 ILE B CA 1
ATOM 6155 C C . ILE B 1 290 ? 2.24 -12.039 -22.531 1 94.31 290 ILE B C 1
ATOM 6157 O O . ILE B 1 290 ? 1.195 -12.414 -23.078 1 94.31 290 ILE B O 1
ATOM 6161 N N . ASP B 1 291 ? 2.262 -10.984 -21.75 1 92.06 291 ASP B N 1
ATOM 6162 C CA . ASP B 1 291 ? 1.048 -10.359 -21.234 1 92.06 291 ASP B CA 1
ATOM 6163 C C . ASP B 1 291 ? 0.588 -9.219 -22.141 1 92.06 291 ASP B C 1
ATOM 6165 O O . ASP B 1 291 ? 0.511 -8.07 -21.703 1 92.06 291 ASP B O 1
ATOM 6169 N N . ASN B 1 292 ? 0.283 -9.539 -23.391 1 93.38 292 ASN B N 1
ATOM 6170 C CA . ASN B 1 292 ? -0.25 -8.547 -24.312 1 93.38 292 ASN B CA 1
ATOM 6171 C C . ASN B 1 292 ? -1.306 -9.141 -25.234 1 93.38 292 ASN B C 1
ATOM 6173 O O . ASN B 1 292 ? -1.599 -10.336 -25.156 1 93.38 292 ASN B O 1
ATOM 6177 N N . GLU B 1 293 ? -1.891 -8.367 -26.031 1 92.81 293 GLU B N 1
ATOM 6178 C CA . GLU B 1 293 ? -3.09 -8.711 -26.797 1 92.81 293 GLU B CA 1
ATOM 6179 C C . GLU B 1 293 ? -2.756 -9.633 -27.953 1 92.81 293 GLU B C 1
ATOM 6181 O O . GLU B 1 293 ? -3.652 -10.211 -28.578 1 92.81 293 GLU B O 1
ATOM 6186 N N . ILE B 1 294 ? -1.465 -9.797 -28.219 1 95.62 294 ILE B N 1
ATOM 6187 C CA . ILE B 1 294 ? -1.051 -10.656 -29.328 1 95.62 294 ILE B CA 1
ATOM 6188 C C . ILE B 1 294 ? -0.595 -12.008 -28.781 1 95.62 294 ILE B C 1
ATOM 6190 O O . ILE B 1 294 ? -1.115 -13.055 -29.188 1 95.62 294 ILE B O 1
ATOM 6194 N N . GLU B 1 295 ? 0.25 -12.008 -27.812 1 95.25 295 GLU B N 1
ATOM 6195 C CA . GLU B 1 295 ? 0.941 -13.211 -27.375 1 95.25 295 GLU B CA 1
ATOM 6196 C C . GLU B 1 295 ? 0.067 -14.039 -26.438 1 95.25 295 GLU B C 1
ATOM 6198 O O . GLU B 1 295 ? 0.127 -15.273 -26.438 1 95.25 295 GLU B O 1
ATOM 6203 N N . ARG B 1 296 ? -0.756 -13.438 -25.641 1 91.81 296 ARG B N 1
ATOM 6204 C CA . ARG B 1 296 ? -1.568 -14.164 -24.672 1 91.81 296 ARG B CA 1
ATOM 6205 C C . ARG B 1 296 ? -2.623 -15.016 -25.375 1 91.81 296 ARG B C 1
ATOM 6207 O O . ARG B 1 296 ? -2.771 -16.203 -25.062 1 91.81 296 ARG B O 1
ATOM 6214 N N . PRO B 1 297 ? -3.355 -14.461 -26.375 1 90.19 297 PRO B N 1
ATOM 6215 C CA . PRO B 1 297 ? -4.301 -15.312 -27.094 1 90.19 297 PRO B CA 1
ATOM 6216 C C . PRO B 1 297 ? -3.615 -16.469 -27.812 1 90.19 297 PRO B C 1
ATOM 6218 O O . PRO B 1 297 ? -4.168 -17.578 -27.875 1 90.19 297 PRO B O 1
ATOM 6221 N N . LYS B 1 298 ? -2.434 -16.234 -28.312 1 93.38 298 LYS B N 1
ATOM 6222 C CA . LYS B 1 298 ? -1.68 -17.312 -28.938 1 93.38 298 LYS B CA 1
ATOM 6223 C C . LYS B 1 298 ? -1.371 -18.422 -27.938 1 93.38 298 LYS B C 1
ATOM 6225 O O . LYS B 1 298 ? -1.481 -19.609 -28.25 1 93.38 298 LYS B O 1
ATOM 6230 N N . PHE B 1 299 ? -1.04 -18.016 -26.812 1 91.62 299 PHE B N 1
ATOM 6231 C CA . PHE B 1 299 ? -0.736 -18.969 -25.734 1 91.62 299 PHE B CA 1
ATOM 6232 C C . PHE B 1 299 ? -1.964 -19.797 -25.391 1 91.62 299 PHE B C 1
ATOM 6234 O O . PHE B 1 299 ? -1.871 -21.016 -25.234 1 91.62 299 PHE B O 1
ATOM 6241 N N . HIS B 1 300 ? -3.115 -19.109 -25.25 1 88.69 300 HIS B N 1
ATOM 6242 C CA . HIS B 1 300 ? -4.355 -19.828 -24.953 1 88.69 300 HIS B CA 1
ATOM 6243 C C . HIS B 1 300 ? -4.68 -20.844 -26.047 1 88.69 300 HIS B C 1
ATOM 6245 O O . HIS B 1 300 ? -5.133 -21.953 -25.75 1 88.69 300 HIS B O 1
ATOM 6251 N N . GLU B 1 301 ? -4.422 -20.469 -27.234 1 90.38 301 GLU B N 1
ATOM 6252 C CA . GLU B 1 301 ? -4.652 -21.375 -28.359 1 90.38 301 GLU B CA 1
ATOM 6253 C C . GLU B 1 301 ? -3.703 -22.578 -28.312 1 90.38 301 GLU B C 1
ATOM 6255 O O . GLU B 1 301 ? -4.102 -23.703 -28.594 1 90.38 301 GLU B O 1
ATOM 6260 N N . GLU B 1 302 ? -2.477 -22.281 -27.922 1 90.06 302 GLU B N 1
ATOM 6261 C CA . GLU B 1 302 ? -1.496 -23.359 -27.781 1 90.06 302 GLU B CA 1
ATOM 6262 C C . GLU B 1 302 ? -1.916 -24.344 -26.688 1 90.06 302 GLU B C 1
ATOM 6264 O O . GLU B 1 302 ? -1.76 -25.547 -26.844 1 90.06 302 GLU B O 1
ATOM 6269 N N . LEU B 1 303 ? -2.385 -23.828 -25.609 1 86.81 303 LEU B N 1
ATOM 6270 C CA . LEU B 1 303 ? -2.854 -24.672 -24.531 1 86.81 303 LEU B CA 1
ATOM 6271 C C . LEU B 1 303 ? -4.043 -25.516 -24.969 1 86.81 303 LEU B C 1
ATOM 6273 O O . LEU B 1 303 ? -4.145 -26.688 -24.609 1 86.81 303 LEU B O 1
ATOM 6277 N N . ARG B 1 304 ? -4.914 -24.969 -25.781 1 86.12 304 ARG B N 1
ATOM 6278 C CA . ARG B 1 304 ? -6.066 -25.688 -26.312 1 86.12 304 ARG B CA 1
ATOM 6279 C C . ARG B 1 304 ? -5.621 -26.828 -27.234 1 86.12 304 ARG B C 1
ATOM 6281 O O . ARG B 1 304 ? -6.141 -27.938 -27.141 1 86.12 304 ARG B O 1
ATOM 6288 N N . LYS B 1 305 ? -4.711 -26.484 -28.047 1 89.12 305 LYS B N 1
ATOM 6289 C CA . LYS B 1 305 ? -4.184 -27.5 -28.953 1 89.12 305 LYS B CA 1
ATOM 6290 C C . LYS B 1 305 ? -3.5 -28.625 -28.188 1 89.12 305 LYS B C 1
ATOM 6292 O O . LYS B 1 305 ? -3.635 -29.797 -28.547 1 89.12 305 LYS B O 1
ATOM 6297 N N . GLY B 1 306 ? -2.773 -28.234 -27.188 1 87.12 306 GLY B N 1
ATOM 6298 C CA . GLY B 1 306 ? -2.135 -29.234 -26.344 1 87.12 306 GLY B CA 1
ATOM 6299 C C . GLY B 1 306 ? -3.123 -30.172 -25.672 1 87.12 306 GLY B C 1
ATOM 6300 O O . GLY B 1 306 ? -2.9 -31.375 -25.609 1 87.12 306 GLY B O 1
ATOM 6301 N N . ARG B 1 307 ? -4.176 -29.688 -25.219 1 87.44 307 ARG B N 1
ATOM 6302 C CA . ARG B 1 307 ? -5.219 -30.484 -24.578 1 87.44 307 ARG B CA 1
ATOM 6303 C C . ARG B 1 307 ? -5.867 -31.438 -25.562 1 87.44 307 ARG B C 1
ATOM 6305 O O . ARG B 1 307 ? -6.121 -32.594 -25.234 1 87.44 307 ARG B O 1
ATOM 6312 N N . LYS B 1 308 ? -6.164 -30.938 -26.688 1 90.06 308 LYS B N 1
ATOM 6313 C CA . LYS B 1 308 ? -6.742 -31.781 -27.719 1 90.06 308 LYS B CA 1
ATOM 6314 C C . LYS B 1 308 ? -5.805 -32.938 -28.078 1 90.06 308 LYS B C 1
ATOM 6316 O O . LYS B 1 308 ? -6.242 -34.062 -28.234 1 90.06 308 LYS B O 1
ATOM 6321 N N . ARG B 1 309 ? -4.59 -32.594 -28.172 1 91.12 309 ARG B N 1
ATOM 6322 C CA . ARG B 1 309 ? -3.59 -33.625 -28.5 1 91.12 309 ARG B CA 1
ATOM 6323 C C . ARG B 1 309 ? -3.516 -34.688 -27.406 1 91.12 309 ARG B C 1
ATOM 6325 O O . ARG B 1 309 ? -3.428 -35.875 -27.703 1 91.12 309 ARG B O 1
ATOM 6332 N N . MET B 1 310 ? -3.535 -34.219 -26.219 1 91.31 310 MET B N 1
ATOM 6333 C CA . MET B 1 310 ? -3.496 -35.156 -25.078 1 91.31 310 MET B CA 1
ATOM 6334 C C . MET B 1 310 ? -4.66 -36.125 -25.141 1 91.31 310 MET B C 1
ATOM 6336 O O . MET B 1 310 ? -4.473 -37.344 -24.953 1 91.31 310 MET B O 1
ATOM 6340 N N . ILE B 1 311 ? -5.816 -35.688 -25.422 1 93.12 311 ILE B N 1
ATOM 6341 C CA . ILE B 1 311 ? -7.02 -36.5 -25.484 1 93.12 311 ILE B CA 1
ATOM 6342 C C . ILE B 1 311 ? -6.918 -37.5 -26.641 1 93.12 311 ILE B C 1
ATOM 6344 O O . ILE B 1 311 ? -7.254 -38.656 -26.5 1 93.12 311 ILE B O 1
ATOM 6348 N N . GLU B 1 312 ? -6.398 -37 -27.719 1 95 312 GLU B N 1
ATOM 6349 C CA . GLU B 1 312 ? -6.254 -37.844 -28.891 1 95 312 GLU B CA 1
ATOM 6350 C C . GLU B 1 312 ? -5.25 -38.969 -28.656 1 95 312 GLU B C 1
ATOM 6352 O O . GLU B 1 312 ? -5.508 -40.125 -29 1 95 312 GLU B O 1
ATOM 6357 N N . ILE B 1 313 ? -4.148 -38.625 -28.062 1 94.75 313 ILE B N 1
ATOM 6358 C CA . ILE B 1 313 ? -3.119 -39.625 -27.781 1 94.75 313 ILE B CA 1
ATOM 6359 C C . ILE B 1 313 ? -3.654 -40.656 -26.797 1 94.75 313 ILE B C 1
ATOM 6361 O O . ILE B 1 313 ? -3.367 -41.875 -26.922 1 94.75 313 ILE B O 1
ATOM 6365 N N . ALA B 1 314 ? -4.375 -40.25 -25.828 1 95.38 314 ALA B N 1
ATOM 6366 C CA . ALA B 1 314 ? -4.965 -41.156 -24.859 1 95.38 314 ALA B CA 1
ATOM 6367 C C . ALA B 1 314 ? -5.887 -42.156 -25.547 1 95.38 314 ALA B C 1
ATOM 6369 O O . ALA B 1 314 ? -5.879 -43.344 -25.203 1 95.38 314 ALA B O 1
ATOM 6370 N N . LYS B 1 315 ? -6.648 -41.656 -26.469 1 95.69 315 LYS B N 1
ATOM 6371 C CA . LYS B 1 315 ? -7.539 -42.531 -27.234 1 95.69 315 LYS B CA 1
ATOM 6372 C C . LYS B 1 315 ? -6.746 -43.562 -28.047 1 95.69 315 LYS B C 1
ATOM 6374 O O . LYS B 1 315 ? -7.141 -44.719 -28.156 1 95.69 315 LYS B O 1
ATOM 6379 N N . GLU B 1 316 ? -5.699 -43.062 -28.594 1 95.94 316 GLU B N 1
ATOM 6380 C CA . GLU B 1 316 ? -4.836 -43.938 -29.359 1 95.94 316 GLU B CA 1
ATOM 6381 C C . GLU B 1 316 ? -4.227 -45.031 -28.469 1 95.94 316 GLU B C 1
ATOM 6383 O O . GLU B 1 316 ? -4.168 -46.188 -28.859 1 95.94 316 GLU B O 1
ATOM 6388 N N . VAL B 1 317 ? -3.795 -44.625 -27.359 1 95.5 317 VAL B N 1
ATOM 6389 C CA . VAL B 1 317 ? -3.178 -45.562 -26.422 1 95.5 317 VAL B CA 1
ATOM 6390 C C . VAL B 1 317 ? -4.203 -46.594 -25.953 1 95.5 317 VAL B C 1
ATOM 6392 O O . VAL B 1 317 ? -3.865 -47.75 -25.75 1 95.5 317 VAL B O 1
ATOM 6395 N N . GLU B 1 318 ? -5.363 -46.188 -25.734 1 94.19 318 GLU B N 1
ATOM 6396 C CA . GLU B 1 318 ? -6.43 -47.094 -25.328 1 94.19 318 GLU B CA 1
ATOM 6397 C C . GLU B 1 318 ? -6.672 -48.156 -26.375 1 94.19 318 GLU B C 1
ATOM 6399 O O . GLU B 1 318 ? -6.98 -49.312 -26.047 1 94.19 318 GLU B O 1
ATOM 6404 N N . LYS B 1 319 ? -6.512 -47.75 -27.625 1 95.62 319 LYS B N 1
ATOM 6405 C CA . LYS B 1 319 ? -6.777 -48.656 -28.734 1 95.62 319 LYS B CA 1
ATOM 6406 C C . LYS B 1 319 ? -5.566 -49.531 -29.047 1 95.62 319 LYS B C 1
ATOM 6408 O O . LYS B 1 319 ? -5.711 -50.656 -29.5 1 95.62 319 LYS B O 1
ATOM 6413 N N . ASP B 1 320 ? -4.422 -48.969 -28.859 1 95.5 320 ASP B N 1
ATOM 6414 C CA . ASP B 1 320 ? -3.174 -49.656 -29.188 1 95.5 320 ASP B CA 1
ATOM 6415 C C . ASP B 1 320 ? -2.156 -49.5 -28.047 1 95.5 320 ASP B C 1
ATOM 6417 O O . ASP B 1 320 ? -1.436 -48.5 -27.984 1 95.5 320 ASP B O 1
ATOM 6421 N N . LYS B 1 321 ? -2.029 -50.5 -27.344 1 91.44 321 LYS B N 1
ATOM 6422 C CA . LYS B 1 321 ? -1.185 -50.5 -26.156 1 91.44 321 LYS B CA 1
ATOM 6423 C C . LYS B 1 321 ? 0.294 -50.531 -26.531 1 91.44 321 LYS B C 1
ATOM 6425 O O . LYS B 1 321 ? 1.16 -50.312 -25.688 1 91.44 321 LYS B O 1
ATOM 6430 N N . SER B 1 322 ? 0.614 -50.719 -27.797 1 93.81 322 SER B N 1
ATOM 6431 C CA . SER B 1 322 ? 2.01 -50.781 -28.234 1 93.81 322 SER B CA 1
ATOM 6432 C C . SER B 1 322 ? 2.6 -49.406 -28.391 1 93.81 322 SER B C 1
ATOM 6434 O O . SER B 1 322 ? 3.818 -49.25 -28.5 1 93.81 322 SER B O 1
ATOM 6436 N N . ILE B 1 323 ? 1.775 -48.438 -28.359 1 93.56 323 ILE B N 1
ATOM 6437 C CA . ILE B 1 323 ? 2.209 -47.031 -28.5 1 93.56 323 ILE B CA 1
ATOM 6438 C C . ILE B 1 323 ? 3.152 -46.688 -27.359 1 93.56 323 ILE B C 1
ATOM 6440 O O . ILE B 1 323 ? 2.904 -47.031 -26.203 1 93.56 323 ILE B O 1
ATOM 6444 N N . LYS B 1 324 ? 4.25 -45.938 -27.75 1 94.75 324 LYS B N 1
ATOM 6445 C CA . LYS B 1 324 ? 5.211 -45.469 -26.766 1 94.75 324 LYS B CA 1
ATOM 6446 C C . LYS B 1 324 ? 5.156 -43.938 -26.625 1 94.75 324 LYS B C 1
ATOM 6448 O O . LYS B 1 324 ? 5.598 -43.219 -27.516 1 94.75 324 LYS B O 1
ATOM 6453 N N . LEU B 1 325 ? 4.75 -43.531 -25.469 1 94.56 325 LEU B N 1
ATOM 6454 C CA . LEU B 1 325 ? 4.57 -42.094 -25.219 1 94.56 325 LEU B CA 1
ATOM 6455 C C . LEU B 1 325 ? 5.902 -41.344 -25.312 1 94.56 325 LEU B C 1
ATOM 6457 O O . LEU B 1 325 ? 5.957 -40.25 -25.844 1 94.56 325 LEU B O 1
ATOM 6461 N N . MET B 1 326 ? 6.973 -41.875 -24.797 1 93.56 326 MET B N 1
ATOM 6462 C CA . MET B 1 326 ? 8.289 -41.25 -24.75 1 93.56 326 MET B CA 1
ATOM 6463 C C . MET B 1 326 ? 8.82 -41 -26.156 1 93.56 326 MET B C 1
ATOM 6465 O O . MET B 1 326 ? 9.656 -40.125 -26.359 1 93.56 326 MET B O 1
ATOM 6469 N N . GLU B 1 327 ? 8.273 -41.781 -27.125 1 92.94 327 GLU B N 1
ATOM 6470 C CA . GLU B 1 327 ? 8.648 -41.562 -28.516 1 92.94 327 GLU B CA 1
ATOM 6471 C C . GLU B 1 327 ? 7.762 -40.531 -29.188 1 92.94 327 GLU B C 1
ATOM 6473 O O . GLU B 1 327 ? 8.242 -39.719 -29.984 1 92.94 327 GLU B O 1
ATOM 6478 N N . ILE B 1 328 ? 6.52 -40.531 -28.828 1 91.5 328 ILE B N 1
ATOM 6479 C CA . ILE B 1 328 ? 5.535 -39.719 -29.516 1 91.5 328 ILE B CA 1
ATOM 6480 C C . ILE B 1 328 ? 5.59 -38.281 -28.984 1 91.5 328 ILE B C 1
ATOM 6482 O O . ILE B 1 328 ? 5.324 -37.312 -29.719 1 91.5 328 ILE B O 1
ATOM 6486 N N . TRP B 1 329 ? 5.91 -38.125 -27.75 1 91.19 329 TRP B N 1
ATOM 6487 C CA . TRP B 1 329 ? 5.91 -36.844 -27.109 1 91.19 329 TRP B CA 1
ATOM 6488 C C . TRP B 1 329 ? 7.023 -36.75 -26.062 1 91.19 329 TRP B C 1
ATOM 6490 O O . TRP B 1 329 ? 6.758 -36.562 -24.875 1 91.19 329 TRP B O 1
ATOM 6500 N N . PRO B 1 330 ? 8.258 -36.75 -26.531 1 89.44 330 PRO B N 1
ATOM 6501 C CA . PRO B 1 330 ? 9.422 -36.812 -25.641 1 89.44 330 PRO B CA 1
ATOM 6502 C C . PRO B 1 330 ? 9.578 -35.562 -24.766 1 89.44 330 PRO B C 1
ATOM 6504 O O . PRO B 1 330 ? 10.219 -35.625 -23.719 1 89.44 330 PRO B O 1
ATOM 6507 N N . GLU B 1 331 ? 8.961 -34.469 -25.219 1 83.75 331 GLU B N 1
ATOM 6508 C CA . GLU B 1 331 ? 9.062 -33.25 -24.438 1 83.75 331 GLU B CA 1
ATOM 6509 C C . GLU B 1 331 ? 8.336 -33.375 -23.109 1 83.75 331 GLU B C 1
ATOM 6511 O O . GLU B 1 331 ? 8.75 -32.781 -22.109 1 83.75 331 GLU B O 1
ATOM 6516 N N . LEU B 1 332 ? 7.332 -34.094 -23.094 1 86.31 332 LEU B N 1
ATOM 6517 C CA . LEU B 1 332 ? 6.523 -34.25 -21.891 1 86.31 332 LEU B CA 1
ATOM 6518 C C . LEU B 1 332 ? 6.883 -35.562 -21.156 1 86.31 332 LEU B C 1
ATOM 6520 O O . LEU B 1 332 ? 6.906 -35.594 -19.922 1 86.31 332 LEU B O 1
ATOM 6524 N N . PHE B 1 333 ? 7.188 -36.562 -21.969 1 90.06 333 PHE B N 1
ATOM 6525 C CA . PHE B 1 333 ? 7.465 -37.875 -21.406 1 90.06 333 PHE B CA 1
ATOM 6526 C C . PHE B 1 333 ? 8.922 -38.25 -21.625 1 90.06 333 PHE B C 1
ATOM 6528 O O . PHE B 1 333 ? 9.375 -38.406 -22.75 1 90.06 333 PHE B O 1
ATOM 6535 N N . ASN B 1 334 ? 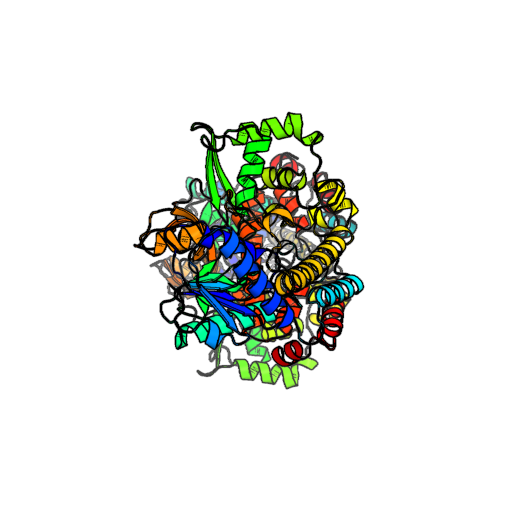9.57 -38.344 -20.531 1 89.31 334 ASN B N 1
ATOM 6536 C CA . ASN B 1 334 ? 10.969 -38.75 -20.594 1 89.31 334 ASN B CA 1
ATOM 6537 C C . ASN B 1 334 ? 11.367 -39.594 -19.375 1 89.31 334 ASN B C 1
ATOM 6539 O O . ASN B 1 334 ? 10.648 -39.625 -18.375 1 89.31 334 ASN B O 1
ATOM 6543 N N . LYS B 1 335 ? 12.453 -40.375 -19.484 1 87.19 335 LYS B N 1
ATOM 6544 C CA . LYS B 1 335 ? 12.844 -41.281 -18.406 1 87.19 335 LYS B CA 1
ATOM 6545 C C . LYS B 1 335 ? 14.055 -40.75 -17.641 1 87.19 335 LYS B C 1
ATOM 6547 O O . LYS B 1 335 ? 14.328 -41.188 -16.531 1 87.19 335 LYS B O 1
ATOM 6552 N N . ASP B 1 336 ? 14.742 -39.812 -18.156 1 83.62 336 ASP B N 1
ATOM 6553 C CA . ASP B 1 336 ? 16.078 -39.5 -17.641 1 83.62 336 ASP B CA 1
ATOM 6554 C C . ASP B 1 336 ? 16.094 -38.188 -16.906 1 83.62 336 ASP B C 1
ATOM 6556 O O . ASP B 1 336 ? 17.062 -37.875 -16.203 1 83.62 336 ASP B O 1
ATOM 6560 N N . LYS B 1 337 ? 15.094 -37.375 -17.016 1 86.31 337 LYS B N 1
ATOM 6561 C CA . LYS B 1 337 ? 15.164 -36.031 -16.438 1 86.31 337 LYS B CA 1
ATOM 6562 C C . LYS B 1 337 ? 13.977 -35.75 -15.531 1 86.31 337 LYS B C 1
ATOM 6564 O O . LYS B 1 337 ? 12.844 -36.125 -15.844 1 86.31 337 LYS B O 1
ATOM 6569 N N . LEU B 1 338 ? 14.281 -35.156 -14.406 1 86.69 338 LEU B N 1
ATOM 6570 C CA . LEU B 1 338 ? 13.219 -34.656 -13.547 1 86.69 338 LEU B CA 1
ATOM 6571 C C . LEU B 1 338 ? 12.766 -33.281 -14.008 1 86.69 338 LEU B C 1
ATOM 6573 O O . LEU B 1 338 ? 13.516 -32.562 -14.68 1 86.69 338 LEU B O 1
ATOM 6577 N N . SER B 1 339 ? 11.562 -32.938 -13.719 1 84.5 339 SER B N 1
ATOM 6578 C CA . SER B 1 339 ? 10.969 -31.672 -14.141 1 84.5 339 SER B CA 1
ATOM 6579 C C . SER B 1 339 ? 11.594 -30.5 -13.391 1 84.5 339 SER B C 1
ATOM 6581 O O . SER B 1 339 ? 11.547 -29.359 -13.867 1 84.5 339 SER B O 1
ATOM 6583 N N . GLY B 1 340 ? 12.172 -30.656 -12.242 1 82.25 340 GLY B N 1
ATOM 6584 C CA . GLY B 1 340 ? 12.703 -29.562 -11.43 1 82.25 340 GLY B CA 1
ATOM 6585 C C . GLY B 1 340 ? 11.695 -29.016 -10.445 1 82.25 340 GLY B C 1
ATOM 6586 O O . GLY B 1 340 ? 12.016 -28.125 -9.641 1 82.25 340 GLY B O 1
ATOM 6587 N N . GLU B 1 341 ? 10.523 -29.578 -10.477 1 89.44 341 GLU B N 1
ATOM 6588 C CA . GLU B 1 341 ? 9.508 -29.156 -9.516 1 89.44 341 GLU B CA 1
ATOM 6589 C C . GLU B 1 341 ? 9.898 -29.531 -8.094 1 89.44 341 GLU B C 1
ATOM 6591 O O . GLU B 1 341 ? 10.531 -30.578 -7.871 1 89.44 341 GLU B O 1
ATOM 6596 N N . GLN B 1 342 ? 9.477 -28.734 -7.18 1 95.75 342 GLN B N 1
ATOM 6597 C CA . GLN B 1 342 ? 9.969 -28.875 -5.812 1 95.75 342 GLN B CA 1
ATOM 6598 C C . GLN B 1 342 ? 9.102 -29.844 -5.012 1 95.75 342 GLN B C 1
ATOM 6600 O O . GLN B 1 342 ? 9.445 -30.219 -3.887 1 95.75 342 GLN B O 1
ATOM 6605 N N . HIS B 1 343 ? 8 -30.328 -5.574 1 96.88 343 HIS B N 1
ATOM 6606 C CA . HIS B 1 343 ? 7.016 -31.141 -4.871 1 96.88 343 HIS B CA 1
ATOM 6607 C C . HIS B 1 343 ? 7.645 -32.438 -4.332 1 96.88 343 HIS B C 1
ATOM 6609 O O . HIS B 1 343 ? 7.453 -32.781 -3.162 1 96.88 343 HIS B O 1
ATOM 6615 N N . ILE B 1 344 ? 8.422 -33.062 -5.172 1 95.75 344 ILE B N 1
ATOM 6616 C CA . ILE B 1 344 ? 8.984 -34.344 -4.812 1 95.75 344 ILE B CA 1
ATOM 6617 C C . ILE B 1 344 ? 10.023 -34.188 -3.703 1 95.75 344 ILE B C 1
ATOM 6619 O O . ILE B 1 344 ? 10.047 -34.938 -2.738 1 95.75 344 ILE B O 1
ATOM 6623 N N . HIS B 1 345 ? 10.828 -33.125 -3.854 1 96.44 345 HIS B N 1
ATOM 6624 C CA . HIS B 1 345 ? 11.828 -32.844 -2.824 1 96.44 345 HIS B CA 1
ATOM 6625 C C . HIS B 1 345 ? 11.164 -32.531 -1.485 1 96.44 345 HIS B C 1
ATOM 6627 O O . HIS B 1 345 ? 11.656 -32.969 -0.435 1 96.44 345 HIS B O 1
ATOM 6633 N N . PHE B 1 346 ? 10.086 -31.859 -1.507 1 98.25 346 PHE B N 1
ATOM 6634 C CA . PHE B 1 346 ? 9.359 -31.547 -0.276 1 98.25 346 PHE B CA 1
ATOM 6635 C C . PHE B 1 346 ? 8.828 -32.844 0.362 1 98.25 346 PHE B C 1
ATOM 6637 O O . PHE B 1 346 ? 9.039 -33.062 1.552 1 98.25 346 PHE B O 1
ATOM 6644 N N . ILE B 1 347 ? 8.141 -33.688 -0.459 1 97.94 347 ILE B N 1
ATOM 6645 C CA . ILE B 1 347 ? 7.508 -34.906 0.029 1 97.94 347 ILE B CA 1
ATOM 6646 C C . ILE B 1 347 ? 8.562 -35.812 0.657 1 97.94 347 ILE B C 1
ATOM 6648 O O . ILE B 1 347 ? 8.383 -36.281 1.776 1 97.94 347 ILE B O 1
ATOM 6652 N N . LYS B 1 348 ? 9.672 -35.969 -0.057 1 96.75 348 LYS B N 1
ATOM 6653 C CA . LYS B 1 348 ? 10.742 -36.812 0.442 1 96.75 348 LYS B CA 1
ATOM 6654 C C . LYS B 1 348 ? 11.305 -36.281 1.757 1 96.75 348 LYS B C 1
ATOM 6656 O O . LYS B 1 348 ? 11.445 -37.031 2.725 1 96.75 348 LYS B O 1
ATOM 6661 N N . SER B 1 349 ? 11.523 -35.031 1.83 1 97.75 349 SER B N 1
ATOM 6662 C CA . SER B 1 349 ? 12.211 -34.438 2.975 1 97.75 349 SER B CA 1
ATOM 6663 C C . SER B 1 349 ? 11.312 -34.406 4.203 1 97.75 349 SER B C 1
ATOM 6665 O O . SER B 1 349 ? 11.734 -34.781 5.297 1 97.75 349 SER B O 1
ATOM 6667 N N . ILE B 1 350 ? 10.07 -34.031 4 1 97.81 350 ILE B N 1
ATOM 6668 C CA . ILE B 1 350 ? 9.18 -33.844 5.141 1 97.81 350 ILE B CA 1
ATOM 6669 C C . ILE B 1 350 ? 8.82 -35.188 5.742 1 97.81 350 ILE B C 1
ATOM 6671 O O . ILE B 1 350 ? 8.438 -35.281 6.91 1 97.81 350 ILE B O 1
ATOM 6675 N N . THR B 1 351 ? 8.969 -36.312 4.934 1 96.06 351 THR B N 1
ATOM 6676 C CA . THR B 1 351 ? 8.664 -37.656 5.418 1 96.06 351 THR B CA 1
ATOM 6677 C C . THR B 1 351 ? 9.93 -38.344 5.918 1 96.06 351 THR B C 1
ATOM 6679 O O . THR B 1 351 ? 9.922 -39.531 6.168 1 96.06 351 THR B O 1
ATOM 6682 N N . GLY B 1 352 ? 11.062 -37.656 5.984 1 95.06 352 GLY B N 1
ATOM 6683 C CA . GLY B 1 352 ? 12.266 -38.156 6.633 1 95.06 352 GLY B CA 1
ATOM 6684 C C . GLY B 1 352 ? 13.227 -38.844 5.676 1 95.06 352 GLY B C 1
ATOM 6685 O O . GLY B 1 352 ? 14.102 -39.594 6.098 1 95.06 352 GLY B O 1
ATOM 6686 N N . LYS B 1 353 ? 12.969 -38.625 4.395 1 94 353 LYS B N 1
ATOM 6687 C CA . LYS B 1 353 ? 13.828 -39.219 3.393 1 94 353 LYS B CA 1
ATOM 6688 C C . LYS B 1 353 ? 14.812 -38.219 2.816 1 94 353 LYS B C 1
ATOM 6690 O O . LYS B 1 353 ? 14.945 -38.094 1.598 1 94 353 LYS B O 1
ATOM 6695 N N . GLY B 1 354 ? 15.43 -37.5 3.721 1 94.44 354 GLY B N 1
ATOM 6696 C CA . GLY B 1 354 ? 16.453 -36.562 3.301 1 94.44 354 GLY B CA 1
ATOM 6697 C C . GLY B 1 354 ? 16.172 -35.125 3.762 1 94.44 354 GLY B C 1
ATOM 6698 O O . GLY B 1 354 ? 15.273 -34.906 4.566 1 94.44 354 GLY B O 1
ATOM 6699 N N . LYS B 1 355 ? 17.047 -34.281 3.406 1 97.31 355 LYS B N 1
ATOM 6700 C CA . LYS B 1 355 ? 16.969 -32.844 3.654 1 97.31 355 LYS B CA 1
ATOM 6701 C C . LYS B 1 355 ? 17.141 -32.062 2.359 1 97.31 355 LYS B C 1
ATOM 6703 O O . LYS B 1 355 ? 17.984 -32.375 1.53 1 97.31 355 LYS B O 1
ATOM 6708 N N . SER B 1 356 ? 16.219 -31.094 2.139 1 97.56 356 SER B N 1
ATOM 6709 C CA . SER B 1 356 ? 16.266 -30.312 0.899 1 97.56 356 SER B CA 1
ATOM 6710 C C . SER B 1 356 ? 16.172 -28.828 1.174 1 97.56 356 SER B C 1
ATOM 6712 O O . SER B 1 356 ? 15.453 -28.406 2.086 1 97.56 356 SER B O 1
ATOM 6714 N N . ARG B 1 357 ? 17 -28.047 0.397 1 97.94 357 ARG B N 1
ATOM 6715 C CA . ARG B 1 357 ? 16.797 -26.609 0.308 1 97.94 357 ARG B CA 1
ATOM 6716 C C . ARG B 1 357 ? 15.758 -26.266 -0.759 1 97.94 357 ARG B C 1
ATOM 6718 O O . ARG B 1 357 ? 15.922 -26.625 -1.927 1 97.94 357 ARG B O 1
ATOM 6725 N N . LEU B 1 358 ? 14.695 -25.656 -0.417 1 98.44 358 LEU B N 1
ATOM 6726 C CA . LEU B 1 358 ? 13.602 -25.328 -1.32 1 98.44 358 LEU B CA 1
ATOM 6727 C C . LEU B 1 358 ? 13.266 -23.844 -1.226 1 98.44 358 LEU B C 1
ATOM 6729 O O . LEU B 1 358 ? 13.75 -23.141 -0.333 1 98.44 358 LEU B O 1
ATOM 6733 N N . ILE B 1 359 ? 12.57 -23.328 -2.178 1 98.62 359 ILE B N 1
ATOM 6734 C CA . ILE B 1 359 ? 11.938 -22 -2.146 1 98.62 359 ILE B CA 1
ATOM 6735 C C . ILE B 1 359 ? 10.43 -22.172 -2.008 1 98.62 359 ILE B C 1
ATOM 6737 O O . ILE B 1 359 ? 9.758 -22.594 -2.947 1 98.62 359 ILE B O 1
ATOM 6741 N N . LEU B 1 360 ? 9.883 -21.844 -0.834 1 98.81 360 LEU B N 1
ATOM 6742 C CA . LEU B 1 360 ? 8.484 -22.125 -0.551 1 98.81 360 LEU B CA 1
ATOM 6743 C C . LEU B 1 360 ? 7.746 -20.875 -0.107 1 98.81 360 LEU B C 1
ATOM 6745 O O . LEU B 1 360 ? 8.375 -19.859 0.232 1 98.81 360 LEU B O 1
ATOM 6749 N N . ASN B 1 361 ? 6.484 -20.844 -0.253 1 98.75 361 ASN B N 1
ATOM 6750 C CA . ASN B 1 361 ? 5.594 -19.828 0.302 1 98.75 361 ASN B CA 1
ATOM 6751 C C . ASN B 1 361 ? 5.062 -20.234 1.673 1 98.75 361 ASN B C 1
ATOM 6753 O O . ASN B 1 361 ? 4.293 -21.188 1.785 1 98.75 361 ASN B O 1
ATOM 6757 N N . ILE B 1 362 ? 5.469 -19.562 2.713 1 98.75 362 ILE B N 1
ATOM 6758 C CA . ILE B 1 362 ? 5.129 -19.891 4.094 1 98.75 362 ILE B CA 1
ATOM 6759 C C . ILE B 1 362 ? 4.867 -18.594 4.871 1 98.75 362 ILE B C 1
ATOM 6761 O O . ILE B 1 362 ? 5.25 -17.516 4.43 1 98.75 362 ILE B O 1
ATOM 6765 N N . PRO B 1 363 ? 4.18 -18.672 5.973 1 98.5 363 PRO B N 1
ATOM 6766 C CA . PRO B 1 363 ? 4.016 -17.469 6.789 1 98.5 363 PRO B CA 1
ATOM 6767 C C . PRO B 1 363 ? 5.352 -16.844 7.195 1 98.5 363 PRO B C 1
ATOM 6769 O O . PRO B 1 363 ? 6.301 -17.562 7.512 1 98.5 363 PRO B O 1
ATOM 6772 N N . ASN B 1 364 ? 5.438 -15.578 7.188 1 98.25 364 ASN B N 1
ATOM 6773 C CA . ASN B 1 364 ? 6.668 -14.82 7.395 1 98.25 364 ASN B CA 1
ATOM 6774 C C . ASN B 1 364 ? 7.273 -15.102 8.766 1 98.25 364 ASN B C 1
ATOM 6776 O O . ASN B 1 364 ? 8.445 -15.484 8.867 1 98.25 364 ASN B O 1
ATOM 6780 N N . ARG B 1 365 ? 6.488 -14.844 9.859 1 96.75 365 ARG B N 1
ATOM 6781 C CA . ARG B 1 365 ? 6.883 -15.078 11.25 1 96.75 365 ARG B CA 1
ATOM 6782 C C . ARG B 1 365 ? 8.297 -14.562 11.508 1 96.75 365 ARG B C 1
ATOM 6784 O O . ARG B 1 365 ? 9.141 -15.297 12.039 1 96.75 365 ARG B O 1
ATOM 6791 N N . GLY B 1 366 ? 8.602 -13.461 10.969 1 95.62 366 GLY B N 1
ATOM 6792 C CA . GLY B 1 366 ? 9.836 -12.766 11.305 1 95.62 366 GLY B CA 1
ATOM 6793 C C . GLY B 1 366 ? 10.945 -12.992 10.297 1 95.62 366 GLY B C 1
ATOM 6794 O O . GLY B 1 366 ? 12.023 -12.414 10.406 1 95.62 366 GLY B O 1
ATOM 6795 N N . THR B 1 367 ? 10.688 -13.773 9.25 1 97.69 367 THR B N 1
ATOM 6796 C CA . THR B 1 367 ? 11.719 -14.094 8.266 1 97.69 367 THR B CA 1
ATOM 6797 C C . THR B 1 367 ? 12.133 -12.852 7.484 1 97.69 367 THR B C 1
ATOM 6799 O O . THR B 1 367 ? 13.32 -12.562 7.355 1 97.69 367 THR B O 1
ATOM 6802 N N . LEU B 1 368 ? 11.18 -12.18 6.926 1 97.31 368 LEU B N 1
ATOM 6803 C CA . LEU B 1 368 ? 11.43 -10.891 6.293 1 97.31 368 LEU B CA 1
ATOM 6804 C C . LEU B 1 368 ? 11.102 -9.742 7.246 1 97.31 368 LEU B C 1
ATOM 6806 O O . LEU B 1 368 ? 9.969 -9.617 7.707 1 97.31 368 LEU B O 1
ATOM 6810 N N . SER B 1 369 ? 12.102 -8.984 7.492 1 93.75 369 SER B N 1
ATOM 6811 C CA . SER B 1 369 ? 11.898 -7.832 8.367 1 93.75 369 SER B CA 1
ATOM 6812 C C . SER B 1 369 ? 10.93 -6.828 7.746 1 93.75 369 SER B C 1
ATOM 6814 O O . SER B 1 369 ? 10.977 -6.578 6.543 1 93.75 369 SER B O 1
ATOM 6816 N N . GLY B 1 370 ? 10.07 -6.293 8.578 1 91.5 370 GLY B N 1
ATOM 6817 C CA . GLY B 1 370 ? 9.172 -5.25 8.109 1 91.5 370 GLY B CA 1
ATOM 6818 C C . GLY B 1 370 ? 7.887 -5.785 7.512 1 91.5 370 GLY B C 1
ATOM 6819 O O . GLY B 1 370 ? 6.992 -5.016 7.156 1 91.5 370 GLY B O 1
ATOM 6820 N N . ILE B 1 371 ? 7.789 -7.059 7.305 1 96 371 ILE B N 1
ATOM 6821 C CA . ILE B 1 371 ? 6.582 -7.699 6.793 1 96 371 ILE B CA 1
ATOM 6822 C C . ILE B 1 371 ? 5.824 -8.367 7.938 1 96 371 ILE B C 1
ATOM 6824 O O . ILE B 1 371 ? 6.434 -9 8.805 1 96 371 ILE B O 1
ATOM 6828 N N . PRO B 1 372 ? 4.52 -8.195 8.016 1 94.44 372 PRO B N 1
ATOM 6829 C CA . PRO B 1 372 ? 3.764 -8.797 9.117 1 94.44 372 PRO B CA 1
ATOM 6830 C C . PRO B 1 372 ? 3.959 -10.312 9.203 1 94.44 372 PRO B C 1
ATOM 6832 O O . PRO B 1 372 ? 4.105 -10.984 8.18 1 94.44 372 PRO B O 1
ATOM 6835 N N . ASP B 1 373 ? 3.82 -10.875 10.359 1 95.62 373 ASP B N 1
ATOM 6836 C CA . ASP B 1 373 ? 4.145 -12.273 10.656 1 95.62 373 ASP B CA 1
ATOM 6837 C C . ASP B 1 373 ? 3.186 -13.219 9.938 1 95.62 373 ASP B C 1
ATOM 6839 O O . ASP B 1 373 ? 3.568 -14.328 9.555 1 95.62 373 ASP B O 1
ATOM 6843 N N . ASP B 1 374 ? 2.023 -12.82 9.75 1 96 374 ASP B N 1
ATOM 6844 C CA . ASP B 1 374 ? 1.021 -13.742 9.219 1 96 374 ASP B CA 1
ATOM 6845 C C . ASP B 1 374 ? 1.001 -13.719 7.695 1 96 374 ASP B C 1
ATOM 6847 O O . ASP B 1 374 ? 0.311 -14.523 7.062 1 96 374 ASP B O 1
ATOM 6851 N N . VAL B 1 375 ? 1.711 -12.766 7.117 1 98.19 375 VAL B N 1
ATOM 6852 C CA . VAL B 1 375 ? 1.748 -12.672 5.66 1 98.19 375 VAL B CA 1
ATOM 6853 C C . VAL B 1 375 ? 2.6 -13.805 5.09 1 98.19 375 VAL B C 1
ATOM 6855 O O . VAL B 1 375 ? 3.672 -14.109 5.617 1 98.19 375 VAL B O 1
ATOM 6858 N N . VAL B 1 376 ? 2.098 -14.422 4.047 1 98.75 376 VAL B N 1
ATOM 6859 C CA . VAL B 1 376 ? 2.838 -15.477 3.359 1 98.75 376 VAL B CA 1
ATOM 6860 C C . VAL B 1 376 ? 3.949 -14.859 2.512 1 98.75 376 VAL B C 1
ATOM 6862 O O . VAL B 1 376 ? 3.711 -13.914 1.759 1 98.75 376 VAL B O 1
ATOM 6865 N N . VAL B 1 377 ? 5.117 -15.352 2.68 1 98.75 377 VAL B N 1
ATOM 6866 C CA . VAL B 1 377 ? 6.27 -14.891 1.914 1 98.75 377 VAL B CA 1
ATOM 6867 C C . VAL B 1 377 ? 6.871 -16.062 1.136 1 98.75 377 VAL B C 1
ATOM 6869 O O . VAL B 1 377 ? 6.527 -17.219 1.378 1 98.75 377 VAL B O 1
ATOM 6872 N N . GLU B 1 378 ? 7.617 -15.797 0.131 1 98.75 378 GLU B N 1
ATOM 6873 C CA . GLU B 1 378 ? 8.383 -16.781 -0.632 1 98.75 378 GLU B CA 1
ATOM 6874 C C . GLU B 1 378 ? 9.875 -16.656 -0.348 1 98.75 378 GLU B C 1
ATOM 6876 O O . GLU B 1 378 ? 10.5 -15.648 -0.695 1 98.75 378 GLU B O 1
ATOM 6881 N N . VAL B 1 379 ? 10.461 -17.688 0.331 1 98.81 379 VAL B N 1
ATOM 6882 C CA . VAL B 1 379 ? 11.82 -17.594 0.847 1 98.81 379 VAL B CA 1
ATOM 6883 C C . VAL B 1 379 ? 12.492 -18.969 0.786 1 98.81 379 VAL B C 1
ATOM 6885 O O . VAL B 1 379 ? 11.812 -19.984 0.676 1 98.81 379 VAL B O 1
ATOM 6888 N N . PRO B 1 380 ? 13.789 -18.984 0.8 1 98.69 380 PRO B N 1
ATOM 6889 C CA . PRO B 1 380 ? 14.477 -20.281 0.916 1 98.69 380 PRO B CA 1
ATOM 6890 C C . PRO B 1 380 ? 14.289 -20.922 2.285 1 98.69 380 PRO B C 1
ATOM 6892 O O . PRO B 1 380 ? 14.367 -20.25 3.311 1 98.69 380 PRO B O 1
ATOM 6895 N N . VAL B 1 381 ? 14.086 -22.172 2.258 1 98.75 381 VAL B N 1
ATOM 6896 C CA . VAL B 1 381 ? 13.875 -22.922 3.49 1 98.75 381 VAL B CA 1
ATOM 6897 C C . VAL B 1 381 ? 14.617 -24.25 3.42 1 98.75 381 VAL B C 1
ATOM 6899 O O . VAL B 1 381 ? 14.906 -24.75 2.332 1 98.75 381 VAL B O 1
ATOM 6902 N N . TRP B 1 382 ? 14.898 -24.781 4.543 1 98.75 382 TRP B N 1
ATOM 6903 C CA . TRP B 1 382 ? 15.336 -26.156 4.688 1 98.75 382 TRP B CA 1
ATOM 6904 C C . TRP B 1 382 ? 14.211 -27.031 5.234 1 98.75 382 TRP B C 1
ATOM 6906 O O . TRP B 1 382 ? 13.547 -26.672 6.207 1 98.75 382 TRP B O 1
ATOM 6916 N N . VAL B 1 383 ? 13.961 -28.141 4.551 1 98.69 383 VAL B N 1
ATOM 6917 C CA . VAL B 1 383 ? 12.875 -29.047 4.945 1 98.69 383 VAL B CA 1
ATOM 6918 C C . VAL B 1 383 ? 13.445 -30.406 5.316 1 98.69 383 VAL B C 1
ATOM 6920 O O . VAL B 1 383 ? 14.289 -30.953 4.594 1 98.69 383 VAL B O 1
ATOM 6923 N N . ASP B 1 384 ? 13.086 -30.953 6.387 1 98.25 384 ASP B N 1
ATOM 6924 C CA . ASP B 1 384 ? 13.352 -32.312 6.809 1 98.25 384 ASP B CA 1
ATOM 6925 C C . ASP B 1 384 ? 12.219 -32.844 7.688 1 98.25 384 ASP B C 1
ATOM 6927 O O . ASP B 1 384 ? 11.125 -32.281 7.715 1 98.25 384 ASP B O 1
ATOM 6931 N N . GLU B 1 385 ? 12.445 -33.969 8.344 1 96.75 385 GLU B N 1
ATOM 6932 C CA . GLU B 1 385 ? 11.391 -34.625 9.117 1 96.75 385 GLU B CA 1
ATOM 6933 C C . GLU B 1 385 ? 10.93 -33.75 10.281 1 96.75 385 GLU B C 1
ATOM 6935 O O . GLU B 1 385 ? 9.844 -33.969 10.828 1 96.75 385 GLU B O 1
ATOM 6940 N N . THR B 1 386 ? 11.781 -32.781 10.648 1 97.5 386 THR B N 1
ATOM 6941 C CA . THR B 1 386 ? 11.438 -31.938 11.773 1 97.5 386 THR B CA 1
ATOM 6942 C C . THR B 1 386 ? 10.578 -30.766 11.328 1 97.5 386 THR B C 1
ATOM 6944 O O . THR B 1 386 ? 9.984 -30.078 12.156 1 97.5 386 THR B O 1
ATOM 6947 N N . GLY B 1 387 ? 10.516 -30.531 10.047 1 97.81 387 GLY B N 1
ATOM 6948 C CA . GLY B 1 387 ? 9.625 -29.484 9.555 1 97.81 387 GLY B CA 1
ATOM 6949 C C . GLY B 1 387 ? 10.305 -28.531 8.594 1 97.81 387 GLY B C 1
ATOM 6950 O O . GLY B 1 387 ? 11.242 -28.906 7.891 1 97.81 387 GLY B O 1
ATOM 6951 N N . ILE B 1 388 ? 9.758 -27.375 8.422 1 98.62 388 ILE B N 1
ATOM 6952 C CA . ILE B 1 388 ? 10.203 -26.328 7.504 1 98.62 388 ILE B CA 1
ATOM 6953 C C . ILE B 1 388 ? 10.945 -25.25 8.281 1 98.62 388 ILE B C 1
ATOM 6955 O O . ILE B 1 388 ? 10.398 -24.656 9.211 1 98.62 388 ILE B O 1
ATOM 6959 N N . LYS B 1 389 ? 12.156 -24.984 7.965 1 98.5 389 LYS B N 1
ATOM 6960 C CA . LYS B 1 389 ? 12.961 -23.969 8.641 1 98.5 389 LYS B CA 1
ATOM 6961 C C . LYS B 1 389 ? 13.469 -22.922 7.648 1 98.5 389 LYS B C 1
ATOM 6963 O O . LYS B 1 389 ? 14.375 -23.203 6.855 1 98.5 389 LYS B O 1
ATOM 6968 N N . PRO B 1 390 ? 12.984 -21.688 7.664 1 98.62 390 PRO B N 1
ATOM 6969 C CA . PRO B 1 390 ? 13.445 -20.656 6.742 1 98.62 390 PRO B CA 1
ATOM 6970 C C . PRO B 1 390 ? 14.898 -20.25 6.992 1 98.62 390 PRO B C 1
ATOM 6972 O O . PRO B 1 390 ? 15.344 -20.203 8.141 1 98.62 390 PRO B O 1
ATOM 6975 N N . GLU B 1 391 ? 15.562 -19.953 5.914 1 98.44 391 GLU B N 1
ATOM 6976 C CA . GLU B 1 391 ? 16.891 -19.344 6.035 1 98.44 391 GLU B CA 1
ATOM 6977 C C . GLU B 1 391 ? 16.781 -17.922 6.566 1 98.44 391 GLU B C 1
ATOM 6979 O O . GLU B 1 391 ? 15.766 -17.25 6.383 1 98.44 391 GLU B O 1
ATOM 6984 N N . LYS B 1 392 ? 17.875 -17.594 7.254 1 98.19 392 LYS B N 1
ATOM 6985 C CA . LYS B 1 392 ? 18 -16.156 7.488 1 98.19 392 LYS B CA 1
ATOM 6986 C C . LYS B 1 392 ? 18.203 -15.398 6.176 1 98.19 392 LYS B C 1
ATOM 6988 O O . LYS B 1 392 ? 19.062 -15.766 5.363 1 98.19 392 LYS B O 1
ATOM 6993 N N . ILE B 1 393 ? 17.422 -14.469 5.922 1 98.56 393 ILE B N 1
ATOM 6994 C CA . ILE B 1 393 ? 17.562 -13.688 4.703 1 98.56 393 ILE B CA 1
ATOM 6995 C C . ILE B 1 393 ? 18.672 -12.641 4.875 1 98.56 393 ILE B C 1
ATOM 6997 O O . ILE B 1 393 ? 18.516 -11.695 5.652 1 98.56 393 ILE B O 1
ATOM 7001 N N . GLU B 1 394 ? 19.75 -12.844 4.113 1 97.75 394 GLU B N 1
ATOM 7002 C CA . GLU B 1 394 ? 20.953 -12.023 4.262 1 97.75 394 GLU B CA 1
ATOM 7003 C C . GLU B 1 394 ? 21.656 -11.836 2.922 1 97.75 394 GLU B C 1
ATOM 7005 O O . GLU B 1 394 ? 22.109 -12.805 2.314 1 97.75 394 GLU B O 1
ATOM 7010 N N . PRO B 1 395 ? 21.859 -10.656 2.557 1 97.31 395 PRO B N 1
ATOM 7011 C CA . PRO B 1 395 ? 21.344 -9.43 3.16 1 97.31 395 PRO B CA 1
ATOM 7012 C C . PRO B 1 395 ? 19.812 -9.328 3.105 1 97.31 395 PRO B C 1
ATOM 7014 O O . PRO B 1 395 ? 19.172 -10.055 2.344 1 97.31 395 PRO B O 1
ATOM 7017 N N . ASP B 1 396 ? 19.281 -8.461 3.906 1 96.62 396 ASP B N 1
ATOM 7018 C CA . ASP B 1 396 ? 17.844 -8.148 3.854 1 96.62 396 ASP B CA 1
ATOM 7019 C C . ASP B 1 396 ? 17.484 -7.492 2.525 1 96.62 396 ASP B C 1
ATOM 7021 O O . ASP B 1 396 ? 18.359 -6.996 1.812 1 96.62 396 ASP B O 1
ATOM 7025 N N . LEU B 1 397 ? 16.188 -7.586 2.172 1 98.44 397 LEU B N 1
ATOM 7026 C CA . LEU B 1 397 ? 15.719 -6.836 1.013 1 98.44 397 LEU B CA 1
ATOM 7027 C C . LEU B 1 397 ? 15.852 -5.336 1.243 1 98.44 397 LEU B C 1
ATOM 7029 O O . LEU B 1 397 ? 15.75 -4.867 2.379 1 98.44 397 LEU B O 1
ATOM 7033 N N . THR B 1 398 ? 16.094 -4.582 0.174 1 98.31 398 THR B N 1
ATOM 7034 C CA . THR B 1 398 ? 16.297 -3.145 0.315 1 98.31 398 THR B CA 1
ATOM 7035 C C . THR B 1 398 ? 15 -2.471 0.777 1 98.31 398 THR B C 1
ATOM 7037 O O . THR B 1 398 ? 13.914 -3.014 0.594 1 98.31 398 THR B O 1
ATOM 7040 N N . HIS B 1 399 ? 15.117 -1.325 1.348 1 97.62 399 HIS B N 1
ATOM 7041 C CA . HIS B 1 399 ? 13.969 -0.54 1.779 1 97.62 399 HIS B CA 1
ATOM 7042 C C . HIS B 1 399 ? 13.031 -0.241 0.611 1 97.62 399 HIS B C 1
ATOM 7044 O O . HIS B 1 399 ? 11.812 -0.335 0.747 1 97.62 399 HIS B O 1
ATOM 7050 N N . ARG B 1 400 ? 13.547 0.08 -0.581 1 98.31 400 ARG B N 1
ATOM 7051 C CA . ARG B 1 400 ? 12.75 0.406 -1.76 1 98.31 400 ARG B CA 1
ATOM 7052 C C . ARG B 1 400 ? 11.914 -0.792 -2.205 1 98.31 400 ARG B C 1
ATOM 7054 O O . ARG B 1 400 ? 10.758 -0.637 -2.602 1 98.31 400 ARG B O 1
ATOM 7061 N N . ILE B 1 401 ? 12.516 -1.992 -2.15 1 98.5 401 ILE B N 1
ATOM 7062 C CA . ILE B 1 401 ? 11.758 -3.186 -2.508 1 98.5 401 ILE B CA 1
ATOM 7063 C C . ILE B 1 401 ? 10.547 -3.322 -1.584 1 98.5 401 ILE B C 1
ATOM 7065 O O . ILE B 1 401 ? 9.438 -3.615 -2.039 1 98.5 401 ILE B O 1
ATOM 7069 N N . LYS B 1 402 ? 10.75 -3.1 -0.349 1 98.19 402 LYS B N 1
ATOM 7070 C CA . LYS B 1 402 ? 9.688 -3.291 0.633 1 98.19 402 LYS B CA 1
ATOM 7071 C C . LYS B 1 402 ? 8.562 -2.271 0.437 1 98.19 402 LYS B C 1
ATOM 7073 O O . LYS B 1 402 ? 7.391 -2.641 0.365 1 98.19 402 LYS B O 1
ATOM 7078 N N . ILE B 1 403 ? 8.883 -0.985 0.214 1 98 403 ILE B N 1
ATOM 7079 C CA . ILE B 1 403 ? 7.855 0.051 0.29 1 98 403 ILE B CA 1
ATOM 7080 C C . ILE B 1 403 ? 7.258 0.29 -1.096 1 98 403 ILE B C 1
ATOM 7082 O O . ILE B 1 403 ? 6.113 0.729 -1.218 1 98 403 ILE B O 1
ATOM 7086 N N . PHE B 1 404 ? 7.984 -0.022 -2.164 1 97.81 404 PHE B N 1
ATOM 7087 C CA . PHE B 1 404 ? 7.48 0.271 -3.5 1 97.81 404 PHE B CA 1
ATOM 7088 C C . PHE B 1 404 ? 6.926 -0.987 -4.16 1 97.81 404 PHE B C 1
ATOM 7090 O O . PHE B 1 404 ? 6.117 -0.905 -5.082 1 97.81 404 PHE B O 1
ATOM 7097 N N . TYR B 1 405 ? 7.359 -2.123 -3.695 1 97.5 405 TYR B N 1
ATOM 7098 C CA . TYR B 1 405 ? 6.988 -3.33 -4.422 1 97.5 405 TYR B CA 1
ATOM 7099 C C . TYR B 1 405 ? 6.215 -4.289 -3.525 1 97.5 405 TYR B C 1
ATOM 7101 O O . TYR B 1 405 ? 5.047 -4.586 -3.783 1 97.5 405 TYR B O 1
ATOM 7109 N N . LEU B 1 406 ? 6.809 -4.758 -2.422 1 97.88 406 LEU B N 1
ATOM 7110 C CA . LEU B 1 406 ? 6.223 -5.82 -1.611 1 97.88 406 LEU B CA 1
ATOM 7111 C C . LEU B 1 406 ? 4.938 -5.352 -0.938 1 97.88 406 LEU B C 1
ATOM 7113 O O . LEU B 1 406 ? 3.904 -6.012 -1.035 1 97.88 406 LEU B O 1
ATOM 7117 N N . MET B 1 407 ? 5 -4.207 -0.282 1 97.5 407 MET B N 1
ATOM 7118 C CA . MET B 1 407 ? 3.83 -3.766 0.47 1 97.5 407 MET B CA 1
ATOM 7119 C C . MET B 1 407 ? 2.654 -3.492 -0.462 1 97.5 407 MET B C 1
ATOM 7121 O O . MET B 1 407 ? 1.525 -3.896 -0.18 1 97.5 407 MET B O 1
ATOM 7125 N N . PRO B 1 408 ? 2.904 -2.83 -1.573 1 96.62 408 PRO B N 1
ATOM 7126 C CA . PRO B 1 408 ? 1.786 -2.684 -2.508 1 96.62 408 PRO B CA 1
ATOM 7127 C C . PRO B 1 408 ? 1.23 -4.023 -2.979 1 96.62 408 PRO B C 1
ATOM 7129 O O . PRO B 1 408 ? 0.013 -4.184 -3.107 1 96.62 408 PRO B O 1
ATOM 7132 N N . ARG B 1 409 ? 2.08 -4.977 -3.232 1 96.12 409 ARG B N 1
ATOM 7133 C CA . ARG B 1 409 ? 1.634 -6.305 -3.637 1 96.12 409 ARG B CA 1
ATOM 7134 C C . ARG B 1 409 ? 0.846 -6.984 -2.521 1 96.12 409 ARG B C 1
ATOM 7136 O O . ARG B 1 409 ? -0.169 -7.633 -2.777 1 96.12 409 ARG B O 1
ATOM 7143 N N . ILE B 1 410 ? 1.311 -6.875 -1.349 1 97.25 410 ILE B N 1
ATOM 7144 C CA . ILE B 1 410 ? 0.64 -7.445 -0.184 1 97.25 410 ILE B CA 1
ATOM 7145 C C . ILE B 1 410 ? -0.735 -6.805 -0.017 1 97.25 410 ILE B C 1
ATOM 7147 O O . ILE B 1 410 ? -1.717 -7.492 0.276 1 97.25 410 ILE B O 1
ATOM 7151 N N . LEU B 1 411 ? -0.825 -5.504 -0.258 1 96.75 411 LEU B N 1
ATOM 7152 C CA . LEU B 1 411 ? -2.111 -4.82 -0.159 1 96.75 411 LEU B CA 1
ATOM 7153 C C . LEU B 1 411 ? -3.088 -5.352 -1.203 1 96.75 411 LEU B C 1
ATOM 7155 O O . LEU B 1 411 ? -4.277 -5.516 -0.92 1 96.75 411 LEU B O 1
ATOM 7159 N N . ARG B 1 412 ? -2.633 -5.59 -2.354 1 95.12 412 ARG B N 1
ATOM 7160 C CA . ARG B 1 412 ? -3.508 -6.141 -3.383 1 95.12 412 ARG B CA 1
ATOM 7161 C C . ARG B 1 412 ? -4.047 -7.508 -2.969 1 95.12 412 ARG B C 1
ATOM 7163 O O . ARG B 1 412 ? -5.219 -7.816 -3.201 1 95.12 412 ARG B O 1
ATOM 7170 N N . MET B 1 413 ? -3.152 -8.305 -2.428 1 96.25 413 MET B N 1
ATOM 7171 C CA . MET B 1 413 ? -3.594 -9.586 -1.878 1 96.25 413 MET B CA 1
ATOM 7172 C C . MET B 1 413 ? -4.652 -9.375 -0.8 1 96.25 413 MET B C 1
ATOM 7174 O O . MET B 1 413 ? -5.688 -10.039 -0.806 1 96.25 413 MET B O 1
ATOM 7178 N N . GLU B 1 414 ? -4.453 -8.398 0.09 1 97.31 414 GLU B N 1
ATOM 7179 C CA . GLU B 1 414 ? -5.41 -8.094 1.149 1 97.31 414 GLU B CA 1
ATOM 7180 C C . GLU B 1 414 ? -6.762 -7.676 0.572 1 97.31 414 GLU B C 1
ATOM 7182 O O . GLU B 1 414 ? -7.809 -8.086 1.071 1 97.31 414 GLU B O 1
ATOM 7187 N N . TRP B 1 415 ? -6.691 -6.863 -0.468 1 97 415 TRP B N 1
ATOM 7188 C CA . TRP B 1 415 ? -7.918 -6.375 -1.094 1 97 415 TRP B CA 1
ATOM 7189 C C . TRP B 1 415 ? -8.695 -7.52 -1.733 1 97 415 TRP B C 1
ATOM 7191 O O . TRP B 1 415 ? -9.914 -7.609 -1.579 1 97 415 TRP B O 1
ATOM 7201 N N . ALA B 1 416 ? -8.008 -8.383 -2.404 1 95.56 416 ALA B N 1
ATOM 7202 C CA . ALA B 1 416 ? -8.656 -9.531 -3.029 1 95.56 416 ALA B CA 1
ATOM 7203 C C . ALA B 1 416 ? -9.32 -10.422 -1.981 1 95.56 416 ALA B C 1
ATOM 7205 O O . ALA B 1 416 ? -10.469 -10.836 -2.145 1 95.56 416 ALA B O 1
ATOM 7206 N N . LEU B 1 417 ? -8.586 -10.719 -0.945 1 97.19 417 LEU B N 1
ATOM 7207 C CA . LEU B 1 417 ? -9.133 -11.578 0.107 1 97.19 417 LEU B CA 1
ATOM 7208 C C . LEU B 1 417 ? -10.32 -10.906 0.79 1 97.19 417 LEU B C 1
ATOM 7210 O O . LEU B 1 417 ? -11.305 -11.57 1.12 1 97.19 417 LEU B O 1
ATOM 7214 N N . GLU B 1 418 ? -10.195 -9.562 1.03 1 97.44 418 GLU B N 1
ATOM 7215 C CA . GLU B 1 418 ? -11.32 -8.836 1.61 1 97.44 418 GLU B CA 1
ATOM 7216 C C . GLU B 1 418 ? -12.57 -8.961 0.738 1 97.44 418 GLU B C 1
ATOM 7218 O O . GLU B 1 418 ? -13.672 -9.156 1.249 1 97.44 418 GLU B O 1
ATOM 7223 N N . GLY B 1 419 ? -12.367 -8.828 -0.562 1 96.19 419 GLY B N 1
ATOM 7224 C CA . GLY B 1 419 ? -13.492 -9 -1.471 1 96.19 419 GLY B CA 1
ATOM 7225 C C . GLY B 1 419 ? -14.109 -10.383 -1.4 1 96.19 419 GLY B C 1
ATOM 7226 O O . GLY B 1 419 ? -15.328 -10.523 -1.354 1 96.19 419 GLY B O 1
ATOM 7227 N N . PHE B 1 420 ? -13.266 -11.391 -1.344 1 96.5 420 PHE B N 1
ATOM 7228 C CA . PHE B 1 420 ? -13.742 -12.766 -1.285 1 96.5 420 PHE B CA 1
ATOM 7229 C C . PHE B 1 420 ? -14.461 -13.031 0.032 1 96.5 420 PHE B C 1
ATOM 7231 O O . PHE B 1 420 ? -15.555 -13.609 0.046 1 96.5 420 PHE B O 1
ATOM 7238 N N . ILE B 1 421 ? -13.922 -12.57 1.136 1 97.62 421 ILE B N 1
ATOM 7239 C CA . ILE B 1 421 ? -14.414 -12.914 2.465 1 97.62 421 ILE B CA 1
ATOM 7240 C C . ILE B 1 421 ? -15.688 -12.133 2.762 1 97.62 421 ILE B C 1
ATOM 7242 O O . ILE B 1 421 ? -16.656 -12.688 3.275 1 97.62 421 ILE B O 1
ATOM 7246 N N . SER B 1 422 ? -15.719 -10.859 2.396 1 97 422 SER B N 1
ATOM 7247 C CA . SER B 1 422 ? -16.844 -10 2.764 1 97 422 SER B CA 1
ATOM 7248 C C . SER B 1 422 ? -18 -10.172 1.799 1 97 422 SER B C 1
ATOM 7250 O O . SER B 1 422 ? -19.125 -9.766 2.1 1 97 422 SER B O 1
ATOM 7252 N N . LYS B 1 423 ? -17.719 -10.648 0.581 1 96.62 423 LYS B N 1
ATOM 7253 C CA . LYS B 1 423 ? -18.719 -10.828 -0.47 1 96.62 423 LYS B CA 1
ATOM 7254 C C . LYS B 1 423 ? -19.359 -9.492 -0.846 1 96.62 423 LYS B C 1
ATOM 7256 O O . LYS B 1 423 ? -20.531 -9.445 -1.225 1 96.62 423 LYS B O 1
ATOM 7261 N N . ASP B 1 424 ? -18.609 -8.445 -0.628 1 96.12 424 ASP B N 1
ATOM 7262 C CA . ASP B 1 424 ? -19.125 -7.094 -0.815 1 96.12 424 ASP B CA 1
ATOM 7263 C C . ASP B 1 424 ? -18.688 -6.512 -2.152 1 96.12 424 ASP B C 1
ATOM 7265 O O . ASP B 1 424 ? -17.5 -6.234 -2.348 1 96.12 424 ASP B O 1
ATOM 7269 N N . ILE B 1 425 ? -19.609 -6.215 -3.045 1 96.12 425 ILE B N 1
ATOM 7270 C CA . ILE B 1 425 ? -19.312 -5.699 -4.379 1 96.12 425 ILE B CA 1
ATOM 7271 C C . ILE B 1 425 ? -18.609 -4.348 -4.27 1 96.12 425 ILE B C 1
ATOM 7273 O O . ILE B 1 425 ? -17.812 -3.988 -5.137 1 96.12 425 ILE B O 1
ATOM 7277 N N . LYS B 1 426 ? -18.812 -3.613 -3.197 1 96.94 426 LYS B N 1
ATOM 7278 C CA . LYS B 1 426 ? -18.188 -2.307 -3.01 1 96.94 426 LYS B CA 1
ATOM 7279 C C . LYS B 1 426 ? -16.672 -2.436 -2.902 1 96.94 426 LYS B C 1
ATOM 7281 O O . LYS B 1 426 ? -15.945 -1.521 -3.283 1 96.94 426 LYS B O 1
ATOM 7286 N N . VAL B 1 427 ? -16.219 -3.572 -2.414 1 97.19 427 VAL B N 1
ATOM 7287 C CA . VAL B 1 427 ? -14.773 -3.807 -2.328 1 97.19 427 VAL B CA 1
ATOM 7288 C C . VAL B 1 427 ? -14.172 -3.852 -3.73 1 97.19 427 VAL B C 1
ATOM 7290 O O . VAL B 1 427 ? -13.117 -3.264 -3.98 1 97.19 427 VAL B O 1
ATOM 7293 N N . LEU B 1 428 ? -14.844 -4.531 -4.66 1 96.12 428 LEU B N 1
ATOM 7294 C CA . LEU B 1 428 ? -14.375 -4.578 -6.043 1 96.12 428 LEU B CA 1
ATOM 7295 C C . LEU B 1 428 ? -14.352 -3.182 -6.652 1 96.12 428 LEU B C 1
ATOM 7297 O O . LEU B 1 428 ? -13.406 -2.828 -7.367 1 96.12 428 LEU B O 1
ATOM 7301 N N . GLU B 1 429 ? -15.43 -2.422 -6.363 1 96.75 429 GLU B N 1
ATOM 7302 C CA . GLU B 1 429 ? -15.477 -1.045 -6.852 1 96.75 429 GLU B CA 1
ATOM 7303 C C . GLU B 1 429 ? -14.273 -0.244 -6.352 1 96.75 429 GLU B C 1
ATOM 7305 O O . GLU B 1 429 ? -13.602 0.433 -7.137 1 96.75 429 GLU B O 1
ATOM 7310 N N . GLU B 1 430 ? -13.984 -0.37 -5.059 1 96.62 430 GLU B N 1
ATOM 7311 C CA . GLU B 1 430 ? -12.93 0.424 -4.441 1 96.62 430 GLU B CA 1
ATOM 7312 C C . GLU B 1 430 ? -11.547 -0.017 -4.93 1 96.62 430 GLU B C 1
ATOM 7314 O O . GLU B 1 430 ? -10.625 0.795 -5.016 1 96.62 430 GLU B O 1
ATOM 7319 N N . ILE B 1 431 ? -11.383 -1.321 -5.27 1 96.06 431 ILE B N 1
ATOM 7320 C CA . ILE B 1 431 ? -10.141 -1.784 -5.887 1 96.06 431 ILE B CA 1
ATOM 7321 C C . ILE B 1 431 ? -9.938 -1.08 -7.227 1 96.06 431 ILE B C 1
ATOM 7323 O O . ILE B 1 431 ? -8.859 -0.547 -7.496 1 96.06 431 ILE B O 1
ATOM 7327 N N . LEU B 1 432 ? -11.016 -1.014 -8.023 1 95.56 432 LEU B N 1
ATOM 7328 C CA . LEU B 1 432 ? -10.906 -0.434 -9.359 1 95.56 432 LEU B CA 1
ATOM 7329 C C . LEU B 1 432 ? -10.734 1.08 -9.281 1 95.56 432 LEU B C 1
ATOM 7331 O O . LEU B 1 432 ? -10.086 1.681 -10.141 1 95.56 432 LEU B O 1
ATOM 7335 N N . VAL B 1 433 ? -11.305 1.711 -8.242 1 95.69 433 VAL B N 1
ATOM 7336 C CA . VAL B 1 433 ? -11.125 3.145 -8.039 1 95.69 433 VAL B CA 1
ATOM 7337 C C . VAL B 1 433 ? -9.633 3.461 -7.914 1 95.69 433 VAL B C 1
ATOM 7339 O O . VAL B 1 433 ? -9.18 4.523 -8.344 1 95.69 433 VAL B O 1
ATOM 7342 N N . ARG B 1 434 ? -8.844 2.557 -7.445 1 93.38 434 ARG B N 1
ATOM 7343 C CA . ARG B 1 434 ? -7.422 2.756 -7.18 1 93.38 434 ARG B CA 1
ATOM 7344 C C . ARG B 1 434 ? -6.578 2.332 -8.375 1 93.38 434 ARG B C 1
ATOM 7346 O O . ARG B 1 434 ? -5.352 2.453 -8.352 1 93.38 434 ARG B O 1
ATOM 7353 N N . ASP B 1 435 ? -7.219 1.784 -9.391 1 92.25 435 ASP B N 1
ATOM 7354 C CA . ASP B 1 435 ? -6.531 1.421 -10.633 1 92.25 435 ASP B CA 1
ATOM 7355 C C . ASP B 1 435 ? -6.172 2.662 -11.445 1 92.25 435 ASP B C 1
ATOM 7357 O O . ASP B 1 435 ? -7.027 3.506 -11.711 1 92.25 435 ASP B O 1
ATOM 7361 N N . PRO B 1 436 ? -4.941 2.768 -11.891 1 88.94 436 PRO B N 1
ATOM 7362 C CA . PRO B 1 436 ? -4.516 3.967 -12.609 1 88.94 436 PRO B CA 1
ATOM 7363 C C . PRO B 1 436 ? -5.281 4.172 -13.914 1 88.94 436 PRO B C 1
ATOM 7365 O O . PRO B 1 436 ? -5.285 5.273 -14.477 1 88.94 436 PRO B O 1
ATOM 7368 N N . ARG B 1 437 ? -5.938 3.236 -14.438 1 93.44 437 ARG B N 1
ATOM 7369 C CA . ARG B 1 437 ? -6.664 3.328 -15.703 1 93.44 437 ARG B CA 1
ATOM 7370 C C . ARG B 1 437 ? -8.078 3.859 -15.484 1 93.44 437 ARG B C 1
ATOM 7372 O O . ARG B 1 437 ? -8.781 4.168 -16.438 1 93.44 437 ARG B O 1
ATOM 7379 N N . THR B 1 438 ? -8.492 3.93 -14.227 1 94.62 438 THR B N 1
ATOM 7380 C CA . THR B 1 438 ? -9.82 4.43 -13.898 1 94.62 438 THR B CA 1
ATOM 7381 C C . THR B 1 438 ? -9.867 5.953 -14 1 94.62 438 THR B C 1
ATOM 7383 O O . THR B 1 438 ? -9.023 6.645 -13.43 1 94.62 438 THR B O 1
ATOM 7386 N N . LYS B 1 439 ? -10.922 6.453 -14.648 1 92.69 439 LYS B N 1
ATOM 7387 C CA . LYS B 1 439 ? -11.039 7.891 -14.867 1 92.69 439 LYS B CA 1
ATOM 7388 C C . LYS B 1 439 ? -12.305 8.453 -14.234 1 92.69 439 LYS B C 1
ATOM 7390 O O . LYS B 1 439 ? -12.453 9.664 -14.086 1 92.69 439 LYS B O 1
ATOM 7395 N N . SER B 1 440 ? -13.188 7.613 -13.906 1 95 440 SER B N 1
ATOM 7396 C CA . SER B 1 440 ? -14.438 8.008 -13.258 1 95 440 SER B CA 1
ATOM 7397 C C . SER B 1 440 ? -15.07 6.836 -12.516 1 95 440 SER B C 1
ATOM 7399 O O . SER B 1 440 ? -14.75 5.676 -12.789 1 95 440 SER B O 1
ATOM 7401 N N . TYR B 1 441 ? -15.914 7.148 -11.578 1 96.5 441 TYR B N 1
ATOM 7402 C CA . TYR B 1 441 ? -16.625 6.094 -10.859 1 96.5 441 TYR B CA 1
ATOM 7403 C C . TYR B 1 441 ? -17.609 5.383 -11.766 1 96.5 441 TYR B C 1
ATOM 7405 O O . TYR B 1 441 ? -17.844 4.184 -11.617 1 96.5 441 TYR B O 1
ATOM 7413 N N . GLU B 1 442 ? -18.203 6.078 -12.734 1 97.25 442 GLU B N 1
ATOM 7414 C CA . GLU B 1 442 ? -19.125 5.488 -13.703 1 97.25 442 GLU B CA 1
ATOM 7415 C C . GLU B 1 442 ? -18.438 4.398 -14.523 1 97.25 442 GLU B C 1
ATOM 7417 O O . GLU B 1 442 ? -19.047 3.381 -14.844 1 97.25 442 GLU B O 1
ATOM 7422 N N . GLN B 1 443 ? -17.188 4.625 -14.859 1 97.62 443 GLN B N 1
ATOM 7423 C CA . GLN B 1 443 ? -16.391 3.627 -15.562 1 97.62 443 GLN B CA 1
ATOM 7424 C C . GLN B 1 443 ? -16.312 2.326 -14.773 1 97.62 443 GLN B C 1
ATOM 7426 O O . GLN B 1 443 ? -16.453 1.239 -15.336 1 97.62 443 GLN B O 1
ATOM 7431 N N . VAL B 1 444 ? -16.125 2.447 -13.469 1 97.44 444 VAL B N 1
ATOM 7432 C CA . VAL B 1 444 ? -16.016 1.317 -12.547 1 97.44 444 VAL B CA 1
ATOM 7433 C C . VAL B 1 444 ? -17.328 0.535 -12.523 1 97.44 444 VAL B C 1
ATOM 7435 O O . VAL B 1 444 ? -17.328 -0.69 -12.672 1 97.44 444 VAL B O 1
ATOM 7438 N N . LEU B 1 445 ? -18.422 1.259 -12.398 1 97.94 445 LEU B N 1
ATOM 7439 C CA . LEU B 1 445 ? -19.734 0.619 -12.32 1 97.94 445 LEU B CA 1
ATOM 7440 C C . LEU B 1 445 ? -20.078 -0.083 -13.633 1 97.94 445 LEU B C 1
ATOM 7442 O O . LEU B 1 445 ? -20.594 -1.203 -13.625 1 97.94 445 LEU B O 1
ATOM 7446 N N . ALA B 1 446 ? -19.75 0.534 -14.703 1 98.38 446 ALA B N 1
ATOM 7447 C CA . ALA B 1 446 ? -20.109 0.015 -16.031 1 98.38 446 ALA B CA 1
ATOM 7448 C C . ALA B 1 446 ? -19.375 -1.293 -16.312 1 98.38 446 ALA B C 1
ATOM 7450 O O . ALA B 1 446 ? -19.984 -2.254 -16.797 1 98.38 446 ALA B O 1
ATOM 7451 N N . VAL B 1 447 ? -18.094 -1.325 -16.031 1 97.62 447 VAL B N 1
ATOM 7452 C CA . VAL B 1 447 ? -17.312 -2.518 -16.359 1 97.62 447 VAL B CA 1
ATOM 7453 C C . VAL B 1 447 ? -17.75 -3.672 -15.453 1 97.62 447 VAL B C 1
ATOM 7455 O O . VAL B 1 447 ? -17.906 -4.805 -15.922 1 97.62 447 VAL B O 1
ATOM 7458 N N . LEU B 1 448 ? -17.922 -3.406 -14.172 1 97 448 LEU B N 1
ATOM 7459 C CA . LEU B 1 448 ? -18.328 -4.457 -13.242 1 97 448 LEU B CA 1
ATOM 7460 C C . LEU B 1 448 ? -19.703 -4.996 -13.617 1 97 448 LEU B C 1
ATOM 7462 O O . LEU B 1 448 ? -19.938 -6.207 -13.57 1 97 448 LEU B O 1
ATOM 7466 N N . ASP B 1 449 ? -20.594 -4.109 -14.023 1 97.5 449 ASP B N 1
ATOM 7467 C CA . ASP B 1 449 ? -21.938 -4.527 -14.406 1 97.5 449 ASP B CA 1
ATOM 7468 C C . ASP B 1 449 ? -21.891 -5.453 -15.617 1 97.5 449 ASP B C 1
ATOM 7470 O O . ASP B 1 449 ? -22.531 -6.508 -15.625 1 97.5 449 ASP B O 1
ATOM 7474 N N . GLU B 1 450 ? -21.188 -5.062 -16.625 1 97.25 450 GLU B N 1
ATOM 7475 C CA . GLU B 1 450 ? -21.141 -5.867 -17.828 1 97.25 450 GLU B CA 1
ATOM 7476 C C . GLU B 1 450 ? -20.484 -7.215 -17.578 1 97.25 450 GLU B C 1
ATOM 7478 O O . GLU B 1 450 ? -20.922 -8.234 -18.125 1 97.25 450 GLU B O 1
ATOM 7483 N N . ILE B 1 451 ? -19.469 -7.27 -16.781 1 94.75 451 ILE B N 1
ATOM 7484 C CA . ILE B 1 451 ? -18.781 -8.523 -16.469 1 94.75 451 ILE B CA 1
ATOM 7485 C C . ILE B 1 451 ? -19.703 -9.422 -15.648 1 94.75 451 ILE B C 1
ATOM 7487 O O . ILE B 1 451 ? -19.891 -10.594 -15.984 1 94.75 451 ILE B O 1
ATOM 7491 N N . LEU B 1 452 ? -20.359 -8.875 -14.633 1 94.75 452 LEU B N 1
ATOM 7492 C CA . LEU B 1 452 ? -21.125 -9.68 -13.695 1 94.75 452 LEU B CA 1
ATOM 7493 C C . LEU B 1 452 ? -22.422 -10.164 -14.328 1 94.75 452 LEU B C 1
ATOM 7495 O O . LEU B 1 452 ? -22.969 -11.188 -13.922 1 94.75 452 LEU B O 1
ATOM 7499 N N . THR B 1 453 ? -22.844 -9.508 -15.344 1 94.5 453 THR B N 1
ATOM 7500 C CA . THR B 1 453 ? -24.109 -9.891 -15.953 1 94.5 453 THR B CA 1
ATOM 7501 C C . THR B 1 453 ? -23.906 -10.93 -17.047 1 94.5 453 THR B C 1
ATOM 7503 O O . THR B 1 453 ? -24.859 -11.43 -17.625 1 94.5 453 THR B O 1
ATOM 7506 N N . GLN B 1 454 ? -22.625 -11.242 -17.359 1 92 454 GLN B N 1
ATOM 7507 C CA . GLN B 1 454 ? -22.406 -12.359 -18.266 1 92 454 GLN B CA 1
ATOM 7508 C C . GLN B 1 454 ? -23.078 -13.633 -17.766 1 92 454 GLN B C 1
ATOM 7510 O O . GLN B 1 454 ? -23.094 -13.898 -16.562 1 92 454 GLN B O 1
ATOM 7515 N N . PRO B 1 455 ? -23.547 -14.477 -18.656 1 90.56 455 PRO B N 1
ATOM 7516 C CA . PRO B 1 455 ? -24.297 -15.672 -18.266 1 90.56 455 PRO B CA 1
ATOM 7517 C C . PRO B 1 455 ? -23.453 -16.641 -17.422 1 90.56 455 PRO B C 1
ATOM 7519 O O . PRO B 1 455 ? -23.969 -17.266 -16.5 1 90.56 455 PRO B O 1
ATOM 7522 N N . PHE B 1 456 ? -22.219 -16.641 -17.656 1 88.06 456 PHE B N 1
ATOM 7523 C CA . PHE B 1 456 ? -21.375 -17.609 -16.969 1 88.06 456 PHE B CA 1
ATOM 7524 C C . PHE B 1 456 ? -20.969 -17.109 -15.594 1 88.06 456 PHE B C 1
ATOM 7526 O O . PHE B 1 456 ? -20.328 -17.812 -14.828 1 88.06 456 PHE B O 1
ATOM 7533 N N . ASN B 1 457 ? -21.406 -15.906 -15.195 1 90.5 457 ASN B N 1
ATOM 7534 C CA . ASN B 1 457 ? -21.031 -15.336 -13.906 1 90.5 457 ASN B CA 1
ATOM 7535 C C . ASN B 1 457 ? -22.188 -15.352 -12.914 1 90.5 457 ASN B C 1
ATOM 7537 O O . ASN B 1 457 ? -22.203 -14.609 -11.938 1 90.5 457 ASN B O 1
ATOM 7541 N N . LYS B 1 458 ? -23.141 -16.219 -13.156 1 92.25 458 LYS B N 1
ATOM 7542 C CA . LYS B 1 458 ? -24.312 -16.297 -12.281 1 92.25 458 LYS B CA 1
ATOM 7543 C C . LYS B 1 458 ? -23.891 -16.609 -10.844 1 92.25 458 LYS B C 1
ATOM 7545 O O . LYS B 1 458 ? -24.359 -15.969 -9.906 1 92.25 458 LYS B O 1
ATOM 7550 N N . GLU B 1 459 ? -23.047 -17.562 -10.68 1 92.62 459 GLU B N 1
ATOM 7551 C CA . GLU B 1 459 ? -22.609 -17.953 -9.352 1 92.62 459 GLU B CA 1
ATOM 7552 C C . GLU B 1 459 ? -21.906 -16.812 -8.625 1 92.62 459 GLU B C 1
ATOM 7554 O O . GLU B 1 459 ? -22.156 -16.562 -7.445 1 92.62 459 GLU B O 1
ATOM 7559 N N . LEU B 1 460 ? -21.047 -16.172 -9.336 1 92.44 460 LEU B N 1
ATOM 7560 C CA . LEU B 1 460 ? -20.312 -15.047 -8.758 1 92.44 460 LEU B CA 1
ATOM 7561 C C . LEU B 1 460 ? -21.25 -13.914 -8.375 1 92.44 460 LEU B C 1
ATOM 7563 O O . LEU B 1 460 ? -21.094 -13.289 -7.324 1 92.44 460 LEU B O 1
ATOM 7567 N N . ARG B 1 461 ? -22.219 -13.617 -9.188 1 93.12 461 ARG B N 1
ATOM 7568 C CA . ARG B 1 461 ? -23.203 -12.586 -8.906 1 93.12 461 ARG B CA 1
ATOM 7569 C C . ARG B 1 461 ? -23.984 -12.898 -7.633 1 93.12 461 ARG B C 1
ATOM 7571 O O . ARG B 1 461 ? -24.203 -12.016 -6.797 1 93.12 461 ARG B O 1
ATOM 7578 N N . GLU B 1 462 ? -24.344 -14.117 -7.52 1 94.69 462 GLU B N 1
ATOM 7579 C CA . GLU B 1 462 ? -25.062 -14.547 -6.324 1 94.69 462 GLU B CA 1
ATOM 7580 C C . GLU B 1 462 ? -24.188 -14.445 -5.082 1 94.69 462 GLU B C 1
ATOM 7582 O O . GLU B 1 462 ? -24.641 -14.016 -4.023 1 94.69 462 GLU B O 1
ATOM 7587 N N . TYR B 1 463 ? -22.922 -14.844 -5.312 1 94.81 463 TYR B N 1
ATOM 7588 C CA . TYR B 1 463 ? -21.969 -14.797 -4.207 1 94.81 463 TYR B CA 1
ATOM 7589 C C . TYR B 1 463 ? -21.797 -13.367 -3.693 1 94.81 463 TYR B C 1
ATOM 7591 O O . TYR B 1 463 ? -21.734 -13.141 -2.484 1 94.81 463 TYR B O 1
ATOM 7599 N N . LEU B 1 464 ? -21.781 -12.391 -4.609 1 94.75 464 LEU B N 1
ATOM 7600 C CA . LEU B 1 464 ? -21.547 -10.992 -4.27 1 94.75 464 LEU B CA 1
ATOM 7601 C C . LEU B 1 464 ? -22.859 -10.281 -3.957 1 94.75 464 LEU B C 1
ATOM 7603 O O . LEU B 1 464 ? -22.891 -9.07 -3.746 1 94.75 464 LEU B O 1
ATOM 7607 N N . ASN B 1 465 ? -23.938 -10.969 -3.93 1 89.44 465 ASN B N 1
ATOM 7608 C CA . ASN B 1 465 ? -25.266 -10.414 -3.721 1 89.44 465 ASN B CA 1
ATOM 7609 C C . ASN B 1 465 ? -25.562 -9.273 -4.699 1 89.44 465 ASN B C 1
ATOM 7611 O O . ASN B 1 465 ? -26.016 -8.203 -4.297 1 89.44 465 ASN B O 1
ATOM 7615 N N . TYR B 1 466 ? -25.156 -9.492 -5.922 1 90.38 466 TYR B N 1
ATOM 7616 C CA . TYR B 1 466 ? -25.328 -8.492 -6.965 1 90.38 466 TYR B CA 1
ATOM 7617 C C . TYR B 1 466 ? -26.641 -8.695 -7.703 1 90.38 466 TYR B C 1
ATOM 7619 O O . TYR B 1 466 ? -26.969 -9.812 -8.109 1 90.38 466 TYR B O 1
#

Foldseek 3Di:
DEEEEEALLQQFDNLQVLLQLQLDQVNAQYEYEYEALDPLSSLLSQLVSVLLSVVLVTHYHYDYDPDLLVSLAPHQEYEYADDDAFPDDPARVVLQVVQQVLQVVLFNALHLQCFQLRLPQCCDQFLQVQRVLVVLVVNLVSCVVRPQNHEYAYEYGPQQLNVLLCLVPHDGHYWYFDPQQCQVVVVCVLLVHDPVQWDWKWKFAVLQIWTLGTDGNRHHCVVSVVVCCVPPLVPDAAPDLQRQQSWQQQVVVCVVQVTGTTGSVSVNHGCCQPVAQVSLCVTRNDRSHCSHPPNVVVVSVVSVVSSVVSSVVSVVCVVPVVDDCCVVPVVRRDNPDRPPTCVVVQVCFLCANDKDWGWIWDFCCPQAPPDDRSRTMTIIWMGHVVGTGGDRDPPHGGPCSVPVRRVVSSVSSVLSVCCNVVLAVVSSLVSSVPGPSDDDSVSSVSSSVVSCPPPSNVVSCVSSVD/DEEEEAALLQQFDNLQVLLQLQLDQVNAQYEYEYEALDPLSSLLSQLVSVLLSVVLVTHYHYDYDPDLLVSLAPHQEYEYADDDAFPDDPARVVLQVVQQVLQVVLFNALHLQCFLQRLPQCCDQFLQVQRVLVVLVVNLVSCVPRPQNHEYAYEYGPQQLNVLLCLVPHDGHYWYFDPQQCQVVVVCVLLVHDPVQWDWKWKFAVLQIWTLGTDGNRHHCVVSVVVCCVPPLVPDAAPDLQRQQSWQQQVVVCVVQVTGTTGSVSVNHGCCQPVAQVSLCVTRNDRSHCSHPPNVVVVSVVSVVSSVVSSVVSVVCVVPVVDDCCVVPVVRRDNPDRPPTCVVVQVCFLCANDKDWGWIWDFCCPQAPPDDRSRTMTIIWMGHVVGTGGDRDPPHGGPCSVPVPRVVNSVSSVLSVCCNVVLAVVSSLVSSVPGPSDDDSVSSVSSSVVSCPPPSNVVSCVSSVD

Sequence (932 aa):
MKIAIVGAGSIRFSLQIIGDIAKTPELSGSLISMIDVHEERLNASYILAKKYVEEIGADLRFEKTKRLEEGIEGADFIINTALPFPEGHEDGFIKYDIVTQIGEKHGYYRGIDSQELNMVSTYTYVLISYYDLKLA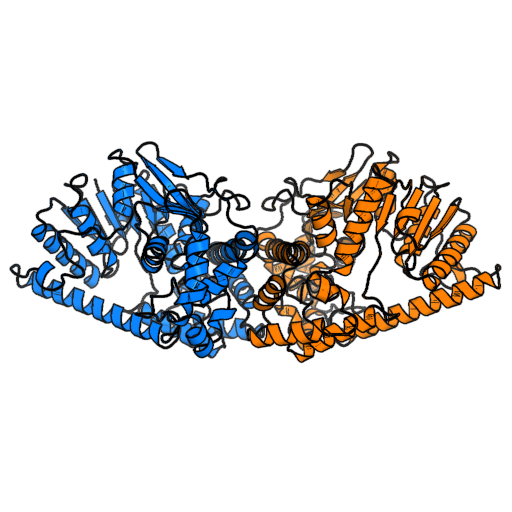IDIAKAMKKYAPSSWLLQTANPVFEITQLLNRLTDINVVGICHGFHGVYEVFNSLRLDPKEVDWQVAGVNHGIFLNRFLYRGKNAYPLLDEWIEKESQNWEPKNPWDLQMSPAVMDMYKFYGMLPIGDACRNGTWKYNYNLETKKKWYGKFGGIDNEIERPKFHEELRKGRKRMIEIAKEVEKDKSIKLMEIWPELFNKDKLSGEQHIHFIKSITGKGKSRLILNIPNRGTLSGIPDDVVVEVPVWVDETGIKPEKIEPDLTHRIKIFYLMPRILRMEWALEGFISKDIKVLEEILVRDPRTKSYEQVLAVLDEILTQPFNKELREYLNYMKIAIVGAGSIRFSLQIIGDIAKTPELSGSLISMIDVHEERLNASYILAKKYVEEIGADLRFEKTKRLEEGIEGADFIINTALPFPEGHEDGFIKYDIVTQIGEKHGYYRGIDSQELNMVSTYTYVLISYYDLKLAIDIAKAMKKYAPSSWLLQTANPVFEITQLLNRLTDINVVGICHGFHGVYEVFNSLRLDPKEVDWQVAGVNHGIFLNRFLYRGKNAYPLLDEWIEKESQNWEPKNPWDLQMSPAVMDMYKFYGMLPIGDACRNGTWKYNYNLETKKKWYGKFGGIDNEIERPKFHEELRKGRKRMIEIAKEVEKDKSIKLMEIWPELFNKDKLSGEQHIHFIKSITGKGKSRLILNIPNRGTLSGIPDDVVVEVPVWVDETGIKPEKIEPDLTHRIKIFYLMPRILRMEWALEGFISKDIKVLEEILVRDPRTKSYEQVLAVLDEILTQPFNKELREYLNY

Organism: Dictyoglomus thermophilum (strain ATCC 35947 / DSM 3960 / H-6-12) (NCBI:txid309799)

Solvent-accessible surface area (backbone atoms only — not comparable to full-atom values): 48494 Å² total; per-residue (Å²): 98,32,39,17,31,38,30,27,36,42,71,58,62,41,49,38,51,50,50,39,46,49,71,30,74,94,49,54,63,20,35,38,24,36,18,25,79,50,61,67,41,28,51,22,38,52,49,43,44,54,52,50,35,58,73,68,66,39,54,68,44,80,48,74,38,62,45,66,57,72,34,39,47,66,20,49,33,35,38,37,54,40,79,61,58,60,70,90,53,97,46,59,63,57,57,50,48,50,48,28,49,49,21,36,76,59,52,25,72,79,5,73,35,42,42,76,50,25,57,71,45,60,33,45,90,76,54,36,22,53,53,44,47,51,48,51,51,52,51,52,53,38,28,63,74,41,20,65,85,22,37,36,45,34,46,27,67,43,34,53,53,45,45,36,51,45,63,72,76,45,87,69,49,67,39,19,49,67,72,42,70,58,37,53,56,55,51,29,55,76,68,69,43,62,67,90,45,44,51,71,42,50,41,42,31,69,59,44,25,27,41,48,23,52,24,47,79,86,32,81,36,60,66,58,53,51,49,39,52,74,74,45,47,88,72,62,69,49,88,48,42,80,48,37,69,81,23,60,48,28,52,53,47,18,69,71,38,74,39,40,49,31,31,49,18,46,64,30,48,53,52,73,48,56,73,42,68,70,45,11,26,71,26,33,26,93,63,26,26,42,83,41,91,64,43,38,59,51,48,53,50,49,54,51,51,49,44,52,48,47,44,52,52,25,53,47,40,74,75,35,78,83,63,54,59,50,75,76,39,46,90,72,32,64,84,87,66,69,82,77,65,62,64,61,53,48,55,35,4,49,73,55,64,48,74,37,81,45,62,36,31,41,61,27,70,63,52,49,80,96,50,62,42,78,44,51,22,26,35,41,26,40,30,21,60,90,42,80,44,70,50,83,59,63,53,64,76,45,70,52,38,44,61,69,46,48,49,55,39,51,40,52,44,51,51,20,49,48,29,57,72,64,31,39,58,65,49,55,46,54,54,44,56,69,34,45,67,49,78,47,61,67,51,46,54,52,41,54,48,58,54,44,65,35,80,59,26,53,66,59,24,59,60,30,72,100,97,32,39,16,30,38,31,27,35,44,73,59,62,42,49,38,51,49,49,40,48,49,72,32,75,93,49,55,64,20,35,38,23,35,18,23,80,50,60,69,42,28,50,21,38,51,49,44,44,54,51,50,35,56,72,67,65,39,53,67,42,78,50,74,39,62,44,66,56,72,34,39,47,65,19,50,32,35,36,36,53,40,80,62,57,60,69,90,53,98,45,59,63,56,56,50,48,51,49,26,49,49,20,36,75,58,53,24,72,79,5,74,37,41,45,51,62,22,55,70,43,60,30,45,88,77,54,37,22,52,54,45,45,51,49,52,52,51,50,52,55,38,29,61,74,40,19,65,85,23,37,36,45,35,46,28,67,42,35,51,54,46,46,36,49,45,63,71,76,43,86,70,49,69,39,19,47,66,74,41,68,56,38,53,55,57,52,28,54,76,69,69,45,63,66,91,46,45,52,72,43,49,40,43,32,69,60,45,25,26,41,48,23,52,23,47,78,85,31,79,36,60,66,58,52,52,50,41,52,74,74,45,47,88,72,63,70,50,86,49,41,80,47,40,70,81,23,60,47,28,52,53,47,20,70,70,37,74,41,41,49,30,32,49,18,45,63,33,46,53,51,73,47,56,74,43,68,69,45,11,25,71,26,33,27,92,61,26,26,42,84,40,92,65,43,36,58,51,50,53,49,49,52,49,52,48,44,54,48,48,43,51,50,24,53,47,40,74,74,37,75,81,63,54,58,52,75,77,40,46,90,72,32,64,86,85,67,70,82,77,65,61,63,62,52,48,54,35,4,50,72,56,65,49,74,38,83,45,62,36,31,40,62,27,68,63,52,49,80,95,48,61,42,76,43,52,23,24,35,44,26,41,30,20,59,90,43,80,44,69,51,84,60,63,54,64,76,44,71,53,38,45,61,70,44,47,49,55,38,51,39,52,43,50,52,20,50,48,27,56,73,66,30,39,60,64,47,56,47,55,56,43,56,72,33,45,67,49,78,47,61,65,51,46,52,51,40,52,48,58,54,46,65,36,81,59,26,52,66,58,23,58,61,31,72,101

pLDDT: mean 94.31, std 6.72, range [54.12, 98.94]

Secondary structure (DSSP, 8-state):
-EEEEETTT-SSHHHHHHHHHHT-GGGTT-EEEEE-S-HHHHHHHHHHHHHHHHHHT---EEEEES-HHHHHTT-SEEEE------TT-S-HHHHHHHHHHHHHHTT-TT-TT--TT-SSS--TTSSS-HHHHHHHHHHHHHHHHH-TTPEEEE-SSPHHHHHHHHHHH--SEEEEE--GGGHHHHHHHHTT--GGGEEEEEEEETTEEEEEEEEETTEE-HHHHHHHHHHTGGG---SSTT--TTSHHHHHHHHHHSSEEEGGGGG---GGGTSSHHHHHHHH-TT--SSSTTHHHHHHHHHHHHHHHHHHHHHHHHH-TT--HHHH-TTT--SS-----SHHHHHHHHTTS--EEEEEEEE-TTSSTTS-TTSEEEEEEEEETTEEEEPP-SSPPPHHIIIIIIHHHHHHHHHHHHHHHH--HHHHHHHHHTSTT---HHHHHHHHHHHHTSGGGHHHHHHTT-/-EEEEETTT-SSHHHHHHHHHHT-GGGTT-EEEEE-S-HHHHHHHHHHHHHHHHHHT---EEEEES-HHHHHTT-SEEEE------TT-S-HHHHHHHHHHHHHHTT-TT-TT--TT-SSS--TTTSS-HHHHHHHHHHHHHHHHH-TTPEEEE-SSPHHHHHHHHHHH--SEEEEE--GGGHHHHHHHHTT--GGGEEEEEEEETTEEEEEEEEETTEE-HHHHHHHHHHTGGG---SSTT--TTSHHHHHHHHHHSSEEEGGGGG---GGGTSSHHHHHHHH-TT--SSSTTHHHHHHHHHHHHHHHHHHHHHHHHH-TT--HHHH-TTT--SS-----SHHHHHHHHTTS--EEEEEEEE-TTSSTTS-TTSEEEEEEEEETTEEEEPP-SSPPPHHIIIIIIHHHHHHHHHHHHHHHH--HHHHHHHHHTSTT---HHHHHHHHHHHHTSGGGHHHHHHTT-

InterPro domains:
  IPR001088 Glycoside hydrolase, family 4 [PF02056] (2-187)
  IPR001088 Glycoside hydrolase, family 4 [PR00732] (2-17)
  IPR001088 Glycoside hydrolase, family 4 [PR00732] (148-165)
  IPR001088 Glycoside hydrolase, family 4 [PR00732] (173-184)
  IPR001088 Glycoside hydrolase, family 4 [PR00732] (198-210)
  IPR001088 Glycoside hydrolase, family 4 [PTHR32092] (1-465)
  IPR015955 Lactate dehydrogenase/glycoside hydrolase, family 4, C-terminal [SSF56327] (177-464)
  IPR022616 Glycosyl hydrolase, family 4, C-terminal [PF11975] (202-438)
  IPR036291 NAD(P)-binding domain superfamily [SSF51735] (1-183)
  IPR053487 Alpha-glycosidase [NF041089] (1-454)
  IPR053715 Glycosyl Hydrolase 4 Enzyme Superfamily [G3DSA:3.90.1820.10] (1-466)